Protein AF-0000000080867696 (afdb_homodimer)

pLDDT: mean 86.06, std 15.96, range [24.92, 98.81]

Solvent-accessible surface area (backbone atoms only — not comparable to full-atom values): 46218 Å² total; per-residue (Å²): 127,84,72,74,74,63,84,67,65,23,31,30,33,53,18,28,20,71,53,60,22,43,36,27,33,39,36,32,41,21,78,50,35,57,60,44,29,31,66,26,59,74,45,60,58,58,68,37,30,57,40,76,46,58,36,38,48,96,86,47,72,70,47,57,32,40,36,37,23,28,52,51,62,70,32,78,37,32,32,29,31,31,36,44,36,30,50,9,5,57,54,48,49,48,51,54,52,50,48,45,38,74,65,63,28,40,79,47,50,36,12,39,51,41,49,41,7,37,76,54,68,64,36,45,45,48,27,45,52,16,51,54,41,31,30,65,24,87,31,71,62,25,29,51,16,6,47,35,12,48,74,35,54,52,54,51,55,51,49,53,52,39,51,52,37,51,53,52,30,52,52,41,50,52,29,65,77,42,46,90,82,22,53,58,46,68,68,64,46,55,53,53,50,55,50,51,50,50,52,52,51,49,51,52,52,47,5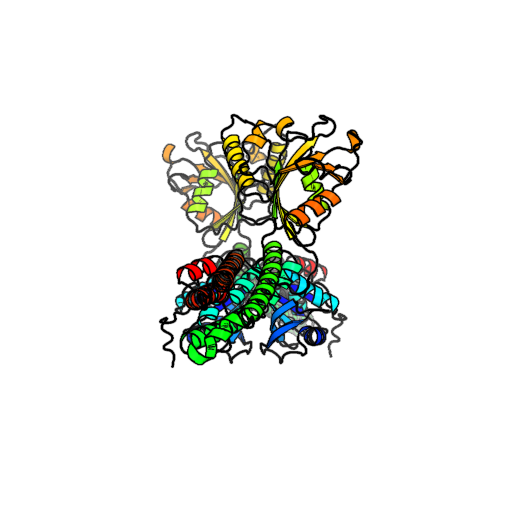3,32,34,50,48,19,27,35,33,65,73,32,42,38,35,29,45,42,50,58,86,87,24,44,66,68,45,37,53,46,50,61,38,74,74,30,88,44,70,71,67,80,67,87,77,72,73,87,73,69,57,68,45,59,33,51,62,95,49,27,36,32,38,37,34,53,52,68,68,81,50,92,46,91,46,65,73,45,42,54,51,39,54,51,42,50,53,48,54,67,68,31,68,32,37,38,40,33,34,40,35,69,78,47,85,77,86,47,61,57,79,74,40,42,75,61,50,70,65,44,89,60,63,87,37,43,32,41,32,33,19,44,21,82,76,49,67,55,76,60,30,72,41,73,83,50,99,48,46,34,34,24,21,16,45,84,81,48,47,28,49,66,42,51,54,51,48,55,35,54,75,71,62,60,68,86,74,70,80,81,46,20,51,36,51,69,68,46,54,48,23,48,50,50,18,50,51,24,46,53,51,19,49,49,32,44,72,71,66,64,34,52,69,59,26,35,52,19,37,49,52,19,38,53,32,50,34,43,48,47,43,78,65,60,53,70,66,56,51,52,58,59,29,58,70,33,56,56,37,37,125,84,69,74,73,64,85,66,65,23,30,31,33,52,18,28,19,70,53,59,21,42,35,29,33,40,36,29,41,20,79,51,35,57,60,44,29,31,65,25,58,73,44,61,57,56,68,36,29,57,40,77,47,57,36,38,48,98,86,48,71,69,47,57,33,39,37,38,24,28,52,51,61,70,33,78,38,33,33,30,32,30,35,44,37,29,51,9,7,57,53,48,49,48,51,54,52,51,46,45,38,75,65,64,29,41,79,48,51,37,11,40,52,43,50,41,7,35,74,54,69,64,37,43,45,47,26,46,52,16,51,54,42,32,27,63,25,86,32,70,63,27,29,52,16,7,47,35,13,48,74,33,55,50,53,52,56,50,49,51,51,40,52,52,36,50,53,50,29,52,52,41,50,50,28,61,76,41,47,90,79,22,54,60,45,69,67,63,45,55,53,56,48,54,50,50,50,51,52,53,52,50,51,51,52,46,52,33,34,50,47,17,25,35,34,65,73,33,43,39,35,31,43,41,48,58,86,86,23,45,67,68,45,38,53,45,49,61,40,72,74,29,90,42,69,70,67,77,67,87,75,73,74,89,72,69,57,68,46,61,33,50,61,94,49,26,36,32,38,37,35,52,51,68,66,80,50,92,44,89,46,65,73,44,42,57,51,38,54,50,41,50,54,49,54,68,68,31,68,31,35,36,40,32,34,40,35,68,80,46,85,77,85,47,60,58,79,74,41,41,75,60,49,70,65,43,89,56,65,86,38,42,32,41,32,34,19,45,20,82,76,50,66,56,75,61,30,72,40,75,85,50,101,48,43,35,34,26,21,16,45,86,81,47,45,28,49,65,43,49,54,52,48,57,36,54,76,70,62,58,68,86,73,69,80,82,46,20,50,38,52,69,68,46,54,50,24,48,49,52,18,49,51,24,45,53,50,19,51,50,31,43,72,71,64,64,32,50,70,58,25,35,51,20,37,48,51,19,37,52,31,50,33,44,48,46,42,80,68,63,53,70,66,56,51,52,58,58,28,57,72,32,56,55,38,38

Foldseek 3Di:
DPPPPPPWFKAKDWQDDADADFKTKIKIFDDCQQVLCCVQPVGDDDAPDWDWDFGAAPPGTLFTDIKHWHDACRDQLRTIMIMDMGGRDPVSRVRSNVRVVVSGHHHAFFLRSLVSSCVNVVAFPQLSLLVQQLVLQPFPLSNVQSVCSVVCLLVVLLVVLLVLLVVLLVLLVVCVVPVVVCLVVLVVCPSVVSLVVSLVSLVVSLLQQLQQAQLRPNFEEEEDEAPPLCLVLLVVLQAVVFPQPQDPPPPDDPAFPWGWGDQLNGTYTYTYQDRCDPDPDPVVVVSNVVSVVSLQVGQAYEYGGACLVDVDPDPCVVPVVVCVPHPDNQRYEYEHEPCVNVVDQAAWDPPDPHIYGYYYSVVSGNSVRVSVVSCVSSVHDSDSPSHHHHHPLQSVLSVQLSVLSVVLSCCSVPPVPSVSNSVSSVRSSQSSCVSRPNDDDPVVSCVSSNVHGRSD/DPPPPPPWFKAKDWQDDADADFKTKIKIFDDCQQVLCCVQPVGDDDAPDWDWDFGAAPPGTLFTDTKHWHDACRDQLRTIMIMDIGGRDPVSRVRSNVRVVVSGHHHAFFLRSLVSSCVNVVAFPQLSLLVQQLVLQPFPLSNVQSVCSVVCLLVVLLVVLLVLLVVLLVLLVVCVVPVVVPLVVLVVCPSVVSLVVSLVSLVVSLLQQLQQAQLRPNFEEEEDEAPPLCLVLLVVLQAVVFPQPQDPPPDDDPAFDWGWGDQLRGTYTYTYQDRCDPDPDPVVVVSNVVSVVSQQVGQAYEYGGACLVDVDPDVCVVPVVVCVPHPDNQRYEYEHEDCVNVVDQAAWDPPDPHIYGYYYSVVSGNSVRVSVVSCVSSVHDSDSPSHHHHHPLQSVLSVQLSVLSVVLSCCSVPPVPSVSNSVSSVRSSQSSCVSRPNDDDPVVSCVSSNVHGRSD

Sequence (912 aa):
MAASLYDQDTVAALATPPGRGGVGIIRVSGPACTTIAQAMLGHCPAPRQAHYGPFRGAREVIDEGIALYFEGPHSFTGEDVLELQGHGGPVIMDLLLERCVQLGARLARPGEFSERAFLNDKLDLAQAEAIADLIEASSRGAAENALRSLQGEFSHRVQALVQRLVELRIYVEAAIDFPEEEIDFLADGHVAGKLATIQADLAEVRAAAGQGALMREGMSVVIAGRPNAGKSSLLNALTEQETAIVTDIEGTTRDVLREHIHLDGMPLHVIDTAGLRDTPDAVEKIGVARAWEEIEKADRVLLMVDAATTEAVDPMAIWPEFVARLADPSRLTLVRNKIDASHETPGLDTGSERPVIRLSAKSGAGIMSLKEHLKAVMGFAATPEGRFSARRRHLDALDRADAALCNGEAQLAGYGAGELLAEDLRDAQQALGEITGEFSADDLLGEIFGSFCIGKMAASLYDQDTVAALATPPGRGGVGIIRVSGPACTTIAQAMLGHCPAPRQAHYGPFRGAREVIDEGIALYFEGPHSFTGEDVLELQGHGGPVIMDLLLERCVQLGARLARPGEFSERAFLNDKLDLAQAEAIADLIEASSRGAAENALRSLQGEFSHRVQALVQRLVELRIYVEAAIDFPEEEIDFLADGHVAGKLATIQADLAEVRAAAGQGALMREGMSVVIAGRPNAGKSSLLNALTEQETAIVTDIEGTTRDVLREHIHLDGMPLHVIDTAGLRDTPDAVEKIGVARAWEEIEKADRVLLMVDAATTEAVDPMAIWPEFVARLADPSRLTLVRNKIDASHETPGLDTGSERPVIRLSAKSGAGIMSLKEHLKAVMGFAATPEGRFSARRRHLDALDRADAALCNGEAQLAGYGAGELLAEDLRDAQQALGEITGEFSADDLLGEIFGSFCIGK

InterPro domains:
  IPR004520 tRNA modification GTPase MnmE [MF_00379] (9-456)
  IPR004520 tRNA modification GTPase MnmE [TIGR00450] (15-456)
  IPR005225 Small GTP-binding domain [TIGR00231] (219-371)
  IPR006073 GTP binding domain [PF01926] (221-311)
  IPR018948 GTP-binding protein TrmE, N-terminal [PF10396] (10-122)
  IPR018948 GTP-binding protein TrmE, N-terminal [cd14858] (9-120)
  IPR025867 MnmE, helical domain [PF12631] (125-453)
  IPR027266 Aminomethyltransferase superfamily [G3DSA:3.30.1360.120] (2-123)
  IPR027368 tRNA modification GTPase MnmE domain 2 [G3DSA:1.20.120.430] (124-456)
  IPR027417 P-loop containing nucleoside triphosphate hydrolase [G3DSA:3.40.50.300] (219-384)
  IPR027417 P-loop containing nucleoside triphosphate hydrolase [SSF52540] (74-374)
  IPR031168 TrmE-type guanine nucleotide-binding domain [PS51709] (218-379)
  IPR031168 TrmE-type guanine nucleotide-binding domain [cd04164] (216-379)

Radius of gyration: 35.38 Å; Cα contacts (8 Å, |Δi|>4): 1790; chains: 2; bounding box: 76×128×72 Å

Secondary structure (DSSP, 8-state):
-----S----EEEE-SPSS-EEEEEEEEESTTHHHHHHHHHSSPPPTTB-EEEEEE-SSSEEEEEEEEEE-TTSSSSSS-EEEEEEEE-HHHHHHHHHHHHHTTPEEPPTTHHHHHHHHTTSS-HHHHHHHHHHHH--SHHHHHHHHHHHTTHHHHHHHHHHHHHHHHHHHHHHHHH-HHHHHHHHHSSHHHHHHHHHHHHHHHHHHHHHHHHHHHH-EEEEEEE-TTS-HHHHHHHHHHTS-------TTS-SSS-EEEEEETTEEEEEEE---------HHHHHHHHHHHHHHHH-SEEEEEEETTT-----HHHH-HHHHHH-S-GGGEEEEEE-HHHH-PPPEEE-SSSS-EEE--TTT-TTHHHHHHHHHHHHT-----TT-----HHHHHHHHHHHHHHHHHHHHHHHH--HHHHHHHHHHHHHHHHHHHTTT--HHHHHHHHHTSPTT-/-----S----EEEE-SPSS-EEEEEEEEESTTHHHHHHHHHSSPPPTTB-EEEEEE-SSSEEEEEEEEEE-TTSSSSSS-EEEEEEEE-HHHHHHHHHHHHHTTPEEPPTTHHHHHHHHTTSS-HHHHHHHHHHHH--SHHHHHHHHHHHTTHHHHHHHHHHHHHHHHHHHHHHHHH-HHHHHHHHHSSHHHHHHHHHHHHHHHHHHHHHHHHHHHH-EEEEEEE-TTS-HHHHHHHHHHTS-------TTS-SSS-EEEEEETTEEEEEEE---------HHHHHHHHHHHHHHHH-SEEEEEEETTT-----HHHH-HHHHHH-S-GGGEEEEEE-HHHH-PPPEEE-SSSS-EEE--TTT-TTHHHHHHHHHHHHT-----TT-----HHHHHHHHHHHHHHHHHHHHHHHH--HHHHHHHHHHHHHHHHHHHTTT--HHHHHHHHHTSPTT-

Structure (mmCIF, N/CA/C/O backbone):
data_AF-0000000080867696-model_v1
#
loop_
_entity.id
_entity.type
_entity.pdbx_description
1 polymer 'tRNA uridine-5-carboxymethylaminomethyl(34) synthesis GTPase MnmE'
#
loop_
_atom_site.group_PDB
_atom_site.id
_atom_site.type_symbol
_atom_site.label_atom_id
_atom_site.label_alt_id
_atom_site.label_comp_id
_atom_site.label_asym_id
_atom_site.label_entity_id
_atom_site.label_seq_id
_atom_site.pdbx_PDB_ins_code
_atom_site.Cartn_x
_atom_site.Cartn_y
_atom_site.Cartn_z
_atom_site.occupancy
_atom_site.B_iso_or_equiv
_atom_site.auth_seq_id
_atom_site.auth_comp_id
_atom_site.auth_asym_id
_atom_site.auth_atom_id
_atom_site.pdbx_PDB_model_num
ATOM 1 N N . MET A 1 1 ? -17.422 -32.688 20.797 1 24.92 1 MET A N 1
ATOM 2 C CA . MET A 1 1 ? -17.016 -31.297 20.891 1 24.92 1 MET A CA 1
ATOM 3 C C . MET A 1 1 ? -15.523 -31.141 20.609 1 24.92 1 MET A C 1
ATOM 5 O O . MET A 1 1 ? -14.695 -31.531 21.438 1 24.92 1 MET A O 1
ATOM 9 N N . ALA A 1 2 ? -15.039 -31.266 19.344 1 32.19 2 ALA A N 1
ATOM 10 C CA . ALA A 1 2 ? -13.609 -31.406 19.078 1 32.19 2 ALA A CA 1
ATOM 11 C C . ALA A 1 2 ? -12.812 -30.344 19.828 1 32.19 2 ALA A C 1
ATOM 13 O O . ALA A 1 2 ? -13.141 -29.156 19.781 1 32.19 2 ALA A O 1
ATOM 14 N N . ALA A 1 3 ? -12.328 -30.625 21 1 36.03 3 ALA A N 1
ATOM 15 C CA . ALA A 1 3 ? -11.438 -29.828 21.844 1 36.03 3 ALA A CA 1
ATOM 16 C C . ALA A 1 3 ? -10.484 -28.984 20.984 1 36.03 3 ALA A C 1
ATOM 18 O O . ALA A 1 3 ? -9.688 -29.531 20.219 1 36.03 3 ALA A O 1
ATOM 19 N N . SER A 1 4 ? -10.922 -27.906 20.469 1 39.47 4 SER A N 1
ATOM 20 C CA . SER A 1 4 ? -9.992 -27.047 19.719 1 39.47 4 SER A CA 1
ATOM 21 C C . SER A 1 4 ? -8.664 -26.922 20.453 1 39.47 4 SER A C 1
ATOM 23 O O . SER A 1 4 ? -8.617 -26.484 21.594 1 39.47 4 SER A O 1
ATOM 25 N N . LEU A 1 5 ? -7.805 -27.938 20.438 1 39.56 5 LEU A N 1
ATOM 26 C CA . LEU A 1 5 ? -6.492 -28.156 21.031 1 39.56 5 LEU A CA 1
ATOM 27 C C . LEU A 1 5 ? -5.754 -26.844 21.219 1 39.56 5 LEU A C 1
ATOM 29 O O . LEU A 1 5 ? -4.707 -26.797 21.859 1 39.56 5 LEU A O 1
ATOM 33 N N . TYR A 1 6 ? -5.699 -26 20.062 1 43.69 6 TYR A N 1
ATOM 34 C CA . TYR A 1 6 ? -4.746 -24.906 20.219 1 43.69 6 TYR A CA 1
ATOM 35 C C . TYR A 1 6 ? -5.242 -23.891 21.25 1 43.69 6 TYR A C 1
ATOM 37 O O . TYR A 1 6 ? -6.426 -23.547 21.281 1 43.69 6 TYR A O 1
ATOM 45 N N . ASP A 1 7 ? -5.035 -24.031 22.453 1 52.47 7 ASP A N 1
ATOM 46 C CA . ASP A 1 7 ? -5.152 -22.906 23.375 1 52.47 7 ASP A CA 1
ATOM 47 C C . ASP A 1 7 ? -5.156 -21.578 22.641 1 52.47 7 ASP A C 1
ATOM 49 O O . ASP A 1 7 ? -4.109 -21.125 22.172 1 52.47 7 ASP A O 1
ATOM 53 N N . GLN A 1 8 ? -6.207 -21.234 21.812 1 69.69 8 GLN A N 1
ATOM 54 C CA . GLN A 1 8 ? -6.375 -20.422 20.625 1 69.69 8 GLN A CA 1
ATOM 55 C C . GLN A 1 8 ? -6.145 -18.938 20.922 1 69.69 8 GLN A C 1
ATOM 57 O O . GLN A 1 8 ? -6.883 -18.344 21.703 1 69.69 8 GLN A O 1
ATOM 62 N N . ASP A 1 9 ? -4.91 -18.453 21 1 93.38 9 ASP A N 1
ATOM 63 C CA . ASP A 1 9 ? -4.551 -17.047 21.172 1 93.38 9 ASP A CA 1
ATOM 64 C C . ASP A 1 9 ? -5.219 -16.172 20.109 1 93.38 9 ASP A C 1
ATOM 66 O O . ASP A 1 9 ? -5.98 -16.656 19.281 1 93.38 9 ASP A O 1
ATOM 70 N N . THR A 1 10 ? -5.328 -14.953 20.422 1 97.94 10 THR A N 1
ATOM 71 C CA . THR A 1 10 ? -5.871 -13.953 19.5 1 97.94 10 THR A CA 1
ATOM 72 C C . THR A 1 10 ? -4.754 -13.258 18.734 1 97.94 10 THR A C 1
ATOM 74 O O . THR A 1 10 ? -3.725 -12.898 19.312 1 97.94 10 THR A O 1
ATOM 77 N N . VAL A 1 11 ? -4.926 -13.195 17.422 1 97.69 11 VAL A N 1
ATOM 78 C CA . VAL A 1 11 ? -3.883 -12.586 16.594 1 97.69 11 VAL A CA 1
ATOM 79 C C . VAL A 1 11 ? -4.426 -11.328 15.914 1 97.69 11 VAL A C 1
ATOM 81 O O . VAL A 1 11 ? -5.633 -11.203 15.711 1 97.69 11 VAL A O 1
ATOM 84 N N . ALA A 1 12 ? -3.559 -10.391 15.633 1 98.31 12 ALA A N 1
ATOM 85 C CA . ALA A 1 12 ? -3.898 -9.156 14.938 1 98.31 12 ALA A CA 1
ATOM 86 C C . ALA A 1 12 ? -2.834 -8.789 13.906 1 98.31 12 ALA A C 1
ATOM 88 O O . ALA A 1 12 ? -1.652 -9.086 14.094 1 98.31 12 ALA A O 1
ATOM 89 N N . ALA A 1 13 ? -3.287 -8.195 12.789 1 97.75 13 ALA A N 1
ATOM 90 C CA . ALA A 1 13 ? -2.354 -7.734 11.758 1 97.75 13 ALA A CA 1
ATOM 91 C C . ALA A 1 13 ? -3.014 -6.719 10.828 1 97.75 13 ALA A C 1
ATOM 93 O O . ALA A 1 13 ? -4.238 -6.566 10.836 1 97.75 13 ALA A O 1
ATOM 94 N N . LEU A 1 14 ? -2.176 -5.957 10.195 1 97.56 14 LEU A N 1
ATOM 95 C CA . LEU A 1 14 ? -2.617 -5.125 9.086 1 97.56 14 LEU A CA 1
ATOM 96 C C . LEU A 1 14 ? -3.068 -5.984 7.906 1 97.56 14 LEU A C 1
ATOM 98 O O . LEU A 1 14 ? -2.289 -6.777 7.375 1 97.56 14 LEU A O 1
ATOM 102 N N . ALA A 1 15 ? -4.363 -5.848 7.508 1 97.31 15 ALA A N 1
ATOM 103 C CA . ALA A 1 15 ? -4.922 -6.688 6.449 1 97.31 15 ALA A CA 1
ATOM 104 C C . ALA A 1 15 ? -4.746 -6.039 5.082 1 97.31 15 ALA A C 1
ATOM 106 O O . ALA A 1 15 ? -4.734 -6.727 4.059 1 97.31 15 ALA A O 1
ATOM 107 N N . THR A 1 16 ? -4.711 -4.699 4.984 1 97.44 16 THR A N 1
ATOM 108 C CA . THR A 1 16 ? -4.535 -3.961 3.738 1 97.44 16 THR A CA 1
ATOM 109 C C . THR A 1 16 ? -3.055 -3.818 3.398 1 97.44 16 THR A C 1
ATOM 111 O O . THR A 1 16 ? -2.189 -4.094 4.234 1 97.44 16 THR A O 1
ATOM 114 N N . PRO A 1 17 ? -2.744 -3.463 2.113 1 94.12 17 PRO A N 1
ATOM 115 C CA . PRO A 1 17 ? -1.339 -3.201 1.799 1 94.12 17 PRO A CA 1
ATOM 116 C C . PRO A 1 17 ? -0.731 -2.111 2.678 1 94.12 17 PRO A C 1
ATOM 118 O O . PRO A 1 17 ? -1.433 -1.185 3.092 1 94.12 17 PRO A O 1
ATOM 121 N N . PRO A 1 18 ? 0.538 -2.309 3.008 1 92 18 PRO A N 1
ATOM 122 C CA . PRO A 1 18 ? 1.191 -1.195 3.701 1 92 18 PRO A CA 1
ATOM 123 C C . PRO A 1 18 ? 1.281 0.064 2.844 1 92 18 PRO A C 1
ATOM 125 O O . PRO A 1 18 ? 1.225 -0.017 1.614 1 92 18 PRO A O 1
ATOM 128 N N . GLY A 1 19 ? 1.353 1.17 3.506 1 91.19 19 GLY A N 1
ATOM 129 C CA . GLY A 1 19 ? 1.443 2.434 2.793 1 91.19 19 GLY A CA 1
ATOM 130 C C . GLY A 1 19 ? 0.35 3.414 3.174 1 91.19 19 GLY A C 1
ATOM 131 O O . GLY A 1 19 ? -0.156 3.381 4.297 1 91.19 19 GLY A O 1
ATOM 132 N N . ARG A 1 20 ? 0.091 4.367 2.197 1 92.25 20 ARG A N 1
ATOM 133 C CA . ARG A 1 20 ? -0.882 5.422 2.465 1 92.25 20 ARG A CA 1
ATOM 134 C C . ARG A 1 20 ? -2.109 5.273 1.569 1 92.25 20 ARG A C 1
ATOM 136 O O . ARG A 1 20 ? -1.981 5.031 0.368 1 92.25 20 ARG A O 1
ATOM 143 N N . GLY A 1 21 ? -3.244 5.289 2.135 1 93.25 21 GLY A N 1
ATOM 144 C CA . GLY A 1 21 ? -4.527 5.223 1.452 1 93.25 21 GLY A CA 1
ATOM 145 C C . GLY A 1 21 ? -5.68 5.723 2.301 1 93.25 21 GLY A C 1
ATOM 146 O O . GLY A 1 21 ? -5.504 6.027 3.482 1 93.25 21 GLY A O 1
ATOM 147 N N . GLY A 1 22 ? -6.793 5.852 1.707 1 95.19 22 GLY A N 1
ATOM 148 C CA . GLY A 1 22 ? -7.961 6.348 2.418 1 95.19 22 GLY A CA 1
ATOM 149 C C . GLY A 1 22 ? -8.391 5.445 3.561 1 95.19 22 GLY A C 1
ATOM 150 O O . GLY A 1 22 ? -8.852 5.926 4.598 1 95.19 22 GLY A O 1
ATOM 151 N N . VAL A 1 23 ? -8.195 4.141 3.328 1 97.56 23 VAL A N 1
ATOM 152 C CA . VAL A 1 23 ? -8.664 3.197 4.34 1 97.56 23 VAL A CA 1
ATOM 153 C C . VAL A 1 23 ? -7.578 2.156 4.613 1 97.56 23 VAL A C 1
ATOM 155 O O . VAL A 1 23 ? -6.934 1.664 3.684 1 97.56 23 VAL A O 1
ATOM 158 N N . GLY A 1 24 ? -7.336 1.88 5.855 1 97.69 24 GLY A N 1
ATOM 159 C CA . GLY A 1 24 ? -6.59 0.726 6.328 1 97.69 24 GLY A CA 1
ATOM 160 C C . GLY A 1 24 ? -7.391 -0.162 7.262 1 97.69 24 GLY A C 1
ATOM 161 O O . GLY A 1 24 ? -8.281 0.315 7.973 1 97.69 24 GLY A O 1
ATOM 162 N N . ILE A 1 25 ? -7.059 -1.475 7.258 1 98.56 25 ILE A N 1
ATOM 163 C CA . ILE A 1 25 ? -7.84 -2.41 8.062 1 98.56 25 ILE A CA 1
ATOM 164 C C . ILE A 1 25 ? -6.914 -3.182 9 1 98.56 25 ILE A C 1
ATOM 166 O O . ILE A 1 25 ? -5.953 -3.812 8.547 1 98.56 25 ILE A O 1
ATOM 170 N N . ILE A 1 26 ? -7.164 -3.066 10.258 1 98.69 26 ILE A N 1
ATOM 171 C CA . ILE A 1 26 ? -6.598 -3.992 11.234 1 98.69 26 ILE A CA 1
ATOM 172 C C . ILE A 1 26 ? -7.566 -5.148 11.477 1 98.69 26 ILE A C 1
ATOM 174 O O . ILE A 1 26 ? -8.727 -4.926 11.82 1 98.69 26 ILE A O 1
ATOM 178 N N . ARG A 1 27 ? -7.102 -6.336 11.258 1 98.56 27 ARG A N 1
ATOM 179 C CA . ARG A 1 27 ? -7.914 -7.527 11.469 1 98.56 27 ARG A CA 1
ATOM 180 C C . ARG A 1 27 ? -7.484 -8.266 12.734 1 98.56 27 ARG A C 1
ATOM 182 O O . ARG A 1 27 ? -6.289 -8.422 12.992 1 98.56 27 ARG A O 1
ATOM 189 N N . VAL A 1 28 ? -8.422 -8.656 13.523 1 98.56 28 VAL A N 1
ATOM 190 C CA . VAL A 1 28 ? -8.211 -9.438 14.734 1 98.56 28 VAL A CA 1
ATOM 191 C C . VAL A 1 28 ? -8.992 -10.742 14.648 1 98.56 28 VAL A C 1
ATOM 193 O O . VAL A 1 28 ? -10.148 -10.758 14.219 1 98.56 28 VAL A O 1
ATOM 196 N N . SER A 1 29 ? -8.398 -11.867 14.992 1 98.25 29 SER A N 1
ATOM 197 C CA . SER A 1 29 ? -9.055 -13.172 15 1 98.25 29 SER A CA 1
ATOM 198 C C . SER A 1 29 ? -8.75 -13.938 16.281 1 98.25 29 SER A C 1
ATOM 200 O O . SER A 1 29 ? -7.582 -14.094 16.656 1 98.25 29 SER A O 1
ATOM 202 N N . GLY A 1 30 ? -9.766 -14.391 16.922 1 97.81 30 GLY A N 1
ATOM 203 C CA . GLY A 1 30 ? -9.57 -15.188 18.125 1 97.81 30 GLY A CA 1
ATOM 204 C C . GLY A 1 30 ? -10.562 -14.859 19.234 1 97.81 30 GLY A C 1
ATOM 205 O O . GLY A 1 30 ? -11.5 -14.086 19.016 1 97.81 30 GLY A O 1
ATOM 206 N N . PRO A 1 31 ? -10.391 -15.414 20.359 1 97.06 31 PRO A N 1
ATOM 207 C CA . PRO A 1 31 ? -11.383 -15.328 21.422 1 97.06 31 PRO A CA 1
ATOM 208 C C . PRO A 1 31 ? -11.438 -13.953 22.078 1 97.06 31 PRO A C 1
ATOM 210 O O . PRO A 1 31 ? -12.43 -13.609 22.719 1 97.06 31 PRO A O 1
ATOM 213 N N . ALA A 1 32 ? -10.453 -13.086 21.938 1 97.5 32 ALA A N 1
ATOM 214 C CA . ALA A 1 32 ? -10.414 -11.781 22.609 1 97.5 32 ALA A CA 1
ATOM 215 C C . ALA A 1 32 ? -11.109 -10.711 21.766 1 97.5 32 ALA A C 1
ATOM 217 O O . ALA A 1 32 ? -11.125 -9.539 22.125 1 97.5 32 ALA A O 1
ATOM 218 N N . CYS A 1 33 ? -11.672 -11.062 20.656 1 98.06 33 CYS A N 1
ATOM 219 C CA . CYS A 1 33 ? -12.273 -10.102 19.734 1 98.06 33 CYS A CA 1
ATOM 220 C C . CYS A 1 33 ? -13.328 -9.258 20.438 1 98.06 33 CYS A C 1
ATOM 222 O O . CYS A 1 33 ? -13.359 -8.039 20.297 1 98.06 33 CYS A O 1
ATOM 224 N N . THR A 1 34 ? -14.164 -9.891 21.203 1 97.5 34 THR A N 1
ATOM 225 C CA . THR A 1 34 ? -15.242 -9.18 21.891 1 97.5 34 THR A CA 1
ATOM 226 C C . THR A 1 34 ? -14.68 -8.227 22.938 1 97.5 34 THR A C 1
ATOM 228 O O . THR A 1 34 ? -15.148 -7.094 23.078 1 97.5 34 THR A O 1
ATOM 231 N N . THR A 1 35 ? -13.688 -8.656 23.656 1 97.56 35 THR A N 1
ATOM 232 C CA . THR A 1 35 ? -13.039 -7.824 24.656 1 97.56 35 THR A CA 1
ATOM 233 C C . THR A 1 35 ? -12.367 -6.613 24.016 1 97.56 35 THR A C 1
ATOM 235 O O . THR A 1 35 ? -12.484 -5.492 24.516 1 97.56 35 THR A O 1
ATOM 238 N N . ILE A 1 36 ? -11.703 -6.848 22.953 1 98.56 36 ILE A N 1
ATOM 239 C CA . ILE A 1 36 ? -11.016 -5.777 22.234 1 98.56 36 ILE A CA 1
ATOM 240 C C . ILE A 1 36 ? -12.047 -4.793 21.672 1 98.56 36 ILE A C 1
ATOM 242 O O . ILE A 1 36 ? -11.867 -3.578 21.781 1 98.56 36 ILE A O 1
ATOM 246 N N . ALA A 1 37 ? -13.148 -5.324 21.141 1 98.62 37 ALA A N 1
ATOM 247 C CA . ALA A 1 37 ? -14.219 -4.469 20.641 1 98.62 37 ALA A CA 1
ATOM 248 C C . ALA A 1 37 ? -14.805 -3.602 21.75 1 98.62 37 ALA A C 1
ATOM 250 O O . ALA A 1 37 ? -15.008 -2.398 21.562 1 98.62 37 ALA A O 1
ATOM 251 N N . GLN A 1 38 ? -15.055 -4.188 22.859 1 98.25 38 GLN A N 1
ATOM 252 C CA . GLN A 1 38 ? -15.602 -3.451 24 1 98.25 38 GLN A CA 1
ATOM 253 C C . GLN A 1 38 ? -14.664 -2.326 24.438 1 98.25 38 GLN A C 1
ATOM 255 O O . GLN A 1 38 ? -15.109 -1.206 24.688 1 98.25 38 GLN A O 1
ATOM 260 N N . ALA A 1 39 ? -13.438 -2.598 24.5 1 98.31 39 ALA A N 1
ATOM 261 C CA . ALA A 1 39 ? -12.461 -1.625 24.969 1 98.31 39 ALA A CA 1
ATOM 262 C C . ALA A 1 39 ? -12.289 -0.489 23.969 1 98.31 39 ALA A C 1
ATOM 264 O O . ALA A 1 39 ? -12.156 0.675 24.359 1 98.31 39 ALA A O 1
ATOM 265 N N . MET A 1 40 ? -12.312 -0.8 22.656 1 98.44 40 MET A N 1
ATOM 266 C CA . MET A 1 40 ? -11.93 0.185 21.656 1 98.44 40 MET A CA 1
ATOM 267 C C . MET A 1 40 ? -13.164 0.893 21.094 1 98.44 40 MET A C 1
ATOM 269 O O . MET A 1 40 ? -13.062 2.016 20.594 1 98.44 40 MET A O 1
ATOM 273 N N . LEU A 1 41 ? -14.32 0.224 21.156 1 98.38 41 LEU A N 1
ATOM 274 C CA . LEU A 1 41 ? -15.523 0.782 20.547 1 98.38 41 LEU A CA 1
ATOM 275 C C . LEU A 1 41 ? -16.562 1.124 21.609 1 98.38 41 LEU A C 1
ATOM 277 O O . LEU A 1 41 ? -17.516 1.851 21.328 1 98.38 41 LEU A O 1
ATOM 281 N N . GLY A 1 42 ? -16.484 0.629 22.812 1 97.44 42 GLY A N 1
ATOM 282 C CA . GLY A 1 42 ? -17.484 0.774 23.859 1 97.44 42 GLY A CA 1
ATOM 283 C C . GLY A 1 42 ? -18.531 -0.328 23.844 1 97.44 42 GLY A C 1
ATOM 284 O O . GLY A 1 42 ? -19.297 -0.466 24.781 1 97.44 42 GLY A O 1
ATOM 285 N N . HIS A 1 43 ? -18.547 -1.166 22.766 1 97.19 43 HIS A N 1
ATOM 286 C CA . HIS A 1 43 ? -19.453 -2.305 22.594 1 97.19 43 HIS A CA 1
ATOM 287 C C . HIS A 1 43 ? -18.938 -3.25 21.516 1 97.19 43 HIS A C 1
ATOM 289 O O . HIS A 1 43 ? -18 -2.922 20.797 1 97.19 43 HIS A O 1
ATOM 295 N N . CYS A 1 44 ? -19.469 -4.363 21.438 1 97.25 44 CYS A N 1
ATOM 296 C CA . CYS A 1 44 ? -19.234 -5.254 20.297 1 97.25 44 CYS A CA 1
ATOM 297 C C . CYS A 1 44 ? -20.297 -5.086 19.234 1 97.25 44 CYS A C 1
ATOM 299 O O . CYS A 1 44 ? -21.484 -5.281 19.5 1 97.25 44 CYS A O 1
ATOM 301 N N . PRO A 1 45 ? -19.891 -4.684 18.062 1 97.38 45 PRO A N 1
ATOM 302 C CA . PRO A 1 45 ? -20.906 -4.52 17.016 1 97.38 45 PRO A CA 1
ATOM 303 C C . PRO A 1 45 ? -21.719 -5.793 16.766 1 97.38 45 PRO A C 1
ATOM 305 O O . PRO A 1 45 ? -21.219 -6.898 17.016 1 97.38 45 PRO A O 1
ATOM 308 N N . ALA A 1 46 ? -23 -5.629 16.328 1 97.5 46 ALA A N 1
ATOM 309 C CA . ALA A 1 46 ? -23.766 -6.785 15.859 1 97.5 46 ALA A CA 1
ATOM 310 C C . ALA A 1 46 ? -23.062 -7.441 14.664 1 97.5 46 ALA A C 1
ATOM 312 O O . ALA A 1 46 ? -22.469 -6.762 13.836 1 97.5 46 ALA A O 1
ATOM 313 N N . PRO A 1 47 ? -23.109 -8.773 14.633 1 97.81 47 PRO A N 1
ATOM 314 C CA . PRO A 1 47 ? -22.438 -9.461 13.531 1 97.81 47 PRO A CA 1
ATOM 315 C C . PRO A 1 47 ? -22.812 -8.906 12.164 1 97.81 47 PRO A C 1
ATOM 317 O O . PRO A 1 47 ? -23.984 -8.711 11.875 1 97.81 47 PRO A O 1
ATOM 320 N N . ARG A 1 48 ? -21.797 -8.562 11.367 1 98 48 ARG A N 1
ATOM 321 C CA . ARG A 1 48 ? -21.891 -8.18 9.961 1 98 48 ARG A CA 1
ATOM 322 C C . ARG A 1 48 ? -22.5 -6.785 9.812 1 98 48 ARG A C 1
ATOM 324 O O . ARG A 1 48 ? -22.781 -6.344 8.703 1 98 48 ARG A O 1
ATOM 331 N N . GLN A 1 49 ? -22.703 -6.082 10.922 1 97.94 49 GLN A N 1
ATOM 332 C CA . GLN A 1 49 ? -23.203 -4.711 10.875 1 97.94 49 GLN A CA 1
ATOM 333 C C . GLN A 1 49 ? -22.062 -3.707 10.984 1 97.94 49 GLN A C 1
ATOM 335 O O . GLN A 1 49 ? -21.297 -3.727 11.961 1 97.94 49 GLN A O 1
ATOM 340 N N . ALA A 1 50 ? -22 -2.848 10 1 98.31 50 ALA A N 1
ATOM 341 C CA . ALA A 1 50 ? -20.953 -1.825 10.023 1 98.31 50 ALA A CA 1
ATOM 342 C C . ALA A 1 50 ? -21.266 -0.753 11.07 1 98.31 50 ALA A C 1
ATOM 344 O O . ALA A 1 50 ? -22.328 -0.13 11.031 1 98.31 50 ALA A O 1
ATOM 345 N N . HIS A 1 51 ? -20.375 -0.526 12 1 97.62 51 HIS A N 1
ATOM 346 C CA . HIS A 1 51 ? -20.5 0.498 13.031 1 97.62 51 HIS A CA 1
ATOM 347 C C . HIS A 1 51 ? -19.469 1.602 12.836 1 97.62 51 HIS A C 1
ATOM 349 O O . HIS A 1 51 ? -18.266 1.326 12.734 1 97.62 51 HIS A O 1
ATOM 355 N N . TYR A 1 52 ? -19.969 2.822 12.734 1 97.56 52 TYR A N 1
ATOM 356 C CA . TYR A 1 52 ? -19.062 3.961 12.633 1 97.56 52 TYR A CA 1
ATOM 357 C C . TYR A 1 52 ? -18.875 4.641 13.984 1 97.56 52 TYR A C 1
ATOM 359 O O . TYR A 1 52 ? -19.844 4.906 14.688 1 97.56 52 TYR A O 1
ATOM 367 N N . GLY A 1 53 ? -17.656 4.934 14.383 1 96.88 53 GLY A N 1
ATOM 368 C CA . GLY A 1 53 ? -17.391 5.633 15.633 1 96.88 53 GLY A CA 1
ATOM 369 C C . GLY A 1 53 ? -15.914 5.758 15.953 1 96.88 53 GLY A C 1
ATOM 370 O O . GLY A 1 53 ? -15.062 5.414 15.125 1 96.88 53 GLY A O 1
ATOM 371 N N . PRO A 1 54 ? -15.609 6.289 17.109 1 97.56 54 PRO A N 1
ATOM 372 C CA . PRO A 1 54 ? -14.219 6.445 17.516 1 97.56 54 PRO A CA 1
ATOM 373 C C . PRO A 1 54 ? -13.562 5.117 17.906 1 97.56 54 PRO A C 1
ATOM 375 O O . PRO A 1 54 ? -14.219 4.242 18.469 1 97.56 54 PRO A O 1
ATOM 378 N N . PHE A 1 55 ? -12.344 4.883 17.5 1 98.62 55 PHE A N 1
ATOM 379 C CA . PHE A 1 55 ? -11.477 3.834 18.016 1 98.62 55 PHE A CA 1
ATOM 380 C C . PHE A 1 55 ? -10.648 4.34 19.188 1 98.62 55 PHE A C 1
ATOM 382 O O . PHE A 1 55 ? -9.734 5.148 19 1 98.62 55 PHE A O 1
ATOM 389 N N . ARG A 1 56 ? -10.914 3.842 20.328 1 97.94 56 ARG A N 1
ATOM 390 C CA . ARG A 1 56 ? -10.352 4.398 21.547 1 97.94 56 ARG A CA 1
ATOM 391 C C . ARG A 1 56 ? -9.047 3.707 21.922 1 97.94 56 ARG A C 1
ATOM 393 O O . ARG A 1 56 ? -8.945 2.48 21.859 1 97.94 56 ARG A O 1
ATOM 400 N N . GLY A 1 57 ? -8.047 4.488 22.25 1 95.56 57 GLY A N 1
ATOM 401 C CA . GLY A 1 57 ? -6.848 3.986 22.906 1 95.56 57 GLY A CA 1
ATOM 402 C C . GLY A 1 57 ? -6.973 3.934 24.406 1 95.56 57 GLY A C 1
ATOM 403 O O . GLY A 1 57 ? -8.078 3.867 24.938 1 95.56 57 GLY A O 1
ATOM 404 N N . ALA A 1 58 ? -5.828 3.824 25.094 1 90.5 58 ALA A N 1
ATOM 405 C CA . ALA A 1 58 ? -5.84 3.785 26.547 1 90.5 58 ALA A CA 1
ATOM 406 C C . ALA A 1 58 ? -6.25 5.137 27.141 1 90.5 58 ALA A C 1
ATOM 408 O O . ALA A 1 58 ? -6.992 5.195 28.109 1 90.5 58 ALA A O 1
ATOM 409 N N . ARG A 1 59 ? -5.816 6.227 26.469 1 86.94 59 ARG A N 1
ATOM 410 C CA . ARG A 1 59 ? -6.059 7.551 27.031 1 86.94 59 ARG A CA 1
ATOM 411 C C . ARG A 1 59 ? -6.84 8.43 26.062 1 86.94 59 ARG A C 1
ATOM 413 O O . ARG A 1 59 ? -7.648 9.258 26.469 1 86.94 59 ARG A O 1
ATOM 420 N N . GLU A 1 60 ? -6.605 8.227 24.828 1 90.88 60 GLU A N 1
ATOM 421 C CA . GLU A 1 60 ? -7.211 9.102 23.828 1 90.88 60 GLU A CA 1
ATOM 422 C C . GLU A 1 60 ? -7.742 8.297 22.641 1 90.88 60 GLU A C 1
ATOM 424 O O . GLU A 1 60 ? -7.449 7.105 22.516 1 90.88 60 GLU A O 1
ATOM 429 N N . VAL A 1 61 ? -8.578 8.977 21.906 1 96.5 61 VAL A N 1
ATOM 430 C CA . VAL A 1 61 ? -9.086 8.375 20.688 1 96.5 61 VAL A CA 1
ATOM 431 C C . VAL A 1 61 ? -7.957 8.266 19.656 1 96.5 61 VAL A C 1
ATOM 433 O O . VAL A 1 61 ? -7.195 9.219 19.469 1 96.5 61 VAL A O 1
ATOM 436 N N . ILE A 1 62 ? -7.777 7.137 19.062 1 97.44 62 ILE A N 1
ATOM 437 C CA . ILE A 1 62 ? -6.707 6.887 18.094 1 97.44 62 ILE A CA 1
ATOM 438 C C . ILE A 1 62 ? -7.16 7.309 16.703 1 97.44 62 ILE A C 1
ATOM 440 O O . ILE A 1 62 ? -6.387 7.895 15.945 1 97.44 62 ILE A O 1
ATOM 444 N N . ASP A 1 63 ? -8.383 6.992 16.344 1 98 63 ASP A N 1
ATOM 445 C CA . ASP A 1 63 ? -8.953 7.195 15.023 1 98 63 ASP A CA 1
ATOM 446 C C . ASP A 1 63 ? -10.477 7.094 15.062 1 98 63 ASP A C 1
ATOM 448 O O . ASP A 1 63 ? -11.062 6.879 16.125 1 98 63 ASP A O 1
ATOM 452 N N . GLU A 1 64 ? -11.062 7.387 13.969 1 97.19 64 GLU A N 1
ATOM 453 C CA . GLU A 1 64 ? -12.477 7.141 13.734 1 97.19 64 GLU A CA 1
ATOM 454 C C . GLU A 1 64 ? -12.695 6.359 12.438 1 97.19 64 GLU A C 1
ATOM 456 O O . GLU A 1 64 ? -12.023 6.613 11.438 1 97.19 64 GLU A O 1
ATOM 461 N N . GLY A 1 65 ? -13.531 5.395 12.516 1 97.69 65 GLY A N 1
ATOM 462 C CA . GLY A 1 65 ? -13.75 4.582 11.328 1 97.69 65 GLY A CA 1
ATOM 463 C C . GLY A 1 65 ? -14.852 3.559 11.5 1 97.69 65 GLY A C 1
ATOM 464 O O . GLY A 1 65 ? -15.766 3.75 12.312 1 97.69 65 GLY A O 1
ATOM 465 N N . ILE A 1 66 ? -14.875 2.547 10.633 1 98.5 66 ILE A N 1
ATOM 466 C CA . ILE A 1 66 ? -15.898 1.505 10.602 1 98.5 66 ILE A CA 1
ATOM 467 C C . ILE A 1 66 ? -15.359 0.241 11.273 1 98.5 66 ILE A C 1
ATOM 469 O O . ILE A 1 66 ? -14.219 -0.163 11.031 1 98.5 66 ILE A O 1
ATOM 473 N N . ALA A 1 67 ? -16.141 -0.291 12.164 1 98.75 67 ALA A N 1
ATOM 474 C CA . ALA A 1 67 ? -15.82 -1.579 12.781 1 98.75 67 ALA A CA 1
ATOM 475 C C . ALA A 1 67 ? -16.797 -2.66 12.32 1 98.75 67 ALA A C 1
ATOM 477 O O . ALA A 1 67 ? -18 -2.414 12.227 1 98.75 67 ALA A O 1
ATOM 478 N N . LEU A 1 68 ? -16.312 -3.816 11.945 1 98.69 68 LEU A N 1
ATOM 479 C CA . LEU A 1 68 ? -17.109 -4.992 11.602 1 98.69 68 LEU A CA 1
ATOM 480 C C . LEU A 1 68 ? -16.766 -6.168 12.508 1 98.69 68 LEU A C 1
ATOM 482 O O . LEU A 1 68 ? -15.594 -6.387 12.836 1 98.69 68 LEU A O 1
ATOM 486 N N . TYR A 1 69 ? -17.734 -6.852 12.922 1 98.69 69 TYR A N 1
ATOM 487 C CA . TYR A 1 69 ? -17.594 -8.055 13.734 1 98.69 69 TYR A CA 1
ATOM 488 C C . TYR A 1 69 ? -18.219 -9.266 13.031 1 98.69 69 TYR A C 1
ATOM 490 O O . TYR A 1 69 ? -19.344 -9.195 12.555 1 98.69 69 TYR A O 1
ATOM 498 N N . PHE A 1 70 ? -17.438 -10.297 12.828 1 98.44 70 PHE A N 1
ATOM 499 C CA . PHE A 1 70 ? -17.906 -11.578 12.289 1 98.44 70 PHE A CA 1
ATOM 500 C C . PHE A 1 70 ? -17.812 -12.664 13.352 1 98.44 70 PHE A C 1
ATOM 502 O O . PHE A 1 70 ? -16.719 -13.016 13.805 1 98.44 70 PHE A O 1
ATOM 509 N N . GLU A 1 71 ? -18.891 -13.242 13.672 1 97.38 71 GLU A N 1
ATOM 510 C CA . GLU A 1 71 ? -18.938 -14.273 14.711 1 97.38 71 GLU A CA 1
ATOM 511 C C . GLU A 1 71 ? -18.594 -15.648 14.141 1 97.38 71 GLU A C 1
ATOM 513 O O . GLU A 1 71 ? -19.109 -16.031 13.094 1 97.38 71 GLU A O 1
ATOM 518 N N . GLY A 1 72 ? -17.672 -16.344 14.805 1 95.19 72 GLY A N 1
ATOM 519 C CA . GLY A 1 72 ? -17.375 -17.703 14.406 1 95.19 72 GLY A CA 1
ATOM 520 C C . GLY A 1 72 ? -18.609 -18.609 14.43 1 95.19 72 GLY A C 1
ATOM 521 O O . GLY A 1 72 ? -19.484 -18.453 15.281 1 95.19 72 GLY A O 1
ATOM 522 N N . PRO A 1 73 ? -18.688 -19.531 13.531 1 95.81 73 PRO A N 1
ATOM 523 C CA . PRO A 1 73 ? -17.75 -19.953 12.484 1 95.81 73 PRO A CA 1
ATOM 524 C C . PRO A 1 73 ? -17.953 -19.188 11.172 1 95.81 73 PRO A C 1
ATOM 526 O O . PRO A 1 73 ? -17.328 -19.531 10.164 1 95.81 73 PRO A O 1
ATOM 529 N N . HIS A 1 74 ? -18.906 -18.188 11.164 1 94.94 74 HIS A N 1
ATOM 530 C CA . HIS A 1 74 ? -19.234 -17.453 9.945 1 94.94 74 HIS A CA 1
ATOM 531 C C . HIS A 1 74 ? -18.25 -16.297 9.727 1 94.94 74 HIS A C 1
ATOM 533 O O . HIS A 1 74 ? -18.656 -15.141 9.641 1 94.94 74 HIS A O 1
ATOM 539 N N . SER A 1 75 ? -17.062 -16.641 9.734 1 97.19 75 SER A N 1
ATOM 540 C CA . SER A 1 75 ? -15.945 -15.727 9.5 1 97.19 75 SER A CA 1
ATOM 541 C C . SER A 1 75 ? -14.883 -16.375 8.617 1 97.19 75 SER A C 1
ATOM 543 O O . SER A 1 75 ? -14.977 -17.547 8.281 1 97.19 75 SER A O 1
ATOM 545 N N . PHE A 1 76 ? -13.938 -15.602 8.195 1 95.69 76 PHE A N 1
ATOM 546 C CA . PHE A 1 76 ? -12.867 -16.078 7.328 1 95.69 76 PHE A CA 1
ATOM 547 C C . PHE A 1 76 ? -12.078 -17.188 8 1 95.69 76 PHE A C 1
ATOM 549 O O . PHE A 1 76 ? -11.844 -18.234 7.406 1 95.69 76 PHE A O 1
ATOM 556 N N . THR A 1 77 ? -11.68 -16.953 9.273 1 96.06 77 THR A N 1
ATOM 557 C CA . THR A 1 77 ? -10.82 -17.891 9.977 1 96.06 77 THR A CA 1
ATOM 558 C C . THR A 1 77 ? -11.656 -18.984 10.648 1 96.06 77 THR A C 1
ATOM 560 O O . THR A 1 77 ? -11.109 -19.984 11.117 1 96.06 77 THR A O 1
ATOM 563 N N . GLY A 1 78 ? -12.961 -18.859 10.703 1 97 78 GLY A N 1
ATOM 564 C CA . GLY A 1 78 ? -13.805 -19.766 11.469 1 97 78 GLY A CA 1
ATOM 565 C C . GLY A 1 78 ? -13.891 -19.406 12.938 1 97 78 GLY A C 1
ATOM 566 O O . GLY A 1 78 ? -14.609 -20.062 13.703 1 97 78 GLY A O 1
ATOM 567 N N . GLU A 1 79 ? -13.203 -18.359 13.32 1 97.25 79 GLU A N 1
ATOM 568 C CA . GLU A 1 79 ? -13.211 -17.797 14.664 1 97.25 79 GLU A CA 1
ATOM 569 C C . GLU A 1 79 ? -13.953 -16.453 14.695 1 97.25 79 GLU A C 1
ATOM 571 O O . GLU A 1 79 ? -14.508 -16.031 13.68 1 97.25 79 GLU A O 1
ATOM 576 N N . ASP A 1 80 ? -13.984 -15.883 15.906 1 98.06 80 ASP A N 1
ATOM 577 C CA . ASP A 1 80 ? -14.414 -14.492 15.945 1 98.06 80 ASP A CA 1
ATOM 578 C C . ASP A 1 80 ? -13.398 -13.578 15.258 1 98.06 80 ASP A C 1
ATOM 580 O O . ASP A 1 80 ? -12.188 -13.734 15.453 1 98.06 80 ASP A O 1
ATOM 584 N N . VAL A 1 81 ? -13.914 -12.727 14.414 1 98.5 81 VAL A N 1
ATOM 585 C CA . VAL A 1 81 ? -13.039 -11.812 13.695 1 98.5 81 VAL A CA 1
ATOM 586 C C . VAL A 1 81 ? -13.539 -10.375 13.859 1 98.5 81 VAL A C 1
ATOM 588 O O . VAL A 1 81 ? -14.742 -10.117 13.758 1 98.5 81 VAL A O 1
ATOM 591 N N . LEU A 1 82 ? -12.695 -9.5 14.258 1 98.81 82 LEU A N 1
ATOM 592 C CA . LEU A 1 82 ? -12.945 -8.062 14.352 1 98.81 82 LEU A CA 1
ATOM 593 C C . LEU A 1 82 ? -12.094 -7.301 13.344 1 98.81 82 LEU A C 1
ATOM 595 O O . LEU A 1 82 ? -10.891 -7.547 13.227 1 98.81 82 LEU A O 1
ATOM 599 N N . GLU A 1 83 ? -12.695 -6.484 12.531 1 98.81 83 GLU A N 1
ATOM 600 C CA . GLU A 1 83 ? -11.969 -5.602 11.625 1 98.81 83 GLU A CA 1
ATOM 601 C C . GLU A 1 83 ? -12.172 -4.137 12 1 98.81 83 GLU A C 1
ATOM 603 O O . GLU A 1 83 ? -13.305 -3.684 12.172 1 98.81 83 GLU A O 1
ATOM 608 N N . LEU A 1 84 ? -11.109 -3.436 12.219 1 98.81 84 LEU A N 1
ATOM 609 C CA . LEU A 1 84 ? -11.086 -1.99 12.422 1 98.81 84 LEU A CA 1
ATOM 610 C C . LEU A 1 84 ? -10.625 -1.275 11.156 1 98.81 84 LEU A C 1
ATOM 612 O O . LEU A 1 84 ? -9.445 -1.332 10.805 1 98.81 84 LEU A O 1
ATOM 616 N N . GLN A 1 85 ? -11.57 -0.661 10.461 1 98.62 85 GLN A N 1
ATOM 617 C CA . GLN A 1 85 ? -11.297 0.059 9.227 1 98.62 85 GLN A CA 1
ATOM 618 C C . GLN A 1 85 ? -11.141 1.556 9.484 1 98.62 85 GLN A C 1
ATOM 620 O O . GLN A 1 85 ? -12.133 2.279 9.57 1 98.62 85 GLN A O 1
ATOM 625 N N . GLY A 1 86 ? -9.914 1.978 9.664 1 98.06 86 GLY A N 1
ATOM 626 C CA . GLY A 1 86 ? -9.609 3.375 9.922 1 98.06 86 GLY A CA 1
ATOM 627 C C . GLY A 1 86 ? -8.914 4.055 8.758 1 98.06 86 GLY A C 1
ATOM 628 O O . GLY A 1 86 ? -9.039 3.617 7.609 1 98.06 86 GLY A O 1
ATOM 629 N N . HIS A 1 87 ? -8.336 5.199 8.977 1 97.5 87 HIS A N 1
ATOM 630 C CA . HIS A 1 87 ? -7.574 5.902 7.949 1 97.5 87 HIS A CA 1
ATOM 631 C C . HIS A 1 87 ? -6.266 5.184 7.641 1 97.5 87 HIS A C 1
ATOM 633 O O . HIS A 1 87 ? -5.555 4.762 8.555 1 97.5 87 HIS A O 1
ATOM 639 N N . GLY A 1 88 ? -6.043 5.059 6.379 1 95.88 88 GLY A N 1
ATOM 640 C CA . GLY A 1 88 ? -4.941 4.23 5.922 1 95.88 88 GLY A CA 1
ATOM 641 C C . GLY A 1 88 ? -3.598 4.93 5.988 1 95.88 88 GLY A C 1
ATOM 642 O O . GLY A 1 88 ? -2.855 4.961 5.004 1 95.88 88 GLY A O 1
ATOM 643 N N . GLY A 1 89 ? -3.195 5.473 7.039 1 94.5 89 GLY A N 1
ATOM 644 C CA . GLY A 1 89 ? -1.868 6 7.316 1 94.5 89 GLY A CA 1
ATOM 645 C C . GLY A 1 89 ? -1.038 5.09 8.203 1 94.5 89 GLY A C 1
ATOM 646 O O . GLY A 1 89 ? -1.558 4.492 9.141 1 94.5 89 GLY A O 1
ATOM 647 N N . PRO A 1 90 ? 0.205 4.973 7.891 1 94.31 90 PRO A N 1
ATOM 648 C CA . PRO A 1 90 ? 1.042 4.016 8.617 1 94.31 90 PRO A CA 1
ATOM 649 C C . PRO A 1 90 ? 1.026 4.25 10.125 1 94.31 90 PRO A C 1
ATOM 651 O O . PRO A 1 90 ? 0.947 3.291 10.898 1 94.31 90 PRO A O 1
ATOM 654 N N . VAL A 1 91 ? 1.104 5.469 10.57 1 93.44 91 VAL A N 1
ATOM 655 C CA . VAL A 1 91 ? 1.149 5.781 12 1 93.44 91 VAL A CA 1
ATOM 656 C C . VAL A 1 91 ? -0.142 5.32 12.672 1 93.44 91 VAL A C 1
ATOM 658 O O . VAL A 1 91 ? -0.108 4.699 13.734 1 93.44 91 VAL A O 1
ATOM 661 N N . ILE A 1 92 ? -1.263 5.594 12.055 1 96.56 92 ILE A N 1
ATOM 662 C CA . ILE A 1 92 ? -2.566 5.23 12.602 1 96.56 92 ILE A CA 1
ATOM 663 C C . ILE A 1 92 ? -2.691 3.713 12.68 1 96.56 92 ILE A C 1
ATOM 665 O O . ILE A 1 92 ? -3.135 3.17 13.695 1 96.56 92 ILE A O 1
ATOM 669 N N . MET A 1 93 ? -2.344 3.033 11.625 1 97.19 93 MET A N 1
ATOM 670 C CA . MET A 1 93 ? -2.412 1.575 11.602 1 97.19 93 MET A CA 1
ATOM 671 C C . MET A 1 93 ? -1.547 0.97 12.703 1 97.19 93 MET A C 1
ATOM 673 O O . MET A 1 93 ? -1.962 0.023 13.367 1 97.19 93 MET A O 1
ATOM 677 N N . ASP A 1 94 ? -0.379 1.535 12.891 1 96.44 94 ASP A N 1
ATOM 678 C CA . ASP A 1 94 ? 0.517 1.063 13.945 1 96.44 94 ASP A CA 1
ATOM 679 C C . ASP A 1 94 ? -0.106 1.26 15.328 1 96.44 94 ASP A C 1
ATOM 681 O O . ASP A 1 94 ? -0.023 0.375 16.188 1 96.44 94 ASP A O 1
ATOM 685 N N . LEU A 1 95 ? -0.697 2.426 15.492 1 96.56 95 LEU A N 1
ATOM 686 C CA . LEU A 1 95 ? -1.311 2.74 16.781 1 96.56 95 LEU A CA 1
ATOM 687 C C . LEU A 1 95 ? -2.469 1.793 17.078 1 96.56 95 LEU A C 1
ATOM 689 O O . LEU A 1 95 ? -2.613 1.315 18.203 1 96.56 95 LEU A O 1
ATOM 693 N N . LEU A 1 96 ? -3.281 1.559 16.109 1 98.25 96 LEU A N 1
ATOM 694 C CA . LEU A 1 96 ? -4.402 0.641 16.281 1 98.25 96 LEU A CA 1
ATOM 695 C C . LEU A 1 96 ? -3.908 -0.769 16.578 1 98.25 96 LEU A C 1
ATOM 697 O O . LEU A 1 96 ? -4.445 -1.44 17.469 1 98.25 96 LEU A O 1
ATOM 701 N N . LEU A 1 97 ? -2.916 -1.235 15.828 1 97.56 97 LEU A N 1
ATOM 702 C CA . LEU A 1 97 ? -2.348 -2.562 16.031 1 97.56 97 LEU A CA 1
ATOM 703 C C . LEU A 1 97 ? -1.751 -2.682 17.438 1 97.56 97 LEU A C 1
ATOM 705 O O . LEU A 1 97 ? -1.967 -3.682 18.125 1 97.56 97 LEU A O 1
ATOM 709 N N . GLU A 1 98 ? -0.983 -1.662 17.844 1 97.31 98 GLU A N 1
ATOM 710 C CA . GLU A 1 98 ? -0.394 -1.629 19.172 1 97.31 98 GLU A CA 1
ATOM 711 C C . GLU A 1 98 ? -1.466 -1.751 20.25 1 97.31 98 GLU A C 1
ATOM 713 O O . GLU A 1 98 ? -1.277 -2.461 21.25 1 97.31 98 GLU A O 1
ATOM 718 N N . ARG A 1 99 ? -2.525 -1.037 20.047 1 98.25 99 ARG A N 1
ATOM 719 C CA . ARG A 1 99 ? -3.613 -1.081 21.016 1 98.25 99 ARG A CA 1
ATOM 720 C C . ARG A 1 99 ? -4.207 -2.482 21.109 1 98.25 99 ARG A C 1
ATOM 722 O O . ARG A 1 99 ? -4.496 -2.967 22.203 1 98.25 99 ARG A O 1
ATOM 729 N N . CYS A 1 100 ? -4.414 -3.145 19.984 1 98.31 100 CYS A N 1
ATOM 730 C CA . CYS A 1 100 ? -4.906 -4.52 19.969 1 98.31 100 CYS A CA 1
ATOM 731 C C . CYS A 1 100 ? -3.977 -5.434 20.766 1 98.31 100 CYS A C 1
ATOM 733 O O . CYS A 1 100 ? -4.438 -6.289 21.516 1 98.31 100 CYS A O 1
ATOM 735 N N . VAL A 1 101 ? -2.697 -5.258 20.594 1 97.56 101 VAL A N 1
ATOM 736 C CA . VAL A 1 101 ? -1.707 -6.07 21.281 1 97.56 101 VAL A CA 1
ATOM 737 C C . VAL A 1 101 ? -1.789 -5.812 22.781 1 97.56 101 VAL A C 1
ATOM 739 O O . VAL A 1 101 ? -1.746 -6.746 23.594 1 97.56 101 VAL A O 1
ATOM 742 N N . GLN A 1 102 ? -1.926 -4.531 23.156 1 97.44 102 GLN A N 1
ATOM 743 C CA . GLN A 1 102 ? -2.059 -4.156 24.562 1 97.44 102 GLN A CA 1
ATOM 744 C C . GLN A 1 102 ? -3.27 -4.836 25.188 1 97.44 102 GLN A C 1
ATOM 746 O O . GLN A 1 102 ? -3.275 -5.102 26.406 1 97.44 102 GLN A O 1
ATOM 751 N N . LEU A 1 103 ? -4.215 -5.109 24.359 1 97.94 103 LEU A N 1
ATOM 752 C CA . LEU A 1 103 ? -5.465 -5.66 24.875 1 97.94 103 LEU A CA 1
ATOM 753 C C . LEU A 1 103 ? -5.461 -7.184 24.781 1 97.94 103 LEU A C 1
ATOM 755 O O . LEU A 1 103 ? -6.492 -7.824 25.016 1 97.94 103 LEU A O 1
ATOM 759 N N . GLY A 1 104 ? -4.344 -7.797 24.344 1 96.38 104 GLY A N 1
ATOM 760 C CA . GLY A 1 104 ? -4.215 -9.234 24.516 1 96.38 104 GLY A CA 1
ATOM 761 C C . GLY A 1 104 ? -3.939 -9.961 23.219 1 96.38 104 GLY A C 1
ATOM 762 O O . GLY A 1 104 ? -3.703 -11.172 23.203 1 96.38 104 GLY A O 1
ATOM 763 N N . ALA A 1 105 ? -3.961 -9.312 22.078 1 97.75 105 ALA A N 1
ATOM 764 C CA . ALA A 1 105 ? -3.66 -9.961 20.797 1 97.75 105 ALA A CA 1
ATOM 765 C C . ALA A 1 105 ? -2.152 -10.086 20.594 1 97.75 105 ALA A C 1
ATOM 767 O O . ALA A 1 105 ? -1.379 -9.289 21.125 1 97.75 105 ALA A O 1
ATOM 768 N N . ARG A 1 106 ? -1.739 -11.086 19.969 1 96.94 106 ARG A N 1
ATOM 769 C CA . ARG A 1 106 ? -0.375 -11.203 19.453 1 96.94 106 ARG A CA 1
ATOM 770 C C . ARG A 1 106 ? -0.297 -10.836 17.984 1 96.94 106 ARG A C 1
ATOM 772 O O . ARG A 1 106 ? -1.259 -11.031 17.234 1 96.94 106 ARG A O 1
ATOM 779 N N . LEU A 1 107 ? 0.84 -10.289 17.578 1 95.56 107 LEU A N 1
ATOM 780 C CA . LEU A 1 107 ? 1.023 -10.047 16.141 1 95.56 107 LEU A CA 1
ATOM 781 C C . LEU A 1 107 ? 0.937 -11.352 15.359 1 95.56 107 LEU A C 1
ATOM 783 O O . LEU A 1 107 ? 1.557 -12.344 15.734 1 95.56 107 LEU A O 1
ATOM 787 N N . ALA A 1 108 ? 0.135 -11.336 14.305 1 95 108 ALA A N 1
ATOM 788 C CA . ALA A 1 108 ? -0.013 -12.531 13.477 1 95 108 ALA A CA 1
ATOM 789 C C . ALA A 1 108 ? 1.273 -12.828 12.711 1 95 108 ALA A C 1
ATOM 791 O O . ALA A 1 108 ? 1.951 -11.914 12.242 1 95 108 ALA A O 1
ATOM 792 N N . ARG A 1 109 ? 1.59 -14.055 12.578 1 90.75 109 ARG A N 1
ATOM 793 C CA . ARG A 1 109 ? 2.648 -14.5 11.68 1 90.75 109 ARG A CA 1
ATOM 794 C C . ARG A 1 109 ? 2.197 -14.422 10.227 1 90.75 109 ARG A C 1
ATOM 796 O O . ARG A 1 109 ? 1 -14.32 9.945 1 90.75 109 ARG A O 1
ATOM 803 N N . PRO A 1 110 ? 3.15 -14.383 9.312 1 88.75 110 PRO A N 1
ATOM 804 C CA . PRO A 1 110 ? 2.754 -14.414 7.902 1 88.75 110 PRO A CA 1
ATOM 805 C C . PRO A 1 110 ? 1.812 -15.578 7.582 1 88.75 110 PRO A C 1
ATOM 807 O O . PRO A 1 110 ? 2.072 -16.719 7.977 1 88.75 110 PRO A O 1
ATOM 810 N N . GLY A 1 111 ? 0.704 -15.289 6.961 1 91.56 111 GLY A N 1
ATOM 811 C CA . GLY A 1 111 ? -0.229 -16.297 6.504 1 91.56 111 GLY A CA 1
ATOM 812 C C . GLY A 1 111 ? -1.066 -16.891 7.621 1 91.56 111 GLY A C 1
ATOM 813 O O . GLY A 1 111 ? -1.833 -17.828 7.398 1 91.56 111 GLY A O 1
ATOM 814 N N . GLU A 1 112 ? -0.973 -16.406 8.805 1 93.25 112 GLU A N 1
ATOM 815 C CA . GLU A 1 112 ? -1.564 -17.062 9.961 1 93.25 112 GLU A CA 1
ATOM 816 C C . GLU A 1 112 ? -3.09 -17.031 9.898 1 93.25 112 GLU A C 1
ATOM 818 O O . GLU A 1 112 ? -3.756 -17.953 10.383 1 93.25 112 GLU A O 1
ATOM 823 N N . PHE A 1 113 ? -3.703 -16 9.352 1 95.25 113 PHE A N 1
ATOM 824 C CA . PHE A 1 113 ? -5.152 -15.977 9.211 1 95.25 113 PHE A CA 1
ATOM 825 C C . PHE A 1 113 ? -5.629 -17.094 8.297 1 95.25 113 PHE A C 1
ATOM 827 O O . PHE A 1 113 ? -6.605 -17.781 8.602 1 95.25 113 PHE A O 1
ATOM 834 N N . SER A 1 114 ? -4.941 -17.281 7.172 1 94.12 114 SER A N 1
ATOM 835 C CA . SER A 1 114 ? -5.262 -18.359 6.246 1 94.12 114 SER A CA 1
ATOM 836 C C . SER A 1 114 ? -5.004 -19.734 6.879 1 94.12 114 SER A C 1
ATOM 838 O O . SER A 1 114 ? -5.754 -20.688 6.645 1 94.12 114 SER A O 1
ATOM 840 N N . GLU A 1 115 ? -3.869 -19.797 7.602 1 92.69 115 GLU A N 1
ATOM 841 C CA . GLU A 1 115 ? -3.572 -21.031 8.312 1 92.69 115 GLU A CA 1
ATOM 842 C C . GLU A 1 115 ? -4.711 -21.422 9.258 1 92.69 115 GLU A C 1
ATOM 844 O O . GLU A 1 115 ? -5.133 -22.578 9.289 1 92.69 115 GLU A O 1
ATOM 849 N N . ARG A 1 116 ? -5.207 -20.469 10 1 93.88 116 ARG A N 1
ATOM 850 C CA . ARG A 1 116 ? -6.305 -20.703 10.93 1 93.88 116 ARG A CA 1
ATOM 851 C C . ARG A 1 116 ? -7.582 -21.078 10.188 1 93.88 116 ARG A C 1
ATOM 853 O O . ARG A 1 116 ? -8.359 -21.906 10.656 1 93.88 116 ARG A O 1
ATOM 860 N N . ALA A 1 117 ? -7.832 -20.438 9.086 1 94.81 117 ALA A N 1
ATOM 861 C CA . ALA A 1 117 ? -8.969 -20.828 8.242 1 94.81 117 ALA A CA 1
ATOM 862 C C . ALA A 1 117 ? -8.859 -22.281 7.812 1 94.81 117 ALA A C 1
ATOM 864 O O . ALA A 1 117 ? -9.859 -23.016 7.816 1 94.81 117 ALA A O 1
ATOM 865 N N . PHE A 1 118 ? -7.645 -22.75 7.457 1 93.12 118 PHE A N 1
ATOM 866 C CA . PHE A 1 118 ? -7.391 -24.125 7.07 1 93.12 118 PHE A CA 1
ATOM 867 C C . PHE A 1 118 ? -7.641 -25.078 8.234 1 93.12 118 PHE A C 1
ATOM 869 O O . PHE A 1 118 ? -8.352 -26.062 8.094 1 93.12 118 PHE A O 1
ATOM 876 N N . LEU A 1 119 ? -7.109 -24.656 9.336 1 91.81 119 LEU A N 1
ATOM 877 C CA . LEU A 1 119 ? -7.211 -25.5 10.516 1 91.81 119 LEU A CA 1
ATOM 878 C C . LEU A 1 119 ? -8.656 -25.609 10.992 1 91.81 119 LEU A C 1
ATOM 880 O O . LEU A 1 119 ? -9.047 -26.609 11.594 1 91.81 119 LEU A O 1
ATOM 884 N N . ASN A 1 120 ? -9.461 -24.609 10.664 1 93.81 120 ASN A N 1
ATOM 885 C CA . ASN A 1 120 ? -10.859 -24.594 11.055 1 93.81 120 ASN A CA 1
ATOM 886 C C . ASN A 1 120 ? -11.766 -25.094 9.93 1 93.81 120 ASN A C 1
ATOM 888 O O . ASN A 1 120 ? -12.969 -24.828 9.938 1 93.81 120 ASN A O 1
ATOM 892 N N . ASP A 1 121 ? -11.188 -25.688 8.859 1 93 121 ASP A N 1
ATOM 893 C CA . ASP A 1 121 ? -11.875 -26.375 7.773 1 93 121 ASP A CA 1
ATOM 894 C C . ASP A 1 121 ? -12.695 -25.406 6.93 1 93 121 ASP A C 1
ATOM 896 O O . ASP A 1 121 ? -13.75 -25.766 6.406 1 93 121 ASP A O 1
ATOM 900 N N . LYS A 1 122 ? -12.242 -24.094 6.992 1 94.19 122 LYS A N 1
ATOM 901 C CA . LYS A 1 122 ? -12.898 -23.109 6.137 1 94.19 122 LYS A CA 1
ATOM 902 C C . LYS A 1 122 ? -12.453 -23.266 4.684 1 94.19 122 LYS A C 1
ATOM 904 O O . LYS A 1 122 ? -13.203 -22.953 3.76 1 94.19 122 LYS A O 1
ATOM 909 N N . LEU A 1 123 ? -11.211 -23.688 4.477 1 93.88 123 LEU A N 1
ATOM 910 C CA . LEU A 1 123 ? -10.57 -23.922 3.186 1 93.88 123 LEU A CA 1
ATOM 911 C C . LEU A 1 123 ? -9.562 -25.062 3.271 1 93.88 123 LEU A C 1
ATOM 913 O O . LEU A 1 123 ? -9.016 -25.328 4.344 1 93.88 123 LEU A O 1
ATOM 917 N N . ASP A 1 124 ? -9.398 -25.75 2.154 1 94 124 ASP A N 1
ATOM 918 C CA . ASP A 1 124 ? -8.305 -26.719 2.146 1 94 124 ASP A CA 1
ATOM 919 C C . ASP A 1 124 ? -6.98 -26.047 1.791 1 94 124 ASP A C 1
ATOM 921 O O . ASP A 1 124 ? -6.918 -24.828 1.627 1 94 124 ASP A O 1
ATOM 925 N N . LEU A 1 125 ? -5.941 -26.766 1.773 1 93.62 125 LEU A N 1
ATOM 926 C CA . LEU A 1 125 ? -4.602 -26.219 1.623 1 93.62 125 LEU A CA 1
ATOM 927 C C . LEU A 1 125 ? -4.426 -25.578 0.245 1 93.62 125 LEU A C 1
ATOM 929 O O . LEU A 1 125 ? -3.816 -24.516 0.117 1 93.62 125 LEU A O 1
ATOM 933 N N . ALA A 1 126 ? -4.918 -26.266 -0.789 1 94.44 126 ALA A N 1
ATOM 934 C CA . ALA A 1 126 ? -4.844 -25.719 -2.145 1 94.44 126 ALA A CA 1
ATOM 935 C C . ALA A 1 126 ? -5.605 -24.406 -2.254 1 94.44 126 ALA A C 1
ATOM 937 O O . ALA A 1 126 ? -5.137 -23.453 -2.896 1 94.44 126 ALA A O 1
ATOM 938 N N . GLN A 1 127 ? -6.734 -24.359 -1.595 1 94.75 127 GLN A N 1
ATOM 939 C CA . GLN A 1 127 ? -7.523 -23.125 -1.577 1 94.75 127 GLN A CA 1
ATOM 940 C C . GLN A 1 127 ? -6.789 -22.016 -0.834 1 94.75 127 GLN A C 1
ATOM 942 O O . GLN A 1 127 ? -6.801 -20.859 -1.267 1 94.75 127 GLN A O 1
ATOM 947 N N . ALA A 1 128 ? -6.176 -22.328 0.267 1 93.94 128 ALA A N 1
ATOM 948 C CA . ALA A 1 128 ? -5.41 -21.344 1.022 1 93.94 128 ALA A CA 1
ATOM 949 C C . ALA A 1 128 ? -4.281 -20.766 0.176 1 93.94 128 ALA A C 1
ATOM 951 O O . ALA A 1 128 ? -4.074 -19.547 0.155 1 93.94 128 ALA A O 1
ATOM 952 N N . GLU A 1 129 ? -3.572 -21.594 -0.508 1 93.38 129 GLU A N 1
ATOM 953 C CA . GLU A 1 129 ? -2.482 -21.156 -1.373 1 93.38 129 GLU A CA 1
ATOM 954 C C . GLU A 1 129 ? -3 -20.281 -2.516 1 93.38 129 GLU A C 1
ATOM 956 O O . GLU A 1 129 ? -2.314 -19.359 -2.963 1 93.38 129 GLU A O 1
ATOM 961 N N . ALA A 1 130 ? -4.215 -20.641 -2.973 1 95.06 130 ALA A N 1
ATOM 962 C CA . ALA A 1 130 ? -4.832 -19.875 -4.055 1 95.06 130 ALA A CA 1
ATOM 963 C C . ALA A 1 130 ? -5.047 -18.422 -3.648 1 95.06 130 ALA A C 1
ATOM 965 O O . ALA A 1 130 ? -5.004 -17.531 -4.488 1 95.06 130 ALA A O 1
ATOM 966 N N . ILE A 1 131 ? -5.242 -18.156 -2.346 1 94.88 131 ILE A N 1
ATOM 967 C CA . ILE A 1 131 ? -5.395 -16.797 -1.85 1 94.88 131 ILE A CA 1
ATOM 968 C C . ILE A 1 131 ? -4.109 -16 -2.104 1 94.88 131 ILE A C 1
ATOM 970 O O . ILE A 1 131 ? -4.152 -14.891 -2.627 1 94.88 131 ILE A O 1
ATOM 974 N N . ALA A 1 132 ? -3 -16.578 -1.677 1 93.31 132 ALA A N 1
ATOM 975 C CA . ALA A 1 132 ? -1.708 -15.945 -1.917 1 93.31 132 ALA A CA 1
ATOM 976 C C . ALA A 1 132 ? -1.479 -15.711 -3.408 1 93.31 132 ALA A C 1
ATOM 978 O O . ALA A 1 132 ? -1.011 -14.641 -3.811 1 93.31 132 ALA A O 1
ATOM 979 N N . ASP A 1 133 ? -1.843 -16.703 -4.207 1 93.69 133 ASP A N 1
ATOM 980 C CA . ASP A 1 133 ? -1.675 -16.594 -5.652 1 93.69 133 ASP A CA 1
ATOM 981 C C . ASP A 1 133 ? -2.523 -15.461 -6.223 1 93.69 133 ASP A C 1
ATOM 983 O O . ASP A 1 133 ? -2.094 -14.766 -7.141 1 93.69 133 ASP A O 1
ATOM 987 N N . LEU A 1 134 ? -3.686 -15.383 -5.695 1 94.94 134 LEU A N 1
ATOM 988 C CA . LEU A 1 134 ? -4.605 -14.344 -6.148 1 94.94 134 LEU A CA 1
ATOM 989 C C . LEU A 1 134 ? -4.039 -12.953 -5.867 1 94.94 134 LEU A C 1
ATOM 991 O O . LEU A 1 134 ? -4.07 -12.086 -6.738 1 94.94 134 LEU A O 1
ATOM 995 N N . ILE A 1 135 ? -3.531 -12.727 -4.707 1 94.38 135 ILE A N 1
ATOM 996 C CA . ILE A 1 135 ? -2.982 -11.445 -4.277 1 94.38 135 ILE A CA 1
ATOM 997 C C . ILE A 1 135 ? -1.713 -11.133 -5.066 1 94.38 135 ILE A C 1
ATOM 999 O O . ILE A 1 135 ? -1.468 -9.977 -5.43 1 94.38 135 ILE A O 1
ATOM 1003 N N . GLU A 1 136 ? -0.939 -12.125 -5.441 1 90.38 136 GLU A N 1
ATOM 1004 C CA . GLU A 1 136 ? 0.367 -11.961 -6.07 1 90.38 136 GLU A CA 1
ATOM 1005 C C . GLU A 1 136 ? 0.255 -11.992 -7.59 1 90.38 136 GLU A C 1
ATOM 1007 O O . GLU A 1 136 ? 1.237 -11.75 -8.297 1 90.38 136 GLU A O 1
ATOM 1012 N N . ALA A 1 137 ? -0.922 -12.281 -8.086 1 90.62 137 ALA A N 1
ATOM 1013 C CA . ALA A 1 137 ? -1.092 -12.438 -9.523 1 90.62 137 ALA A CA 1
ATOM 1014 C C . ALA A 1 137 ? -0.564 -11.219 -10.281 1 90.62 137 ALA A C 1
ATOM 1016 O O . ALA A 1 137 ? -0.813 -10.086 -9.883 1 90.62 137 ALA A O 1
ATOM 1017 N N . SER A 1 138 ? 0.136 -11.469 -11.344 1 85.75 138 SER A N 1
ATOM 1018 C CA . SER A 1 138 ? 0.726 -10.391 -12.133 1 85.75 138 SER A CA 1
ATOM 1019 C C . SER A 1 138 ? 0.019 -10.227 -13.469 1 85.75 138 SER A C 1
ATOM 1021 O O . SER A 1 138 ? 0.374 -9.359 -14.266 1 85.75 138 SER A O 1
ATOM 1023 N N . SER A 1 139 ? -0.905 -11.078 -13.812 1 87.12 139 SER A N 1
ATOM 1024 C CA . SER A 1 139 ? -1.683 -11.008 -15.047 1 87.12 139 SER A CA 1
ATOM 1025 C C . SER A 1 139 ? -3.143 -11.375 -14.805 1 87.12 139 SER A C 1
ATOM 1027 O O . SER A 1 139 ? -3.469 -11.992 -13.789 1 87.12 139 SER A O 1
ATOM 1029 N N . ARG A 1 140 ? -3.99 -10.969 -15.719 1 88.88 140 ARG A N 1
ATOM 1030 C CA . ARG A 1 140 ? -5.41 -11.297 -15.633 1 88.88 140 ARG A CA 1
ATOM 1031 C C . ARG A 1 140 ? -5.629 -12.805 -15.633 1 88.88 140 ARG A C 1
ATOM 1033 O O . ARG A 1 140 ? -6.422 -13.328 -14.844 1 88.88 140 ARG A O 1
ATOM 1040 N N . GLY A 1 141 ? -4.891 -13.5 -16.469 1 88.62 141 GLY A N 1
ATOM 1041 C CA . GLY A 1 141 ? -5.016 -14.945 -16.547 1 88.62 141 GLY A CA 1
ATOM 1042 C C . GLY A 1 141 ? -4.629 -15.641 -15.25 1 88.62 141 GLY A C 1
ATOM 1043 O O . GLY A 1 141 ? -5.309 -16.562 -14.812 1 88.62 141 GLY A O 1
ATOM 1044 N N . ALA A 1 142 ? -3.543 -15.188 -14.688 1 91.06 142 ALA A N 1
ATOM 1045 C CA . ALA A 1 142 ? -3.1 -15.766 -13.422 1 91.06 142 ALA A CA 1
ATOM 1046 C C . ALA A 1 142 ? -4.129 -15.523 -12.32 1 91.06 142 ALA A C 1
ATOM 1048 O O . ALA A 1 142 ? -4.383 -16.406 -11.5 1 91.06 142 ALA A O 1
ATOM 1049 N N . ALA A 1 143 ? -4.719 -14.352 -12.289 1 93.81 143 ALA A N 1
ATOM 1050 C CA . ALA A 1 143 ? -5.738 -14.016 -11.305 1 93.81 143 ALA A CA 1
ATOM 1051 C C . ALA A 1 143 ? -6.973 -14.898 -11.469 1 93.81 143 ALA A C 1
ATOM 1053 O O . ALA A 1 143 ? -7.523 -15.398 -10.484 1 93.81 143 ALA A O 1
ATOM 1054 N N . GLU A 1 144 ? -7.363 -15.102 -12.672 1 93.25 144 GLU A N 1
ATOM 1055 C CA . GLU A 1 144 ? -8.516 -15.945 -12.961 1 93.25 144 GLU A CA 1
ATOM 1056 C C . GLU A 1 144 ? -8.273 -17.391 -12.516 1 93.25 144 GLU A C 1
ATOM 1058 O O . GLU A 1 144 ? -9.148 -18.016 -11.914 1 93.25 144 GLU A O 1
ATOM 1063 N N . ASN A 1 145 ? -7.102 -17.891 -12.828 1 94.12 145 ASN A N 1
ATOM 1064 C CA . ASN A 1 145 ? -6.742 -19.234 -12.391 1 94.12 145 ASN A CA 1
ATOM 1065 C C . ASN A 1 145 ? -6.766 -19.359 -10.875 1 94.12 145 ASN A C 1
ATOM 1067 O O . ASN A 1 145 ? -7.289 -20.328 -10.336 1 94.12 145 ASN A O 1
ATOM 1071 N N . ALA A 1 146 ? -6.191 -18.359 -10.25 1 95.88 146 ALA A N 1
ATOM 1072 C CA . ALA A 1 146 ? -6.129 -18.375 -8.797 1 95.88 146 ALA A CA 1
ATOM 1073 C C . ALA A 1 146 ? -7.531 -18.344 -8.188 1 95.88 146 ALA A C 1
ATOM 1075 O O . ALA A 1 146 ? -7.805 -19.047 -7.211 1 95.88 146 ALA A O 1
ATOM 1076 N N . LEU A 1 147 ? -8.406 -17.562 -8.75 1 96.56 147 LEU A N 1
ATOM 1077 C CA . LEU A 1 147 ? -9.773 -17.484 -8.25 1 96.56 147 LEU A CA 1
ATOM 1078 C C . LEU A 1 147 ? -10.492 -18.812 -8.406 1 96.56 147 LEU A C 1
ATOM 1080 O O . LEU A 1 147 ? -11.195 -19.266 -7.496 1 96.56 147 LEU A O 1
ATOM 1084 N N . ARG A 1 148 ? -10.32 -19.484 -9.508 1 95.44 148 ARG A N 1
ATOM 1085 C CA . ARG A 1 148 ? -10.93 -20.797 -9.727 1 95.44 148 ARG A CA 1
ATOM 1086 C C . ARG A 1 148 ? -10.43 -21.812 -8.695 1 95.44 148 ARG A C 1
ATOM 1088 O O . ARG A 1 148 ? -11.203 -22.625 -8.188 1 95.44 148 ARG A O 1
ATOM 1095 N N . SER A 1 149 ? -9.148 -21.719 -8.469 1 96.56 149 SER A N 1
ATOM 1096 C CA . SER A 1 149 ? -8.602 -22.578 -7.434 1 96.56 14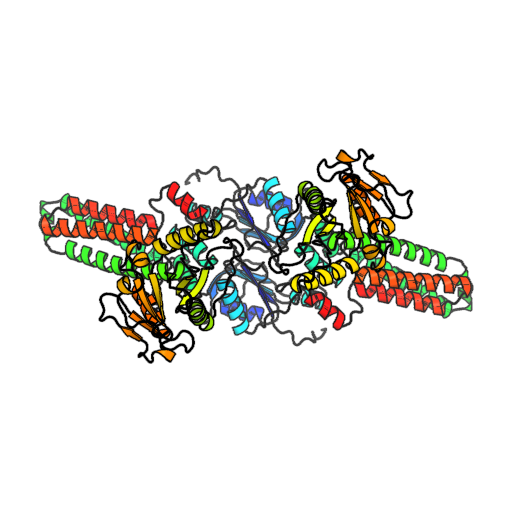9 SER A CA 1
ATOM 1097 C C . SER A 1 149 ? -9.195 -22.266 -6.07 1 96.56 149 SER A C 1
ATOM 1099 O O . SER A 1 149 ? -9.508 -23.172 -5.297 1 96.56 149 SER A O 1
ATOM 1101 N N . LEU A 1 150 ? -9.328 -21.016 -5.762 1 96.25 150 LEU A N 1
ATOM 1102 C CA . LEU A 1 150 ? -9.93 -20.594 -4.5 1 96.25 150 LEU A CA 1
ATOM 1103 C C . LEU A 1 150 ? -11.367 -21.094 -4.387 1 96.25 150 LEU A C 1
ATOM 1105 O O . LEU A 1 150 ? -11.805 -21.484 -3.305 1 96.25 150 LEU A O 1
ATOM 1109 N N . GLN A 1 151 ? -12.039 -21.156 -5.492 1 95.31 151 GLN A N 1
ATOM 1110 C CA . GLN A 1 151 ? -13.43 -21.594 -5.523 1 95.31 151 GLN A CA 1
ATOM 1111 C C . GLN A 1 151 ? -13.523 -23.125 -5.473 1 95.31 151 GLN A C 1
ATOM 1113 O O . GLN A 1 151 ? -14.617 -23.688 -5.418 1 95.31 151 GLN A O 1
ATOM 1118 N N . GLY A 1 152 ? -12.406 -23.766 -5.586 1 95.88 152 GLY A N 1
ATOM 1119 C CA . GLY A 1 152 ? -12.391 -25.203 -5.312 1 95.88 152 GLY A CA 1
ATOM 1120 C C . GLY A 1 152 ? -12.25 -26.047 -6.562 1 95.88 152 GLY A C 1
ATOM 1121 O O . GLY A 1 152 ? -12.336 -27.281 -6.504 1 95.88 152 GLY A O 1
ATOM 1122 N N . GLU A 1 153 ? -11.961 -25.438 -7.676 1 95.62 153 GLU A N 1
ATOM 1123 C CA . GLU A 1 153 ? -11.875 -26.203 -8.922 1 95.62 153 GLU A CA 1
ATOM 1124 C C . GLU A 1 153 ? -10.781 -27.266 -8.844 1 95.62 153 GLU A C 1
ATOM 1126 O O . GLU A 1 153 ? -11.023 -28.438 -9.141 1 95.62 153 GLU A O 1
ATOM 1131 N N . PHE A 1 154 ? -9.617 -26.891 -8.453 1 96.69 154 PHE A N 1
ATOM 1132 C CA . PHE A 1 154 ? -8.492 -27.812 -8.336 1 96.69 154 PHE A CA 1
ATOM 1133 C C . PHE A 1 154 ? -8.781 -28.891 -7.293 1 96.69 154 PHE A C 1
ATOM 1135 O O . PHE A 1 154 ? -8.609 -30.078 -7.555 1 96.69 154 PHE A O 1
ATOM 1142 N N . SER A 1 155 ? -9.281 -28.438 -6.168 1 96.69 155 SER A N 1
ATOM 1143 C CA . SER A 1 155 ? -9.57 -29.344 -5.059 1 96.69 155 SER A CA 1
ATOM 1144 C C . SER A 1 155 ? -10.609 -30.391 -5.453 1 96.69 155 SER A C 1
ATOM 1146 O O . SER A 1 155 ? -10.453 -31.578 -5.129 1 96.69 155 SER A O 1
ATOM 1148 N N . HIS A 1 156 ? -11.602 -29.984 -6.141 1 96.69 156 HIS A N 1
ATOM 1149 C CA . HIS A 1 156 ? -12.656 -30.891 -6.555 1 96.69 156 HIS A CA 1
ATOM 1150 C C . HIS A 1 156 ? -12.117 -31.969 -7.496 1 96.69 156 HIS A C 1
ATOM 1152 O O . HIS A 1 156 ? -12.484 -33.125 -7.383 1 96.69 156 HIS A O 1
ATOM 1158 N N . ARG A 1 157 ? -11.297 -31.578 -8.414 1 96.56 157 ARG A N 1
ATOM 1159 C CA . ARG A 1 157 ? -10.711 -32.531 -9.352 1 96.56 157 ARG A CA 1
ATOM 1160 C C . ARG A 1 157 ? -9.812 -33.531 -8.625 1 96.56 157 ARG A C 1
ATOM 1162 O O . ARG A 1 157 ? -9.859 -34.719 -8.898 1 96.56 157 ARG A O 1
ATOM 1169 N N . VAL A 1 158 ? -9.078 -33.031 -7.711 1 97.06 158 VAL A N 1
ATOM 1170 C CA . VAL A 1 158 ? -8.18 -33.875 -6.941 1 97.06 158 VAL A CA 1
ATOM 1171 C C . VAL A 1 158 ? -9 -34.844 -6.074 1 97.06 158 VAL A C 1
ATOM 1173 O O . VAL A 1 158 ? -8.711 -36.031 -6.012 1 97.06 158 VAL A O 1
ATOM 1176 N N . GLN A 1 159 ? -10.023 -34.344 -5.441 1 95.81 159 GLN A N 1
ATOM 1177 C CA . GLN A 1 159 ? -10.875 -35.156 -4.578 1 95.81 159 GLN A CA 1
ATOM 1178 C C . GLN A 1 159 ? -11.586 -36.25 -5.375 1 95.81 159 GLN A C 1
ATOM 1180 O O . GLN A 1 159 ? -11.766 -37.375 -4.883 1 95.81 159 GLN A O 1
ATOM 1185 N N . ALA A 1 160 ? -11.992 -35.906 -6.559 1 96.88 160 ALA A N 1
ATOM 1186 C CA . ALA A 1 160 ? -12.625 -36.906 -7.422 1 96.88 160 ALA A CA 1
ATOM 1187 C C . ALA A 1 160 ? -11.664 -38.062 -7.723 1 96.88 160 ALA A C 1
ATOM 1189 O O . ALA A 1 160 ? -12.062 -39.25 -7.695 1 96.88 160 ALA A O 1
ATOM 1190 N N . LEU A 1 161 ? -10.43 -37.719 -7.992 1 97.44 161 LEU A N 1
ATOM 1191 C CA . LEU A 1 161 ? -9.406 -38.75 -8.234 1 97.44 161 LEU A CA 1
ATOM 1192 C C . LEU A 1 161 ? -9.195 -39.594 -6.996 1 97.44 161 LEU A C 1
ATOM 1194 O O . LEU A 1 161 ? -9.133 -40.844 -7.094 1 97.44 161 LEU A O 1
ATOM 1198 N N . VAL A 1 162 ? -9.141 -38.969 -5.832 1 95.88 162 VAL A N 1
ATOM 1199 C CA . VAL A 1 162 ? -8.922 -39.688 -4.578 1 95.88 162 VAL A CA 1
ATOM 1200 C C . VAL A 1 162 ? -10.086 -40.656 -4.324 1 95.88 162 VAL A C 1
ATOM 1202 O O . VAL A 1 162 ? -9.875 -41.812 -3.932 1 95.88 162 VAL A O 1
ATOM 1205 N N . GLN A 1 163 ? -11.266 -40.219 -4.582 1 95.25 163 GLN A N 1
ATOM 1206 C CA . GLN A 1 163 ? -12.438 -41.062 -4.375 1 95.25 163 GLN A CA 1
ATOM 1207 C C . GLN A 1 163 ? -12.406 -42.281 -5.281 1 95.25 163 GLN A C 1
ATOM 1209 O O . GLN A 1 163 ? -12.711 -43.375 -4.844 1 95.25 163 GLN A O 1
ATOM 1214 N N . ARG A 1 164 ? -12.039 -42.094 -6.48 1 95.88 164 ARG A N 1
ATOM 1215 C CA . ARG A 1 164 ? -11.93 -43.219 -7.418 1 95.88 164 ARG A CA 1
ATOM 1216 C C . ARG A 1 164 ? -10.844 -44.188 -6.992 1 95.88 164 ARG A C 1
ATOM 1218 O O . ARG A 1 164 ? -10.992 -45.406 -7.133 1 95.88 164 ARG A O 1
ATOM 1225 N N . LEU A 1 165 ? -9.773 -43.625 -6.496 1 95.81 165 LEU A N 1
ATOM 1226 C CA . LEU A 1 165 ? -8.68 -44.469 -6.02 1 95.81 165 LEU A CA 1
ATOM 1227 C C . LEU A 1 165 ? -9.117 -45.312 -4.82 1 95.81 165 LEU A C 1
ATOM 1229 O O . LEU A 1 165 ? -8.789 -46.5 -4.738 1 95.81 165 LEU A O 1
ATOM 1233 N N . VAL A 1 166 ? -9.836 -44.688 -3.928 1 93.5 166 VAL A N 1
ATOM 1234 C CA . VAL A 1 166 ? -10.32 -45.375 -2.738 1 93.5 166 VAL A CA 1
ATOM 1235 C C . VAL A 1 166 ? -11.266 -46.5 -3.148 1 93.5 166 VAL A C 1
ATOM 1237 O O . VAL A 1 166 ? -11.141 -47.625 -2.66 1 93.5 166 VAL A O 1
ATOM 1240 N N . GLU A 1 167 ? -12.141 -46.25 -4.051 1 91.62 167 GLU A N 1
ATOM 1241 C CA . GLU A 1 167 ? -13.094 -47.25 -4.531 1 91.62 167 GLU A CA 1
ATOM 1242 C C . GLU A 1 167 ? -12.367 -48.406 -5.184 1 91.62 167 GLU A C 1
ATOM 1244 O O . GLU A 1 167 ? -12.688 -49.562 -4.914 1 91.62 167 GLU A O 1
ATOM 1249 N N . LEU A 1 168 ? -11.398 -48.062 -6.047 1 91.69 168 LEU A N 1
ATOM 1250 C CA . LEU A 1 168 ? -10.648 -49.125 -6.723 1 91.69 168 LEU A CA 1
ATOM 1251 C C . LEU A 1 168 ? -9.844 -49.938 -5.719 1 91.69 168 LEU A C 1
ATOM 1253 O O . LEU A 1 168 ? -9.781 -51.156 -5.828 1 91.69 168 LEU A O 1
ATOM 1257 N N . ARG A 1 169 ? -9.266 -49.281 -4.727 1 91.06 169 ARG A N 1
ATOM 1258 C CA . ARG A 1 169 ? -8.477 -49.969 -3.703 1 91.06 169 ARG A CA 1
ATOM 1259 C C . ARG A 1 169 ? -9.352 -50.906 -2.895 1 91.06 169 ARG A C 1
ATOM 1261 O O . ARG A 1 169 ? -8.953 -52.062 -2.633 1 91.06 169 ARG A O 1
ATOM 1268 N N . ILE A 1 170 ? -10.508 -50.438 -2.518 1 87.44 170 ILE A N 1
ATOM 1269 C CA . ILE A 1 170 ? -11.438 -51.281 -1.77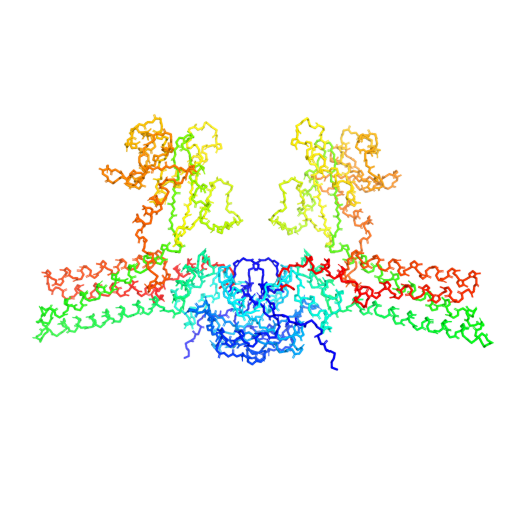6 1 87.44 170 ILE A CA 1
ATOM 1270 C C . ILE A 1 170 ? -11.805 -52.5 -2.611 1 87.44 170 ILE A C 1
ATOM 1272 O O . ILE A 1 170 ? -11.852 -53.625 -2.096 1 87.44 170 ILE A O 1
ATOM 1276 N N . TYR A 1 171 ? -12.039 -52.281 -3.861 1 84.62 171 TYR A N 1
ATOM 1277 C CA . TYR A 1 171 ? -12.375 -53.344 -4.781 1 84.62 171 TYR A CA 1
ATOM 1278 C C . TYR A 1 171 ? -11.242 -54.375 -4.863 1 84.62 171 TYR A C 1
ATOM 1280 O O . TYR A 1 171 ? -11.477 -55.562 -4.777 1 84.62 171 TYR A O 1
ATOM 1288 N N . VAL A 1 172 ? -9.992 -53.906 -5.02 1 85.56 172 VAL A N 1
ATOM 1289 C CA . VAL A 1 172 ? -8.82 -54.75 -5.141 1 85.56 172 VAL A CA 1
ATOM 1290 C C . VAL A 1 172 ? -8.602 -55.5 -3.836 1 85.56 172 VAL A C 1
ATOM 1292 O O . VAL A 1 172 ? -8.328 -56.719 -3.854 1 85.56 172 VAL A O 1
ATOM 1295 N N . GLU A 1 173 ? -8.75 -54.875 -2.727 1 83.62 173 GLU A N 1
ATOM 1296 C CA . GLU A 1 173 ? -8.57 -55.5 -1.424 1 83.62 173 GLU A CA 1
ATOM 1297 C C . GLU A 1 173 ? -9.633 -56.562 -1.175 1 83.62 173 GLU A C 1
ATOM 1299 O O . GLU A 1 173 ? -9.336 -57.625 -0.621 1 83.62 173 GLU A O 1
ATOM 1304 N N . ALA A 1 174 ? -10.844 -56.375 -1.6 1 78.75 174 ALA A N 1
ATOM 1305 C CA . ALA A 1 174 ? -11.914 -57.344 -1.47 1 78.75 174 ALA A CA 1
ATOM 1306 C C . ALA A 1 174 ? -11.625 -58.594 -2.305 1 78.75 174 ALA A C 1
ATOM 1308 O O . ALA A 1 174 ? -11.93 -59.719 -1.888 1 78.75 174 ALA A O 1
ATOM 1309 N N . ALA A 1 175 ? -11.055 -58.344 -3.482 1 76.06 175 ALA A N 1
ATOM 1310 C CA . ALA A 1 175 ? -10.719 -59.469 -4.375 1 76.06 175 ALA A CA 1
ATOM 1311 C C . ALA A 1 175 ? -9.609 -60.312 -3.785 1 76.06 175 ALA A C 1
ATOM 1313 O O . ALA A 1 175 ? -9.562 -61.531 -4.027 1 76.06 175 ALA A O 1
ATOM 1314 N N . ILE A 1 176 ? -8.766 -59.719 -3.074 1 75.88 176 ILE A N 1
ATOM 1315 C CA . ILE A 1 176 ? -7.664 -60.438 -2.436 1 75.88 176 ILE A CA 1
ATOM 1316 C C . ILE A 1 176 ? -8.195 -61.25 -1.255 1 75.88 176 ILE A C 1
ATOM 1318 O O . ILE A 1 176 ? -7.797 -62.375 -1.053 1 75.88 176 ILE A O 1
ATOM 1322 N N . ASP A 1 177 ? -9.086 -60.75 -0.478 1 74.75 177 ASP A N 1
ATOM 1323 C CA . ASP A 1 177 ? -9.594 -61.375 0.738 1 74.75 177 ASP A CA 1
ATOM 1324 C C . ASP A 1 177 ? -10.531 -62.531 0.406 1 74.75 177 ASP A C 1
ATOM 1326 O O . ASP A 1 177 ? -10.688 -63.469 1.203 1 74.75 177 ASP A O 1
ATOM 1330 N N . PHE A 1 178 ? -11.148 -62.406 -0.779 1 71.56 178 PHE A N 1
ATOM 1331 C CA . PHE A 1 178 ? -12.094 -63.469 -1.146 1 71.56 178 PHE A CA 1
ATOM 1332 C C . PHE A 1 178 ? -11.703 -64.125 -2.477 1 71.56 178 PHE A C 1
ATOM 1334 O O . PHE A 1 178 ? -12.375 -63.875 -3.49 1 71.56 178 PHE A O 1
ATOM 1341 N N . PRO A 1 179 ? -10.578 -64.875 -2.572 1 61.94 179 PRO A N 1
ATOM 1342 C CA . PRO A 1 179 ? -9.984 -65.438 -3.799 1 61.94 179 PRO A CA 1
ATOM 1343 C C . PRO A 1 179 ? -10.945 -66.375 -4.566 1 61.94 179 PRO A C 1
ATOM 1345 O O . PRO A 1 179 ? -10.828 -66.5 -5.789 1 61.94 179 PRO A O 1
ATOM 1348 N N . GLU A 1 180 ? -11.703 -67.188 -3.91 1 58.88 180 GLU A N 1
ATOM 1349 C CA . GLU A 1 180 ? -12.5 -68.188 -4.617 1 58.88 180 GLU A CA 1
ATOM 1350 C C . GLU A 1 180 ? -13.359 -67.562 -5.699 1 58.88 180 GLU A C 1
ATOM 1352 O O . GLU A 1 180 ? -13.562 -68.125 -6.766 1 58.88 180 GLU A O 1
ATOM 1357 N N . GLU A 1 181 ? -14 -66.562 -5.395 1 51.44 181 GLU A N 1
ATOM 1358 C CA . GLU A 1 181 ? -14.961 -65.938 -6.281 1 51.44 181 GLU A CA 1
ATOM 1359 C C . GLU A 1 181 ? -14.273 -64.875 -7.164 1 51.44 181 GLU A C 1
ATOM 1361 O O . GLU A 1 181 ? -14.703 -64.625 -8.297 1 51.44 181 GLU A O 1
ATOM 1366 N N . GLU A 1 182 ? -13.086 -64.25 -6.902 1 51.34 182 GLU A N 1
ATOM 1367 C CA . GLU A 1 182 ? -12.703 -62.938 -7.32 1 51.34 182 GLU A CA 1
ATOM 1368 C C . GLU A 1 182 ? -11.383 -62.938 -8.086 1 51.34 182 GLU A C 1
ATOM 1370 O O . GLU A 1 182 ? -10.93 -61.906 -8.578 1 51.34 182 GLU A O 1
ATOM 1375 N N . ILE A 1 183 ? -10.703 -64.062 -8.023 1 51.62 183 ILE A N 1
ATOM 1376 C CA . ILE A 1 183 ? -9.43 -64.125 -8.734 1 51.62 183 ILE A CA 1
ATOM 1377 C C . ILE A 1 183 ? -9.609 -63.656 -10.172 1 51.62 183 ILE A C 1
ATOM 1379 O O . ILE A 1 183 ? -8.797 -62.875 -10.688 1 51.62 183 ILE A O 1
ATOM 1383 N N . ASP A 1 184 ? -10.75 -64.125 -10.75 1 54.84 184 ASP A N 1
ATOM 1384 C CA . ASP A 1 184 ? -11.047 -63.75 -12.125 1 54.84 184 ASP A CA 1
ATOM 1385 C C . ASP A 1 184 ? -11.242 -62.25 -12.258 1 54.84 184 ASP A C 1
ATOM 1387 O O . ASP A 1 184 ? -11.086 -61.688 -13.344 1 54.84 184 ASP A O 1
ATOM 1391 N N . PHE A 1 185 ? -11.391 -61.719 -11.148 1 54.59 185 PHE A N 1
ATOM 1392 C CA . PHE A 1 185 ? -11.812 -60.312 -11.109 1 54.59 185 PHE A CA 1
ATOM 1393 C C . PHE A 1 185 ? -10.648 -59.406 -11.445 1 54.59 185 PHE A C 1
ATOM 1395 O O . PHE A 1 185 ? -10.82 -58.406 -12.148 1 54.59 185 PHE A O 1
ATOM 1402 N N . LEU A 1 186 ? -9.453 -59.781 -10.953 1 59.09 186 LEU A N 1
ATOM 1403 C CA . LEU A 1 186 ? -8.281 -58.969 -11.258 1 59.09 186 LEU A CA 1
ATOM 1404 C C . LEU A 1 186 ? -7.844 -59.156 -12.703 1 59.09 186 LEU A C 1
ATOM 1406 O O . LEU A 1 186 ? -7.262 -58.25 -13.312 1 59.09 186 LEU A O 1
ATOM 1410 N N . ALA A 1 187 ? -8.352 -60.375 -13.164 1 57.47 187 ALA A N 1
ATOM 1411 C CA . ALA A 1 187 ? -7.918 -60.781 -14.5 1 57.47 187 ALA A CA 1
ATOM 1412 C C . ALA A 1 187 ? -8.898 -60.281 -15.562 1 57.47 187 ALA A C 1
ATOM 1414 O O . ALA A 1 187 ? -8.555 -60.219 -16.75 1 57.47 187 ALA A O 1
ATOM 1415 N N . ASP A 1 188 ? -10.18 -59.969 -15.086 1 61.94 188 ASP A N 1
ATOM 1416 C CA . ASP A 1 188 ? -11.195 -59.781 -16.109 1 61.94 188 ASP A CA 1
ATOM 1417 C C . ASP A 1 188 ? -11.086 -58.375 -16.734 1 61.94 188 ASP A C 1
ATOM 1419 O O . ASP A 1 188 ? -11.984 -57.938 -17.453 1 61.94 188 ASP A O 1
ATOM 1423 N N . GLY A 1 189 ? -10.008 -57.719 -16.547 1 79.81 189 GLY A N 1
ATOM 1424 C CA . GLY A 1 189 ? -9.773 -56.469 -17.266 1 79.81 189 GLY A CA 1
ATOM 1425 C C . GLY A 1 189 ? -10.5 -55.281 -16.672 1 79.81 189 GLY A C 1
ATOM 1426 O O . GLY A 1 189 ? -10.273 -54.156 -17.062 1 79.81 189 GLY A O 1
ATOM 1427 N N . HIS A 1 190 ? -11.453 -55.625 -15.734 1 82.56 190 HIS A N 1
ATOM 1428 C CA . HIS A 1 190 ? -12.242 -54.562 -15.133 1 82.56 190 HIS A CA 1
ATOM 1429 C C . HIS A 1 190 ? -11.352 -53.594 -14.32 1 82.56 190 HIS A C 1
ATOM 1431 O O . HIS A 1 190 ? -11.445 -52.375 -14.469 1 82.56 190 HIS A O 1
ATOM 1437 N N . VAL A 1 191 ? -10.461 -54.219 -13.516 1 86.81 191 VAL A N 1
ATOM 1438 C CA . VAL A 1 191 ? -9.555 -53.406 -12.688 1 86.81 191 VAL A CA 1
ATOM 1439 C C . VAL A 1 191 ? -8.609 -52.625 -13.578 1 86.81 191 VAL A C 1
ATOM 1441 O O . VAL A 1 191 ? -8.375 -51.438 -13.336 1 86.81 191 VAL A O 1
ATOM 1444 N N . ALA A 1 192 ? -8.172 -53.25 -14.633 1 88.56 192 ALA A N 1
ATOM 1445 C CA . ALA A 1 192 ? -7.281 -52.562 -15.586 1 88.56 192 ALA A CA 1
ATOM 1446 C C . ALA A 1 192 ? -7.977 -51.406 -16.266 1 88.56 192 ALA A C 1
ATOM 1448 O O . ALA A 1 192 ? -7.363 -50.344 -16.484 1 88.56 192 ALA A O 1
ATOM 1449 N N . GLY A 1 193 ? -9.195 -51.594 -16.578 1 90.94 193 GLY A N 1
ATOM 1450 C CA . GLY A 1 193 ? -9.961 -50.5 -17.188 1 90.94 193 GLY A CA 1
ATOM 1451 C C . GLY A 1 193 ? -10.164 -49.312 -16.266 1 90.94 193 GLY A C 1
ATOM 1452 O O . GLY A 1 193 ? -10.016 -48.188 -16.688 1 90.94 193 GLY A O 1
ATOM 1453 N N . LYS A 1 194 ? -10.555 -49.625 -15.016 1 92.06 194 LYS A N 1
ATOM 1454 C CA . LYS A 1 194 ? -10.727 -48.562 -14.031 1 92.06 194 LYS A CA 1
ATOM 1455 C C . LYS A 1 194 ? -9.414 -47.812 -13.797 1 92.06 194 LYS A C 1
ATOM 1457 O O . LYS A 1 194 ? -9.398 -46.594 -13.688 1 92.06 194 LYS A O 1
ATOM 1462 N N . LEU A 1 195 ? -8.359 -48.594 -13.703 1 93.88 195 LEU A N 1
ATOM 1463 C CA . LEU A 1 195 ? -7.039 -48 -13.5 1 93.88 195 LEU A CA 1
ATOM 1464 C C . LEU A 1 195 ? -6.672 -47.062 -14.656 1 93.88 195 LEU A C 1
ATOM 1466 O O . LEU A 1 195 ? -6.168 -45.969 -14.438 1 93.88 195 LEU A O 1
ATOM 1470 N N . ALA A 1 196 ? -6.949 -47.5 -15.859 1 95 196 ALA A N 1
ATOM 1471 C CA . ALA A 1 196 ? -6.648 -46.719 -17.047 1 95 196 ALA A CA 1
ATOM 1472 C C . ALA A 1 196 ? -7.434 -45.406 -17.047 1 95 196 ALA A C 1
ATOM 1474 O O . ALA A 1 196 ? -6.906 -44.344 -17.438 1 95 196 ALA A O 1
ATOM 1475 N N . THR A 1 197 ? -8.648 -45.5 -16.609 1 96.38 197 THR A N 1
ATOM 1476 C CA . THR A 1 197 ? -9.484 -44.281 -16.531 1 96.38 197 THR A CA 1
ATOM 1477 C C . THR A 1 197 ? -8.922 -43.312 -15.523 1 96.38 197 THR A C 1
ATOM 1479 O O . THR A 1 197 ? -8.859 -42.094 -15.789 1 96.38 197 THR A O 1
ATOM 1482 N N . ILE A 1 198 ? -8.516 -43.781 -14.367 1 97.62 198 ILE A N 1
ATOM 1483 C CA . ILE A 1 198 ? -7.941 -42.906 -13.328 1 97.62 198 ILE A CA 1
ATOM 1484 C C . ILE A 1 198 ? -6.66 -42.281 -13.836 1 97.62 198 ILE A C 1
ATOM 1486 O O . ILE A 1 198 ? -6.422 -41.094 -13.609 1 97.62 198 ILE A O 1
ATOM 1490 N N . GLN A 1 199 ? -5.855 -43.031 -14.523 1 97.94 199 GLN A N 1
ATOM 1491 C CA . GLN A 1 199 ? -4.602 -42.531 -15.062 1 97.94 199 GLN A CA 1
ATOM 1492 C C . GLN A 1 199 ? -4.855 -41.438 -16.094 1 97.94 199 GLN A C 1
ATOM 1494 O O . GLN A 1 199 ? -4.133 -40.438 -16.125 1 97.94 199 GLN A O 1
ATOM 1499 N N . ALA A 1 200 ? -5.875 -41.656 -16.891 1 97.75 200 ALA A N 1
ATOM 1500 C CA . ALA A 1 200 ? -6.227 -40.625 -17.891 1 97.75 200 ALA A CA 1
ATOM 1501 C C . ALA A 1 200 ? -6.691 -39.344 -17.219 1 97.75 200 ALA A C 1
ATOM 1503 O O . ALA A 1 200 ? -6.293 -38.25 -17.625 1 97.75 200 ALA A O 1
ATOM 1504 N N . ASP A 1 201 ? -7.52 -39.5 -16.234 1 97.38 201 ASP A N 1
ATOM 1505 C CA . ASP A 1 201 ? -7.996 -38.344 -15.492 1 97.38 201 ASP A CA 1
ATOM 1506 C C . ASP A 1 201 ? -6.84 -37.625 -14.797 1 97.38 201 ASP A C 1
ATOM 1508 O O . ASP A 1 201 ? -6.793 -36.375 -14.781 1 97.38 201 ASP A O 1
ATOM 1512 N N . LEU A 1 202 ? -5.961 -38.375 -14.203 1 98.25 202 LEU A N 1
ATOM 1513 C CA . LEU A 1 202 ? -4.793 -37.781 -13.531 1 98.25 202 LEU A CA 1
ATOM 1514 C C . LEU A 1 202 ? -3.934 -37 -14.516 1 98.25 202 LEU A C 1
ATOM 1516 O O . LEU A 1 202 ? -3.449 -35.938 -14.195 1 98.25 202 LEU A O 1
ATOM 1520 N N . ALA A 1 203 ? -3.756 -37.594 -15.695 1 97 203 ALA A N 1
ATOM 1521 C CA . ALA A 1 203 ? -2.967 -36.906 -16.734 1 97 203 ALA A CA 1
ATOM 1522 C C . ALA A 1 203 ? -3.59 -35.562 -17.125 1 97 203 ALA A C 1
ATOM 1524 O O . ALA A 1 203 ? -2.879 -34.594 -17.344 1 97 203 ALA A O 1
ATOM 1525 N N . GLU A 1 204 ? -4.879 -35.562 -17.188 1 95.38 204 GLU A N 1
ATOM 1526 C CA . GLU A 1 204 ? -5.59 -34.312 -17.5 1 95.38 204 GLU A CA 1
ATOM 1527 C C . GLU A 1 204 ? -5.387 -33.281 -16.422 1 95.38 204 GLU A C 1
ATOM 1529 O O . GLU A 1 204 ? -5.129 -32.094 -16.719 1 95.38 204 GLU A O 1
ATOM 1534 N N . VAL A 1 205 ? -5.535 -33.656 -15.156 1 96.44 205 VAL A N 1
ATOM 1535 C CA . VAL A 1 205 ? -5.344 -32.75 -14.039 1 96.44 205 VAL A CA 1
ATOM 1536 C C . VAL A 1 205 ? -3.898 -32.25 -14.023 1 96.44 205 VAL A C 1
ATOM 1538 O O . VAL A 1 205 ? -3.648 -31.062 -13.781 1 96.44 205 VAL A O 1
ATOM 1541 N N . ARG A 1 206 ? -2.971 -33.156 -14.266 1 96.06 206 ARG A N 1
ATOM 1542 C CA . ARG A 1 206 ? -1.554 -32.812 -14.281 1 96.06 206 ARG A CA 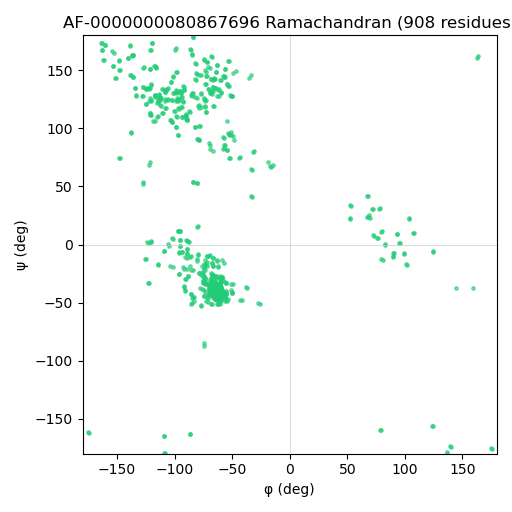1
ATOM 1543 C C . ARG A 1 206 ? -1.251 -31.781 -15.375 1 96.06 206 ARG A C 1
ATOM 1545 O O . ARG A 1 206 ? -0.475 -30.844 -15.172 1 96.06 206 ARG A O 1
ATOM 1552 N N . ALA A 1 207 ? -1.85 -32 -16.531 1 93.38 207 ALA A N 1
ATOM 1553 C CA . ALA A 1 207 ? -1.661 -31.062 -17.641 1 93.38 207 ALA A CA 1
ATOM 1554 C C . ALA A 1 207 ? -2.213 -29.688 -17.297 1 93.38 207 ALA A C 1
ATOM 1556 O O . ALA A 1 207 ? -1.551 -28.672 -17.516 1 93.38 207 ALA A O 1
ATOM 1557 N N . ALA A 1 208 ? -3.363 -29.656 -16.75 1 93.56 208 ALA A N 1
ATOM 1558 C CA . ALA A 1 208 ? -3.98 -28.391 -16.344 1 93.56 208 ALA A CA 1
ATOM 1559 C C . ALA A 1 208 ? -3.156 -27.703 -15.25 1 93.56 208 ALA A C 1
ATOM 1561 O O . ALA A 1 208 ? -2.936 -26.5 -15.305 1 93.56 208 ALA A O 1
ATOM 1562 N N . ALA A 1 209 ? -2.73 -28.484 -14.289 1 95 209 ALA A N 1
ATOM 1563 C CA . ALA A 1 209 ? -1.896 -27.938 -13.211 1 95 209 ALA A CA 1
ATOM 1564 C C . ALA A 1 209 ? -0.587 -27.391 -13.766 1 95 209 ALA A C 1
ATOM 1566 O O . ALA A 1 209 ? -0.091 -26.359 -13.281 1 95 209 ALA A O 1
ATOM 1567 N N . GLY A 1 210 ? -0.055 -28.094 -14.703 1 93.19 210 GLY A N 1
ATOM 1568 C CA . GLY A 1 210 ? 1.16 -27.625 -15.344 1 93.19 210 GLY A CA 1
ATOM 1569 C C . GLY A 1 210 ? 1.001 -26.266 -15.984 1 93.19 210 GLY A C 1
ATOM 1570 O O . GLY A 1 210 ? 1.861 -25.391 -15.828 1 93.19 210 GLY A O 1
ATOM 1571 N N . GLN A 1 211 ? -0.09 -26.094 -16.641 1 91.62 211 GLN A N 1
ATOM 1572 C CA . GLN A 1 211 ? -0.392 -24.812 -17.25 1 91.62 211 GLN A CA 1
ATOM 1573 C C . GLN A 1 211 ? -0.584 -23.734 -16.172 1 91.62 211 GLN A C 1
ATOM 1575 O O . GLN A 1 211 ? -0.115 -22.609 -16.328 1 91.62 211 GLN A O 1
ATOM 1580 N N . GLY A 1 212 ? -1.298 -24.109 -15.148 1 92.12 212 GLY A N 1
ATOM 1581 C CA . GLY A 1 212 ? -1.498 -23.188 -14.047 1 92.12 212 GLY A CA 1
ATOM 1582 C C . GLY A 1 212 ? -0.201 -22.734 -13.406 1 92.12 212 GLY A C 1
ATOM 1583 O O . GLY A 1 212 ? -0.039 -21.547 -13.086 1 92.12 212 GLY A O 1
ATOM 1584 N N . ALA A 1 213 ? 0.677 -23.641 -13.195 1 92.25 213 ALA A N 1
ATOM 1585 C CA . ALA A 1 213 ? 1.975 -23.328 -12.602 1 92.25 213 ALA A CA 1
ATOM 1586 C C . ALA A 1 213 ? 2.781 -22.391 -13.492 1 92.25 213 ALA A C 1
ATOM 1588 O O . ALA A 1 213 ? 3.463 -21.484 -13.008 1 92.25 213 ALA A O 1
ATOM 1589 N N . LEU A 1 214 ? 2.664 -22.609 -14.742 1 90.06 214 LEU A N 1
ATOM 1590 C CA . LEU A 1 214 ? 3.377 -21.781 -15.711 1 90.06 214 LEU A CA 1
ATOM 1591 C C . LEU A 1 214 ? 2.836 -20.359 -15.695 1 90.06 214 LEU A C 1
ATOM 1593 O O . LEU A 1 214 ? 3.605 -19.391 -15.781 1 90.06 214 LEU A O 1
ATOM 1597 N N . MET A 1 215 ? 1.592 -20.266 -15.609 1 88.69 215 MET A N 1
ATOM 1598 C CA . MET A 1 215 ? 0.962 -18.938 -15.594 1 88.69 215 MET A CA 1
ATOM 1599 C C . MET A 1 215 ? 1.312 -18.188 -14.312 1 88.69 215 MET A C 1
ATOM 1601 O O . MET A 1 215 ? 1.307 -16.953 -14.289 1 88.69 215 MET A O 1
ATOM 1605 N N . ARG A 1 216 ? 1.598 -18.891 -13.305 1 88.88 216 ARG A N 1
ATOM 1606 C CA . ARG A 1 216 ? 1.919 -18.281 -12.016 1 88.88 216 ARG A CA 1
ATOM 1607 C C . ARG A 1 216 ? 3.396 -17.906 -11.938 1 88.88 216 ARG A C 1
ATOM 1609 O O . ARG A 1 216 ? 3.738 -16.766 -11.625 1 88.88 216 ARG A O 1
ATOM 1616 N N . GLU A 1 217 ? 4.262 -18.812 -12.242 1 88 217 GLU A N 1
ATOM 1617 C CA . GLU A 1 217 ? 5.699 -18.656 -12.039 1 88 217 GLU A CA 1
ATOM 1618 C C . GLU A 1 217 ? 6.367 -18.078 -13.281 1 88 217 GLU A C 1
ATOM 1620 O O . GLU A 1 217 ? 7.363 -17.359 -13.18 1 88 217 GLU A O 1
ATOM 1625 N N . GLY A 1 218 ? 5.879 -18.484 -14.336 1 88.81 218 GLY A N 1
ATOM 1626 C CA . GLY A 1 218 ? 6.457 -18.031 -15.594 1 88.81 218 GLY A CA 1
ATOM 1627 C C . GLY A 1 218 ? 7.727 -18.781 -15.969 1 88.81 218 GLY A C 1
ATOM 1628 O O . GLY A 1 218 ? 7.859 -19.969 -15.68 1 88.81 218 GLY A O 1
ATOM 1629 N N . MET A 1 219 ? 8.453 -18.125 -16.828 1 89.88 219 MET A N 1
ATOM 1630 C CA . MET A 1 219 ? 9.688 -18.672 -17.375 1 89.88 219 MET A CA 1
ATOM 1631 C C . MET A 1 219 ? 10.867 -17.75 -17.125 1 89.88 219 MET A C 1
ATOM 1633 O O . MET A 1 219 ? 10.727 -16.531 -17.219 1 89.88 219 MET A O 1
ATOM 1637 N N . SER A 1 220 ? 11.922 -18.328 -16.703 1 91.06 220 SER A N 1
ATOM 1638 C CA . SER A 1 220 ? 13.156 -17.562 -16.547 1 91.06 220 SER A CA 1
ATOM 1639 C C . SER A 1 220 ? 14.062 -17.734 -17.766 1 91.06 220 SER A C 1
ATOM 1641 O O . SER A 1 220 ? 14.422 -18.859 -18.125 1 91.06 220 SER A O 1
ATOM 1643 N N . VAL A 1 221 ? 14.414 -16.547 -18.391 1 91.94 221 VAL A N 1
ATOM 1644 C CA . VAL A 1 221 ? 15.234 -16.578 -19.609 1 91.94 221 VAL A CA 1
ATOM 1645 C C . VAL A 1 221 ? 16.469 -15.703 -19.406 1 91.94 221 VAL A C 1
ATOM 1647 O O . VAL A 1 221 ? 16.375 -14.578 -18.891 1 91.94 221 VAL A O 1
ATOM 1650 N N . VAL A 1 222 ? 17.594 -16.25 -19.781 1 91 222 VAL A N 1
ATOM 1651 C CA . VAL A 1 222 ? 18.828 -15.484 -19.75 1 91 222 VAL A CA 1
ATOM 1652 C C . VAL A 1 222 ? 19.281 -15.141 -21.156 1 91 222 VAL A C 1
ATOM 1654 O O . VAL A 1 222 ? 19.25 -15.992 -22.047 1 91 222 VAL A O 1
ATOM 1657 N N . ILE A 1 223 ? 19.594 -13.844 -21.297 1 90.56 223 ILE A N 1
ATOM 1658 C CA . ILE A 1 223 ? 20.156 -13.398 -22.578 1 90.56 223 ILE A CA 1
ATOM 1659 C C . ILE A 1 223 ? 21.672 -13.266 -22.438 1 90.56 223 ILE A C 1
ATOM 1661 O O . ILE A 1 223 ? 22.172 -12.43 -21.672 1 90.56 223 ILE A O 1
ATOM 1665 N N . ALA A 1 224 ? 22.344 -14.094 -23.172 1 88.94 224 ALA A N 1
ATOM 1666 C CA . ALA A 1 224 ? 23.797 -14.07 -23.188 1 88.94 224 ALA A CA 1
ATOM 1667 C C . ALA A 1 224 ? 24.328 -13.734 -24.578 1 88.94 224 ALA A C 1
ATOM 1669 O O . ALA A 1 224 ? 23.625 -13.945 -25.578 1 88.94 224 ALA A O 1
ATOM 1670 N N . GLY A 1 225 ? 25.516 -13.172 -24.562 1 88.44 225 GLY A N 1
ATOM 1671 C CA . GLY A 1 225 ? 26.156 -12.82 -25.828 1 88.44 225 GLY A CA 1
ATOM 1672 C C . GLY A 1 225 ? 27.297 -11.836 -25.656 1 88.44 225 GLY A C 1
ATOM 1673 O O . GLY A 1 225 ? 27.422 -11.188 -24.625 1 88.44 225 GLY A O 1
ATOM 1674 N N . ARG A 1 226 ? 28.078 -11.812 -26.688 1 83.5 226 ARG A N 1
ATOM 1675 C CA . ARG A 1 226 ? 29.188 -10.875 -26.703 1 83.5 226 ARG A CA 1
ATOM 1676 C C . ARG A 1 226 ? 28.703 -9.438 -26.781 1 83.5 226 ARG A C 1
ATOM 1678 O O . ARG A 1 226 ? 27.531 -9.195 -27.094 1 83.5 226 ARG A O 1
ATOM 1685 N N . PRO A 1 227 ? 29.609 -8.531 -26.406 1 83.69 227 PRO A N 1
ATOM 1686 C CA . PRO A 1 227 ? 29.219 -7.129 -26.531 1 83.69 227 PRO A CA 1
ATOM 1687 C C . PRO A 1 227 ? 28.75 -6.785 -27.953 1 83.69 227 PRO A C 1
ATOM 1689 O O . PRO A 1 227 ? 29.281 -7.305 -28.922 1 83.69 227 PRO A O 1
ATOM 1692 N N . ASN A 1 228 ? 27.719 -6.031 -28.062 1 84.94 228 ASN A N 1
ATOM 1693 C CA . ASN A 1 228 ? 27.188 -5.473 -29.297 1 84.94 228 ASN A CA 1
ATOM 1694 C C . ASN A 1 228 ? 26.359 -6.5 -30.062 1 84.94 228 ASN A C 1
ATOM 1696 O O . ASN A 1 228 ? 26.016 -6.281 -31.219 1 84.94 228 ASN A O 1
ATOM 1700 N N . ALA A 1 229 ? 26.078 -7.586 -29.391 1 90.69 229 ALA A N 1
ATOM 1701 C CA . ALA A 1 229 ? 25.25 -8.602 -30.031 1 90.69 229 ALA A CA 1
ATOM 1702 C C . ALA A 1 229 ? 23.797 -8.156 -30.078 1 90.69 229 ALA A C 1
ATOM 1704 O O . ALA A 1 229 ? 22.984 -8.75 -30.797 1 90.69 229 ALA A O 1
ATOM 1705 N N . GLY A 1 230 ? 23.359 -7.145 -29.297 1 89 230 GLY A N 1
ATOM 1706 C CA . GLY A 1 230 ? 22.016 -6.602 -29.328 1 89 230 GLY A CA 1
ATOM 1707 C C . GLY A 1 230 ? 21.156 -7.059 -28.172 1 89 230 GLY A C 1
ATOM 1708 O O . GLY A 1 230 ? 19.922 -7.094 -28.281 1 89 230 GLY A O 1
ATOM 1709 N N . LYS A 1 231 ? 21.719 -7.473 -27.078 1 87.5 231 LYS A N 1
ATOM 1710 C CA . LYS A 1 231 ? 21.016 -7.977 -25.906 1 87.5 231 LYS A CA 1
ATOM 1711 C C . LYS A 1 231 ? 20.016 -6.953 -25.391 1 87.5 231 LYS A C 1
ATOM 1713 O O . LYS A 1 231 ? 18.844 -7.277 -25.172 1 87.5 231 LYS A O 1
ATOM 1718 N N . SER A 1 232 ? 20.453 -5.707 -25.234 1 83.25 232 SER A N 1
ATOM 1719 C CA . SER A 1 232 ? 19.562 -4.652 -24.734 1 83.25 232 SER A CA 1
ATOM 1720 C C . SER A 1 232 ? 18.453 -4.344 -25.75 1 83.25 232 SER A C 1
ATOM 1722 O O . SER A 1 232 ? 17.312 -4.105 -25.359 1 83.25 232 SER A O 1
ATOM 1724 N N . SER A 1 233 ? 18.828 -4.391 -26.969 1 86.75 233 SER A N 1
ATOM 1725 C CA . SER A 1 233 ? 17.828 -4.148 -28.016 1 86.75 233 SER A CA 1
ATOM 1726 C C . SER A 1 233 ? 16.734 -5.219 -28 1 86.75 233 SER A C 1
ATOM 1728 O O . SER A 1 233 ? 15.562 -4.914 -28.203 1 86.75 233 SER A O 1
ATOM 1730 N N . LEU A 1 234 ? 17.172 -6.402 -27.797 1 90.06 234 LEU A N 1
ATOM 1731 C CA . LEU A 1 234 ? 16.188 -7.484 -27.734 1 90.06 234 LEU A CA 1
ATOM 1732 C C . LEU A 1 234 ? 15.281 -7.332 -26.531 1 90.06 234 LEU A C 1
ATOM 1734 O O . LEU A 1 234 ? 14.062 -7.512 -26.625 1 90.06 234 LEU A O 1
ATOM 1738 N N . LEU A 1 235 ? 15.883 -7.043 -25.391 1 84.81 235 LEU A N 1
ATOM 1739 C CA . LEU A 1 235 ? 15.102 -6.816 -24.188 1 84.81 235 LEU A CA 1
ATOM 1740 C C . LEU A 1 235 ? 14.062 -5.727 -24.406 1 84.81 235 LEU A C 1
ATOM 1742 O O . LEU A 1 235 ? 12.898 -5.879 -24.016 1 84.81 235 LEU A O 1
ATOM 1746 N N . ASN A 1 236 ? 14.414 -4.719 -25.078 1 82.94 236 ASN A N 1
ATOM 1747 C CA . ASN A 1 236 ? 13.492 -3.625 -25.375 1 82.94 236 ASN A CA 1
ATOM 1748 C C . ASN A 1 236 ? 12.383 -4.066 -26.312 1 82.94 236 ASN A C 1
ATOM 1750 O O . ASN A 1 236 ? 11.219 -3.701 -26.141 1 82.94 236 ASN A O 1
ATOM 1754 N N . ALA A 1 237 ? 12.797 -4.77 -27.266 1 86.44 237 ALA A N 1
ATOM 1755 C CA . ALA A 1 237 ? 11.828 -5.254 -28.25 1 86.44 237 ALA A CA 1
ATOM 1756 C C . ALA A 1 237 ? 10.781 -6.152 -27.594 1 86.44 237 ALA A C 1
ATOM 1758 O O . ALA A 1 237 ? 9.602 -6.102 -27.938 1 86.44 237 ALA A O 1
ATOM 1759 N N . LEU A 1 238 ? 11.219 -6.891 -26.656 1 84.69 238 LEU A N 1
ATOM 1760 C CA . LEU A 1 238 ? 10.328 -7.801 -25.938 1 84.69 238 LEU A CA 1
ATOM 1761 C C . LEU A 1 238 ? 9.414 -7.031 -24.984 1 84.69 238 LEU A C 1
ATOM 1763 O O . LEU A 1 238 ? 8.266 -7.422 -24.766 1 84.69 238 LEU A O 1
ATOM 1767 N N . THR A 1 239 ? 9.953 -5.918 -24.406 1 75.5 239 THR A N 1
ATOM 1768 C CA . THR A 1 239 ? 9.211 -5.113 -23.438 1 75.5 239 THR A CA 1
ATOM 1769 C C . THR A 1 239 ? 8.195 -4.227 -24.141 1 75.5 239 THR A C 1
ATOM 1771 O O . THR A 1 239 ? 7.113 -3.965 -23.609 1 75.5 239 THR A O 1
ATOM 1774 N N . GLU A 1 240 ? 8.484 -3.406 -25.141 1 64.31 240 GLU A N 1
ATOM 1775 C CA . GLU A 1 240 ? 7.652 -2.449 -25.859 1 64.31 240 GLU A CA 1
ATOM 1776 C C . GLU A 1 240 ? 6.352 -3.096 -26.328 1 64.31 240 GLU A C 1
ATOM 1778 O O . GLU A 1 240 ? 5.312 -2.438 -26.391 1 64.31 240 GLU A O 1
ATOM 1783 N N . GLN A 1 241 ? 6.441 -4.152 -26.734 1 53.56 241 GLN A N 1
ATOM 1784 C CA . GLN A 1 241 ? 5.238 -4.742 -27.312 1 53.56 241 GLN A CA 1
ATOM 1785 C C . GLN A 1 241 ? 4.254 -5.168 -26.234 1 53.56 241 GLN A C 1
ATOM 1787 O O . GLN A 1 241 ? 3.066 -5.352 -26.5 1 53.56 241 GLN A O 1
ATOM 1792 N N . GLU A 1 242 ? 4.73 -5.426 -25.062 1 52.31 242 GLU A N 1
ATOM 1793 C CA . GLU A 1 242 ? 3.777 -5.965 -24.094 1 52.31 242 GLU A CA 1
ATOM 1794 C C . GLU A 1 242 ? 3.666 -5.059 -22.875 1 52.31 242 GLU A C 1
ATOM 1796 O O . GLU A 1 242 ? 4.617 -4.355 -22.531 1 52.31 242 GLU A O 1
ATOM 1801 N N . THR A 1 243 ? 2.473 -4.395 -22.703 1 44.97 243 THR A N 1
ATOM 1802 C CA . THR A 1 243 ? 2.137 -3.562 -21.547 1 44.97 243 THR A CA 1
ATOM 1803 C C . THR A 1 243 ? 2.779 -4.109 -20.281 1 44.97 243 THR A C 1
ATOM 1805 O O . THR A 1 243 ? 2.369 -5.156 -19.766 1 44.97 243 THR A O 1
ATOM 1808 N N . ALA A 1 244 ? 4.055 -4.094 -20.25 1 43.25 244 ALA A N 1
ATOM 1809 C CA . ALA A 1 244 ? 4.781 -4.574 -19.078 1 43.25 244 ALA A CA 1
ATOM 1810 C C . ALA A 1 244 ? 4.367 -3.811 -17.828 1 43.25 244 ALA A C 1
ATOM 1812 O O . ALA A 1 244 ? 4.32 -2.578 -17.828 1 43.25 244 ALA A O 1
ATOM 1813 N N . ILE A 1 245 ? 3.441 -4.27 -17.156 1 40.38 245 ILE A N 1
ATOM 1814 C CA . ILE A 1 245 ? 3.338 -3.652 -15.844 1 40.38 245 ILE A CA 1
ATOM 1815 C C . ILE A 1 245 ? 4.68 -3.754 -15.125 1 40.38 245 ILE A C 1
ATOM 1817 O O . ILE A 1 245 ? 5.152 -4.855 -14.828 1 40.38 245 ILE A O 1
ATOM 1821 N N . VAL A 1 246 ? 5.512 -2.873 -15.477 1 39 246 VAL A N 1
ATOM 1822 C CA 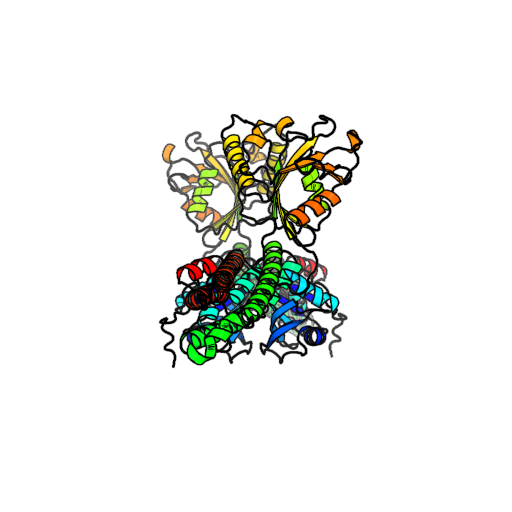. VAL A 1 246 ? 6.793 -2.82 -14.781 1 39 246 VAL A CA 1
ATOM 1823 C C . VAL A 1 246 ? 6.566 -2.65 -13.281 1 39 246 VAL A C 1
ATOM 1825 O O . VAL A 1 246 ? 5.848 -1.746 -12.852 1 39 246 VAL A O 1
ATOM 1828 N N . THR A 1 247 ? 6.391 -3.723 -12.664 1 37.66 247 THR A N 1
ATOM 1829 C CA . THR A 1 247 ? 6.328 -3.525 -11.219 1 37.66 247 THR A CA 1
ATOM 1830 C C . THR A 1 247 ? 7.727 -3.352 -10.633 1 37.66 247 THR A C 1
ATOM 1832 O O . THR A 1 247 ? 8.617 -4.172 -10.875 1 37.66 247 THR A O 1
ATOM 1835 N N . ASP A 1 248 ? 8.195 -2.227 -10.562 1 38.34 248 ASP A N 1
ATOM 1836 C CA . ASP A 1 248 ? 9.43 -2.055 -9.797 1 38.34 248 ASP A CA 1
ATOM 1837 C C . ASP A 1 248 ? 9.289 -2.646 -8.398 1 38.34 248 ASP A C 1
ATOM 1839 O O . ASP A 1 248 ? 8.445 -2.207 -7.613 1 38.34 248 ASP A O 1
ATOM 1843 N N . ILE A 1 249 ? 9.32 -3.947 -8.359 1 35.84 249 ILE A N 1
ATOM 1844 C CA . ILE A 1 249 ? 9.398 -4.41 -6.98 1 35.84 249 ILE A CA 1
ATOM 1845 C C . ILE A 1 249 ? 10.539 -3.697 -6.258 1 35.84 249 ILE A C 1
ATOM 1847 O O . ILE A 1 249 ? 11.703 -3.822 -6.648 1 35.84 249 ILE A O 1
ATOM 1851 N N . GLU A 1 250 ? 10.328 -2.75 -5.586 1 32.53 250 GLU A N 1
ATOM 1852 C CA . GLU A 1 250 ? 11.164 -2.119 -4.566 1 32.53 250 GLU A CA 1
ATOM 1853 C C . GLU A 1 250 ? 11.602 -3.127 -3.508 1 32.53 250 GLU A C 1
ATOM 1855 O O . GLU A 1 250 ? 10.797 -3.934 -3.041 1 32.53 250 GLU A O 1
ATOM 1860 N N . GLY A 1 251 ? 13 -3.6 -3.521 1 32.78 251 GLY A N 1
ATOM 1861 C CA . GLY A 1 251 ? 13.836 -4.398 -2.637 1 32.78 251 GLY A CA 1
ATOM 1862 C C . GLY A 1 251 ? 14.812 -5.293 -3.383 1 32.78 251 GLY A C 1
ATOM 1863 O O . GLY A 1 251 ? 15.453 -6.152 -2.781 1 32.78 251 GLY A O 1
ATOM 1864 N N . THR A 1 252 ? 14.398 -5.883 -4.555 1 33.56 252 THR A N 1
ATOM 1865 C CA . THR A 1 252 ? 15.461 -6.75 -5.051 1 33.56 252 THR A CA 1
ATOM 1866 C C . THR A 1 252 ? 16.719 -5.941 -5.355 1 33.56 252 THR A C 1
ATOM 1868 O O . THR A 1 252 ? 16.641 -4.742 -5.625 1 33.56 252 THR A O 1
ATOM 1871 N N . THR A 1 253 ? 17.906 -6.48 -4.875 1 34.06 253 THR A N 1
ATOM 1872 C CA . THR A 1 253 ? 19.281 -6.02 -5.043 1 34.06 253 THR A CA 1
ATOM 1873 C C . THR A 1 253 ? 19.484 -5.406 -6.43 1 34.06 253 THR A C 1
ATOM 1875 O O . THR A 1 253 ? 18.812 -5.797 -7.387 1 34.06 253 THR A O 1
ATOM 1878 N N . ARG A 1 254 ? 20.281 -4.344 -6.609 1 34 254 ARG A N 1
ATOM 1879 C CA . ARG A 1 254 ? 20.859 -3.547 -7.684 1 34 254 ARG A CA 1
ATOM 1880 C C . ARG A 1 254 ? 21.266 -4.426 -8.859 1 34 254 ARG A C 1
ATOM 1882 O O . ARG A 1 254 ? 21.547 -3.922 -9.953 1 34 254 ARG A O 1
ATOM 1889 N N . ASP A 1 255 ? 21.781 -5.66 -8.68 1 40 255 ASP A N 1
ATOM 1890 C CA . ASP A 1 255 ? 22.703 -6.195 -9.664 1 40 255 ASP A CA 1
ATOM 1891 C C . ASP A 1 255 ? 21.969 -6.621 -10.938 1 40 255 ASP A C 1
ATOM 1893 O O . ASP A 1 255 ? 22.375 -6.27 -12.047 1 40 255 ASP A O 1
ATOM 1897 N N . VAL A 1 256 ? 21.422 -7.828 -11.008 1 46.44 256 VAL A N 1
ATOM 1898 C CA . VAL A 1 256 ? 20.953 -8.367 -12.273 1 46.44 256 VAL A CA 1
ATOM 1899 C C . VAL A 1 256 ? 19.594 -7.77 -12.617 1 46.44 256 VAL A C 1
ATOM 1901 O O . VAL A 1 256 ? 18.656 -7.816 -11.812 1 46.44 256 VAL A O 1
ATOM 1904 N N . LEU A 1 257 ? 19.656 -6.809 -13.539 1 51.12 257 LEU A N 1
ATOM 1905 C CA . LEU A 1 257 ? 18.422 -6.172 -14 1 51.12 257 LEU A CA 1
ATOM 1906 C C . LEU A 1 257 ? 17.406 -7.215 -14.453 1 51.12 257 LEU A C 1
ATOM 1908 O O . LEU A 1 257 ? 17.719 -8.062 -15.297 1 51.12 257 LEU A O 1
ATOM 1912 N N . ARG A 1 258 ? 16.484 -7.664 -13.688 1 62.19 258 ARG A N 1
ATOM 1913 C CA . ARG A 1 258 ? 15.375 -8.539 -14.07 1 62.19 258 ARG A CA 1
ATOM 1914 C C . ARG A 1 258 ? 14.188 -7.734 -14.578 1 62.19 258 ARG A C 1
ATOM 1916 O O . ARG A 1 258 ? 13.797 -6.738 -13.961 1 62.19 258 ARG A O 1
ATOM 1923 N N . GLU A 1 259 ? 13.984 -7.996 -15.922 1 71.75 259 GLU A N 1
ATOM 1924 C CA . GLU A 1 259 ? 12.75 -7.434 -16.453 1 71.75 259 GLU A CA 1
ATOM 1925 C C . GLU A 1 259 ? 11.625 -8.461 -16.438 1 71.75 259 GLU A C 1
ATOM 1927 O O . GLU A 1 259 ? 11.844 -9.641 -16.703 1 71.75 259 GLU A O 1
ATOM 1932 N N . HIS A 1 260 ? 10.516 -8.062 -15.953 1 75.88 260 HIS A N 1
ATOM 1933 C CA . HIS A 1 260 ? 9.336 -8.914 -15.93 1 75.88 260 HIS A CA 1
ATOM 1934 C C . HIS A 1 260 ? 8.352 -8.523 -17.031 1 75.88 260 HIS A C 1
ATOM 1936 O O . HIS A 1 260 ? 7.816 -7.41 -17.016 1 75.88 260 HIS A O 1
ATOM 1942 N N . ILE A 1 261 ? 8.312 -9.391 -18.016 1 81.81 261 ILE A N 1
ATOM 1943 C CA . ILE A 1 261 ? 7.371 -9.133 -19.094 1 81.81 261 ILE A CA 1
ATOM 1944 C C . ILE A 1 261 ? 6.391 -10.305 -19.219 1 81.81 261 ILE A C 1
ATOM 1946 O O . ILE A 1 261 ? 6.504 -11.289 -18.5 1 81.81 261 ILE A O 1
ATOM 1950 N N . HIS A 1 262 ? 5.281 -10.141 -19.984 1 83.25 262 HIS A N 1
ATOM 1951 C CA . HIS A 1 262 ? 4.309 -11.211 -20.188 1 83.25 262 HIS A CA 1
ATOM 1952 C C . HIS A 1 262 ? 4.238 -11.617 -21.656 1 83.25 262 HIS A C 1
ATOM 1954 O O . HIS A 1 262 ? 4.262 -10.766 -22.547 1 83.25 262 HIS A O 1
ATOM 1960 N N . LEU A 1 263 ? 4.379 -12.844 -21.875 1 84.81 263 LEU A N 1
ATOM 1961 C CA . LEU A 1 263 ? 4.105 -13.438 -23.172 1 84.81 263 LEU A CA 1
ATOM 1962 C C . LEU A 1 263 ? 2.729 -14.086 -23.203 1 84.81 263 LEU A C 1
ATOM 1964 O O . LEU A 1 263 ? 2.562 -15.211 -22.719 1 84.81 263 LEU A O 1
ATOM 1968 N N . ASP A 1 264 ? 1.751 -13.477 -23.75 1 79.19 264 ASP A N 1
ATOM 1969 C CA . ASP A 1 264 ? 0.38 -13.977 -23.781 1 79.19 264 ASP A CA 1
ATOM 1970 C C . ASP A 1 264 ? -0.113 -14.336 -22.391 1 79.19 264 ASP A C 1
ATOM 1972 O O . ASP A 1 264 ? -0.703 -15.406 -22.188 1 79.19 264 ASP A O 1
ATOM 1976 N N . GLY A 1 265 ? 0.374 -13.578 -21.438 1 79.25 265 GLY A N 1
ATOM 1977 C CA . GLY A 1 265 ? -0.078 -13.773 -20.078 1 79.25 265 GLY A CA 1
ATOM 1978 C C . GLY A 1 265 ? 0.912 -14.555 -19.234 1 79.25 265 GLY A C 1
ATOM 1979 O O . GLY A 1 265 ? 0.818 -14.555 -18 1 79.25 265 GLY A O 1
ATOM 1980 N N . MET A 1 266 ? 1.791 -15.203 -19.844 1 85.31 266 MET A N 1
ATOM 1981 C CA . MET A 1 266 ? 2.832 -15.93 -19.109 1 85.31 266 MET A CA 1
ATOM 1982 C C . MET A 1 266 ? 3.955 -14.984 -18.703 1 85.31 266 MET A C 1
ATOM 1984 O O . MET A 1 266 ? 4.574 -14.336 -19.547 1 85.31 266 MET A O 1
ATOM 1988 N N . PRO A 1 267 ? 4.211 -15.039 -17.422 1 87.94 267 PRO A N 1
ATOM 1989 C CA . PRO A 1 267 ? 5.328 -14.203 -17 1 87.94 267 PRO A CA 1
ATOM 1990 C C . PRO A 1 267 ? 6.668 -14.664 -17.562 1 87.94 267 PRO A C 1
ATOM 1992 O O . PRO A 1 267 ? 6.922 -15.875 -17.641 1 87.94 267 PRO A O 1
ATOM 1995 N N . LEU A 1 268 ? 7.422 -13.68 -18.031 1 88.5 268 LEU A N 1
ATOM 1996 C CA . LEU A 1 268 ? 8.773 -13.922 -18.516 1 88.5 268 LEU A CA 1
ATOM 1997 C C . LEU A 1 268 ? 9.789 -13.094 -17.75 1 88.5 268 LEU A C 1
ATOM 1999 O O . LEU A 1 268 ? 9.758 -11.859 -17.797 1 88.5 268 LEU A O 1
ATOM 2003 N N . HIS A 1 269 ? 10.562 -13.836 -17.047 1 87.38 269 HIS A N 1
ATOM 2004 C CA . HIS A 1 269 ? 11.641 -13.195 -16.312 1 87.38 269 HIS A CA 1
ATOM 2005 C C . HIS A 1 269 ? 12.938 -13.203 -17.125 1 87.38 269 HIS A C 1
ATOM 2007 O O . HIS A 1 269 ? 13.594 -14.242 -17.234 1 87.38 269 HIS A O 1
ATOM 2013 N N . VAL A 1 270 ? 13.289 -11.961 -17.562 1 87.38 270 VAL A N 1
ATOM 2014 C CA . VAL A 1 270 ? 14.453 -11.883 -18.438 1 87.38 270 VAL A CA 1
ATOM 2015 C C . VAL A 1 270 ? 15.641 -11.305 -17.672 1 87.38 270 VAL A C 1
ATOM 2017 O O . VAL A 1 270 ? 15.531 -10.25 -17.047 1 87.38 270 VAL A O 1
ATOM 2020 N N . ILE A 1 271 ? 16.641 -12.055 -17.703 1 81.69 271 ILE A N 1
ATOM 2021 C CA . ILE A 1 271 ? 17.875 -11.633 -17.047 1 81.69 271 ILE A CA 1
ATOM 2022 C C . ILE A 1 271 ? 18.906 -11.258 -18.109 1 81.69 271 ILE A C 1
ATOM 2024 O O . ILE A 1 271 ? 19.266 -12.078 -18.953 1 81.69 271 ILE A O 1
ATOM 2028 N N . ASP A 1 272 ? 19.234 -9.984 -18.016 1 76.81 272 ASP A N 1
ATOM 2029 C CA . ASP A 1 272 ? 20.281 -9.508 -18.922 1 76.81 272 ASP A CA 1
ATOM 2030 C C . ASP A 1 272 ? 21.656 -9.656 -18.281 1 76.81 272 ASP A C 1
ATOM 2032 O O . ASP A 1 272 ? 21.906 -9.133 -17.188 1 76.81 272 ASP A O 1
ATOM 2036 N N . THR A 1 273 ? 22.375 -10.539 -18.734 1 71.81 273 THR A N 1
ATOM 2037 C CA . THR A 1 273 ? 23.719 -10.695 -18.172 1 71.81 273 THR A CA 1
ATOM 2038 C C . THR A 1 273 ? 24.688 -9.703 -18.797 1 71.81 273 THR A C 1
ATOM 2040 O O . THR A 1 273 ? 24.641 -9.461 -20 1 71.81 273 THR A O 1
ATOM 2043 N N . ALA A 1 274 ? 24.922 -8.617 -17.953 1 56.91 274 ALA A N 1
ATOM 2044 C CA . ALA A 1 274 ? 25.984 -7.738 -18.438 1 56.91 274 ALA A CA 1
ATOM 2045 C C . ALA A 1 274 ? 27.219 -8.539 -18.812 1 56.91 274 ALA A C 1
ATOM 2047 O O . ALA A 1 274 ? 27.453 -9.625 -18.266 1 56.91 274 ALA A O 1
ATOM 2048 N N . GLY A 1 275 ? 28.047 -8.109 -19.859 1 55.72 275 GLY A N 1
ATOM 2049 C CA . GLY A 1 275 ? 29.266 -8.656 -20.453 1 55.72 275 GLY A CA 1
ATOM 2050 C C . GLY A 1 275 ? 29.906 -9.734 -19.594 1 55.72 275 GLY A C 1
ATOM 2051 O O . GLY A 1 275 ? 30.5 -9.445 -18.562 1 55.72 275 GLY A O 1
ATOM 2052 N N . LEU A 1 276 ? 29.234 -10.953 -19.453 1 55.53 276 LEU A N 1
ATOM 2053 C CA . LEU A 1 276 ? 29.938 -12.094 -18.875 1 55.53 276 LEU A CA 1
ATOM 2054 C C . LEU A 1 276 ? 31.422 -12.078 -19.234 1 55.53 276 LEU A C 1
ATOM 2056 O O . LEU A 1 276 ? 31.844 -12.828 -20.109 1 55.53 276 LEU A O 1
ATOM 2060 N N . ARG A 1 277 ? 32.031 -10.82 -19.188 1 45.56 277 ARG A N 1
ATOM 2061 C CA . ARG A 1 277 ? 33.438 -10.703 -19.5 1 45.56 277 ARG A CA 1
ATOM 2062 C C . ARG A 1 277 ? 34.312 -11.078 -18.281 1 45.56 277 ARG A C 1
ATOM 2064 O O . ARG A 1 277 ? 33.844 -10.969 -17.141 1 45.56 277 ARG A O 1
ATOM 2071 N N . ASP A 1 278 ? 35.281 -11.688 -18.672 1 45.5 278 ASP A N 1
ATOM 2072 C CA . ASP A 1 278 ? 36.375 -11.836 -17.703 1 45.5 278 ASP A CA 1
ATOM 2073 C C . ASP A 1 278 ? 36.875 -10.469 -17.219 1 45.5 278 ASP A C 1
ATOM 2075 O O . ASP A 1 278 ? 37.188 -9.602 -18.031 1 45.5 278 ASP A O 1
ATOM 2079 N N . THR A 1 279 ? 36.219 -9.914 -16.297 1 48.66 279 THR A N 1
ATOM 2080 C CA . THR A 1 279 ? 36.781 -8.664 -15.805 1 48.66 279 THR A CA 1
ATOM 2081 C C . THR A 1 279 ? 37.594 -8.898 -14.531 1 48.66 279 THR A C 1
ATOM 2083 O O . THR A 1 279 ? 37.25 -9.781 -13.734 1 48.66 279 THR A O 1
ATOM 2086 N N . PRO A 1 280 ? 38.812 -8.469 -14.539 1 48.22 280 PRO A N 1
ATOM 2087 C CA . PRO A 1 280 ? 39.625 -8.578 -13.32 1 48.22 280 PRO A CA 1
ATOM 2088 C C . PRO A 1 280 ? 38.969 -7.863 -12.125 1 48.22 280 PRO A C 1
ATOM 2090 O O . PRO A 1 280 ? 39.438 -8.031 -10.992 1 48.22 280 PRO A O 1
ATOM 2093 N N . ASP A 1 281 ? 38.094 -7.098 -12.414 1 47.31 281 ASP A N 1
ATOM 2094 C CA . ASP A 1 281 ? 37.562 -6.273 -11.32 1 47.31 281 ASP A CA 1
ATOM 2095 C C . ASP A 1 281 ? 36.625 -7.074 -10.43 1 47.31 281 ASP A C 1
ATOM 2097 O O . ASP A 1 281 ? 35.75 -7.797 -10.93 1 47.31 281 ASP A O 1
ATOM 2101 N N . ALA A 1 282 ? 37.031 -7.18 -9.164 1 50.69 282 ALA A N 1
ATOM 2102 C CA . ALA A 1 282 ? 36.375 -7.949 -8.109 1 50.69 282 ALA A CA 1
ATOM 2103 C C . ALA A 1 282 ? 34.875 -7.762 -8.156 1 50.69 282 ALA A C 1
ATOM 2105 O O . ALA A 1 282 ? 34.094 -8.711 -7.957 1 50.69 282 ALA A O 1
ATOM 2106 N N . VAL A 1 283 ? 34.5 -6.512 -8.258 1 47.41 283 VAL A N 1
ATOM 2107 C CA . VAL A 1 283 ? 33.062 -6.211 -8.344 1 47.41 283 VAL A CA 1
ATOM 2108 C C . VAL A 1 283 ? 32.469 -6.891 -9.57 1 47.41 283 VAL A C 1
ATOM 2110 O O . VAL A 1 283 ? 31.344 -7.41 -9.516 1 47.41 283 VAL A O 1
ATOM 2113 N N . GLU A 1 284 ? 33.25 -6.973 -10.5 1 56.38 284 GLU A N 1
ATOM 2114 C CA . GLU A 1 284 ? 32.812 -7.57 -11.758 1 56.38 284 GLU A CA 1
ATOM 2115 C C . GLU A 1 284 ? 32.719 -9.094 -11.648 1 56.38 284 GLU A C 1
ATOM 2117 O O . GLU A 1 284 ? 31.828 -9.719 -12.227 1 56.38 284 GLU A O 1
ATOM 2122 N N . LYS A 1 285 ? 33.656 -9.648 -10.805 1 60.03 285 LYS A N 1
ATOM 2123 C CA . LYS A 1 285 ? 33.625 -11.094 -10.586 1 60.03 285 LYS A CA 1
ATOM 2124 C C . LYS A 1 285 ? 32.344 -11.539 -9.898 1 60.03 285 LYS A C 1
ATOM 2126 O O . LYS A 1 285 ? 31.797 -12.586 -10.234 1 60.03 285 LYS A O 1
ATOM 2131 N N . ILE A 1 286 ? 32 -10.773 -8.898 1 61.88 286 ILE A N 1
ATOM 2132 C CA . ILE A 1 286 ? 30.75 -11.078 -8.195 1 61.88 286 ILE A CA 1
ATOM 2133 C C . ILE A 1 286 ? 29.578 -11.008 -9.172 1 61.88 286 ILE A C 1
ATOM 2135 O O . ILE A 1 286 ? 28.688 -11.859 -9.133 1 61.88 286 ILE A O 1
ATOM 2139 N N . GLY A 1 287 ? 29.672 -10.078 -9.953 1 65.44 287 GLY A N 1
ATOM 2140 C CA . GLY A 1 287 ? 28.641 -9.961 -10.977 1 65.44 287 GLY A CA 1
ATOM 2141 C C . GLY A 1 287 ? 28.594 -11.156 -11.914 1 65.44 287 GLY A C 1
ATOM 2142 O O . GLY A 1 287 ? 27.516 -11.648 -12.258 1 65.44 287 GLY A O 1
ATOM 2143 N N . VAL A 1 288 ? 29.844 -11.664 -12.195 1 71.62 288 VAL A N 1
ATOM 2144 C CA . VAL A 1 288 ? 29.953 -12.805 -13.094 1 71.62 288 VAL A CA 1
ATOM 2145 C C . VAL A 1 288 ? 29.422 -14.055 -12.406 1 71.62 288 VAL A C 1
ATOM 2147 O O . VAL A 1 288 ? 28.703 -14.852 -13.016 1 71.62 288 VAL A O 1
ATOM 2150 N N . ALA A 1 289 ? 29.766 -14.297 -11.227 1 75.94 289 ALA A N 1
ATOM 2151 C CA . ALA A 1 289 ? 29.281 -15.461 -10.477 1 75.94 289 ALA A CA 1
ATOM 2152 C C . ALA A 1 289 ? 27.766 -15.453 -10.375 1 75.94 289 ALA A C 1
ATOM 2154 O O . ALA A 1 289 ? 27.125 -16.5 -10.555 1 75.94 289 ALA A O 1
ATOM 2155 N N . ARG A 1 290 ? 27.219 -14.391 -10.18 1 76.19 290 ARG A N 1
ATOM 2156 C CA . ARG A 1 290 ? 25.766 -14.266 -10.078 1 76.19 290 ARG A CA 1
ATOM 2157 C C . ARG A 1 290 ? 25.094 -14.547 -11.422 1 76.19 290 ARG A C 1
ATOM 2159 O O . ARG A 1 290 ? 24.031 -15.18 -11.477 1 76.19 290 ARG A O 1
ATOM 2166 N N . ALA A 1 291 ? 25.766 -14.055 -12.383 1 76.94 291 ALA A N 1
ATOM 2167 C CA . ALA A 1 291 ? 25.219 -14.305 -13.719 1 76.94 291 ALA A CA 1
ATOM 2168 C C . ALA A 1 291 ? 25.188 -15.797 -14.023 1 76.94 291 ALA A C 1
ATOM 2170 O O . ALA A 1 291 ? 24.219 -16.297 -14.586 1 76.94 291 ALA A O 1
ATOM 2171 N N . TRP A 1 292 ? 26.188 -16.469 -13.609 1 83.81 292 TRP A N 1
ATOM 2172 C CA . TRP A 1 292 ? 26.25 -17.906 -13.867 1 83.81 292 TRP A CA 1
ATOM 2173 C C . TRP A 1 292 ? 25.203 -18.656 -13.031 1 83.81 292 TRP A C 1
ATOM 2175 O O . TRP A 1 292 ? 24.625 -19.641 -13.492 1 83.81 292 TRP A O 1
ATOM 2185 N N . GLU A 1 293 ? 24.984 -18.219 -11.883 1 82.88 293 GLU A N 1
ATOM 2186 C CA . GLU A 1 293 ? 23.938 -18.797 -11.07 1 82.88 293 GLU A CA 1
ATOM 2187 C C . GLU A 1 293 ? 22.578 -18.672 -11.742 1 82.88 293 GLU A C 1
ATOM 2189 O O . GLU A 1 293 ? 21.781 -19.609 -11.742 1 82.88 293 GLU A O 1
ATOM 2194 N N . GLU A 1 294 ? 22.391 -17.578 -12.336 1 82.69 294 GLU A N 1
ATOM 2195 C CA . GLU A 1 294 ? 21.141 -17.344 -13.055 1 82.69 294 GLU A CA 1
ATOM 2196 C C . GLU A 1 294 ? 21.047 -18.219 -14.297 1 82.69 294 GLU A C 1
ATOM 2198 O O . GLU A 1 294 ? 19.969 -18.734 -14.609 1 82.69 294 GLU A O 1
ATOM 2203 N N . ILE A 1 295 ? 22.141 -18.328 -14.914 1 85.75 295 ILE A N 1
ATOM 2204 C CA . ILE A 1 295 ? 22.188 -19.156 -16.109 1 85.75 295 ILE A CA 1
ATOM 2205 C C . ILE A 1 295 ? 21.859 -20.609 -15.75 1 85.75 295 ILE A C 1
ATOM 2207 O O . ILE A 1 295 ? 21.094 -21.281 -16.469 1 85.75 295 ILE A O 1
ATOM 2211 N N . GLU A 1 296 ? 22.344 -21 -14.648 1 86.88 296 GLU A N 1
ATOM 2212 C CA . GLU A 1 296 ? 22.109 -22.375 -14.203 1 86.88 296 GLU A CA 1
ATOM 2213 C C . GLU A 1 296 ? 20.656 -22.609 -13.852 1 86.88 296 GLU A C 1
ATOM 2215 O O . GLU A 1 296 ? 20.125 -23.703 -14.078 1 86.88 296 GLU A O 1
ATOM 2220 N N . LYS A 1 297 ? 20.016 -21.641 -13.445 1 86.69 297 LYS A N 1
ATOM 2221 C CA . LYS A 1 297 ? 18.641 -21.781 -12.969 1 86.69 297 LYS A CA 1
ATOM 2222 C C . LYS A 1 297 ? 17.641 -21.438 -14.07 1 86.69 297 LYS A C 1
ATOM 2224 O O . LYS A 1 297 ? 16.438 -21.688 -13.93 1 86.69 297 LYS A O 1
ATOM 2229 N N . ALA A 1 298 ? 18.156 -20.938 -15.195 1 90.88 298 ALA A N 1
ATOM 2230 C CA . ALA A 1 298 ? 17.266 -20.453 -16.25 1 90.88 298 ALA A CA 1
ATOM 2231 C C . ALA A 1 298 ? 16.562 -21.609 -16.969 1 90.88 298 ALA A C 1
ATOM 2233 O O . ALA A 1 298 ? 17.141 -22.688 -17.125 1 90.88 298 ALA A O 1
ATOM 2234 N N . ASP A 1 299 ? 15.344 -21.344 -17.344 1 91.94 299 ASP A N 1
ATOM 2235 C CA . ASP A 1 299 ? 14.594 -22.312 -18.141 1 91.94 299 ASP A CA 1
ATOM 2236 C C . ASP A 1 299 ? 15.109 -22.359 -19.562 1 91.94 299 ASP A C 1
ATOM 2238 O O . ASP A 1 299 ? 15.023 -23.391 -20.234 1 91.94 299 ASP A O 1
ATOM 2242 N N . ARG A 1 300 ? 15.617 -21.219 -19.969 1 93.75 300 ARG A N 1
ATOM 2243 C CA . ARG A 1 300 ? 16.172 -21.141 -21.312 1 93.75 300 ARG A CA 1
ATOM 2244 C C . ARG A 1 300 ? 17.281 -20.094 -21.375 1 93.75 300 ARG A C 1
ATOM 2246 O O . ARG A 1 300 ? 17.203 -19.047 -20.719 1 93.75 300 ARG A O 1
ATOM 2253 N N . VAL A 1 301 ? 18.281 -20.406 -22.156 1 94.44 301 VAL A N 1
ATOM 2254 C CA . VAL A 1 301 ? 19.391 -19.484 -22.406 1 94.44 301 VAL A CA 1
ATOM 2255 C C . VAL A 1 301 ? 19.406 -19.078 -23.875 1 94.44 301 VAL A C 1
ATOM 2257 O O . VAL A 1 301 ? 19.469 -19.938 -24.766 1 94.44 301 VAL A O 1
ATOM 2260 N N . LEU A 1 302 ? 19.312 -17.781 -24.078 1 95.25 302 LEU A N 1
ATOM 2261 C CA . LEU A 1 302 ? 19.422 -17.25 -25.438 1 95.25 302 LEU A CA 1
ATOM 2262 C C . LEU A 1 302 ? 20.828 -16.734 -25.703 1 95.25 302 LEU A C 1
ATOM 2264 O O . LEU A 1 302 ? 21.25 -15.727 -25.125 1 95.25 302 LEU A O 1
ATOM 2268 N N . LEU A 1 303 ? 21.516 -17.406 -26.531 1 94.62 303 LEU A N 1
ATOM 2269 C CA . LEU A 1 303 ? 22.828 -16.938 -26.953 1 94.62 303 LEU A CA 1
ATOM 2270 C C . LEU A 1 303 ? 22.719 -16.062 -28.203 1 94.62 303 LEU A C 1
ATOM 2272 O O . LEU A 1 303 ? 22.422 -16.547 -29.281 1 94.62 303 LEU A O 1
ATOM 2276 N N . MET A 1 304 ? 22.969 -14.844 -27.984 1 95.44 304 MET A N 1
ATOM 2277 C CA . MET A 1 304 ? 22.812 -13.875 -29.062 1 95.44 304 MET A CA 1
ATOM 2278 C C . MET A 1 304 ? 24.125 -13.68 -29.812 1 95.44 304 MET A C 1
ATOM 2280 O O . MET A 1 304 ? 25.188 -13.547 -29.188 1 95.44 304 MET A O 1
ATOM 2284 N N . VAL A 1 305 ? 24.016 -13.648 -31.141 1 94.94 305 VAL A N 1
ATOM 2285 C CA . VAL A 1 305 ? 25.172 -13.375 -32 1 94.94 305 VAL A CA 1
ATOM 2286 C C . VAL A 1 305 ? 24.781 -12.391 -33.094 1 94.94 305 VAL A C 1
ATOM 2288 O O . VAL A 1 305 ? 23.625 -12.367 -33.531 1 94.94 305 VAL A O 1
ATOM 2291 N N . ASP A 1 306 ? 25.703 -11.57 -33.406 1 95.44 306 ASP A N 1
ATOM 2292 C CA . ASP A 1 306 ? 25.547 -10.688 -34.562 1 95.44 306 ASP A CA 1
ATOM 2293 C C . ASP A 1 306 ? 25.672 -11.469 -35.875 1 95.44 306 ASP A C 1
ATOM 2295 O O . ASP A 1 306 ? 26.766 -11.891 -36.25 1 95.44 306 ASP A O 1
ATOM 2299 N N . ALA A 1 307 ? 24.609 -11.484 -36.5 1 95.94 307 ALA A N 1
ATOM 2300 C CA . ALA A 1 307 ? 24.562 -12.312 -37.688 1 95.94 307 ALA A CA 1
ATOM 2301 C C . ALA A 1 307 ? 25.484 -11.773 -38.781 1 95.94 307 ALA A C 1
ATOM 2303 O O . ALA A 1 307 ? 25.859 -12.5 -39.688 1 95.94 307 ALA A O 1
ATOM 2304 N N . ALA A 1 308 ? 25.844 -10.516 -38.625 1 93.75 308 ALA A N 1
ATOM 2305 C CA . ALA A 1 308 ? 26.703 -9.891 -39.656 1 93.75 308 ALA A CA 1
ATOM 2306 C C . ALA A 1 308 ? 28.156 -10.273 -39.438 1 93.75 308 ALA A C 1
ATOM 2308 O O . ALA A 1 308 ? 28.984 -10.133 -40.344 1 93.75 308 ALA A O 1
ATOM 2309 N N . THR A 1 309 ? 28.469 -10.844 -38.312 1 93.56 309 THR A N 1
ATOM 2310 C CA . THR A 1 309 ? 29.859 -11.062 -37.969 1 93.56 309 THR A CA 1
ATOM 2311 C C . THR A 1 309 ? 30.25 -12.523 -38.156 1 93.56 309 THR A C 1
ATOM 2313 O O . THR A 1 309 ? 31.438 -12.859 -38.219 1 93.56 309 THR A O 1
ATOM 2316 N N . THR A 1 310 ? 29.266 -13.383 -38.219 1 93 310 THR A N 1
ATOM 2317 C CA . THR A 1 310 ? 29.578 -14.797 -38.375 1 93 310 THR A CA 1
ATOM 2318 C C . THR A 1 310 ? 28.406 -15.516 -39.062 1 93 310 THR A C 1
ATOM 2320 O O . THR A 1 310 ? 27.25 -15.125 -38.906 1 93 310 THR A O 1
ATOM 2323 N N . GLU A 1 311 ? 28.75 -16.594 -39.719 1 92.12 311 GLU A N 1
ATOM 2324 C CA . GLU A 1 311 ? 27.734 -17.438 -40.312 1 92.12 311 GLU A CA 1
ATOM 2325 C C . GLU A 1 311 ? 27.531 -18.719 -39.531 1 92.12 311 GLU A C 1
ATOM 2327 O O . GLU A 1 311 ? 26.672 -19.531 -39.875 1 92.12 311 GLU A O 1
ATOM 2332 N N . ALA A 1 312 ? 28.281 -18.812 -38.5 1 91.94 312 ALA A N 1
ATOM 2333 C CA . ALA A 1 312 ? 28.234 -20.031 -37.688 1 91.94 312 ALA A CA 1
ATOM 2334 C C . ALA A 1 312 ? 26.859 -20.188 -37.031 1 91.94 312 ALA A C 1
ATOM 2336 O O . ALA A 1 312 ? 26.266 -19.203 -36.562 1 91.94 312 ALA A O 1
ATOM 2337 N N . VAL A 1 313 ? 26.359 -21.469 -36.938 1 92.75 313 VAL A N 1
ATOM 2338 C CA . VAL A 1 313 ? 25.094 -21.75 -36.281 1 92.75 313 VAL A CA 1
ATOM 2339 C C . VAL A 1 313 ? 25.312 -22.703 -35.125 1 92.75 313 VAL A C 1
ATOM 2341 O O . VAL A 1 313 ? 24.359 -23.109 -34.469 1 92.75 313 VAL A O 1
ATOM 2344 N N . ASP A 1 314 ? 26.578 -23.062 -34.906 1 91.94 314 ASP A N 1
ATOM 2345 C CA . ASP A 1 314 ? 26.938 -23.891 -33.75 1 91.94 314 ASP A CA 1
ATOM 2346 C C . ASP A 1 314 ? 27.438 -23.031 -32.594 1 91.94 314 ASP A C 1
ATOM 2348 O O . ASP A 1 314 ? 28.5 -22.406 -32.688 1 91.94 314 ASP A O 1
ATOM 2352 N N . PRO A 1 315 ? 26.688 -23.078 -31.469 1 92.38 315 PRO A N 1
ATOM 2353 C CA . PRO A 1 315 ? 27.094 -22.281 -30.312 1 92.38 315 PRO A CA 1
ATOM 2354 C C . PRO A 1 315 ? 28.516 -22.578 -29.844 1 92.38 315 PRO A C 1
ATOM 2356 O O . PRO A 1 315 ? 29.219 -21.688 -29.375 1 92.38 315 PRO A O 1
ATOM 2359 N N . MET A 1 316 ? 28.891 -23.812 -30.031 1 90.38 316 MET A N 1
ATOM 2360 C CA . MET A 1 316 ? 30.234 -24.203 -29.625 1 90.38 316 MET A CA 1
ATOM 2361 C C . MET A 1 316 ? 31.297 -23.5 -30.469 1 90.38 316 MET A C 1
ATOM 2363 O O . MET A 1 316 ? 32.375 -23.188 -29.984 1 90.38 316 MET A O 1
ATOM 2367 N N . ALA A 1 317 ? 30.953 -23.281 -31.703 1 91.69 317 ALA A N 1
ATOM 2368 C CA . ALA A 1 317 ? 31.875 -22.578 -32.594 1 91.69 317 ALA A CA 1
ATOM 2369 C C . ALA A 1 317 ? 31.859 -21.078 -32.312 1 91.69 317 ALA A C 1
ATOM 2371 O O . ALA A 1 317 ? 32.875 -20.391 -32.531 1 91.69 317 ALA A O 1
ATOM 2372 N N . ILE A 1 318 ? 30.812 -20.641 -31.812 1 89.94 318 ILE A N 1
ATOM 2373 C CA . ILE A 1 318 ? 30.625 -19.203 -31.609 1 89.94 318 ILE A CA 1
ATOM 2374 C C . ILE A 1 318 ? 31.25 -18.781 -30.281 1 89.94 318 ILE A C 1
ATOM 2376 O O . ILE A 1 318 ? 31.984 -17.797 -30.203 1 89.94 318 ILE A O 1
ATOM 2380 N N . TRP A 1 319 ? 30.984 -19.547 -29.203 1 89.31 319 TRP A N 1
ATOM 2381 C CA . TRP A 1 319 ? 31.469 -19.203 -27.859 1 89.31 319 TRP A CA 1
ATOM 2382 C C . TRP A 1 319 ? 31.734 -20.469 -27.047 1 89.31 319 TRP A C 1
ATOM 2384 O O . TRP A 1 319 ? 31 -20.75 -26.094 1 89.31 319 TRP A O 1
ATOM 2394 N N . PRO A 1 320 ? 32.781 -21.125 -27.359 1 90 320 PRO A N 1
ATOM 2395 C CA . PRO A 1 320 ? 33.062 -22.438 -26.766 1 90 320 PRO A CA 1
ATOM 2396 C C . PRO A 1 320 ? 33.156 -22.391 -25.25 1 90 320 PRO A C 1
ATOM 2398 O O . PRO A 1 320 ? 32.594 -23.25 -24.562 1 90 320 PRO A O 1
ATOM 2401 N N . GLU A 1 321 ? 33.75 -21.344 -24.75 1 85.88 321 GLU A N 1
ATOM 2402 C CA . GLU A 1 321 ? 33.969 -21.266 -23.312 1 85.88 321 GLU A CA 1
ATOM 2403 C C . GLU A 1 321 ? 32.625 -21.125 -22.578 1 85.88 321 GLU A C 1
ATOM 2405 O O . GLU A 1 321 ? 32.469 -21.688 -21.484 1 85.88 321 GLU A O 1
ATOM 2410 N N . PHE A 1 322 ? 31.766 -20.469 -23.219 1 87.06 322 PHE A N 1
ATOM 2411 C CA . PHE A 1 322 ? 30.453 -20.266 -22.609 1 87.06 322 PHE A CA 1
ATOM 2412 C C . PHE A 1 322 ? 29.625 -21.547 -22.656 1 87.06 322 PHE A C 1
ATOM 2414 O O . PHE A 1 322 ? 29.062 -21.953 -21.625 1 87.06 322 PHE A O 1
ATOM 2421 N N . VAL A 1 323 ? 29.641 -22.188 -23.75 1 89.75 323 VAL A N 1
ATOM 2422 C CA . VAL A 1 323 ? 28.797 -23.359 -23.969 1 89.75 323 VAL A CA 1
ATOM 2423 C C . VAL A 1 323 ? 29.312 -24.531 -23.141 1 89.75 323 VAL A C 1
ATOM 2425 O O . VAL A 1 323 ? 28.516 -25.297 -22.578 1 89.75 323 VAL A O 1
ATOM 2428 N N . ALA A 1 324 ? 30.562 -24.578 -23.016 1 88.44 324 ALA A N 1
ATOM 2429 C CA . ALA A 1 324 ? 31.172 -25.672 -22.25 1 88.44 324 ALA A CA 1
ATOM 2430 C C . ALA A 1 324 ? 30.812 -25.578 -20.781 1 88.44 324 ALA A C 1
ATOM 2432 O O . ALA A 1 324 ? 30.797 -26.578 -20.078 1 88.44 324 ALA A O 1
ATOM 2433 N N . ARG A 1 325 ? 30.547 -24.469 -20.391 1 87.44 325 ARG A N 1
ATOM 2434 C CA . ARG A 1 325 ? 30.281 -24.25 -18.969 1 87.44 325 ARG A CA 1
ATOM 2435 C C . ARG A 1 325 ? 28.812 -24.438 -18.641 1 87.44 325 ARG A C 1
ATOM 2437 O O . ARG A 1 325 ? 28.438 -24.531 -17.469 1 87.44 325 ARG A O 1
ATOM 2444 N N . LEU A 1 326 ? 28.016 -24.516 -19.625 1 89.44 326 LEU A N 1
ATOM 2445 C CA . LEU A 1 326 ? 26.594 -24.688 -19.391 1 89.44 326 LEU A CA 1
ATOM 2446 C C . LEU A 1 326 ? 26.297 -26.047 -18.781 1 89.44 326 LEU A C 1
ATOM 2448 O O . LEU A 1 326 ? 26.797 -27.078 -19.266 1 89.44 326 LEU A O 1
ATOM 2452 N N . ALA A 1 327 ? 25.531 -26.031 -17.688 1 84.94 327 ALA A N 1
ATOM 2453 C CA . ALA A 1 327 ? 25.156 -27.281 -17.031 1 84.94 327 ALA A CA 1
ATOM 2454 C C . ALA A 1 327 ? 24.297 -28.141 -17.953 1 84.94 327 ALA A C 1
ATOM 2456 O O . ALA A 1 327 ? 24.453 -29.359 -17.984 1 84.94 327 ALA A O 1
ATOM 2457 N N . ASP A 1 328 ? 23.391 -27.531 -18.75 1 87.94 328 ASP A N 1
ATOM 2458 C CA . ASP A 1 328 ? 22.5 -28.234 -19.656 1 87.94 328 ASP A CA 1
ATOM 2459 C C . ASP A 1 328 ? 22.406 -27.5 -21 1 87.94 328 ASP A C 1
ATOM 2461 O O . ASP A 1 328 ? 21.547 -26.641 -21.188 1 87.94 328 ASP A O 1
ATOM 2465 N N . PRO A 1 329 ? 23.156 -27.938 -21.891 1 86.62 329 PRO A N 1
ATOM 2466 C CA . PRO A 1 329 ? 23.188 -27.266 -23.188 1 86.62 329 PRO A CA 1
ATOM 2467 C C . PRO A 1 329 ? 21.891 -27.406 -23.969 1 86.62 329 PRO A C 1
ATOM 2469 O O . PRO A 1 329 ? 21.672 -26.688 -24.953 1 86.62 329 PRO A O 1
ATOM 2472 N N . SER A 1 330 ? 21.094 -28.375 -23.516 1 87.25 330 SER A N 1
ATOM 2473 C CA . SER A 1 330 ? 19.828 -28.578 -24.219 1 87.25 330 SER A CA 1
ATOM 2474 C C . SER A 1 330 ? 18.906 -27.375 -24.031 1 87.25 330 SER A C 1
ATOM 2476 O O . SER A 1 330 ? 17.953 -27.203 -24.781 1 87.25 330 SER A O 1
ATOM 2478 N N . ARG A 1 331 ? 19.219 -26.484 -23.141 1 92.62 331 ARG A N 1
ATOM 2479 C CA . ARG A 1 331 ? 18.391 -25.328 -22.844 1 92.62 331 ARG A CA 1
ATOM 2480 C C . ARG A 1 331 ? 18.844 -24.109 -23.625 1 92.62 331 ARG A C 1
ATOM 2482 O O . ARG A 1 331 ? 18.328 -23 -23.422 1 92.62 331 ARG A O 1
ATOM 2489 N N . LEU A 1 332 ? 19.703 -24.328 -24.578 1 94.38 332 LEU A N 1
ATOM 2490 C CA . LEU A 1 332 ? 20.297 -23.219 -25.312 1 94.38 332 LEU A CA 1
ATOM 2491 C C . LEU A 1 332 ? 19.578 -23 -26.625 1 94.38 332 LEU A C 1
ATOM 2493 O O . LEU A 1 332 ? 19.266 -23.953 -27.344 1 94.38 332 LEU A O 1
ATOM 2497 N N . THR A 1 333 ? 19.219 -21.797 -26.891 1 95.56 333 THR A N 1
ATOM 2498 C CA . THR A 1 333 ? 18.766 -21.344 -28.203 1 95.56 333 THR A CA 1
ATOM 2499 C C . THR A 1 333 ? 19.703 -20.297 -28.781 1 95.56 333 THR A C 1
ATOM 2501 O O . THR A 1 333 ? 20.047 -19.328 -28.094 1 95.56 333 THR A O 1
ATOM 2504 N N . LEU A 1 334 ? 20.109 -20.531 -29.984 1 96.31 334 LEU A N 1
ATOM 2505 C CA . LEU A 1 334 ? 20.938 -19.531 -30.656 1 96.31 334 LEU A CA 1
ATOM 2506 C C . LEU A 1 334 ? 20.078 -18.484 -31.328 1 96.31 334 LEU A C 1
ATOM 2508 O O . LEU A 1 334 ? 19.141 -18.812 -32.062 1 96.31 334 LEU A O 1
ATOM 2512 N N . VAL A 1 335 ? 20.375 -17.234 -31.047 1 97.19 335 VAL A N 1
ATOM 2513 C CA . VAL A 1 335 ? 19.656 -16.125 -31.656 1 97.19 335 VAL A CA 1
ATOM 2514 C C . VAL A 1 335 ? 20.609 -15.312 -32.531 1 97.19 335 VAL A C 1
ATOM 2516 O O . VAL A 1 335 ? 21.516 -14.656 -32.031 1 97.19 335 VAL A O 1
ATOM 2519 N N . ARG A 1 336 ? 20.391 -15.414 -33.781 1 97.06 336 ARG A N 1
ATOM 2520 C CA . ARG A 1 336 ? 21.141 -14.609 -34.75 1 97.06 336 ARG A CA 1
ATOM 2521 C C . ARG A 1 336 ? 20.438 -13.273 -35 1 97.06 336 ARG A C 1
ATOM 2523 O O . ARG A 1 336 ? 19.422 -13.227 -35.688 1 97.06 336 ARG A O 1
ATOM 2530 N N . ASN A 1 337 ? 21.031 -12.211 -34.469 1 97.19 337 ASN A N 1
ATOM 2531 C CA . ASN A 1 337 ? 20.422 -10.883 -34.531 1 97.19 337 ASN A CA 1
ATOM 2532 C C . ASN A 1 337 ? 21.016 -10.039 -35.656 1 97.19 337 ASN A C 1
ATOM 2534 O O . ASN A 1 337 ? 22 -10.43 -36.281 1 97.19 337 ASN A O 1
ATOM 2538 N N . LYS A 1 338 ? 20.375 -8.914 -35.938 1 96.94 338 LYS A N 1
ATOM 2539 C CA . LYS A 1 338 ? 20.781 -7.918 -36.906 1 96.94 338 LYS A CA 1
ATOM 2540 C C . LYS A 1 338 ? 20.688 -8.477 -38.344 1 96.94 338 LYS A C 1
ATOM 2542 O O . LYS A 1 338 ? 21.562 -8.234 -39.156 1 96.94 338 LYS A O 1
ATOM 2547 N N . ILE A 1 339 ? 19.672 -9.141 -38.5 1 96.44 339 ILE A N 1
ATOM 2548 C CA . ILE A 1 339 ? 19.5 -9.75 -39.844 1 96.44 339 ILE A CA 1
ATOM 2549 C C . ILE A 1 339 ? 19.172 -8.672 -40.844 1 96.44 339 ILE A C 1
ATOM 2551 O O . ILE A 1 339 ? 19.203 -8.93 -42.062 1 96.44 339 ILE A O 1
ATOM 2555 N N . ASP A 1 340 ? 18.812 -7.539 -40.406 1 94.88 340 ASP A N 1
ATOM 2556 C CA . ASP A 1 340 ? 18.656 -6.406 -41.312 1 94.88 340 ASP A CA 1
ATOM 2557 C C . ASP A 1 340 ? 19.969 -6.102 -42.031 1 94.88 340 ASP A C 1
ATOM 2559 O O . ASP A 1 340 ? 19.969 -5.586 -43.156 1 94.88 340 ASP A O 1
ATOM 2563 N N . ALA A 1 341 ? 20.984 -6.402 -41.375 1 93.31 341 ALA A N 1
ATOM 2564 C CA . ALA A 1 341 ? 22.297 -6.195 -41.969 1 93.31 341 ALA A CA 1
ATOM 2565 C C . ALA A 1 341 ? 22.766 -7.434 -42.719 1 93.31 341 ALA A C 1
ATOM 2567 O O . ALA A 1 341 ? 23.312 -7.324 -43.844 1 93.31 341 ALA A O 1
ATOM 2568 N N . SER A 1 342 ? 22.5 -8.625 -42.188 1 93.44 342 SER A N 1
ATOM 2569 C CA . SER A 1 342 ? 23 -9.859 -42.812 1 93.44 342 SER A CA 1
ATOM 2570 C C . SER A 1 342 ? 22.047 -10.359 -43.875 1 93.44 342 SER A C 1
ATOM 2572 O O . SER A 1 342 ? 22.406 -11.219 -44.688 1 93.44 342 SER A O 1
ATOM 2574 N N . HIS A 1 343 ? 20.812 -9.953 -43.906 1 94 343 HIS A N 1
ATOM 2575 C CA . HIS A 1 343 ? 19.781 -10.25 -44.875 1 94 343 HIS A CA 1
ATOM 2576 C C . HIS A 1 343 ? 19.344 -11.711 -44.781 1 94 343 HIS A C 1
ATOM 2578 O O . HIS A 1 343 ? 18.906 -12.289 -45.781 1 94 343 HIS A O 1
ATOM 2584 N N . GLU A 1 344 ? 19.578 -12.266 -43.625 1 95.25 344 GLU A N 1
ATOM 2585 C CA . GLU A 1 344 ? 19.031 -13.602 -43.375 1 95.25 344 GLU A CA 1
ATOM 2586 C C . GLU A 1 344 ? 17.516 -13.57 -43.25 1 95.25 344 GLU A C 1
ATOM 2588 O O . GLU A 1 344 ? 16.938 -12.539 -42.906 1 95.25 344 GLU A O 1
ATOM 2593 N N . THR A 1 345 ? 16.859 -14.672 -43.594 1 95.5 345 THR A N 1
ATOM 2594 C CA . THR A 1 345 ? 15.398 -14.773 -43.469 1 95.5 345 THR A CA 1
ATOM 2595 C C . THR A 1 345 ? 14.992 -14.938 -42.031 1 95.5 345 THR A C 1
ATOM 2597 O O . THR A 1 345 ? 15.5 -15.812 -41.312 1 95.5 345 THR A O 1
ATOM 2600 N N . PRO A 1 346 ? 14.125 -14.094 -41.594 1 96.44 346 PRO A N 1
ATOM 2601 C CA . PRO A 1 346 ? 13.695 -14.195 -40.188 1 96.44 346 PRO A CA 1
ATOM 2602 C C . PRO A 1 346 ? 12.953 -15.5 -39.875 1 96.44 346 PRO A C 1
ATOM 2604 O O . PRO A 1 346 ? 12.242 -16.016 -40.75 1 96.44 346 PRO A O 1
ATOM 2607 N N . GLY A 1 347 ? 13.055 -16.031 -38.656 1 94.31 347 GLY A N 1
ATOM 2608 C CA . GLY A 1 347 ? 12.273 -17.188 -38.25 1 94.31 347 GLY A CA 1
ATOM 2609 C C . GLY A 1 347 ? 13.07 -18.219 -37.469 1 94.31 347 GLY A C 1
ATOM 2610 O O . GLY A 1 347 ? 14.242 -17.984 -37.156 1 94.31 347 GLY A O 1
ATOM 2611 N N . LEU A 1 348 ? 12.375 -19.266 -37.125 1 94.44 348 LEU A N 1
ATOM 2612 C CA . LEU A 1 348 ? 12.938 -20.375 -36.375 1 94.44 348 LEU A CA 1
ATOM 2613 C C . LEU A 1 348 ? 13.422 -21.484 -37.312 1 94.44 348 LEU A C 1
ATOM 2615 O O . LEU A 1 348 ? 12.727 -21.844 -38.25 1 94.44 348 LEU A O 1
ATOM 2619 N N . ASP A 1 349 ? 14.656 -21.828 -37.094 1 91.12 349 ASP A N 1
ATOM 2620 C CA . ASP A 1 349 ? 15.234 -22.984 -37.781 1 91.12 349 ASP A CA 1
ATOM 2621 C C . ASP A 1 349 ? 15.484 -24.141 -36.812 1 91.12 349 ASP A C 1
ATOM 2623 O O . ASP A 1 349 ? 16.328 -24.031 -35.938 1 91.12 349 ASP A O 1
ATOM 2627 N N . THR A 1 350 ? 14.711 -25.297 -37 1 83.88 350 THR A N 1
ATOM 2628 C CA . THR A 1 350 ? 14.836 -26.453 -36.094 1 83.88 350 THR A CA 1
ATOM 2629 C C . THR A 1 350 ? 15.664 -27.562 -36.75 1 83.88 350 THR A C 1
ATOM 2631 O O . THR A 1 350 ? 15.688 -28.688 -36.25 1 83.88 350 THR A O 1
ATOM 2634 N N . GLY A 1 351 ? 16.172 -27.234 -37.875 1 76.38 351 GLY A N 1
ATOM 2635 C CA . GLY A 1 351 ? 16.953 -28.234 -38.625 1 76.38 351 GLY A CA 1
ATOM 2636 C C . GLY A 1 351 ? 18.328 -28.469 -38.031 1 76.38 351 GLY A C 1
ATOM 2637 O O . GLY A 1 351 ? 18.953 -29.5 -38.281 1 76.38 351 GLY A O 1
ATOM 2638 N N . SER A 1 352 ? 18.781 -27.609 -37.312 1 76.44 352 SER A N 1
ATOM 2639 C CA . SER A 1 352 ? 20.109 -27.734 -36.688 1 76.44 352 SER A CA 1
ATOM 2640 C C . SER A 1 352 ? 20.016 -28.484 -35.375 1 76.44 352 SER A C 1
ATOM 2642 O O . SER A 1 352 ? 18.938 -28.875 -34.938 1 76.44 352 SER A O 1
ATOM 2644 N N . GLU A 1 353 ? 21.156 -28.891 -34.812 1 80.31 353 GLU A N 1
ATOM 2645 C CA . GLU A 1 353 ? 21.25 -29.625 -33.531 1 80.31 353 GLU A CA 1
ATOM 2646 C C . GLU A 1 353 ? 20.547 -28.859 -32.406 1 80.31 353 GLU A C 1
ATOM 2648 O O . GLU A 1 353 ? 19.922 -29.469 -31.547 1 80.31 353 GLU A O 1
ATOM 2653 N N . ARG A 1 354 ? 20.656 -27.594 -32.594 1 89.25 354 ARG A N 1
ATOM 2654 C CA . ARG A 1 354 ? 20 -26.703 -31.641 1 89.25 354 ARG A CA 1
ATOM 2655 C C . ARG A 1 354 ? 19.109 -25.703 -32.344 1 89.25 354 ARG A C 1
ATOM 2657 O O . ARG A 1 354 ? 19.344 -25.344 -33.5 1 89.25 354 ARG A O 1
ATOM 2664 N N . PRO A 1 355 ? 18.062 -25.25 -31.641 1 94.5 355 PRO A N 1
ATOM 2665 C CA . PRO A 1 355 ? 17.188 -24.25 -32.281 1 94.5 355 PRO A CA 1
ATOM 2666 C C . PRO A 1 355 ? 17.922 -22.938 -32.562 1 94.5 355 PRO A C 1
ATOM 2668 O O . PRO A 1 355 ? 18.688 -22.453 -31.734 1 94.5 355 PRO A O 1
ATOM 2671 N N . VAL A 1 356 ? 17.703 -22.422 -33.781 1 96.12 356 VAL A N 1
ATOM 2672 C CA . VAL A 1 356 ? 18.281 -21.141 -34.219 1 96.12 356 VAL A CA 1
ATOM 2673 C C . VAL A 1 356 ? 17.156 -20.172 -34.625 1 96.12 356 VAL A C 1
ATOM 2675 O O . VAL A 1 356 ? 16.297 -20.516 -35.438 1 96.12 356 VAL A O 1
ATOM 2678 N N . ILE A 1 357 ? 17.219 -19.078 -33.969 1 97.31 357 ILE A N 1
ATOM 2679 C CA . ILE A 1 357 ? 16.234 -18.047 -34.312 1 97.31 357 ILE A CA 1
ATOM 2680 C C . ILE A 1 357 ? 16.953 -16.859 -34.969 1 97.31 357 ILE A C 1
ATOM 2682 O O . ILE A 1 357 ? 17.906 -16.328 -34.406 1 97.31 357 ILE A O 1
ATOM 2686 N N . ARG A 1 358 ? 16.5 -16.5 -36.094 1 97.44 358 ARG A N 1
ATOM 2687 C CA . ARG A 1 358 ? 17.016 -15.328 -36.812 1 97.44 358 ARG A CA 1
ATOM 2688 C C . ARG A 1 358 ? 16.062 -14.141 -36.656 1 97.44 358 ARG A C 1
ATOM 2690 O O . ARG A 1 358 ? 14.867 -14.258 -36.969 1 97.44 358 ARG A O 1
ATOM 2697 N N . LEU A 1 359 ? 16.641 -13.023 -36.156 1 97.69 359 LEU A N 1
ATOM 2698 C CA . LEU A 1 359 ? 15.75 -11.898 -35.938 1 97.69 359 LEU A CA 1
ATOM 2699 C C . LEU A 1 359 ? 16.5 -10.578 -36 1 97.69 359 LEU A C 1
ATOM 2701 O O . LEU A 1 359 ? 17.734 -10.562 -36.094 1 97.69 359 LEU A O 1
ATOM 2705 N N . SER A 1 360 ? 15.75 -9.484 -36.094 1 97.44 360 SER A N 1
ATOM 2706 C CA . SER A 1 360 ? 16.234 -8.125 -35.938 1 97.44 360 SER A CA 1
ATOM 2707 C C . SER A 1 360 ? 15.539 -7.438 -34.75 1 97.44 360 SER A C 1
ATOM 2709 O O . SER A 1 360 ? 14.367 -7.074 -34.875 1 97.44 360 SER A O 1
ATOM 2711 N N . ALA A 1 361 ? 16.281 -7.305 -33.719 1 94 361 ALA A N 1
ATOM 2712 C CA . ALA A 1 361 ? 15.719 -6.621 -32.562 1 94 361 ALA A CA 1
ATOM 2713 C C . ALA A 1 361 ? 15.312 -5.191 -32.938 1 94 361 ALA A C 1
ATOM 2715 O O . ALA A 1 361 ? 14.352 -4.656 -32.375 1 94 361 ALA A O 1
ATOM 2716 N N . LYS A 1 362 ? 15.969 -4.625 -33.781 1 91.75 362 LYS A N 1
ATOM 2717 C CA . LYS A 1 362 ? 15.742 -3.242 -34.188 1 91.75 362 LYS A CA 1
ATOM 2718 C C . LYS A 1 362 ? 14.453 -3.111 -35 1 91.75 362 LYS A C 1
ATOM 2720 O O . LYS A 1 362 ? 13.594 -2.285 -34.688 1 91.75 362 LYS A O 1
ATOM 2725 N N . SER A 1 363 ? 14.305 -3.982 -36 1 93.12 363 SER A N 1
ATOM 2726 C CA . SER A 1 363 ? 13.156 -3.879 -36.906 1 93.12 363 SER A CA 1
ATOM 2727 C C . SER A 1 363 ? 11.961 -4.656 -36.375 1 93.12 363 SER A C 1
ATOM 2729 O O . SER A 1 363 ? 10.82 -4.414 -36.781 1 93.12 363 SER A O 1
ATOM 2731 N N . GLY A 1 364 ? 12.203 -5.676 -35.594 1 93.56 364 GLY A N 1
ATOM 2732 C CA . GLY A 1 364 ? 11.141 -6.508 -35.031 1 93.56 364 GLY A CA 1
ATOM 2733 C C . GLY A 1 364 ? 10.945 -7.805 -35.812 1 93.56 364 GLY A C 1
ATOM 2734 O O . GLY A 1 364 ? 10.227 -8.695 -35.344 1 93.56 364 GLY A O 1
ATOM 2735 N N . ALA A 1 365 ? 11.625 -7.836 -36.906 1 94.94 365 ALA A N 1
ATOM 2736 C CA . ALA A 1 365 ? 11.492 -9.055 -37.688 1 94.94 365 ALA A CA 1
ATOM 2737 C C . ALA A 1 365 ? 11.992 -10.273 -36.906 1 94.94 365 ALA A C 1
ATOM 2739 O O . ALA A 1 365 ? 13.086 -10.25 -36.344 1 94.94 365 ALA A O 1
ATOM 2740 N N . GLY A 1 366 ? 11.125 -11.305 -36.844 1 95.69 366 GLY A N 1
ATOM 2741 C CA . GLY A 1 366 ? 11.523 -12.562 -36.219 1 95.69 366 GLY A CA 1
ATOM 2742 C C . GLY A 1 366 ? 11.227 -12.617 -34.75 1 95.69 366 GLY A C 1
ATOM 2743 O O . GLY A 1 366 ? 11.391 -13.664 -34.125 1 95.69 366 GLY A O 1
ATOM 2744 N N . ILE A 1 367 ? 10.812 -11.586 -34.156 1 94.25 367 ILE A N 1
ATOM 2745 C CA . ILE A 1 367 ? 10.547 -11.531 -32.719 1 94.25 367 ILE A CA 1
ATOM 2746 C C . ILE A 1 367 ? 9.375 -12.445 -32.375 1 94.25 367 ILE A C 1
ATOM 2748 O O . ILE A 1 367 ? 9.383 -13.117 -31.344 1 94.25 367 ILE A O 1
ATOM 2752 N N . MET A 1 368 ? 8.445 -12.492 -33.25 1 93 368 MET A N 1
ATOM 2753 C CA . MET A 1 368 ? 7.285 -13.352 -33.031 1 93 368 MET A CA 1
ATOM 2754 C C . MET A 1 368 ? 7.699 -14.82 -32.969 1 93 368 MET A C 1
ATOM 2756 O O . MET A 1 368 ? 7.172 -15.602 -32.188 1 93 368 MET A O 1
ATOM 2760 N N . SER A 1 369 ? 8.617 -15.125 -33.812 1 95 369 SER A N 1
ATOM 2761 C CA . SER A 1 369 ? 9.125 -16.5 -33.812 1 95 369 SER A CA 1
ATOM 2762 C C . SER A 1 369 ? 9.812 -16.844 -32.5 1 95 369 SER A C 1
ATOM 2764 O O . SER A 1 369 ? 9.695 -17.969 -32 1 95 369 SER A O 1
ATOM 2766 N N . LEU A 1 370 ? 10.477 -15.914 -31.984 1 94.81 370 LEU A N 1
ATOM 2767 C CA . LEU A 1 370 ? 11.125 -16.125 -30.688 1 94.81 370 LEU A CA 1
ATOM 2768 C C . LEU A 1 370 ? 10.086 -16.328 -29.594 1 94.81 370 LEU A C 1
ATOM 2770 O O . LEU A 1 370 ? 10.203 -17.266 -28.797 1 94.81 370 LEU A O 1
ATOM 2774 N N . LYS A 1 371 ? 9.07 -15.523 -29.578 1 92.12 371 LYS A N 1
ATOM 2775 C CA . LYS A 1 371 ? 8.016 -15.641 -28.578 1 92.12 371 LYS A CA 1
ATOM 2776 C C . LYS A 1 371 ? 7.336 -17 -28.641 1 92.12 371 LYS A C 1
ATOM 2778 O O . LYS A 1 371 ? 7.141 -17.656 -27.625 1 92.12 371 LYS A O 1
ATOM 2783 N N . GLU A 1 372 ? 7.066 -17.422 -29.797 1 92.62 372 GLU A N 1
ATOM 2784 C CA . GLU A 1 372 ? 6.422 -18.703 -30 1 92.62 372 GLU A CA 1
ATOM 2785 C C . GLU A 1 372 ? 7.332 -19.859 -29.562 1 92.62 372 GLU A C 1
ATOM 2787 O O . GLU A 1 372 ? 6.867 -20.828 -28.969 1 92.62 372 GLU A O 1
ATOM 2792 N N . HIS A 1 373 ? 8.539 -19.703 -29.859 1 93.75 373 HIS A N 1
ATOM 2793 C CA . HIS A 1 373 ? 9.523 -20.719 -29.469 1 93.75 373 HIS A CA 1
ATOM 2794 C C . HIS A 1 373 ? 9.586 -20.859 -27.953 1 93.75 373 HIS A C 1
ATOM 2796 O O . HIS A 1 373 ? 9.555 -21.969 -27.422 1 93.75 373 HIS A O 1
ATOM 2802 N N . LEU A 1 374 ? 9.648 -19.766 -27.312 1 92.75 374 LEU A N 1
ATOM 2803 C CA . LEU A 1 374 ? 9.734 -19.781 -25.859 1 92.75 374 LEU A CA 1
ATOM 2804 C C . LEU A 1 374 ? 8.484 -20.406 -25.234 1 92.75 374 LEU A C 1
ATOM 2806 O O . LEU A 1 374 ? 8.578 -21.203 -24.312 1 92.75 374 LEU A O 1
ATOM 2810 N N . LYS A 1 375 ? 7.301 -20.094 -25.75 1 91.19 375 LYS A N 1
ATOM 2811 C CA . LYS A 1 375 ? 6.055 -20.703 -25.281 1 91.19 375 LYS A CA 1
ATOM 2812 C C . LYS A 1 375 ? 6.051 -22.203 -25.5 1 91.19 375 LYS A C 1
ATOM 2814 O O . LYS A 1 375 ? 5.68 -22.969 -24.609 1 91.19 375 LYS A O 1
ATOM 2819 N N . ALA A 1 376 ? 6.551 -22.562 -26.641 1 91.06 376 ALA A N 1
ATOM 2820 C CA . ALA A 1 376 ? 6.559 -23.969 -27 1 91.06 376 ALA A CA 1
ATOM 2821 C C . ALA A 1 376 ? 7.5 -24.766 -26.109 1 91.06 376 ALA A C 1
ATOM 2823 O O . ALA A 1 376 ? 7.176 -25.875 -25.688 1 91.06 376 ALA A O 1
ATOM 2824 N N . VAL A 1 377 ? 8.602 -24.203 -25.828 1 90.5 377 VAL A N 1
ATOM 2825 C CA . VAL A 1 377 ? 9.602 -24.859 -25 1 90.5 377 VAL A CA 1
ATOM 2826 C C . VAL A 1 377 ? 9 -25.156 -23.625 1 90.5 377 VAL A C 1
ATOM 2828 O O . VAL A 1 377 ? 9.273 -26.203 -23.031 1 90.5 377 VAL A O 1
ATOM 2831 N N . MET A 1 378 ? 8.18 -24.25 -23.172 1 89.38 378 MET A N 1
ATOM 2832 C CA . MET A 1 378 ? 7.617 -24.375 -21.828 1 89.38 378 MET A CA 1
ATOM 2833 C C . MET A 1 378 ? 6.316 -25.172 -21.859 1 89.38 378 MET A C 1
ATOM 2835 O O . MET A 1 378 ? 5.766 -25.516 -20.812 1 89.38 378 MET A O 1
ATOM 2839 N N . GLY A 1 379 ? 5.801 -25.484 -23.047 1 87.75 379 GLY A N 1
ATOM 2840 C CA . GLY A 1 379 ? 4.527 -26.172 -23.188 1 87.75 379 GLY A CA 1
ATOM 2841 C C . GLY A 1 379 ? 3.334 -25.297 -22.844 1 87.75 379 GLY A C 1
ATOM 2842 O O . GLY A 1 379 ? 2.318 -25.781 -22.344 1 87.75 379 GLY A O 1
ATOM 2843 N N . PHE A 1 380 ? 3.455 -24.094 -23.062 1 86.94 380 PHE A N 1
ATOM 2844 C CA . PHE A 1 380 ? 2.383 -23.156 -22.75 1 86.94 380 PHE A CA 1
ATOM 2845 C C . PHE A 1 380 ? 1.304 -23.188 -23.828 1 86.94 380 PHE A C 1
ATOM 2847 O O . PHE A 1 380 ? 1.6 -23.047 -25.016 1 86.94 380 PHE A O 1
ATOM 2854 N N . ALA A 1 381 ? 0.108 -23.531 -23.406 1 79.38 381 ALA A N 1
ATOM 2855 C CA . ALA A 1 381 ? -1.05 -23.531 -24.297 1 79.38 381 ALA A CA 1
ATOM 2856 C C . ALA A 1 381 ? -1.995 -22.375 -23.953 1 79.38 381 ALA A C 1
ATOM 2858 O O . ALA A 1 381 ? -2.297 -22.141 -22.781 1 79.38 381 ALA A O 1
ATOM 2859 N N . ALA A 1 382 ? -2.32 -21.547 -24.906 1 67 382 ALA A N 1
ATOM 2860 C CA . ALA A 1 382 ? -3.105 -20.328 -24.688 1 67 382 ALA A CA 1
ATOM 2861 C C . ALA A 1 382 ? -4.555 -20.672 -24.344 1 67 382 ALA A C 1
ATOM 2863 O O . ALA A 1 382 ? -5.305 -19.812 -23.875 1 67 382 ALA A O 1
ATOM 2864 N N . THR A 1 383 ? -4.984 -21.938 -24.469 1 63.56 383 THR A N 1
ATOM 2865 C CA . THR A 1 383 ? -6.406 -22.188 -24.25 1 63.56 383 THR A CA 1
ATOM 2866 C C . THR A 1 383 ? -6.738 -22.109 -22.75 1 63.56 383 THR A C 1
ATOM 2868 O O . THR A 1 383 ? -6.125 -22.797 -21.938 1 63.56 383 THR A O 1
ATOM 2871 N N . PRO A 1 384 ? -7.637 -21.141 -22.391 1 59.94 384 PRO A N 1
ATOM 2872 C CA . PRO A 1 384 ? -7.984 -20.812 -21 1 59.94 384 PRO A CA 1
ATOM 2873 C C . PRO A 1 384 ? -8.836 -21.906 -20.344 1 59.94 384 PRO A C 1
ATOM 2875 O O . PRO A 1 384 ? -8.922 -21.953 -19.109 1 59.94 384 PRO A O 1
ATOM 2878 N N . GLU A 1 385 ? -9.375 -22.922 -21.031 1 60.81 385 GLU A N 1
ATOM 2879 C CA . GLU A 1 385 ? -10.461 -23.672 -20.422 1 60.81 385 GLU A CA 1
ATOM 2880 C C . GLU A 1 385 ? -9.938 -24.641 -19.359 1 60.81 385 GLU A C 1
ATOM 2882 O O . GLU A 1 385 ? -8.992 -25.391 -19.625 1 60.81 385 GLU A O 1
ATOM 2887 N N . GLY A 1 386 ? -10.547 -24.562 -18.25 1 65.81 386 GLY A N 1
ATOM 2888 C CA . GLY A 1 386 ? -10.383 -25.516 -17.156 1 65.81 386 GLY A CA 1
ATOM 2889 C C . GLY A 1 386 ? -9.109 -25.312 -16.359 1 65.81 386 GLY A C 1
ATOM 2890 O O . GLY A 1 386 ? -8.594 -26.234 -15.75 1 65.81 386 GLY A O 1
ATOM 2891 N N . ARG A 1 387 ? -8.711 -24.031 -16.312 1 84.69 387 ARG A N 1
ATOM 2892 C CA . ARG A 1 387 ? -7.418 -23.828 -15.664 1 84.69 387 ARG A CA 1
ATOM 2893 C C . ARG A 1 387 ? -7.59 -23.328 -14.227 1 84.69 387 ARG A C 1
ATOM 2895 O O . ARG A 1 387 ? -8.656 -22.828 -13.867 1 84.69 387 ARG A O 1
ATOM 2902 N N . PHE A 1 388 ? -6.719 -23.766 -13.422 1 93.19 388 PHE A N 1
ATOM 2903 C CA . PHE A 1 388 ? -6.57 -23.375 -12.023 1 93.19 388 PHE A CA 1
ATOM 2904 C C . PHE A 1 388 ? -5.102 -23.172 -11.672 1 93.19 388 PHE A C 1
ATOM 2906 O O . PHE A 1 388 ? -4.215 -23.484 -12.477 1 93.19 388 PHE A O 1
ATOM 2913 N N . SER A 1 389 ? -4.891 -22.5 -10.617 1 94.5 389 SER A N 1
ATOM 2914 C CA . SER A 1 389 ? -3.514 -22.266 -10.195 1 94.5 389 SER A CA 1
ATOM 2915 C C . SER A 1 389 ? -2.922 -23.5 -9.531 1 94.5 389 SER A C 1
ATOM 2917 O O . SER A 1 389 ? -3.639 -24.281 -8.891 1 94.5 389 SER A O 1
ATOM 2919 N N . ALA A 1 390 ? -1.666 -23.641 -9.758 1 94.62 390 ALA A N 1
ATOM 2920 C CA . ALA A 1 390 ? -0.927 -24.734 -9.125 1 94.62 390 ALA A CA 1
ATOM 2921 C C . ALA A 1 390 ? 0.519 -24.328 -8.852 1 94.62 390 ALA A C 1
ATOM 2923 O O . ALA A 1 390 ? 1.021 -23.359 -9.43 1 94.62 390 ALA A O 1
ATOM 2924 N N . ARG A 1 391 ? 1.078 -25.047 -7.926 1 91.94 391 ARG A N 1
ATOM 2925 C CA . ARG A 1 391 ? 2.463 -24.812 -7.523 1 91.94 391 ARG A CA 1
ATOM 2926 C C . ARG A 1 391 ? 3.312 -26.062 -7.758 1 91.94 391 ARG A C 1
ATOM 2928 O O . ARG A 1 391 ? 2.789 -27.125 -8.094 1 91.94 391 ARG A O 1
ATOM 2935 N N . ARG A 1 392 ? 4.602 -25.938 -7.566 1 89.75 392 ARG A N 1
ATOM 2936 C CA . ARG A 1 392 ? 5.543 -27.031 -7.836 1 89.75 392 ARG A CA 1
ATOM 2937 C C . ARG A 1 392 ? 5.246 -28.234 -6.969 1 89.75 392 ARG A C 1
ATOM 2939 O O . ARG A 1 392 ? 5.34 -29.375 -7.43 1 89.75 392 ARG A O 1
ATOM 2946 N N . ARG A 1 393 ? 4.879 -28.016 -5.738 1 90.81 393 ARG A N 1
ATOM 2947 C CA . ARG A 1 393 ? 4.594 -29.141 -4.852 1 90.81 393 ARG A CA 1
ATOM 2948 C C . ARG A 1 393 ? 3.385 -29.938 -5.336 1 90.81 393 ARG A C 1
ATOM 2950 O O . ARG A 1 393 ? 3.303 -31.141 -5.133 1 90.81 393 ARG A O 1
ATOM 2957 N N . HIS A 1 394 ? 2.424 -29.234 -5.977 1 95.38 394 HIS A N 1
ATOM 2958 C CA . HIS A 1 394 ? 1.265 -29.906 -6.547 1 95.38 394 HIS A CA 1
ATOM 2959 C C . HIS A 1 394 ? 1.671 -30.828 -7.703 1 95.38 394 HIS A C 1
ATOM 2961 O O . HIS A 1 394 ? 1.245 -31.969 -7.77 1 95.38 394 HIS A O 1
ATOM 2967 N N . LEU A 1 395 ? 2.502 -30.25 -8.539 1 95.75 395 LEU A N 1
ATOM 2968 C CA . LEU A 1 395 ? 2.988 -31.031 -9.672 1 95.75 395 LEU A CA 1
ATOM 2969 C C . LEU A 1 395 ? 3.754 -32.281 -9.195 1 95.75 395 LEU A C 1
ATOM 2971 O O . LEU A 1 395 ? 3.568 -33.375 -9.727 1 95.75 395 LEU A O 1
ATOM 2975 N N . ASP A 1 396 ? 4.523 -32.031 -8.195 1 95.69 396 ASP A N 1
ATOM 2976 C CA . ASP A 1 396 ? 5.273 -33.125 -7.613 1 95.69 396 ASP A CA 1
ATOM 2977 C C . ASP A 1 396 ? 4.336 -34.219 -7.09 1 95.69 396 ASP A C 1
ATOM 2979 O O . ASP A 1 396 ? 4.547 -35.406 -7.344 1 95.69 396 ASP A O 1
ATOM 2983 N N . ALA A 1 397 ? 3.342 -33.812 -6.395 1 96.31 397 ALA A N 1
ATOM 2984 C CA . ALA A 1 397 ? 2.367 -34.781 -5.852 1 96.31 397 ALA A CA 1
ATOM 2985 C C . ALA A 1 397 ? 1.669 -35.531 -6.973 1 96.31 397 ALA A C 1
ATOM 2987 O O . ALA A 1 397 ? 1.494 -36.75 -6.883 1 96.31 397 ALA A O 1
ATOM 2988 N N . LEU A 1 398 ? 1.288 -34.875 -8 1 98 398 LEU A N 1
ATOM 2989 C CA . LEU A 1 398 ? 0.628 -35.5 -9.141 1 98 398 LEU A CA 1
ATOM 2990 C C . LEU A 1 398 ? 1.562 -36.5 -9.836 1 98 398 LEU A C 1
ATOM 2992 O O . LEU A 1 398 ? 1.138 -37.562 -10.234 1 98 398 LEU A O 1
ATOM 2996 N N . ASP A 1 399 ? 2.803 -36.125 -9.945 1 98 399 ASP A N 1
ATOM 2997 C CA . ASP A 1 399 ? 3.795 -37 -10.562 1 98 399 ASP A CA 1
ATOM 2998 C C . ASP A 1 399 ? 4.023 -38.25 -9.734 1 98 399 ASP A C 1
ATOM 3000 O O . ASP A 1 399 ? 4.141 -39.344 -10.281 1 98 399 ASP A O 1
ATOM 3004 N N . ARG A 1 400 ? 4.098 -38.094 -8.453 1 97.75 400 ARG A N 1
ATOM 3005 C CA . ARG A 1 400 ? 4.258 -39.25 -7.574 1 97.75 400 ARG A CA 1
ATOM 3006 C C . ARG A 1 400 ? 3.053 -40.188 -7.664 1 97.75 400 ARG A C 1
ATOM 3008 O O . ARG A 1 400 ? 3.205 -41.406 -7.668 1 97.75 400 ARG A O 1
ATOM 3015 N N . ALA A 1 401 ? 1.902 -39.562 -7.719 1 98.19 401 ALA A N 1
ATOM 3016 C CA . ALA A 1 401 ? 0.697 -40.375 -7.883 1 98.19 401 ALA A CA 1
ATOM 3017 C C . ALA A 1 401 ? 0.729 -41.156 -9.195 1 98.19 401 ALA A C 1
ATOM 3019 O O . ALA A 1 401 ? 0.402 -42.344 -9.234 1 98.19 401 ALA A O 1
ATOM 3020 N N . ASP A 1 402 ? 1.11 -40.5 -10.227 1 98.25 402 ASP A N 1
ATOM 3021 C CA . ASP A 1 402 ? 1.211 -41.125 -11.539 1 98.25 402 ASP A CA 1
ATOM 3022 C C . ASP A 1 402 ? 2.203 -42.281 -11.516 1 98.25 402 ASP A C 1
ATOM 3024 O O . ASP A 1 402 ? 1.927 -43.375 -12.055 1 98.25 402 ASP A O 1
ATOM 3028 N N . ALA A 1 403 ? 3.332 -42.094 -10.875 1 98 403 ALA A N 1
ATOM 3029 C CA . ALA A 1 403 ? 4.348 -43.125 -10.766 1 98 403 ALA A CA 1
ATOM 3030 C C . ALA A 1 403 ? 3.809 -44.344 -10.008 1 98 403 ALA A C 1
ATOM 3032 O O . ALA A 1 403 ? 4.047 -45.469 -10.406 1 98 403 ALA A O 1
ATOM 3033 N N . ALA A 1 404 ? 3.115 -44.062 -8.977 1 97.62 404 ALA A N 1
ATOM 3034 C CA . ALA A 1 404 ? 2.523 -45.125 -8.195 1 97.62 404 ALA A CA 1
ATOM 3035 C C . ALA A 1 404 ? 1.52 -45.938 -9.023 1 97.62 404 ALA A C 1
ATOM 3037 O O . ALA A 1 404 ? 1.506 -47.156 -8.984 1 97.62 404 ALA A O 1
ATOM 3038 N N . LEU A 1 405 ? 0.728 -45.281 -9.781 1 97.25 405 LEU A N 1
ATOM 3039 C CA . LEU A 1 405 ? -0.285 -45.938 -10.594 1 97.25 405 LEU A CA 1
ATOM 3040 C C . LEU A 1 405 ? 0.361 -46.75 -11.711 1 97.25 405 LEU A C 1
ATOM 3042 O O . LEU A 1 405 ? -0.11 -47.844 -12.047 1 97.25 405 LEU A O 1
ATOM 3046 N N . CYS A 1 406 ? 1.417 -46.188 -12.273 1 96.62 406 CYS A N 1
ATOM 3047 C CA . CYS A 1 406 ? 2.152 -46.906 -13.305 1 96.62 406 CYS A CA 1
ATOM 3048 C C . CYS A 1 406 ? 2.76 -48.188 -12.742 1 96.62 406 CYS A C 1
ATOM 3050 O O . CYS A 1 406 ? 2.711 -49.25 -13.383 1 96.62 406 CYS A O 1
ATOM 3052 N N . ASN A 1 407 ? 3.297 -48.062 -11.562 1 95.12 407 ASN A N 1
ATOM 3053 C CA . ASN A 1 407 ? 3.812 -49.25 -10.891 1 95.12 407 ASN A CA 1
ATOM 3054 C C . ASN A 1 407 ? 2.715 -50.281 -10.641 1 95.12 407 ASN A C 1
ATOM 3056 O O . ASN A 1 407 ? 2.916 -51.469 -10.867 1 95.12 407 ASN A O 1
ATOM 3060 N N . GLY A 1 408 ? 1.617 -49.75 -10.164 1 92.62 408 GLY A N 1
ATOM 3061 C CA . GLY A 1 408 ? 0.481 -50.625 -9.93 1 92.62 408 GLY A CA 1
ATOM 3062 C C . GLY A 1 408 ? -0.001 -51.344 -11.18 1 92.62 408 GLY A C 1
ATOM 3063 O O . GLY A 1 408 ? -0.325 -52.531 -11.148 1 92.62 408 GLY A O 1
ATOM 3064 N N . GLU A 1 409 ? -0.036 -50.625 -12.281 1 91.75 409 GLU A N 1
ATOM 3065 C CA . GLU A 1 409 ? -0.429 -51.188 -13.562 1 91.75 409 GLU A CA 1
ATOM 3066 C C . GLU A 1 409 ? 0.528 -52.312 -13.984 1 91.75 409 GLU A C 1
ATOM 3068 O O . GLU A 1 409 ? 0.096 -53.375 -14.461 1 91.75 409 GLU A O 1
ATOM 3073 N N . ALA A 1 410 ? 1.807 -52.062 -13.805 1 90.75 410 ALA A N 1
ATOM 3074 C CA . ALA A 1 410 ? 2.824 -53.062 -14.148 1 90.75 410 ALA A CA 1
ATOM 3075 C C . ALA A 1 410 ? 2.682 -54.312 -13.297 1 90.75 410 ALA A C 1
ATOM 3077 O O . ALA A 1 410 ? 2.848 -55.438 -13.789 1 90.75 410 ALA A O 1
ATOM 3078 N N . GLN A 1 411 ? 2.387 -54.094 -12.039 1 85.38 411 GLN A N 1
ATOM 3079 C CA . GLN A 1 411 ? 2.205 -55.219 -11.125 1 85.38 411 GLN A CA 1
ATOM 3080 C C . GLN A 1 411 ? 0.982 -56.031 -11.508 1 85.38 411 GLN A C 1
ATOM 3082 O O . GLN A 1 411 ? 1.016 -57.281 -11.445 1 85.38 411 GLN A O 1
ATOM 3087 N N . LEU A 1 412 ? -0.036 -55.406 -11.852 1 83.5 412 LEU A N 1
ATOM 3088 C CA . LEU A 1 412 ? -1.27 -56.094 -12.242 1 83.5 412 LEU A CA 1
ATOM 3089 C C . LEU A 1 412 ? -1.069 -56.875 -13.523 1 83.5 412 LEU A C 1
ATOM 3091 O O . LEU A 1 412 ? -1.476 -58.031 -13.602 1 83.5 412 LEU A O 1
ATOM 3095 N N . ALA A 1 413 ? -0.427 -56.25 -14.492 1 82.5 413 ALA A N 1
ATOM 3096 C CA . ALA A 1 413 ? -0.241 -56.875 -15.797 1 82.5 413 ALA A CA 1
ATOM 3097 C C . ALA A 1 413 ? 0.765 -58.031 -15.719 1 82.5 413 ALA A C 1
ATOM 3099 O O . ALA A 1 413 ? 0.598 -59.062 -16.375 1 82.5 413 ALA A O 1
ATOM 3100 N N . GLY A 1 414 ? 1.768 -57.812 -15.039 1 76.12 414 GLY A N 1
ATOM 3101 C CA . GLY A 1 414 ? 2.846 -58.781 -15.031 1 76.12 414 GLY A CA 1
ATOM 3102 C C . GLY A 1 414 ? 2.623 -59.906 -14.047 1 76.12 414 GLY A C 1
ATOM 3103 O O . GLY A 1 414 ? 2.865 -61.062 -14.367 1 76.12 414 GLY A O 1
ATOM 3104 N N . TYR A 1 415 ? 2.197 -59.656 -12.805 1 69.06 415 TYR A N 1
ATOM 3105 C CA . TYR A 1 415 ? 2.289 -60.656 -11.75 1 69.06 415 TYR A CA 1
ATOM 3106 C C . TYR A 1 415 ? 0.92 -60.969 -11.148 1 69.06 415 TYR A C 1
ATOM 3108 O O . TYR A 1 415 ? 0.785 -61.812 -10.281 1 69.06 415 TYR A O 1
ATOM 3116 N N . GLY A 1 416 ? -0.084 -60.312 -11.703 1 66.94 416 GLY A N 1
ATOM 3117 C CA . GLY A 1 416 ? -1.387 -60.469 -11.07 1 66.94 416 GLY A CA 1
ATOM 3118 C C . GLY A 1 416 ? -1.369 -60.188 -9.578 1 66.94 416 GLY A C 1
ATOM 3119 O O . GLY A 1 416 ? -2.137 -60.781 -8.82 1 66.94 416 GLY A O 1
ATOM 3120 N N . ALA A 1 417 ? -0.312 -59.375 -9.219 1 73 417 ALA A N 1
ATOM 3121 C CA . ALA A 1 417 ? -0.085 -59.156 -7.793 1 73 417 ALA A CA 1
ATOM 3122 C C . ALA A 1 417 ? -1.024 -58.094 -7.242 1 73 417 ALA A C 1
ATOM 3124 O O . ALA A 1 417 ? -0.68 -56.906 -7.219 1 73 417 ALA A O 1
ATOM 3125 N N . GLY A 1 418 ? -2.195 -58.531 -6.746 1 78.25 418 GLY A N 1
ATOM 3126 C CA . GLY A 1 418 ? -3.23 -57.656 -6.234 1 78.25 418 GLY A CA 1
ATOM 3127 C C . GLY A 1 418 ? -2.795 -56.875 -5.012 1 78.25 418 GLY A C 1
ATOM 3128 O O . GLY A 1 418 ? -3.125 -55.688 -4.875 1 78.25 418 GLY A O 1
ATOM 3129 N N . GLU A 1 419 ? -1.962 -57.5 -4.172 1 80.38 419 GLU A N 1
ATOM 3130 C CA . GLU A 1 419 ? -1.518 -56.875 -2.943 1 80.38 419 GLU A CA 1
ATOM 3131 C C . GLU A 1 419 ? -0.612 -55.656 -3.242 1 80.38 419 GLU A C 1
ATOM 3133 O O . GLU A 1 419 ? -0.741 -54.625 -2.619 1 80.38 419 GLU A O 1
ATOM 3138 N N . LEU A 1 420 ? 0.198 -55.844 -4.223 1 87 420 LEU A N 1
ATOM 3139 C CA . LEU A 1 420 ? 1.109 -54.781 -4.605 1 87 420 LEU A CA 1
ATOM 3140 C C . LEU A 1 420 ? 0.353 -53.625 -5.27 1 87 420 LEU A C 1
ATOM 3142 O O . LEU A 1 420 ? 0.674 -52.469 -5.047 1 87 420 LEU A O 1
ATOM 3146 N N . LEU A 1 421 ? -0.691 -54 -5.988 1 90.38 421 LEU A N 1
ATOM 3147 C CA . LEU A 1 421 ? -1.527 -52.969 -6.602 1 90.38 421 LEU A CA 1
ATOM 3148 C C . LEU A 1 421 ? -2.254 -52.156 -5.539 1 90.38 421 LEU A C 1
ATOM 3150 O O . LEU A 1 421 ? -2.316 -50.938 -5.629 1 90.38 421 LEU A O 1
ATOM 3154 N N . ALA A 1 422 ? -2.762 -52.812 -4.512 1 89.56 422 ALA A N 1
ATOM 3155 C CA . ALA A 1 422 ? -3.453 -52.125 -3.436 1 89.56 422 ALA A CA 1
ATOM 3156 C C . ALA A 1 422 ? -2.525 -51.125 -2.746 1 89.56 422 ALA A C 1
ATOM 3158 O O . ALA A 1 422 ? -2.939 -50.031 -2.41 1 89.56 422 ALA A O 1
ATOM 3159 N N . GLU A 1 423 ? -1.301 -51.5 -2.602 1 93.25 423 GLU A N 1
ATOM 3160 C CA . GLU A 1 423 ? -0.315 -50.625 -1.982 1 93.25 423 GLU A CA 1
ATOM 3161 C C . GLU A 1 423 ? -0.012 -49.438 -2.873 1 93.25 423 GLU A C 1
ATOM 3163 O O . GLU A 1 423 ? 0.089 -48.312 -2.389 1 93.25 423 GLU A O 1
ATOM 3168 N N . ASP A 1 424 ? 0.137 -49.656 -4.117 1 95.31 424 ASP A N 1
ATOM 3169 C CA . ASP A 1 424 ? 0.39 -48.562 -5.062 1 95.31 424 ASP A CA 1
ATOM 3170 C C . ASP A 1 424 ? -0.789 -47.594 -5.117 1 95.31 424 ASP A C 1
ATOM 3172 O O . ASP A 1 424 ? -0.598 -46.406 -5.219 1 95.31 424 ASP A O 1
ATOM 3176 N N . LEU A 1 425 ? -1.996 -48.188 -5.059 1 95.19 425 LEU A N 1
ATOM 3177 C CA . LEU A 1 425 ? -3.186 -47.344 -5.027 1 95.19 425 LEU A CA 1
ATOM 3178 C C . LEU A 1 425 ? -3.215 -46.5 -3.764 1 95.19 425 LEU A C 1
ATOM 3180 O O . LEU A 1 425 ? -3.605 -45.344 -3.807 1 95.19 425 LEU A O 1
ATOM 3184 N N . ARG A 1 426 ? -2.768 -47.031 -2.691 1 94.75 426 ARG A N 1
ATOM 3185 C CA . ARG A 1 426 ? -2.678 -46.281 -1.438 1 94.75 426 ARG A CA 1
ATOM 3186 C C . ARG A 1 426 ? -1.649 -45.156 -1.537 1 94.75 426 ARG A C 1
ATOM 3188 O O . ARG A 1 426 ? -1.883 -44.031 -1.049 1 94.75 426 ARG A O 1
ATOM 3195 N N . ASP A 1 427 ? -0.523 -45.438 -2.123 1 96.38 427 ASP A N 1
ATOM 3196 C CA . ASP A 1 427 ? 0.524 -44.438 -2.305 1 96.38 427 ASP A CA 1
ATOM 3197 C C . ASP A 1 427 ? 0.03 -43.281 -3.166 1 96.38 427 ASP A C 1
ATOM 3199 O O . ASP A 1 427 ? 0.295 -42.125 -2.859 1 96.38 427 ASP A O 1
ATOM 3203 N N . ALA A 1 428 ? -0.677 -43.562 -4.234 1 97.56 428 ALA A N 1
ATOM 3204 C CA . ALA A 1 428 ? -1.238 -42.531 -5.102 1 97.56 428 ALA A CA 1
ATOM 3205 C C . ALA A 1 428 ? -2.254 -41.688 -4.355 1 97.56 428 ALA A C 1
ATOM 3207 O O . ALA A 1 428 ? -2.248 -40.469 -4.477 1 97.56 428 ALA A O 1
ATOM 3208 N N . GLN A 1 429 ? -3.078 -42.375 -3.58 1 94.94 429 GLN A N 1
ATOM 3209 C CA . GLN A 1 429 ? -4.07 -41.688 -2.76 1 94.94 429 GLN A CA 1
ATOM 3210 C C . GLN A 1 429 ? -3.406 -40.719 -1.788 1 94.94 429 GLN A C 1
ATOM 3212 O O . GLN A 1 429 ? -3.85 -39.562 -1.643 1 94.94 429 GLN A O 1
ATOM 3217 N N . GLN A 1 430 ? -2.336 -41.156 -1.146 1 94.44 430 GLN A N 1
ATOM 3218 C CA . GLN A 1 430 ? -1.624 -40.312 -0.172 1 94.44 430 GLN A CA 1
ATOM 3219 C C . GLN A 1 430 ? -0.977 -39.125 -0.84 1 94.44 430 GLN A C 1
ATOM 3221 O O . GLN A 1 430 ? -1.046 -38 -0.319 1 94.44 430 GLN A O 1
ATOM 3226 N N . ALA A 1 431 ? -0.357 -39.281 -1.987 1 95.94 431 ALA A N 1
ATOM 3227 C CA . ALA A 1 431 ? 0.272 -38.188 -2.725 1 95.94 431 ALA A CA 1
ATOM 3228 C C . ALA A 1 431 ? -0.751 -37.125 -3.107 1 95.94 431 ALA A C 1
ATOM 3230 O O . ALA A 1 431 ? -0.524 -35.938 -2.895 1 95.94 431 ALA A O 1
ATOM 3231 N N . LEU A 1 432 ? -1.902 -37.594 -3.609 1 96.94 432 LEU A N 1
ATOM 3232 C CA . LEU A 1 432 ? -2.949 -36.656 -4.012 1 96.94 432 LEU A CA 1
ATOM 3233 C C . LEU A 1 432 ? -3.543 -35.938 -2.795 1 96.94 432 LEU A C 1
ATOM 3235 O O . LEU A 1 432 ? -3.871 -34.75 -2.857 1 96.94 432 LEU A O 1
ATOM 3239 N N . GLY A 1 433 ? -3.705 -36.656 -1.697 1 93.69 433 GLY A N 1
ATOM 3240 C CA . GLY A 1 433 ? -4.238 -36.062 -0.471 1 93.69 433 GLY A CA 1
ATOM 3241 C C . GLY A 1 433 ? -3.4 -34.938 0.07 1 93.69 433 GLY A C 1
ATOM 3242 O O . GLY A 1 433 ? -3.924 -34.031 0.719 1 93.69 433 GLY A O 1
ATOM 3243 N N . GLU A 1 434 ? -2.041 -34.938 -0.212 1 92.75 434 GLU A N 1
ATOM 3244 C CA . GLU A 1 434 ? -1.141 -33.875 0.229 1 92.75 434 GLU A CA 1
ATOM 3245 C C . GLU A 1 434 ? -1.508 -32.531 -0.41 1 92.75 434 GLU A C 1
ATOM 3247 O O . GLU A 1 434 ? -1.213 -31.484 0.143 1 92.75 434 GLU A O 1
ATOM 3252 N N . ILE A 1 435 ? -2.111 -32.594 -1.575 1 94.75 435 ILE A N 1
ATOM 3253 C CA . ILE A 1 435 ? -2.439 -31.375 -2.316 1 94.75 435 ILE A CA 1
ATOM 3254 C C . ILE A 1 435 ? -3.471 -30.562 -1.541 1 94.75 435 ILE A C 1
ATOM 3256 O O . ILE A 1 435 ? -3.316 -29.344 -1.375 1 94.75 435 ILE A O 1
ATOM 3260 N N . THR A 1 436 ? -4.523 -31.234 -0.958 1 93.06 436 THR A N 1
ATOM 3261 C CA . THR A 1 436 ? -5.594 -30.547 -0.246 1 93.06 436 THR A CA 1
ATOM 3262 C C . THR A 1 436 ? -5.312 -30.516 1.254 1 93.06 436 THR A C 1
ATOM 3264 O O . THR A 1 436 ? -6.109 -29.984 2.029 1 93.06 436 THR A O 1
ATOM 3267 N N . GLY A 1 437 ? -4.238 -31.078 1.745 1 88.31 437 GLY A N 1
ATOM 3268 C CA . GLY A 1 437 ? -3.789 -30.953 3.123 1 88.31 437 GLY A CA 1
ATOM 3269 C C . GLY A 1 437 ? -4.289 -32.062 4.016 1 88.31 437 GLY A C 1
ATOM 3270 O O . GLY A 1 437 ? -4.215 -31.984 5.242 1 88.31 437 GLY A O 1
ATOM 3271 N N . GLU A 1 438 ? -4.902 -33.125 3.584 1 79.56 438 GLU A N 1
ATOM 3272 C CA . GLU A 1 438 ? -5.414 -34.219 4.395 1 79.56 438 GLU A CA 1
ATOM 3273 C C . GLU A 1 438 ? -4.277 -34.969 5.086 1 79.56 438 GLU A C 1
ATOM 3275 O O . GLU A 1 438 ? -4.461 -35.5 6.18 1 79.56 438 GLU A O 1
ATOM 3280 N N . PHE A 1 439 ? -3.096 -35 4.543 1 65.38 439 PHE A N 1
ATOM 3281 C CA . PHE A 1 439 ? -1.968 -35.719 5.121 1 65.38 439 PHE A CA 1
ATOM 3282 C C . PHE A 1 439 ? -0.754 -34.812 5.258 1 65.38 439 PHE A C 1
ATOM 3284 O O . PHE A 1 439 ? 0.339 -35.156 4.805 1 65.38 439 PHE A O 1
ATOM 3291 N N . SER A 1 440 ? -1.039 -33.625 5.918 1 62.75 440 SER A N 1
ATOM 3292 C CA . SER A 1 440 ? 0.091 -32.719 5.844 1 62.75 440 SER A CA 1
ATOM 3293 C C . SER A 1 440 ? 0.806 -32.594 7.188 1 62.75 440 SER A C 1
ATOM 3295 O O . SER A 1 440 ? 0.17 -32.656 8.242 1 62.75 440 SER A O 1
ATOM 3297 N N . ALA A 1 441 ? 2.201 -32.719 7.02 1 62.53 441 ALA A N 1
ATOM 3298 C CA . ALA A 1 441 ? 3.096 -32.5 8.156 1 62.53 441 ALA A CA 1
ATOM 3299 C C . ALA A 1 441 ? 3.186 -31.031 8.531 1 62.53 441 ALA A C 1
ATOM 3301 O O . ALA A 1 441 ? 2.998 -30.156 7.676 1 62.53 441 ALA A O 1
ATOM 3302 N N . ASP A 1 442 ? 3.381 -30.766 9.75 1 70.19 442 ASP A N 1
ATOM 3303 C CA . ASP A 1 442 ? 3.562 -29.438 10.328 1 70.19 442 ASP A CA 1
ATOM 3304 C C . ASP A 1 442 ? 4.609 -28.641 9.547 1 70.19 442 ASP A C 1
ATOM 3306 O O . ASP A 1 442 ? 4.438 -27.453 9.312 1 70.19 442 ASP A O 1
ATOM 3310 N N . ASP A 1 443 ? 5.578 -29.312 9.055 1 65.19 443 ASP A N 1
ATOM 3311 C CA . ASP A 1 443 ? 6.664 -28.641 8.352 1 65.19 443 ASP A CA 1
ATOM 3312 C C . ASP A 1 443 ? 6.188 -28.062 7.02 1 65.19 443 ASP A C 1
ATOM 3314 O O . ASP A 1 443 ? 6.578 -26.969 6.633 1 65.19 443 ASP A O 1
ATOM 3318 N N . LEU A 1 444 ? 5.324 -28.766 6.461 1 71.75 444 LEU A N 1
ATOM 3319 C CA . LEU A 1 444 ? 4.785 -28.312 5.184 1 71.75 444 LEU A CA 1
ATOM 3320 C C . LEU A 1 444 ? 3.922 -27.062 5.375 1 71.75 444 LEU A C 1
ATOM 3322 O O . LEU A 1 444 ? 4.039 -26.094 4.621 1 71.75 444 LEU A O 1
ATOM 3326 N N . LEU A 1 445 ? 3.199 -27.141 6.434 1 77.06 445 LEU A N 1
ATOM 3327 C CA . LEU A 1 445 ? 2.328 -26 6.723 1 77.06 445 LEU A CA 1
ATOM 3328 C C . LEU A 1 445 ? 3.145 -24.75 7.023 1 77.06 445 LEU A C 1
ATOM 3330 O O . LEU A 1 445 ? 2.805 -23.656 6.566 1 77.06 445 LEU A O 1
ATOM 3334 N N . GLY A 1 446 ? 4.234 -24.922 7.773 1 75.31 446 GLY A N 1
ATOM 3335 C CA . GLY A 1 446 ? 5.113 -23.812 8.078 1 75.31 446 GLY A CA 1
ATOM 3336 C C . GLY A 1 446 ? 5.715 -23.172 6.844 1 75.31 446 GLY A C 1
ATOM 3337 O O . GLY A 1 446 ? 5.75 -21.938 6.723 1 75.31 446 GLY A O 1
ATOM 3338 N N . GLU A 1 447 ? 6.105 -23.922 5.953 1 72.81 447 GLU A N 1
ATOM 3339 C CA . GLU A 1 447 ? 6.711 -23.438 4.723 1 72.81 447 GLU A CA 1
ATOM 3340 C C . GLU A 1 447 ? 5.684 -22.719 3.85 1 72.81 447 GLU A C 1
ATOM 3342 O O . GLU A 1 447 ? 5.969 -21.656 3.297 1 72.81 447 GLU A O 1
ATOM 3347 N N . ILE A 1 448 ? 4.535 -23.312 3.777 1 76.5 448 ILE A N 1
ATOM 3348 C CA . ILE A 1 448 ? 3.498 -22.781 2.9 1 76.5 448 ILE A CA 1
ATOM 3349 C C . ILE A 1 448 ? 3.006 -21.438 3.439 1 76.5 448 ILE A C 1
ATOM 3351 O O . ILE A 1 448 ? 3.035 -20.422 2.732 1 76.5 448 ILE A O 1
ATOM 3355 N N . PHE A 1 449 ? 2.656 -21.375 4.648 1 76.94 449 PHE A N 1
ATOM 3356 C CA . PHE A 1 449 ? 2.055 -20.172 5.184 1 76.94 449 PHE A CA 1
ATOM 3357 C C . PHE A 1 449 ? 3.121 -19.125 5.488 1 76.94 449 PHE A C 1
ATOM 3359 O O . PHE A 1 449 ? 2.846 -17.922 5.461 1 76.94 449 PHE A O 1
ATOM 3366 N N . GLY A 1 450 ? 4.328 -19.531 5.715 1 71.31 450 GLY A N 1
ATOM 3367 C CA . GLY A 1 450 ? 5.438 -18.609 5.895 1 71.31 450 GLY A CA 1
ATOM 3368 C C . GLY A 1 450 ? 5.707 -17.75 4.664 1 71.31 450 GLY A C 1
ATOM 3369 O O . GLY A 1 450 ? 6.316 -16.688 4.762 1 71.31 450 GLY A O 1
ATOM 3370 N N . SER A 1 451 ? 5.211 -18.203 3.555 1 73.44 451 SER A N 1
ATOM 3371 C CA . SER A 1 451 ? 5.469 -17.5 2.303 1 73.44 451 SER A CA 1
ATOM 3372 C C . SER A 1 451 ? 4.402 -16.438 2.039 1 73.44 451 SER A C 1
ATOM 3374 O O . SER A 1 451 ? 4.508 -15.672 1.079 1 73.44 451 SER A O 1
ATOM 3376 N N . PHE A 1 452 ? 3.436 -16.438 2.967 1 66.31 452 PHE A N 1
ATOM 3377 C CA . PHE A 1 452 ? 2.359 -15.461 2.824 1 66.31 452 PHE A CA 1
ATOM 3378 C C . PHE A 1 452 ? 2.787 -14.102 3.363 1 66.31 452 PHE A C 1
ATOM 3380 O O . PHE A 1 452 ? 3.738 -14 4.141 1 66.31 452 PHE A O 1
ATOM 3387 N N . CYS A 1 453 ? 2.178 -13.062 2.873 1 64.69 453 CYS A N 1
ATOM 3388 C CA . CYS A 1 453 ? 2.314 -11.75 3.506 1 64.69 453 CYS A CA 1
ATOM 3389 C C . CYS A 1 453 ? 1.557 -11.703 4.828 1 64.69 453 CYS A C 1
ATOM 3391 O O . CYS A 1 453 ? 0.674 -12.531 5.074 1 64.69 453 CYS A O 1
ATOM 3393 N N . ILE A 1 454 ? 2.014 -10.766 5.668 1 50.94 454 ILE A N 1
ATOM 3394 C CA . ILE A 1 454 ? 1.332 -10.578 6.941 1 50.94 454 ILE A CA 1
ATOM 3395 C C . ILE A 1 454 ? -0.08 -10.055 6.703 1 50.94 454 ILE A C 1
ATOM 3397 O O . ILE A 1 454 ? -0.299 -9.234 5.805 1 50.94 454 ILE A O 1
ATOM 3401 N N . GLY A 1 455 ? -1.015 -10.5 7.473 1 58.81 455 GLY A N 1
ATOM 3402 C CA . GLY A 1 455 ? -2.391 -10.047 7.34 1 58.81 455 GLY A CA 1
ATOM 3403 C C . GLY A 1 455 ? -3.236 -10.961 6.469 1 58.81 455 GLY A C 1
ATOM 3404 O O . GLY A 1 455 ? -4.418 -10.688 6.238 1 58.81 455 GLY A O 1
ATOM 3405 N N . LYS A 1 456 ? -2.578 -11.969 6.043 1 71.81 456 LYS A N 1
ATOM 3406 C CA . LYS A 1 456 ? -3.277 -12.969 5.234 1 71.81 456 LYS A CA 1
ATOM 3407 C C . LYS A 1 456 ? -3.479 -14.266 6.016 1 71.81 456 LYS A C 1
ATOM 3409 O O . LYS A 1 456 ? -2.719 -14.562 6.941 1 71.81 456 LYS A O 1
ATOM 3414 N N . MET B 1 1 ? -35.719 22.281 -1.39 1 25.56 1 MET B N 1
ATOM 3415 C CA . MET B 1 1 ? -35.125 21.031 -1.855 1 25.56 1 MET B CA 1
ATOM 3416 C C . MET B 1 1 ? -33.844 21.328 -2.615 1 25.56 1 MET B C 1
ATOM 3418 O O . MET B 1 1 ? -33.875 21.828 -3.738 1 25.56 1 MET B O 1
ATOM 3422 N N . ALA B 1 2 ? -32.719 21.766 -1.94 1 32.94 2 ALA B N 1
ATOM 3423 C CA . ALA B 1 2 ? -31.578 22.359 -2.623 1 32.94 2 ALA B CA 1
ATOM 3424 C C . ALA B 1 2 ? -31.141 21.516 -3.805 1 32.94 2 ALA B C 1
ATOM 3426 O O . ALA B 1 2 ? -30.891 20.312 -3.654 1 32.94 2 ALA B O 1
ATOM 3427 N N . ALA B 1 3 ? -31.641 21.719 -4.965 1 36.75 3 ALA B N 1
ATOM 3428 C CA . ALA B 1 3 ? -31.297 21.125 -6.254 1 36.75 3 ALA B CA 1
ATOM 3429 C C . ALA B 1 3 ? -29.828 20.766 -6.316 1 36.75 3 ALA B C 1
ATOM 3431 O O . ALA B 1 3 ? -28.953 21.641 -6.258 1 36.75 3 ALA B O 1
ATOM 3432 N N . SER B 1 4 ? -29.422 19.688 -5.781 1 39.69 4 SER B N 1
ATOM 3433 C CA . SER B 1 4 ? -28.016 19.297 -5.906 1 39.69 4 SER B CA 1
ATOM 3434 C C . SER B 1 4 ? -27.516 19.5 -7.336 1 39.69 4 SER B C 1
ATOM 3436 O O . SER B 1 4 ? -28.078 18.938 -8.281 1 39.69 4 SER B O 1
ATOM 3438 N N . LEU B 1 5 ? -27.266 20.734 -7.762 1 39.25 5 LEU B N 1
ATOM 3439 C CA . LEU B 1 5 ? -26.797 21.297 -9.031 1 39.25 5 LEU B CA 1
ATOM 3440 C C . LEU B 1 5 ? -25.969 20.266 -9.805 1 39.25 5 LEU B C 1
ATOM 3442 O O . LEU B 1 5 ? -25.656 20.484 -10.969 1 39.25 5 LEU B O 1
ATOM 3446 N N . TYR B 1 6 ? -24.906 19.625 -9.094 1 43.44 6 TYR B N 1
ATOM 3447 C CA . TYR B 1 6 ? -23.984 18.906 -9.969 1 43.44 6 TYR B CA 1
ATOM 3448 C C . TYR B 1 6 ? -24.656 17.672 -10.562 1 43.44 6 TYR B C 1
ATOM 3450 O O . TYR B 1 6 ? -25.359 16.953 -9.867 1 43.44 6 TYR B O 1
ATOM 3458 N N . ASP B 1 7 ? -25.297 17.734 -11.578 1 52.19 7 ASP B N 1
ATOM 3459 C CA . ASP B 1 7 ? -25.594 16.531 -12.359 1 52.19 7 ASP B CA 1
ATOM 3460 C C . ASP B 1 7 ? -24.672 15.383 -11.969 1 52.19 7 ASP B C 1
ATOM 3462 O O . ASP B 1 7 ? -23.516 15.344 -12.359 1 52.19 7 ASP B O 1
ATOM 3466 N N . GLN B 1 8 ? -24.75 14.797 -10.711 1 69.69 8 GLN B N 1
ATOM 3467 C CA . GLN B 1 8 ? -23.828 14.141 -9.797 1 69.69 8 GLN B CA 1
ATOM 3468 C C . GLN B 1 8 ? -23.375 12.789 -10.344 1 69.69 8 GLN B C 1
ATOM 3470 O O . GLN B 1 8 ? -24.188 11.898 -10.57 1 69.69 8 GLN B O 1
ATOM 3475 N N . ASP B 1 9 ? -22.391 12.727 -11.234 1 93.38 9 ASP B N 1
ATOM 3476 C CA . ASP B 1 9 ? -21.781 11.508 -11.758 1 93.38 9 ASP B CA 1
ATOM 3477 C C . ASP B 1 9 ? -21.328 10.594 -10.625 1 93.38 9 ASP B C 1
ATOM 3479 O O . ASP B 1 9 ? -21.531 10.898 -9.453 1 93.38 9 ASP B O 1
ATOM 3483 N N . THR B 1 10 ? -21.203 9.375 -10.945 1 97.94 10 THR B N 1
ATOM 3484 C CA . THR B 1 10 ? -20.703 8.367 -10.016 1 97.94 10 THR B CA 1
ATOM 3485 C C . THR B 1 10 ? -19.203 8.172 -10.18 1 97.94 10 THR B C 1
ATOM 3487 O O . THR B 1 10 ? -18.703 8.094 -11.305 1 97.94 10 THR B O 1
ATOM 3490 N N . VAL B 1 11 ? -18.5 8.211 -9.062 1 97.69 11 VAL B N 1
ATOM 3491 C CA . VAL B 1 11 ? -17.047 8.078 -9.141 1 97.69 11 VAL B CA 1
ATOM 3492 C C . VAL B 1 11 ? -16.609 6.801 -8.422 1 97.69 11 VAL B C 1
ATOM 3494 O O . VAL B 1 11 ? -17.297 6.309 -7.531 1 97.69 11 VAL B O 1
ATOM 3497 N N . ALA B 1 12 ? -15.5 6.242 -8.844 1 98.31 12 ALA B N 1
ATOM 3498 C CA . ALA B 1 12 ? -14.906 5.051 -8.234 1 98.31 12 ALA B CA 1
ATOM 3499 C C . ALA B 1 12 ? -13.391 5.18 -8.133 1 98.31 12 ALA B C 1
ATOM 3501 O O . ALA B 1 12 ? -12.758 5.82 -8.977 1 98.31 12 ALA B O 1
ATOM 3502 N N . ALA B 1 13 ? -12.836 4.598 -7.055 1 97.75 13 ALA B N 1
ATOM 3503 C CA . ALA B 1 13 ? -11.383 4.59 -6.887 1 97.75 13 ALA B CA 1
ATOM 3504 C C . ALA B 1 13 ? -10.953 3.531 -5.875 1 97.75 13 ALA B C 1
ATOM 3506 O O . ALA B 1 13 ? -11.781 2.986 -5.148 1 97.75 13 ALA B O 1
ATOM 3507 N N . LEU B 1 14 ? -9.711 3.168 -5.977 1 97.56 14 LEU B N 1
ATOM 3508 C CA . LEU B 1 14 ? -9.07 2.367 -4.938 1 97.56 14 LEU B CA 1
ATOM 3509 C C . LEU B 1 14 ? -8.953 3.16 -3.641 1 97.56 14 LEU B C 1
ATOM 3511 O O . LEU B 1 14 ? -8.32 4.219 -3.613 1 97.56 14 LEU B O 1
ATOM 3515 N N . ALA B 1 15 ? -9.586 2.662 -2.551 1 97.31 15 ALA B N 1
ATOM 3516 C CA . ALA B 1 15 ? -9.609 3.387 -1.282 1 97.31 15 ALA B CA 1
ATOM 3517 C C . ALA B 1 15 ? -8.422 2.996 -0.406 1 97.31 15 ALA B C 1
ATOM 3519 O O . ALA B 1 15 ? -8 3.766 0.459 1 97.31 15 ALA B O 1
ATOM 3520 N N . THR B 1 16 ? -7.902 1.762 -0.518 1 97.44 16 THR B N 1
ATOM 3521 C CA . THR B 1 16 ? -6.766 1.271 0.255 1 97.44 16 THR B CA 1
ATOM 3522 C C . THR B 1 16 ? -5.449 1.662 -0.409 1 97.44 16 THR B C 1
ATOM 3524 O O . THR B 1 16 ? -5.434 2.1 -1.562 1 97.44 16 THR B O 1
ATOM 3527 N N . PRO B 1 17 ? -4.324 1.59 0.371 1 94.12 17 PRO B N 1
ATOM 3528 C CA . PRO B 1 17 ? -3.037 1.838 -0.282 1 94.12 17 PRO B CA 1
ATOM 3529 C C . PRO B 1 17 ? -2.787 0.905 -1.466 1 94.12 17 PRO B C 1
ATOM 3531 O O . PRO B 1 17 ? -3.246 -0.24 -1.462 1 94.12 17 PRO B O 1
ATOM 3534 N N . PRO B 1 18 ? -2.141 1.46 -2.486 1 92 18 PRO B N 1
ATOM 3535 C CA . PRO B 1 18 ? -1.737 0.544 -3.557 1 92 18 PRO B CA 1
ATOM 3536 C C . PRO B 1 18 ? -0.736 -0.509 -3.084 1 92 18 PRO B C 1
ATOM 3538 O O . PRO B 1 18 ? -0.049 -0.307 -2.08 1 92 18 PRO B O 1
ATOM 3541 N N . GLY B 1 19 ? -0.731 -1.601 -3.777 1 91.19 19 GLY B N 1
ATOM 3542 C CA . GLY B 1 19 ? 0.183 -2.674 -3.422 1 91.19 19 GLY B CA 1
ATOM 3543 C C . GLY B 1 19 ? -0.519 -3.994 -3.16 1 91.19 19 GLY B C 1
ATOM 3544 O O . GLY B 1 19 ? -1.581 -4.262 -3.725 1 91.19 19 GLY B O 1
ATOM 3545 N N . ARG B 1 20 ? 0.206 -4.855 -2.344 1 92.38 20 ARG B N 1
ATOM 3546 C CA . ARG B 1 20 ? -0.314 -6.195 -2.078 1 92.38 20 ARG B CA 1
ATOM 3547 C C . ARG B 1 20 ? -0.692 -6.352 -0.609 1 92.38 20 ARG B C 1
ATOM 3549 O O . ARG B 1 20 ? 0.059 -5.941 0.278 1 92.38 20 ARG B O 1
ATOM 3556 N N . GLY B 1 21 ? -1.857 -6.805 -0.359 1 93.31 21 GLY B N 1
ATOM 3557 C CA . GLY B 1 21 ? -2.375 -7.086 0.971 1 93.31 21 GLY B CA 1
ATOM 3558 C C . GLY B 1 21 ? -3.562 -8.031 0.962 1 93.31 21 GLY B C 1
ATOM 3559 O O . GLY B 1 21 ? -4.066 -8.391 -0.103 1 93.31 21 GLY B O 1
ATOM 3560 N N . GLY B 1 22 ? -3.961 -8.445 2.1 1 95.19 22 GLY B N 1
ATOM 3561 C CA . GLY B 1 22 ? -5.074 -9.375 2.207 1 95.19 22 GLY B CA 1
ATOM 3562 C C . GLY B 1 22 ? -6.383 -8.797 1.689 1 95.19 22 GLY B C 1
ATOM 3563 O O . GLY B 1 22 ? -7.199 -9.523 1.115 1 95.19 22 GLY B O 1
ATOM 3564 N N . VAL B 1 23 ? -6.516 -7.48 1.899 1 97.56 23 VAL B N 1
ATOM 3565 C CA . VAL B 1 23 ? -7.777 -6.863 1.505 1 97.56 23 VAL B CA 1
ATOM 3566 C C . VAL B 1 23 ? -7.508 -5.566 0.747 1 97.56 23 VAL B C 1
ATOM 3568 O O . VAL B 1 23 ? -6.629 -4.789 1.131 1 97.56 23 VAL B O 1
ATOM 3571 N N . GLY B 1 24 ? -8.188 -5.371 -0.338 1 97.75 24 GLY B N 1
ATOM 3572 C CA . GLY B 1 24 ? -8.312 -4.102 -1.033 1 97.75 24 GLY B CA 1
ATOM 3573 C C . GLY B 1 24 ? -9.75 -3.635 -1.163 1 97.75 24 GLY B C 1
ATOM 3574 O O . GLY B 1 24 ? -10.672 -4.453 -1.231 1 97.75 24 GLY B O 1
ATOM 3575 N N . ILE B 1 25 ? -9.938 -2.299 -1.208 1 98.56 25 ILE B N 1
ATOM 3576 C CA . ILE B 1 25 ? -11.297 -1.77 -1.24 1 98.56 25 ILE B CA 1
ATOM 3577 C C . ILE B 1 25 ? -11.461 -0.85 -2.449 1 98.56 25 ILE B C 1
ATOM 3579 O O . ILE B 1 25 ? -10.703 0.109 -2.615 1 98.56 25 ILE B O 1
ATOM 3583 N N . ILE B 1 26 ? -12.383 -1.18 -3.291 1 98.69 26 ILE B N 1
ATOM 3584 C CA . ILE B 1 26 ? -12.875 -0.237 -4.289 1 98.69 26 ILE B CA 1
ATOM 3585 C C . ILE B 1 26 ? -14.094 0.502 -3.746 1 98.69 26 ILE B C 1
ATOM 3587 O O . ILE B 1 26 ? -15.07 -0.123 -3.324 1 98.69 26 ILE B O 1
ATOM 3591 N N . ARG B 1 27 ? -14.016 1.794 -3.732 1 98.56 27 ARG B N 1
ATOM 3592 C CA . ARG B 1 27 ? -15.117 2.625 -3.256 1 98.56 27 ARG B CA 1
ATOM 3593 C C . ARG B 1 27 ? -15.828 3.311 -4.418 1 98.56 27 ARG B C 1
ATOM 3595 O O . ARG B 1 27 ? -15.18 3.818 -5.336 1 98.56 27 ARG B O 1
ATOM 3602 N N . VAL B 1 28 ? -17.125 3.281 -4.41 1 98.62 28 VAL B N 1
ATOM 3603 C CA . VAL B 1 28 ? -17.969 3.941 -5.395 1 98.62 28 VAL B CA 1
ATOM 3604 C C . VAL B 1 28 ? -18.906 4.926 -4.691 1 98.62 28 VAL B C 1
ATOM 3606 O O . VAL B 1 28 ? -19.469 4.617 -3.641 1 98.62 28 VAL B O 1
ATOM 3609 N N . SER B 1 29 ? -19.047 6.137 -5.188 1 98.25 29 SER B N 1
ATOM 3610 C CA . SER B 1 29 ? -19.953 7.145 -4.641 1 98.25 29 SER B CA 1
ATOM 3611 C C . SER B 1 29 ? -20.766 7.809 -5.738 1 98.25 29 SER B C 1
ATOM 3613 O O . SER B 1 29 ? -20.219 8.289 -6.73 1 98.25 29 SER B O 1
ATOM 3615 N N . GLY B 1 30 ? -22.047 7.832 -5.559 1 97.81 30 GLY B N 1
ATOM 3616 C CA . GLY B 1 30 ? -22.906 8.492 -6.527 1 97.81 30 GLY B CA 1
ATOM 3617 C C . GLY B 1 30 ? -24.188 7.734 -6.801 1 97.81 30 GLY B C 1
ATOM 3618 O O . GLY B 1 30 ? -24.484 6.727 -6.148 1 97.81 30 GLY B O 1
ATOM 3619 N N . PRO B 1 31 ? -24.938 8.172 -7.715 1 97.06 31 PRO B N 1
ATOM 3620 C CA . PRO B 1 31 ? -26.297 7.648 -7.949 1 97.06 31 PRO B CA 1
ATOM 3621 C C . PRO B 1 31 ? -26.281 6.262 -8.586 1 97.06 31 PRO B C 1
ATOM 3623 O O . PRO B 1 31 ? -27.281 5.535 -8.516 1 97.06 31 PRO B O 1
ATOM 3626 N N . ALA B 1 32 ? -25.203 5.789 -9.188 1 97.5 32 ALA B N 1
ATOM 3627 C CA . ALA B 1 32 ? -25.156 4.508 -9.883 1 97.5 32 ALA B CA 1
ATOM 3628 C C . ALA B 1 32 ? -24.797 3.375 -8.93 1 97.5 32 ALA B C 1
ATOM 3630 O O . ALA B 1 32 ? -24.656 2.223 -9.344 1 97.5 32 ALA B O 1
ATOM 3631 N N . CYS B 1 33 ? -24.625 3.643 -7.676 1 98.06 33 CYS B N 1
ATOM 3632 C CA . CYS B 1 33 ? -24.172 2.646 -6.711 1 98.06 33 CYS B CA 1
ATOM 3633 C C . CYS B 1 33 ? -25.094 1.433 -6.707 1 98.06 33 CYS B C 1
ATOM 3635 O O . CYS B 1 33 ? -24.625 0.293 -6.727 1 98.06 33 CYS B O 1
ATOM 3637 N N . THR B 1 34 ? -26.375 1.666 -6.703 1 97.44 34 THR B N 1
ATOM 3638 C CA . THR B 1 34 ? -27.328 0.566 -6.656 1 97.44 34 THR B CA 1
ATOM 3639 C C . THR B 1 34 ? -27.266 -0.266 -7.934 1 97.44 34 THR B C 1
ATOM 3641 O O . THR B 1 34 ? -27.312 -1.497 -7.883 1 97.44 34 THR B O 1
ATOM 3644 N N . THR B 1 35 ? -27.141 0.378 -9.055 1 97.56 35 THR B N 1
ATOM 3645 C CA . THR B 1 35 ? -27.031 -0.306 -10.336 1 97.56 35 THR B CA 1
ATOM 3646 C C . THR B 1 35 ? -25.75 -1.144 -10.391 1 97.56 35 THR B C 1
ATOM 3648 O O . THR B 1 35 ? -25.781 -2.291 -10.844 1 97.56 35 THR B O 1
ATOM 3651 N N . ILE B 1 36 ? -24.703 -0.582 -9.945 1 98.56 36 ILE B N 1
ATOM 3652 C CA . ILE B 1 36 ? -23.406 -1.278 -9.93 1 98.56 36 ILE B CA 1
ATOM 3653 C C . ILE B 1 36 ? -23.484 -2.475 -8.984 1 98.56 36 ILE B C 1
ATOM 3655 O O . ILE B 1 36 ? -23.016 -3.568 -9.32 1 98.56 36 ILE B O 1
ATOM 3659 N N . ALA B 1 37 ? -24.125 -2.285 -7.828 1 98.62 37 ALA B N 1
ATOM 3660 C CA . ALA B 1 37 ? -24.297 -3.379 -6.879 1 98.62 37 ALA B CA 1
ATOM 3661 C C . ALA B 1 37 ? -25.125 -4.512 -7.492 1 98.62 37 ALA B C 1
ATOM 3663 O O . ALA B 1 37 ? -24.766 -5.684 -7.363 1 98.62 37 ALA B O 1
ATOM 3664 N N . GLN B 1 38 ? -26.172 -4.164 -8.141 1 98.19 38 GLN B N 1
ATOM 3665 C CA . GLN B 1 38 ? -27.031 -5.164 -8.773 1 98.19 38 GLN B CA 1
ATOM 3666 C C . GLN B 1 38 ? -26.25 -5.965 -9.82 1 98.19 38 GLN B C 1
ATOM 3668 O O . GLN B 1 38 ? -26.375 -7.191 -9.883 1 98.19 38 GLN B O 1
ATOM 3673 N N . ALA B 1 39 ? -25.5 -5.32 -10.586 1 98.31 39 ALA B N 1
ATOM 3674 C CA . ALA B 1 39 ? -24.766 -5.969 -11.672 1 98.31 39 ALA B CA 1
ATOM 3675 C C . ALA B 1 39 ? -23.656 -6.859 -11.125 1 98.31 39 ALA B C 1
ATOM 3677 O O . ALA B 1 39 ? -23.422 -7.957 -11.641 1 98.31 39 ALA B O 1
ATOM 3678 N N . MET B 1 40 ? -22.969 -6.426 -10.055 1 98.5 40 MET B N 1
ATOM 3679 C CA . MET B 1 40 ? -21.766 -7.109 -9.617 1 98.5 40 MET B CA 1
ATOM 3680 C C . MET B 1 40 ? -22.062 -8.109 -8.508 1 98.5 40 MET B C 1
ATOM 3682 O O . MET B 1 40 ? -21.312 -9.07 -8.305 1 98.5 40 MET B O 1
ATOM 3686 N N . LEU B 1 41 ? -23.156 -7.859 -7.773 1 98.38 41 LEU B N 1
ATOM 3687 C CA . LEU B 1 41 ? -23.469 -8.703 -6.621 1 98.38 41 LEU B CA 1
ATOM 3688 C C . LEU B 1 41 ? -24.75 -9.484 -6.848 1 98.38 41 LEU B C 1
ATOM 3690 O O . LEU B 1 41 ? -25.031 -10.445 -6.125 1 98.38 41 LEU B O 1
ATOM 3694 N N . GLY B 1 42 ? -25.594 -9.133 -7.777 1 97.44 42 GLY B N 1
ATOM 3695 C CA . GLY B 1 42 ? -26.906 -9.719 -7.992 1 97.44 42 GLY B CA 1
ATOM 3696 C C . GLY B 1 42 ? -28 -9.023 -7.207 1 97.44 42 GLY B C 1
ATOM 3697 O O . GLY B 1 42 ? -29.188 -9.25 -7.449 1 97.44 42 GLY B O 1
ATOM 3698 N N . HIS B 1 43 ? -27.641 -8.117 -6.25 1 97.19 43 HIS B N 1
ATOM 3699 C CA . HIS B 1 43 ? -28.547 -7.324 -5.43 1 97.19 43 HIS B CA 1
ATOM 3700 C C . HIS B 1 43 ? -27.828 -6.148 -4.789 1 97.19 43 HIS B C 1
ATOM 3702 O O . HIS B 1 43 ? -26.594 -6.066 -4.84 1 97.19 43 HIS B O 1
ATOM 3708 N N . CYS B 1 44 ? -28.516 -5.27 -4.262 1 97.25 44 CYS B N 1
ATOM 3709 C CA . CYS B 1 44 ? -27.938 -4.227 -3.428 1 97.25 44 CYS B CA 1
ATOM 3710 C C . CYS B 1 44 ? -27.984 -4.609 -1.953 1 97.25 44 CYS B C 1
ATOM 3712 O O . CYS B 1 44 ? -29.078 -4.836 -1.408 1 97.25 44 CYS B O 1
ATOM 3714 N N . PRO B 1 45 ? -26.844 -4.715 -1.347 1 97.38 45 PRO B N 1
ATOM 3715 C CA . PRO B 1 45 ? -26.875 -5.078 0.071 1 97.38 45 PRO B CA 1
ATOM 3716 C C . PRO B 1 45 ? -27.719 -4.117 0.91 1 97.38 45 PRO B C 1
ATOM 3718 O O . PRO B 1 45 ? -27.875 -2.949 0.546 1 97.38 45 PRO B O 1
ATOM 3721 N N . ALA B 1 46 ? -28.312 -4.637 2.025 1 97.56 46 ALA B N 1
ATOM 3722 C CA . ALA B 1 46 ? -28.953 -3.746 3 1 97.56 46 ALA B CA 1
ATOM 3723 C C . ALA B 1 46 ? -27.938 -2.768 3.58 1 97.56 46 ALA B C 1
ATOM 3725 O O . ALA B 1 46 ? -26.766 -3.117 3.781 1 97.56 46 ALA B O 1
ATOM 3726 N N . PRO B 1 47 ? -28.375 -1.54 3.793 1 97.81 47 PRO B N 1
ATOM 3727 C CA . PRO B 1 47 ? -27.438 -0.542 4.305 1 97.81 47 PRO B CA 1
ATOM 3728 C C . PRO B 1 47 ? -26.672 -1.024 5.539 1 97.81 47 PRO B C 1
ATOM 3730 O O . PRO B 1 47 ? -27.281 -1.566 6.469 1 97.81 47 PRO B O 1
ATOM 3733 N N . ARG B 1 48 ? -25.359 -0.92 5.496 1 98 48 ARG B N 1
ATOM 3734 C CA . ARG B 1 48 ? -24.438 -1.148 6.605 1 98 48 ARG B CA 1
ATOM 3735 C C . ARG B 1 48 ? -24.328 -2.635 6.926 1 98 48 ARG B C 1
ATOM 3737 O O . ARG B 1 48 ? -23.688 -3.016 7.914 1 98 48 ARG B O 1
ATOM 3744 N N . GLN B 1 49 ? -24.906 -3.488 6.113 1 97.94 49 GLN B N 1
ATOM 3745 C CA . GLN B 1 49 ? -24.797 -4.93 6.293 1 97.94 49 GLN B CA 1
ATOM 3746 C C . GLN B 1 49 ? -23.719 -5.516 5.383 1 97.94 49 GLN B C 1
ATOM 3748 O O . GLN B 1 49 ? -23.781 -5.359 4.164 1 97.94 49 GLN B O 1
ATOM 3753 N N . ALA B 1 50 ? -22.781 -6.188 6.023 1 98.31 50 ALA B N 1
ATOM 3754 C CA . ALA B 1 50 ? -21.719 -6.816 5.238 1 98.31 50 ALA B CA 1
ATOM 3755 C C . ALA B 1 50 ? -22.25 -8.039 4.492 1 98.31 50 ALA B C 1
ATOM 3757 O O . ALA B 1 50 ? -22.797 -8.961 5.102 1 98.31 50 ALA B O 1
ATOM 3758 N N . HIS B 1 51 ? -22.094 -8.07 3.193 1 97.56 51 HIS B N 1
ATOM 3759 C CA . HIS B 1 51 ? -22.5 -9.188 2.344 1 97.56 51 HIS B CA 1
ATOM 3760 C C . HIS B 1 51 ? -21.281 -9.867 1.723 1 97.56 51 HIS B C 1
ATOM 3762 O O . HIS B 1 51 ? -20.453 -9.203 1.095 1 97.56 51 HIS B O 1
ATOM 3768 N N . TYR B 1 52 ? -21.188 -11.164 1.967 1 97.56 52 TYR B N 1
ATOM 3769 C CA . TYR B 1 52 ? -20.109 -11.93 1.358 1 97.56 52 TYR B CA 1
ATOM 3770 C C . TYR B 1 52 ? -20.578 -12.656 0.11 1 97.56 52 TYR B C 1
ATOM 3772 O O . TYR B 1 52 ? -21.641 -13.305 0.125 1 97.56 52 TYR B O 1
ATOM 3780 N N . GLY B 1 53 ? -19.859 -12.578 -0.997 1 96.88 53 GLY B N 1
ATOM 3781 C CA . GLY B 1 53 ? -20.219 -13.289 -2.215 1 96.88 53 GLY B CA 1
ATOM 3782 C C . GLY B 1 53 ? -19.312 -12.969 -3.383 1 96.88 53 GLY B C 1
ATOM 3783 O O . GLY B 1 53 ? -18.297 -12.281 -3.217 1 96.88 53 GLY B O 1
ATOM 3784 N N . PRO B 1 54 ? -19.625 -13.5 -4.531 1 97.62 54 PRO B N 1
ATOM 3785 C CA . PRO B 1 54 ? -18.828 -13.242 -5.73 1 97.62 54 PRO B CA 1
ATOM 3786 C C . PRO B 1 54 ? -19.031 -11.828 -6.273 1 97.62 54 PRO B C 1
ATOM 3788 O O . PRO B 1 54 ? -20.125 -11.281 -6.207 1 97.62 54 PRO B O 1
ATOM 3791 N N . PHE B 1 55 ? -17.984 -11.164 -6.684 1 98.62 55 PHE B N 1
ATOM 3792 C CA . PHE B 1 55 ? -18.016 -9.953 -7.492 1 98.62 55 PHE B CA 1
ATOM 3793 C C . PHE B 1 55 ? -17.984 -10.289 -8.977 1 98.62 55 PHE B C 1
ATOM 3795 O O . PHE B 1 55 ? -16.953 -10.727 -9.492 1 98.62 55 PHE B O 1
ATOM 3802 N N . ARG B 1 56 ? -19.047 -10.039 -9.641 1 98 56 ARG B N 1
ATOM 3803 C CA . ARG B 1 56 ? -19.203 -10.523 -11.008 1 98 56 ARG B CA 1
ATOM 3804 C C . ARG B 1 56 ? -18.719 -9.492 -12.016 1 98 56 ARG B C 1
ATOM 3806 O O . ARG B 1 56 ? -19 -8.297 -11.883 1 98 56 ARG B O 1
ATOM 3813 N N . GLY B 1 57 ? -17.938 -9.945 -12.977 1 95.56 57 GLY B N 1
ATOM 3814 C CA . GLY B 1 57 ? -17.641 -9.156 -14.172 1 95.56 57 GLY B CA 1
ATOM 3815 C C . GLY B 1 57 ? -18.688 -9.328 -15.266 1 95.56 57 GLY B C 1
ATOM 3816 O O . GLY B 1 57 ? -19.828 -9.68 -14.992 1 95.56 57 GLY B O 1
ATOM 3817 N N . ALA B 1 58 ? -18.312 -8.93 -16.484 1 90.38 58 ALA B N 1
ATOM 3818 C CA . ALA B 1 58 ? -19.234 -9.062 -17.609 1 90.38 58 ALA B CA 1
ATOM 3819 C C . ALA B 1 58 ? -19.453 -10.531 -17.969 1 90.38 58 ALA B C 1
ATOM 3821 O O . ALA B 1 58 ? -20.562 -10.938 -18.281 1 90.38 58 ALA B O 1
ATOM 3822 N N . ARG B 1 59 ? -18.375 -11.344 -17.844 1 86.94 59 ARG B N 1
ATOM 3823 C CA . ARG B 1 59 ? -18.469 -12.734 -18.281 1 86.94 59 ARG B CA 1
ATOM 3824 C C . ARG B 1 59 ? -18.141 -13.695 -17.141 1 86.94 59 ARG B C 1
ATOM 3826 O O . ARG B 1 59 ? -18.719 -14.781 -17.062 1 86.94 59 ARG B O 1
ATOM 3833 N N . GLU B 1 60 ? -17.281 -13.289 -16.312 1 90.88 60 GLU B N 1
ATOM 3834 C CA . GLU B 1 60 ? -16.812 -14.188 -15.266 1 90.88 60 GLU B CA 1
ATOM 3835 C C . GLU B 1 60 ? -16.734 -13.469 -13.922 1 90.88 60 GLU B C 1
ATOM 3837 O O . GLU B 1 60 ? -16.828 -12.242 -13.859 1 90.88 60 GLU B O 1
ATOM 3842 N N . VAL B 1 61 ? -16.656 -14.297 -12.906 1 96.5 61 VAL B N 1
ATOM 3843 C CA . VAL B 1 61 ? -16.453 -13.75 -11.57 1 96.5 61 VAL B CA 1
ATOM 3844 C C . VAL B 1 61 ? -15.055 -13.164 -11.453 1 96.5 61 VAL B C 1
ATOM 3846 O O . VAL B 1 61 ? -14.078 -13.789 -11.883 1 96.5 61 VAL B O 1
ATOM 3849 N N . ILE B 1 62 ? -14.93 -11.977 -10.977 1 97.44 62 ILE B N 1
ATOM 3850 C CA . ILE B 1 62 ? -13.648 -11.281 -10.852 1 97.44 62 ILE B CA 1
ATOM 3851 C C . ILE B 1 62 ? -12.977 -11.664 -9.539 1 97.44 62 ILE B C 1
ATOM 3853 O O . ILE B 1 62 ? -11.758 -11.867 -9.492 1 97.44 62 ILE B O 1
ATOM 3857 N N . ASP B 1 63 ? -13.742 -11.719 -8.469 1 98 63 ASP B N 1
ATOM 3858 C CA . ASP B 1 63 ? -13.273 -11.945 -7.105 1 98 63 ASP B CA 1
ATOM 3859 C C . ASP B 1 63 ? -14.422 -12.352 -6.184 1 98 63 ASP B C 1
ATOM 3861 O O . ASP B 1 63 ? -15.562 -12.469 -6.625 1 98 63 ASP B O 1
ATOM 3865 N N . GLU B 1 64 ? -14.07 -12.688 -5.016 1 97.25 64 GLU B N 1
ATOM 3866 C CA . GLU B 1 64 ? -15.023 -12.891 -3.926 1 97.25 64 GLU B CA 1
ATOM 3867 C C . GLU B 1 64 ? -14.633 -12.078 -2.693 1 97.25 64 GLU B C 1
ATOM 3869 O O . GLU B 1 64 ? -13.453 -11.992 -2.35 1 97.25 64 GLU B O 1
ATOM 3874 N N . GLY B 1 65 ? -15.594 -11.461 -2.119 1 97.69 65 GLY B N 1
ATOM 3875 C CA . GLY B 1 65 ? -15.289 -10.641 -0.963 1 97.69 65 GLY B CA 1
ATOM 3876 C C . GLY B 1 65 ? -16.516 -10.055 -0.296 1 97.69 65 GLY B C 1
ATOM 3877 O O . GLY B 1 65 ? -17.609 -10.625 -0.387 1 97.69 65 GLY B O 1
ATOM 3878 N N . ILE B 1 66 ? -16.328 -9.008 0.508 1 98.5 66 ILE B N 1
ATOM 3879 C CA . ILE B 1 66 ? -17.375 -8.359 1.282 1 98.5 66 ILE B CA 1
ATOM 3880 C C . ILE B 1 66 ? -17.812 -7.074 0.582 1 98.5 66 ILE B C 1
ATOM 3882 O O . ILE B 1 66 ? -16.969 -6.293 0.121 1 98.5 66 ILE B O 1
ATOM 3886 N N . ALA B 1 67 ? -19.094 -6.93 0.418 1 98.75 67 ALA B N 1
ATOM 3887 C CA . ALA B 1 67 ? -19.656 -5.684 -0.102 1 98.75 67 ALA B CA 1
ATOM 3888 C C . ALA B 1 67 ? -20.422 -4.934 0.982 1 98.75 67 ALA B C 1
ATOM 3890 O O . ALA B 1 67 ? -21.141 -5.543 1.773 1 98.75 67 ALA B O 1
ATOM 3891 N N . LEU B 1 68 ? -20.219 -3.652 1.11 1 98.69 68 LEU B N 1
ATOM 3892 C CA . LEU B 1 68 ? -20.953 -2.766 2.008 1 98.69 68 LEU B CA 1
ATOM 3893 C C . LEU B 1 68 ? -21.656 -1.658 1.227 1 98.69 68 LEU B C 1
ATOM 3895 O O . LEU B 1 68 ? -21.094 -1.108 0.279 1 98.69 68 LEU B O 1
ATOM 3899 N N . TYR B 1 69 ? -22.844 -1.387 1.591 1 98.69 69 TYR B N 1
ATOM 3900 C CA . TYR B 1 69 ? -23.625 -0.302 1.014 1 98.69 69 TYR B CA 1
ATOM 3901 C C . TYR B 1 69 ? -24.031 0.708 2.082 1 98.69 69 TYR B C 1
ATOM 3903 O O . TYR B 1 69 ? -24.531 0.33 3.145 1 98.69 69 TYR B O 1
ATOM 3911 N N . PHE B 1 70 ? -23.688 1.956 1.883 1 98.38 70 PHE B N 1
ATOM 3912 C CA . PHE B 1 70 ? -24.094 3.068 2.732 1 98.38 70 PHE B CA 1
ATOM 3913 C C . PHE B 1 70 ? -25.047 4 1.982 1 98.38 70 PHE B C 1
ATOM 3915 O O . PHE B 1 70 ? -24.656 4.629 0.998 1 98.38 70 PHE B O 1
ATOM 3922 N N . GLU B 1 71 ? -26.203 4.148 2.463 1 97.38 71 GLU B N 1
ATOM 3923 C CA . GLU B 1 71 ? -27.219 4.973 1.812 1 97.38 71 GLU B CA 1
ATOM 3924 C C . GLU B 1 71 ? -27.062 6.441 2.197 1 97.38 71 GLU B C 1
ATOM 3926 O O . GLU B 1 71 ? -26.906 6.77 3.377 1 97.38 71 GLU B O 1
ATOM 3931 N N . GLY B 1 72 ? -27.047 7.32 1.188 1 95.19 72 GLY B N 1
ATOM 3932 C CA . GLY B 1 72 ? -27.031 8.742 1.481 1 95.19 72 GLY B CA 1
ATOM 3933 C C . GLY B 1 72 ? -28.219 9.188 2.316 1 95.19 72 GLY B C 1
ATOM 3934 O O . GLY B 1 72 ? -29.328 8.641 2.182 1 95.19 72 GLY B O 1
ATOM 3935 N N . PRO B 1 73 ? -28.031 10.125 3.172 1 95.75 73 PRO B N 1
ATOM 3936 C CA . PRO B 1 73 ? -26.859 10.953 3.465 1 95.75 73 PRO B CA 1
ATOM 3937 C C . PRO B 1 73 ? -25.953 10.336 4.523 1 95.75 73 PRO B C 1
ATOM 3939 O O . PRO B 1 73 ? -25 10.977 4.969 1 95.75 73 PRO B O 1
ATOM 3942 N N . HIS B 1 74 ? -26.297 9.078 5.004 1 94.94 74 HIS B N 1
ATOM 3943 C CA . HIS B 1 74 ? -25.531 8.43 6.062 1 94.94 74 HIS B CA 1
ATOM 3944 C C . HIS B 1 74 ? -24.312 7.695 5.5 1 94.94 74 HIS B C 1
ATOM 3946 O O . HIS B 1 74 ? -24.172 6.484 5.68 1 94.94 74 HIS B O 1
ATOM 3952 N N . SER B 1 75 ? -23.578 8.406 4.801 1 97.25 75 SER B N 1
ATOM 3953 C CA . SER B 1 75 ? -22.344 7.934 4.191 1 97.25 75 SER B CA 1
ATOM 3954 C C . SER B 1 75 ? -21.25 8.984 4.293 1 97.25 75 SER B C 1
ATOM 3956 O O . SER B 1 75 ? -21.484 10.102 4.746 1 97.25 75 SER B O 1
ATOM 3958 N N . PHE B 1 76 ? -20.047 8.625 3.943 1 95.69 76 PHE B N 1
ATOM 3959 C CA . PHE B 1 76 ? -18.906 9.523 4.016 1 95.69 76 PHE B CA 1
ATOM 3960 C C . PHE B 1 76 ? -19.109 10.742 3.129 1 95.69 76 PHE B C 1
ATOM 3962 O O . PHE B 1 76 ? -18.922 11.875 3.57 1 95.69 76 PHE B O 1
ATOM 3969 N N . THR B 1 77 ? -19.547 10.5 1.881 1 96.12 77 THR B N 1
ATOM 3970 C CA . THR B 1 77 ? -19.672 11.578 0.911 1 96.12 77 THR B CA 1
ATOM 3971 C C . THR B 1 77 ? -21.031 12.25 1.028 1 96.12 77 THR B C 1
ATOM 3973 O O . THR B 1 77 ? -21.266 13.312 0.441 1 96.12 77 THR B O 1
ATOM 3976 N N . GLY B 1 78 ? -21.969 11.719 1.766 1 97.06 78 GLY B N 1
ATOM 3977 C CA . GLY B 1 78 ? -23.328 12.195 1.8 1 97.06 78 GLY B CA 1
ATOM 3978 C C . GLY B 1 78 ? -24.188 11.656 0.666 1 97.06 78 GLY B C 1
ATOM 3979 O O . GLY B 1 78 ? -25.375 11.945 0.589 1 97.06 78 GLY B O 1
ATOM 3980 N N . GLU B 1 79 ? -23.578 10.836 -0.177 1 97.31 79 GLU B N 1
ATOM 3981 C CA . GLU B 1 79 ? -24.234 10.148 -1.283 1 97.31 79 GLU B CA 1
ATOM 3982 C C . GLU B 1 79 ? -24.344 8.648 -1.007 1 97.31 79 GLU B C 1
ATOM 3984 O O . GLU B 1 79 ? -23.969 8.18 0.069 1 97.31 79 GLU B O 1
ATOM 3989 N N . ASP B 1 80 ? -24.938 7.961 -1.997 1 98.06 80 ASP B N 1
ATOM 3990 C CA . ASP B 1 80 ? -24.812 6.508 -1.925 1 98.06 80 ASP B CA 1
ATOM 3991 C C . ASP B 1 80 ? -23.359 6.066 -2.123 1 98.06 80 ASP B C 1
ATOM 3993 O O . ASP B 1 80 ? -22.656 6.582 -3 1 98.06 80 ASP B O 1
ATOM 3997 N N . VAL B 1 81 ? -22.922 5.195 -1.244 1 98.5 81 VAL B N 1
ATOM 3998 C CA . VAL B 1 81 ? -21.562 4.703 -1.332 1 98.5 81 VAL B CA 1
ATOM 3999 C C . VAL B 1 81 ? -21.547 3.178 -1.323 1 98.5 81 VAL B C 1
ATOM 4001 O O . VAL B 1 81 ? -22.266 2.553 -0.534 1 98.5 81 VAL B O 1
ATOM 4004 N N . LEU B 1 82 ? -20.906 2.59 -2.25 1 98.81 82 LEU B N 1
ATOM 4005 C CA . LEU B 1 82 ? -20.672 1.153 -2.336 1 98.81 82 LEU B CA 1
ATOM 4006 C C . LEU B 1 82 ? -19.188 0.831 -2.164 1 98.81 82 LEU B C 1
ATOM 4008 O O . LEU B 1 82 ? -18.344 1.467 -2.787 1 98.81 82 LEU B O 1
ATOM 4012 N N . GLU B 1 83 ? -18.859 -0.044 -1.261 1 98.81 83 GLU B N 1
ATOM 4013 C CA . GLU B 1 83 ? -17.484 -0.53 -1.104 1 98.81 83 GLU B CA 1
ATOM 4014 C C . GLU B 1 83 ? -17.391 -2.014 -1.444 1 98.81 83 GLU B C 1
ATOM 4016 O O . GLU B 1 83 ? -18.156 -2.826 -0.932 1 98.81 83 GLU B O 1
ATOM 4021 N N . LEU B 1 84 ? -16.531 -2.346 -2.355 1 98.81 84 LEU B N 1
ATOM 4022 C CA . LEU B 1 84 ? -16.172 -3.721 -2.688 1 98.81 84 LEU B CA 1
ATOM 4023 C C . LEU B 1 84 ? -14.828 -4.094 -2.068 1 98.81 84 LEU B C 1
ATOM 4025 O O . LEU B 1 84 ? -13.781 -3.619 -2.514 1 98.81 84 LEU B O 1
ATOM 4029 N N . GLN B 1 85 ? -14.891 -4.898 -1.015 1 98.62 85 GLN B N 1
ATOM 4030 C CA . GLN B 1 85 ? -13.695 -5.344 -0.305 1 98.62 85 GLN B CA 1
ATOM 4031 C C . GLN B 1 85 ? -13.258 -6.727 -0.776 1 98.62 85 GLN B C 1
ATOM 4033 O O . GLN B 1 85 ? -13.789 -7.742 -0.321 1 98.62 85 GLN B O 1
ATOM 4038 N N . GLY B 1 86 ? -12.352 -6.75 -1.725 1 98.12 86 GLY B N 1
ATOM 4039 C CA . GLY B 1 86 ? -11.836 -7.988 -2.277 1 98.12 86 GLY B CA 1
ATOM 4040 C C . GLY B 1 86 ? -10.398 -8.266 -1.873 1 98.12 86 GLY B C 1
ATOM 4041 O O . GLY B 1 86 ? -9.93 -7.766 -0.852 1 98.12 86 GLY B O 1
ATOM 4042 N N . HIS B 1 87 ? -9.75 -9.18 -2.543 1 97.5 87 HIS B N 1
ATOM 4043 C CA . HIS B 1 87 ? -8.344 -9.469 -2.295 1 97.5 87 HIS B CA 1
ATOM 4044 C C . HIS B 1 87 ? -7.445 -8.336 -2.777 1 97.5 87 HIS B C 1
ATOM 4046 O O . HIS B 1 87 ? -7.637 -7.816 -3.881 1 97.5 87 HIS B O 1
ATOM 4052 N N . GLY B 1 88 ? -6.547 -8 -1.921 1 95.88 88 GLY B N 1
ATOM 4053 C CA . GLY B 1 88 ? -5.742 -6.809 -2.145 1 95.88 88 GLY B CA 1
ATOM 4054 C C . GLY B 1 88 ? -4.594 -7.035 -3.107 1 95.88 88 GLY B C 1
ATOM 4055 O O . GLY B 1 88 ? -3.447 -6.707 -2.801 1 95.88 88 GLY B O 1
ATOM 4056 N N . GLY B 1 89 ? -4.77 -7.531 -4.242 1 94.56 89 GLY B N 1
ATOM 4057 C CA . GLY B 1 89 ? -3.818 -7.621 -5.336 1 94.56 89 GLY B CA 1
ATOM 4058 C C . GLY B 1 89 ? -4.062 -6.598 -6.43 1 94.56 89 GLY B C 1
ATOM 4059 O O . GLY B 1 89 ? -5.215 -6.312 -6.773 1 94.56 89 GLY B O 1
ATOM 4060 N N . PRO B 1 90 ? -3.023 -6.043 -6.938 1 94.31 90 PRO B N 1
ATOM 4061 C CA . PRO B 1 90 ? -3.184 -4.961 -7.91 1 94.31 90 PRO B CA 1
ATOM 4062 C C . PRO B 1 90 ? -4.051 -5.359 -9.102 1 94.31 90 PRO B C 1
ATOM 4064 O O . PRO B 1 90 ? -4.898 -4.578 -9.547 1 94.31 90 PRO B O 1
ATOM 4067 N N . VAL B 1 91 ? -3.877 -6.531 -9.641 1 93.44 91 VAL B N 1
ATOM 4068 C CA . VAL B 1 91 ? -4.621 -6.977 -10.812 1 93.44 91 VAL B CA 1
ATOM 4069 C C . VAL B 1 91 ? -6.113 -7.043 -10.484 1 93.44 91 VAL B C 1
ATOM 4071 O O . VAL B 1 91 ? -6.945 -6.574 -11.266 1 93.44 91 VAL B O 1
ATOM 4074 N N . ILE B 1 92 ? -6.441 -7.594 -9.344 1 96.62 92 ILE B N 1
ATOM 4075 C CA . ILE B 1 92 ? -7.832 -7.746 -8.93 1 96.62 92 ILE B CA 1
ATOM 4076 C C . ILE B 1 92 ? -8.461 -6.367 -8.734 1 96.62 92 ILE B C 1
ATOM 4078 O O . ILE B 1 92 ? -9.586 -6.121 -9.188 1 96.62 92 ILE B O 1
ATOM 4082 N N . MET B 1 93 ? -7.781 -5.492 -8.047 1 97.25 93 MET B N 1
ATOM 4083 C CA . MET B 1 93 ? -8.289 -4.145 -7.816 1 97.25 93 MET B CA 1
ATOM 4084 C C . MET B 1 93 ? -8.547 -3.42 -9.133 1 97.25 93 MET B C 1
ATOM 4086 O O . MET B 1 93 ? -9.562 -2.746 -9.289 1 97.25 93 MET B O 1
ATOM 4090 N N . ASP B 1 94 ? -7.645 -3.59 -10.062 1 96.44 94 ASP B N 1
ATOM 4091 C CA . ASP B 1 94 ? -7.801 -2.977 -11.383 1 96.44 94 ASP B CA 1
ATOM 4092 C C . ASP B 1 94 ? -9.031 -3.525 -12.094 1 96.44 94 ASP B C 1
ATOM 4094 O O . ASP B 1 94 ? -9.789 -2.768 -12.711 1 96.44 94 ASP B O 1
ATOM 4098 N N . LEU B 1 95 ? -9.188 -4.832 -12 1 96.5 95 LEU B N 1
ATOM 4099 C CA . LEU B 1 95 ? -10.312 -5.477 -12.656 1 96.5 95 LEU B CA 1
ATOM 4100 C C . LEU B 1 95 ? -11.633 -5 -12.062 1 96.5 95 LEU B C 1
ATOM 4102 O O . LEU B 1 95 ? -12.594 -4.73 -12.797 1 96.5 95 LEU B O 1
ATOM 4106 N N . LEU B 1 96 ? -11.703 -4.934 -10.789 1 98.25 96 LEU B N 1
ATOM 4107 C CA . LEU B 1 96 ? -12.906 -4.457 -10.125 1 98.25 96 LEU B CA 1
ATOM 4108 C C . LEU B 1 96 ? -13.203 -3.01 -10.5 1 98.25 96 LEU B C 1
ATOM 4110 O O . LEU B 1 96 ? -14.352 -2.658 -10.781 1 98.25 96 LEU B O 1
ATOM 4114 N N . LEU B 1 97 ? -12.18 -2.158 -10.461 1 97.56 97 LEU B N 1
ATOM 4115 C CA . LEU B 1 97 ? -12.328 -0.753 -10.82 1 97.56 97 LEU B CA 1
ATOM 4116 C C . LEU B 1 97 ? -12.805 -0.609 -12.266 1 97.56 97 LEU B C 1
ATOM 4118 O O . LEU B 1 97 ? -13.711 0.179 -12.547 1 97.56 97 LEU B O 1
ATOM 4122 N N . GLU B 1 98 ? -12.172 -1.365 -13.164 1 97.25 98 GLU B N 1
ATOM 4123 C CA . GLU B 1 98 ? -12.562 -1.36 -14.57 1 97.25 98 GLU B CA 1
ATOM 4124 C C . GLU B 1 98 ? -14.039 -1.721 -14.742 1 97.25 98 GLU B C 1
ATOM 4126 O O . GLU B 1 98 ? -14.742 -1.109 -15.547 1 97.25 98 GLU B O 1
ATOM 4131 N N . ARG B 1 99 ? -14.438 -2.709 -14.008 1 98.25 99 ARG B N 1
ATOM 4132 C CA . ARG B 1 99 ? -15.828 -3.135 -14.094 1 98.25 99 ARG B CA 1
ATOM 4133 C C . ARG B 1 99 ? -16.766 -2.023 -13.633 1 98.25 99 ARG B C 1
ATOM 4135 O O . ARG B 1 99 ? -17.812 -1.791 -14.258 1 98.25 99 ARG B O 1
ATOM 4142 N N . CYS B 1 100 ? -16.438 -1.343 -12.555 1 98.25 100 CYS B N 1
ATOM 4143 C CA . CYS B 1 100 ? -17.234 -0.214 -12.086 1 98.25 100 CYS B CA 1
ATOM 4144 C C . CYS B 1 100 ? -17.344 0.856 -13.164 1 98.25 100 CYS B C 1
ATOM 4146 O O . CYS B 1 100 ? -18.422 1.42 -13.375 1 98.25 100 CYS B O 1
ATOM 4148 N N . VAL B 1 101 ? -16.266 1.13 -13.836 1 97.56 101 VAL B N 1
ATOM 4149 C CA . VAL B 1 101 ? -16.25 2.135 -14.898 1 97.56 101 VAL B CA 1
ATOM 4150 C C . VAL B 1 101 ? -17.141 1.689 -16.047 1 97.56 101 VAL B C 1
ATOM 4152 O O . VAL B 1 101 ? -17.906 2.488 -16.594 1 97.56 101 VAL B O 1
ATOM 4155 N N . GLN B 1 102 ? -17.062 0.406 -16.406 1 97.44 102 GLN B N 1
ATOM 4156 C CA . GLN B 1 102 ? -17.891 -0.15 -17.453 1 97.44 102 GLN B CA 1
ATOM 4157 C C . GLN B 1 102 ? -19.375 0.017 -17.125 1 97.44 102 GLN B C 1
ATOM 4159 O O . GLN B 1 102 ? -20.203 0.129 -18.031 1 97.44 102 GLN B O 1
ATOM 4164 N N . LEU B 1 103 ? -19.625 0.059 -15.867 1 97.94 103 LEU B N 1
ATOM 4165 C CA . LEU B 1 103 ? -21.016 0.107 -15.43 1 97.94 103 LEU B CA 1
ATOM 4166 C C . LEU B 1 103 ? -21.469 1.546 -15.18 1 97.94 103 LEU B C 1
ATOM 4168 O O . LEU B 1 103 ? -22.547 1.783 -14.648 1 97.94 103 LEU B O 1
ATOM 4172 N N . GLY B 1 104 ? -20.594 2.543 -15.461 1 96.31 104 GLY B N 1
ATOM 4173 C CA . GLY B 1 104 ? -21.062 3.916 -15.5 1 96.31 104 GLY B CA 1
ATOM 4174 C C . GLY B 1 104 ? -20.297 4.84 -14.562 1 96.31 104 GLY B C 1
ATOM 4175 O O . GLY B 1 104 ? -20.516 6.051 -14.57 1 96.31 104 GLY B O 1
ATOM 4176 N N . ALA B 1 105 ? -19.391 4.344 -13.742 1 97.75 105 ALA B N 1
ATOM 4177 C CA . ALA B 1 105 ? -18.609 5.207 -12.859 1 97.75 105 ALA B CA 1
ATOM 4178 C C . ALA B 1 105 ? -17.438 5.832 -13.609 1 97.75 105 ALA B C 1
ATOM 4180 O O . ALA B 1 105 ? -16.953 5.277 -14.602 1 97.75 105 ALA B O 1
ATOM 4181 N N . ARG B 1 106 ? -17.078 6.977 -13.25 1 96.94 106 ARG B N 1
ATOM 4182 C CA . ARG B 1 106 ? -15.828 7.598 -13.688 1 96.94 106 ARG B CA 1
ATOM 4183 C C . ARG B 1 106 ? -14.742 7.445 -12.625 1 96.94 106 ARG B C 1
ATOM 4185 O O . ARG B 1 106 ? -15.031 7.406 -11.43 1 96.94 106 ARG B O 1
ATOM 4192 N N . LEU B 1 107 ? -13.492 7.34 -13.062 1 95.56 107 LEU B N 1
ATOM 4193 C CA . LEU B 1 107 ? -12.406 7.344 -12.094 1 95.56 107 LEU B CA 1
ATOM 4194 C C . LEU B 1 107 ? -12.406 8.633 -11.281 1 95.56 107 LEU B C 1
ATOM 4196 O O . LEU B 1 107 ? -12.523 9.727 -11.836 1 95.56 107 LEU B O 1
ATOM 4200 N N . ALA B 1 108 ? -12.336 8.484 -9.977 1 95 108 ALA B N 1
ATOM 4201 C CA . ALA B 1 108 ? -12.32 9.656 -9.102 1 95 108 ALA B CA 1
ATOM 4202 C C . ALA B 1 108 ? -11.023 10.445 -9.266 1 95 108 ALA B C 1
ATOM 4204 O O . ALA B 1 108 ? -9.945 9.859 -9.422 1 95 108 ALA B O 1
ATOM 4205 N N . ARG B 1 109 ? -11.109 11.719 -9.211 1 90.81 109 ARG B N 1
ATOM 4206 C CA . ARG B 1 109 ? -9.938 12.578 -9.109 1 90.81 109 ARG B CA 1
ATOM 4207 C C . ARG B 1 109 ? -9.344 12.531 -7.707 1 90.81 109 ARG B C 1
ATOM 4209 O O . ARG B 1 109 ? -9.992 12.078 -6.762 1 90.81 109 ARG B O 1
ATOM 4216 N N . PRO B 1 110 ? -8.078 12.898 -7.594 1 88.81 110 PRO B N 1
ATOM 4217 C CA . PRO B 1 110 ? -7.508 12.961 -6.25 1 88.81 110 PRO B CA 1
ATOM 4218 C C . PRO B 1 110 ? -8.359 13.781 -5.281 1 88.81 110 PRO B C 1
ATOM 4220 O O . PRO B 1 110 ? -8.781 14.891 -5.613 1 88.81 110 PRO B O 1
ATOM 4223 N N . GLY B 1 111 ? -8.68 13.219 -4.152 1 91.56 111 GLY B N 1
ATOM 4224 C CA . GLY B 1 111 ? -9.391 13.922 -3.098 1 91.56 111 GLY B CA 1
ATOM 4225 C C . GLY B 1 111 ? -10.875 14.078 -3.381 1 91.56 111 GLY B C 1
ATOM 4226 O O . GLY B 1 111 ? -11.586 14.734 -2.625 1 91.56 111 GLY B O 1
ATOM 4227 N N . GLU B 1 112 ? -11.383 13.516 -4.422 1 93.31 112 GLU B N 1
ATOM 4228 C CA . GLU B 1 112 ? -12.734 13.82 -4.879 1 93.31 112 GLU B CA 1
ATOM 4229 C C . GLU B 1 112 ? -13.781 13.297 -3.891 1 93.31 112 GLU B C 1
ATOM 4231 O O . GLU B 1 112 ? -14.852 13.891 -3.748 1 93.31 112 GLU B O 1
ATOM 4236 N N . PHE B 1 113 ? -13.547 12.188 -3.213 1 95.31 113 PHE B N 1
ATOM 4237 C CA . PHE B 1 113 ? -14.492 11.711 -2.213 1 95.31 113 PHE B CA 1
ATOM 4238 C C . PHE B 1 113 ? -14.641 12.719 -1.077 1 95.31 113 PHE B C 1
ATOM 4240 O O . PHE B 1 113 ? -15.75 13.008 -0.633 1 95.31 113 PHE B O 1
ATOM 4247 N N . SER B 1 114 ? -13.516 13.242 -0.603 1 94.12 114 SER B N 1
ATOM 4248 C CA . SER B 1 114 ? -13.523 14.266 0.442 1 94.12 114 SER B CA 1
ATOM 4249 C C . SER B 1 114 ? -14.172 15.555 -0.051 1 94.12 114 SER B C 1
ATOM 4251 O O . SER B 1 114 ? -14.875 16.234 0.704 1 94.12 114 SER B O 1
ATOM 4253 N N . GLU B 1 115 ? -13.828 15.898 -1.309 1 92.69 115 GLU B N 1
ATOM 4254 C CA . GLU B 1 115 ? -14.453 17.078 -1.903 1 92.69 115 GLU B CA 1
ATOM 4255 C C . GLU B 1 115 ? -15.977 16.953 -1.892 1 92.69 115 GLU B C 1
ATOM 4257 O O . GLU B 1 115 ? -16.672 17.906 -1.523 1 92.69 115 GLU B O 1
ATOM 4262 N N . ARG B 1 116 ? -16.484 15.812 -2.273 1 93.88 116 ARG B N 1
ATOM 4263 C CA . ARG B 1 116 ? -17.922 15.578 -2.295 1 93.88 116 ARG B CA 1
ATOM 4264 C C . ARG B 1 116 ? -18.5 15.594 -0.885 1 93.88 116 ARG B C 1
ATOM 4266 O O . ARG B 1 116 ? -19.625 16.062 -0.671 1 93.88 116 ARG B O 1
ATOM 4273 N N . ALA B 1 117 ? -17.797 15.047 0.056 1 94.81 117 ALA B N 1
ATOM 4274 C CA . ALA B 1 117 ? -18.203 15.141 1.453 1 94.81 117 ALA B CA 1
ATOM 4275 C C . ALA B 1 117 ? -18.344 16.594 1.895 1 94.81 117 ALA B C 1
ATOM 4277 O O . ALA B 1 117 ? -19.297 16.953 2.594 1 94.81 117 ALA B O 1
ATOM 4278 N N . PHE B 1 118 ? -17.406 17.453 1.481 1 93.19 118 PHE B N 1
ATOM 4279 C CA . PHE B 1 118 ? -17.438 18.891 1.788 1 93.19 118 PHE B CA 1
ATOM 4280 C C . PHE B 1 118 ? -18.641 19.547 1.143 1 93.19 118 PHE B C 1
ATOM 4282 O O . PHE B 1 118 ? -19.391 20.266 1.809 1 93.19 118 PHE B O 1
ATOM 4289 N N . LEU B 1 119 ? -18.797 19.203 -0.086 1 91.88 119 LEU B N 1
ATOM 4290 C CA . LEU B 1 119 ? -19.875 19.828 -0.849 1 91.88 119 LEU B CA 1
ATOM 4291 C C . LEU B 1 119 ? -21.234 19.406 -0.312 1 91.88 119 LEU B C 1
ATOM 4293 O O . LEU B 1 119 ? -22.219 20.156 -0.425 1 91.88 119 LEU B O 1
ATOM 4297 N N . ASN B 1 120 ? -21.297 18.25 0.303 1 93.88 120 ASN B N 1
ATOM 4298 C CA . ASN B 1 120 ? -22.547 17.734 0.856 1 93.88 120 ASN B CA 1
ATOM 4299 C C . ASN B 1 120 ? -22.656 18.031 2.35 1 93.88 120 ASN B C 1
ATOM 4301 O O . ASN B 1 120 ? -23.438 17.391 3.053 1 93.88 120 ASN B O 1
ATOM 4305 N N . ASP B 1 121 ? -21.781 18.891 2.904 1 93.06 121 ASP B N 1
ATOM 4306 C CA . ASP B 1 121 ? -21.828 19.438 4.254 1 93.06 121 ASP B CA 1
ATOM 4307 C C . ASP B 1 121 ? -21.578 18.359 5.301 1 93.06 121 ASP B C 1
ATOM 4309 O O . ASP B 1 121 ? -22.141 18.406 6.398 1 93.06 121 ASP B O 1
ATOM 4313 N N . LYS B 1 122 ? -20.875 17.266 4.82 1 94.19 122 LYS B N 1
ATOM 4314 C CA . LYS B 1 122 ? -20.484 16.234 5.777 1 94.19 122 LYS B CA 1
ATOM 4315 C C . LYS B 1 122 ? -19.328 16.688 6.652 1 94.19 122 LYS B C 1
ATOM 4317 O O . LYS B 1 122 ? -19.203 16.266 7.801 1 94.19 122 LYS B O 1
ATOM 4322 N N . LEU B 1 123 ? -18.438 17.531 6.105 1 93.88 123 LEU B N 1
ATOM 4323 C CA . LEU B 1 123 ? -17.266 18.109 6.742 1 93.88 123 LEU B CA 1
ATOM 4324 C C . LEU B 1 123 ? -16.969 19.5 6.191 1 93.88 123 LEU B C 1
ATOM 4326 O O . LEU B 1 123 ? -17.328 19.812 5.055 1 93.88 123 LEU B O 1
ATOM 4330 N N . ASP B 1 124 ? -16.391 20.328 7.035 1 94.06 124 ASP B N 1
ATOM 4331 C CA . ASP B 1 124 ? -15.922 21.594 6.48 1 94.06 124 ASP B CA 1
ATOM 4332 C C . ASP B 1 124 ? -14.531 21.438 5.859 1 94.06 124 ASP B C 1
ATOM 4334 O O . ASP B 1 124 ? -13.992 20.328 5.809 1 94.06 124 ASP B O 1
ATOM 4338 N N . LEU B 1 125 ? -14.008 22.453 5.316 1 93.75 125 LEU B N 1
ATOM 4339 C CA . LEU B 1 125 ? -12.773 22.391 4.539 1 93.75 125 LEU B CA 1
ATOM 4340 C C . LEU B 1 125 ? -11.594 22.016 5.43 1 93.75 125 LEU B C 1
ATOM 4342 O O . LEU B 1 125 ? -10.734 21.234 5.031 1 93.75 125 LEU B O 1
ATOM 4346 N N . ALA B 1 126 ? -11.523 22.609 6.617 1 94.5 126 ALA B N 1
ATOM 4347 C CA . ALA B 1 126 ? -10.461 22.281 7.562 1 94.5 126 ALA B CA 1
ATOM 4348 C C . ALA B 1 126 ? -10.508 20.812 7.965 1 94.5 126 ALA B C 1
ATOM 4350 O O . ALA B 1 126 ? -9.469 20.156 8.062 1 94.5 126 ALA B O 1
ATOM 4351 N N . GLN B 1 127 ? -11.711 20.328 8.141 1 94.81 127 GLN B N 1
ATOM 4352 C CA . GLN B 1 127 ? -11.883 18.922 8.477 1 94.81 127 GLN B CA 1
ATOM 4353 C C . GLN B 1 127 ? -11.453 18.031 7.316 1 94.81 127 GLN B C 1
ATOM 4355 O O . GLN B 1 127 ? -10.82 16.984 7.523 1 94.81 127 GLN B O 1
ATOM 4360 N N . ALA B 1 128 ? -11.805 18.391 6.125 1 93.94 128 ALA B N 1
ATOM 4361 C CA . ALA B 1 128 ? -11.398 17.625 4.945 1 93.94 128 ALA B CA 1
ATOM 4362 C C . ALA B 1 128 ? -9.875 17.547 4.84 1 93.94 128 ALA B C 1
ATOM 4364 O O . ALA B 1 128 ? -9.32 16.469 4.59 1 93.94 128 ALA B O 1
ATOM 4365 N N . GLU B 1 129 ? -9.227 18.641 5.027 1 93.44 129 GLU B N 1
ATOM 4366 C CA . GLU B 1 129 ? -7.766 18.672 4.973 1 93.44 129 GLU B CA 1
ATOM 4367 C C . GLU B 1 129 ? -7.148 17.828 6.082 1 93.44 129 GLU B C 1
ATOM 4369 O O . GLU B 1 129 ? -6.078 17.234 5.898 1 93.44 129 GLU B O 1
ATOM 4374 N N . ALA B 1 130 ? -7.844 17.812 7.23 1 95.12 130 ALA B N 1
ATOM 4375 C CA . ALA B 1 130 ? -7.363 17.031 8.359 1 95.12 130 ALA B CA 1
ATOM 4376 C C . ALA B 1 130 ? -7.301 15.547 8.008 1 95.12 130 ALA B C 1
ATOM 4378 O O . ALA B 1 130 ? -6.457 14.812 8.531 1 95.12 130 ALA B O 1
ATOM 4379 N N . ILE B 1 131 ? -8.164 15.078 7.094 1 94.94 131 ILE B N 1
ATOM 4380 C CA . ILE B 1 131 ? -8.133 13.688 6.645 1 94.94 131 ILE B CA 1
ATOM 4381 C C . ILE B 1 131 ? -6.801 13.398 5.961 1 94.94 131 ILE B C 1
ATOM 4383 O O . ILE B 1 131 ? -6.145 12.398 6.266 1 94.94 131 ILE B O 1
ATOM 4387 N N . ALA B 1 132 ? -6.453 14.25 5.008 1 93.38 132 ALA B N 1
ATOM 4388 C CA . ALA B 1 132 ? -5.168 14.102 4.328 1 93.38 132 ALA B CA 1
ATOM 4389 C C . ALA B 1 132 ? -4.012 14.133 5.32 1 93.38 132 ALA B C 1
ATOM 4391 O O . ALA B 1 132 ? -3.078 13.328 5.223 1 93.38 132 ALA B O 1
ATOM 4392 N N . ASP B 1 133 ? -4.105 15.047 6.281 1 93.75 133 ASP B N 1
ATOM 4393 C CA . ASP B 1 133 ? -3.061 15.164 7.293 1 93.75 133 ASP B CA 1
ATOM 4394 C C . ASP B 1 133 ? -2.949 13.891 8.125 1 93.75 133 ASP B C 1
ATOM 4396 O O . ASP B 1 133 ? -1.847 13.477 8.492 1 93.75 133 ASP B O 1
ATOM 4400 N N . LEU B 1 134 ? -4.078 13.367 8.422 1 94.94 134 LEU B N 1
ATOM 4401 C CA . LEU B 1 134 ? -4.121 12.148 9.219 1 94.94 134 LEU B CA 1
ATOM 4402 C C . LEU B 1 134 ? -3.434 11 8.492 1 94.94 134 LEU B C 1
ATOM 4404 O O . LEU B 1 134 ? -2.631 10.273 9.086 1 94.94 134 LEU B O 1
ATOM 4408 N N . ILE B 1 135 ? -3.715 10.805 7.254 1 94.44 135 ILE B N 1
ATOM 4409 C CA . ILE B 1 135 ? -3.17 9.734 6.434 1 94.44 135 ILE B CA 1
ATOM 4410 C C . ILE B 1 135 ? -1.671 9.945 6.23 1 94.44 135 ILE B C 1
ATOM 4412 O O . ILE B 1 135 ? -0.895 8.984 6.234 1 94.44 135 ILE B O 1
ATOM 4416 N N . GLU B 1 136 ? -1.203 11.18 6.152 1 90.38 136 GLU B N 1
ATOM 4417 C CA . GLU B 1 136 ? 0.175 11.523 5.816 1 90.38 136 GLU B CA 1
ATOM 4418 C C . GLU B 1 136 ? 1.021 11.695 7.074 1 90.38 136 GLU B C 1
ATOM 4420 O O . GLU B 1 136 ? 2.24 11.867 6.992 1 90.38 136 GLU B O 1
ATOM 4425 N N . ALA B 1 137 ? 0.389 11.641 8.219 1 90.62 137 ALA B N 1
ATOM 4426 C CA . ALA B 1 137 ? 1.104 11.898 9.469 1 90.62 137 ALA B CA 1
ATOM 4427 C C . ALA B 1 137 ? 2.346 11.023 9.586 1 90.62 137 ALA B C 1
ATOM 4429 O O . ALA B 1 137 ? 2.295 9.828 9.289 1 90.62 137 ALA B O 1
ATOM 4430 N N . SER B 1 138 ? 3.422 11.609 10.008 1 85.69 138 SER B N 1
ATOM 4431 C CA . SER B 1 138 ? 4.68 10.883 10.133 1 85.69 138 SER B CA 1
ATOM 4432 C C . SER B 1 138 ? 5.055 10.656 11.594 1 85.69 138 SER B C 1
ATOM 4434 O O . SER B 1 138 ? 6.086 10.055 11.891 1 85.69 138 SER B O 1
ATOM 4436 N N . SER B 1 139 ? 4.32 11.195 12.523 1 87.12 139 SER B N 1
ATOM 4437 C CA . SER B 1 139 ? 4.547 11.016 13.953 1 87.12 139 SER B CA 1
ATOM 4438 C C . SER B 1 139 ? 3.229 10.859 14.711 1 87.12 139 SER B C 1
ATOM 4440 O O . SER B 1 139 ? 2.166 11.211 14.188 1 87.12 139 SER B O 1
ATOM 4442 N N . ARG B 1 140 ? 3.312 10.312 15.891 1 88.94 140 ARG B N 1
ATOM 4443 C CA . ARG B 1 140 ? 2.137 10.141 16.734 1 88.94 140 ARG B CA 1
ATOM 4444 C C . ARG B 1 140 ? 1.488 11.492 17.047 1 88.94 140 ARG B C 1
ATOM 4446 O O . ARG B 1 140 ? 0.264 11.625 16.984 1 88.94 140 ARG B O 1
ATOM 4453 N N . GLY B 1 141 ? 2.312 12.477 17.328 1 88.62 141 GLY B N 1
ATOM 4454 C CA . GLY B 1 141 ? 1.794 13.805 17.625 1 88.62 141 GLY B CA 1
ATOM 4455 C C . GLY B 1 141 ? 1.049 14.43 16.469 1 88.62 141 GLY B C 1
ATOM 4456 O O . GLY B 1 141 ? -0.014 15.023 16.656 1 88.62 141 GLY B O 1
ATOM 4457 N N . ALA B 1 142 ? 1.629 14.297 15.305 1 91 142 ALA B N 1
ATOM 4458 C CA . ALA B 1 142 ? 0.979 14.828 14.109 1 91 142 ALA B CA 1
ATOM 4459 C C . ALA B 1 142 ? -0.36 14.141 13.859 1 91 142 ALA B C 1
ATOM 4461 O O . ALA B 1 142 ? -1.337 14.789 13.477 1 91 142 ALA B O 1
ATOM 4462 N N . ALA B 1 143 ? -0.414 12.844 14.07 1 93.81 143 ALA B N 1
ATOM 4463 C CA . ALA B 1 143 ? -1.646 12.086 13.891 1 93.81 143 ALA B CA 1
ATOM 4464 C C . ALA B 1 143 ? -2.717 12.523 14.883 1 93.81 143 ALA B C 1
ATOM 4466 O O . ALA B 1 143 ? -3.881 12.703 14.516 1 93.81 143 ALA B O 1
ATOM 4467 N N . GLU B 1 144 ? -2.32 12.727 16.094 1 93.31 144 GLU B N 1
ATOM 4468 C CA . GLU B 1 144 ? -3.244 13.172 17.125 1 93.31 144 GLU B CA 1
ATOM 4469 C C . GLU B 1 144 ? -3.812 14.555 16.797 1 93.31 144 GLU B C 1
ATOM 4471 O O . GLU B 1 144 ? -5.016 14.781 16.938 1 93.31 144 GLU B O 1
ATOM 4476 N N . ASN B 1 145 ? -2.953 15.445 16.375 1 94.12 145 ASN B N 1
ATOM 4477 C CA . ASN B 1 145 ? -3.4 16.781 15.969 1 94.12 145 ASN B CA 1
ATOM 4478 C C . ASN B 1 145 ? -4.395 16.703 14.812 1 94.12 145 ASN B C 1
ATOM 4480 O O . ASN B 1 145 ? -5.418 17.391 14.828 1 94.12 145 ASN B O 1
ATOM 4484 N N . ALA B 1 146 ? -4.039 15.883 13.859 1 95.88 146 ALA B N 1
ATOM 4485 C CA . ALA B 1 146 ? -4.898 15.75 12.688 1 95.88 146 ALA B CA 1
ATOM 4486 C C . ALA B 1 146 ? -6.266 15.195 13.078 1 95.88 146 ALA B C 1
ATOM 4488 O O . ALA B 1 146 ? -7.293 15.648 12.57 1 95.88 146 ALA B O 1
ATOM 4489 N N . LEU B 1 147 ? -6.285 14.242 13.961 1 96.56 147 LEU B N 1
ATOM 4490 C CA . LEU B 1 147 ? -7.547 13.656 14.406 1 96.56 147 LEU B CA 1
ATOM 4491 C C . LEU B 1 147 ? -8.398 14.703 15.125 1 96.56 147 LEU B C 1
ATOM 4493 O O . LEU B 1 147 ? -9.609 14.781 14.898 1 96.56 147 LEU B O 1
ATOM 4497 N N . ARG B 1 148 ? -7.828 15.508 15.961 1 95.44 148 ARG B N 1
ATOM 4498 C CA . ARG B 1 148 ? -8.555 16.562 16.656 1 95.44 148 ARG B CA 1
ATOM 4499 C C . ARG B 1 148 ? -9.156 17.562 15.664 1 95.44 148 ARG B C 1
ATOM 4501 O O . ARG B 1 148 ? -10.289 18.016 15.844 1 95.44 148 ARG B O 1
ATOM 4508 N N . SER B 1 149 ? -8.344 17.859 14.688 1 96.62 149 SER B N 1
ATOM 4509 C CA . SER B 1 149 ? -8.867 18.734 13.641 1 96.62 149 SER B CA 1
ATOM 4510 C C . SER B 1 149 ? -10.039 18.094 12.914 1 96.62 149 SER B C 1
ATOM 4512 O O . SER B 1 149 ? -11.031 18.75 12.609 1 96.62 149 SER B O 1
ATOM 4514 N N . LEU B 1 150 ? -9.906 16.828 12.609 1 96.25 150 LEU B N 1
ATOM 4515 C CA . LEU B 1 150 ? -10.977 16.094 11.945 1 96.25 150 LEU B CA 1
ATOM 4516 C C . LEU B 1 150 ? -12.234 16.078 12.797 1 96.25 150 LEU B C 1
ATOM 4518 O O . LEU B 1 150 ? -13.352 16.188 12.273 1 96.25 150 LEU B O 1
ATOM 4522 N N . GLN B 1 151 ? -12.062 16.047 14.078 1 95.38 151 GLN B N 1
ATOM 4523 C CA . GLN B 1 151 ? -13.18 16.016 15.008 1 95.38 151 GLN B CA 1
ATOM 4524 C C . GLN B 1 151 ? -13.773 17.406 15.203 1 95.38 151 GLN B C 1
ATOM 4526 O O . GLN B 1 151 ? -14.773 17.562 15.906 1 95.38 151 GLN B O 1
ATOM 4531 N N . GLY B 1 152 ? -13.125 18.391 14.688 1 95.94 152 GLY B N 1
ATOM 4532 C CA . GLY B 1 152 ? -13.742 19.703 14.625 1 95.94 152 GLY B CA 1
ATOM 4533 C C . GLY B 1 152 ? -13.148 20.703 15.609 1 95.94 152 GLY B C 1
ATOM 4534 O O . GLY B 1 152 ? -13.648 21.812 15.758 1 95.94 152 GLY B O 1
ATOM 4535 N N . GLU B 1 153 ? -12.062 20.344 16.234 1 95.62 153 GLU B N 1
ATOM 4536 C CA . GLU B 1 153 ? -11.477 21.234 17.234 1 95.62 153 GLU B CA 1
ATOM 4537 C C . GLU B 1 153 ? -11.086 22.578 16.625 1 95.62 153 GLU B C 1
ATOM 4539 O O . GLU B 1 153 ? -11.461 23.641 17.141 1 95.62 153 GLU B O 1
ATOM 4544 N N . PHE B 1 154 ? -10.367 22.562 15.555 1 96.69 154 PHE B N 1
ATOM 4545 C CA . PHE B 1 154 ? -9.938 23.781 14.883 1 96.69 154 PHE B CA 1
ATOM 4546 C C . PHE B 1 154 ? -11.141 24.578 14.375 1 96.69 154 PHE B C 1
ATOM 4548 O O . PHE B 1 154 ? -11.234 25.781 14.609 1 96.69 154 PHE B O 1
ATOM 4555 N N . SER B 1 155 ? -12.047 23.875 13.75 1 96.75 155 SER B N 1
ATOM 4556 C CA . SER B 1 155 ? -13.234 24.484 13.172 1 96.75 155 SER B CA 1
ATOM 4557 C C . SER B 1 155 ? -14.07 25.188 14.242 1 96.75 155 SER B C 1
ATOM 4559 O O . SER B 1 155 ? -14.547 26.297 14.031 1 96.75 155 SER B O 1
ATOM 4561 N N . HIS B 1 156 ? -14.227 24.547 15.336 1 96.69 156 HIS B N 1
ATOM 4562 C CA . HIS B 1 156 ? -15.023 25.109 16.422 1 96.69 156 HIS B CA 1
ATOM 4563 C C . HIS B 1 156 ? -14.406 26.406 16.938 1 96.69 156 HIS B C 1
ATOM 4565 O O . HIS B 1 156 ? -15.117 27.375 17.219 1 96.69 156 HIS B O 1
ATOM 4571 N N . ARG B 1 157 ? -13.125 26.406 17.109 1 96.5 157 ARG B N 1
ATOM 4572 C CA . ARG B 1 157 ? -12.438 27.609 17.578 1 96.5 157 ARG B CA 1
ATOM 4573 C C . ARG B 1 157 ? -12.57 28.75 16.578 1 96.5 157 ARG B C 1
ATOM 4575 O O . ARG B 1 157 ? -12.82 29.891 16.969 1 96.5 157 ARG B O 1
ATOM 4582 N N . VAL B 1 158 ? -12.445 28.406 15.359 1 97.06 158 VAL B N 1
ATOM 4583 C CA . VAL B 1 158 ? -12.555 29.422 14.312 1 97.06 158 VAL B CA 1
ATOM 4584 C C . VAL B 1 158 ? -13.992 29.938 14.25 1 97.06 158 VAL B C 1
ATOM 4586 O O . VAL B 1 158 ? -14.211 31.156 14.164 1 97.06 158 VAL B O 1
ATOM 4589 N N . GLN B 1 159 ? -14.945 29.078 14.336 1 95.88 159 GLN B N 1
ATOM 4590 C CA . GLN B 1 159 ? -16.359 29.453 14.281 1 95.88 159 GLN B CA 1
ATOM 4591 C C . GLN B 1 159 ? -16.719 30.344 15.477 1 95.88 159 GLN B C 1
ATOM 4593 O O . GLN B 1 159 ? -17.516 31.281 15.336 1 95.88 159 GLN B O 1
ATOM 4598 N N . ALA B 1 160 ? -16.188 30.047 16.594 1 96.88 160 ALA B N 1
ATOM 4599 C CA . ALA B 1 160 ? -16.422 30.875 17.781 1 96.88 160 ALA B CA 1
ATOM 4600 C C . ALA B 1 160 ? -15.93 32.312 17.547 1 96.88 160 ALA B C 1
ATOM 4602 O O . ALA B 1 160 ? -16.609 33.281 17.922 1 96.88 160 ALA B O 1
ATOM 4603 N N . LEU B 1 161 ? -14.766 32.406 16.969 1 97.44 161 LEU B N 1
ATOM 4604 C CA . LEU B 1 161 ? -14.219 33.719 16.641 1 97.44 161 LEU B CA 1
ATOM 4605 C C . LEU B 1 161 ? -15.109 34.469 15.648 1 97.44 161 LEU B C 1
ATOM 4607 O O . LEU B 1 161 ? -15.398 35.656 15.82 1 97.44 161 LEU B O 1
ATOM 4611 N N . VAL B 1 162 ? -15.586 33.75 14.633 1 95.88 162 VAL B N 1
ATOM 4612 C CA . VAL B 1 162 ? -16.438 34.344 13.609 1 95.88 162 VAL B CA 1
ATOM 4613 C C . VAL B 1 162 ? -17.734 34.844 14.234 1 95.88 162 VAL B C 1
ATOM 4615 O O . VAL B 1 162 ? -18.203 35.938 13.938 1 95.88 162 VAL B O 1
ATOM 4618 N N . GLN B 1 163 ? -18.266 34.062 15.109 1 95.31 163 GLN B N 1
ATOM 4619 C CA . GLN B 1 163 ? -19.516 34.438 15.773 1 95.31 163 GLN B CA 1
ATOM 4620 C C . GLN B 1 163 ? -19.328 35.719 16.594 1 95.31 163 GLN B C 1
ATOM 4622 O O . GLN B 1 163 ? -20.188 36.625 16.578 1 95.31 163 GLN B O 1
ATOM 4627 N N . ARG B 1 164 ? -18.266 35.812 17.281 1 95.88 164 ARG B N 1
ATOM 4628 C CA . ARG B 1 164 ? -17.984 37 18.078 1 95.88 164 ARG B CA 1
ATOM 4629 C C . ARG B 1 164 ? -17.781 38.219 17.188 1 95.88 164 ARG B C 1
ATOM 4631 O O . ARG B 1 164 ? -18.188 39.312 17.531 1 95.88 164 ARG B O 1
ATOM 4638 N N . LEU B 1 165 ? -17.141 38 16.078 1 95.81 165 LEU B N 1
ATOM 4639 C CA . LEU B 1 165 ? -16.922 39.094 15.133 1 95.81 165 LEU B CA 1
ATOM 4640 C C . LEU B 1 165 ? -18.25 39.594 14.562 1 95.81 165 LEU B C 1
ATOM 4642 O O . LEU B 1 165 ? -18.453 40.781 14.43 1 95.81 165 LEU B O 1
ATOM 4646 N N . VAL B 1 166 ? -19.109 38.656 14.242 1 93.5 166 VAL B N 1
ATOM 4647 C CA . VAL B 1 166 ? -20.406 39 13.695 1 93.5 166 VAL B CA 1
ATOM 4648 C C . VAL B 1 166 ? -21.203 39.812 14.727 1 93.5 166 VAL B C 1
ATOM 4650 O O . VAL B 1 166 ? -21.797 40.844 14.398 1 93.5 166 VAL B O 1
ATOM 4653 N N . GLU B 1 167 ? -21.188 39.375 15.938 1 91.69 167 GLU B N 1
ATOM 4654 C CA . GLU B 1 167 ? -21.906 40.062 17.016 1 91.69 167 GLU B CA 1
ATOM 4655 C C . GLU B 1 167 ? -21.359 41.469 17.203 1 91.69 167 GLU B C 1
ATOM 4657 O O . GLU B 1 167 ? -22.141 42.438 17.328 1 91.69 167 GLU B O 1
ATOM 4662 N N . LEU B 1 168 ? -20.031 41.562 17.25 1 91.69 168 LEU B N 1
ATOM 4663 C CA . LEU B 1 168 ? -19.406 42.875 17.422 1 91.69 168 LEU B CA 1
ATOM 4664 C C . LEU B 1 168 ? -19.719 43.781 16.25 1 91.69 168 LEU B C 1
ATOM 4666 O O . LEU B 1 168 ? -20 44.969 16.438 1 91.69 168 LEU B O 1
ATOM 4670 N N . ARG B 1 169 ? -19.703 43.25 15.047 1 91.06 169 ARG B N 1
ATOM 4671 C CA . ARG B 1 169 ? -20 44.031 13.844 1 91.06 169 ARG B CA 1
ATOM 4672 C C . ARG B 1 169 ? -21.438 44.531 13.867 1 91.06 169 ARG B C 1
ATOM 4674 O O . ARG B 1 169 ? -21.688 45.688 13.547 1 91.06 169 ARG B O 1
ATOM 4681 N N . ILE B 1 170 ? -22.344 43.688 14.234 1 87.44 170 ILE B N 1
ATOM 4682 C CA . ILE B 1 170 ? -23.75 44.062 14.328 1 87.44 170 ILE B CA 1
ATOM 4683 C C . ILE B 1 170 ? -23.891 45.188 15.352 1 87.44 170 ILE B C 1
ATOM 4685 O O . ILE B 1 170 ? -24.609 46.188 15.109 1 87.44 170 ILE B O 1
ATOM 4689 N N . TYR B 1 171 ? -23.203 45.062 16.438 1 84.62 171 TYR B N 1
ATOM 4690 C CA . TYR B 1 171 ? -23.234 46.062 17.484 1 84.62 171 TYR B CA 1
ATOM 4691 C C . TYR B 1 171 ? -22.703 47.406 16.953 1 84.62 171 TYR B C 1
ATOM 4693 O O . TYR B 1 171 ? -23.312 48.438 17.188 1 84.62 171 TYR B O 1
ATOM 4701 N N . VAL B 1 172 ? -21.562 47.375 16.266 1 85.44 172 VAL B N 1
ATOM 4702 C CA . VAL B 1 172 ? -20.922 48.562 15.727 1 85.44 172 VAL B CA 1
ATOM 4703 C C . VAL B 1 172 ? -21.828 49.219 14.672 1 85.44 172 VAL B C 1
ATOM 4705 O O . VAL B 1 172 ? -22 50.438 14.648 1 85.44 172 VAL B O 1
ATOM 4708 N N . GLU B 1 173 ? -22.406 48.406 13.82 1 83.62 173 GLU B N 1
ATOM 4709 C CA . GLU B 1 173 ? -23.281 48.906 12.773 1 83.62 173 GLU B CA 1
ATOM 4710 C C . GLU B 1 173 ? -24.547 49.531 13.359 1 83.62 173 GLU B C 1
ATOM 4712 O O . GLU B 1 173 ? -25.031 50.562 12.859 1 83.62 173 GLU B O 1
ATOM 4717 N N . ALA B 1 174 ? -25.078 49 14.406 1 78.81 174 ALA B N 1
ATOM 4718 C CA . ALA B 1 174 ? -26.25 49.562 15.086 1 78.81 174 ALA B CA 1
ATOM 4719 C C . ALA B 1 174 ? -25.938 50.906 15.695 1 78.81 174 ALA B C 1
ATOM 4721 O O . ALA B 1 174 ? -26.781 51.812 15.695 1 78.81 174 ALA B O 1
ATOM 4722 N N . ALA B 1 175 ? -24.719 51.031 16.219 1 76.06 175 ALA B N 1
ATOM 4723 C CA . ALA B 1 175 ? -24.297 52.281 16.844 1 76.06 175 ALA B CA 1
ATOM 4724 C C . ALA B 1 175 ? -24.141 53.375 15.797 1 76.06 175 ALA B C 1
ATOM 4726 O O . ALA B 1 175 ? -24.359 54.562 16.094 1 76.06 175 ALA B O 1
ATOM 4727 N N . ILE B 1 176 ? -23.781 53 14.664 1 75.69 176 ILE B N 1
ATOM 4728 C CA . ILE B 1 176 ? -23.625 53.969 13.57 1 75.69 176 ILE B CA 1
ATOM 4729 C C . ILE B 1 176 ? -24.984 54.406 13.07 1 75.69 176 ILE B C 1
ATOM 4731 O O . ILE B 1 176 ? -25.203 55.594 12.797 1 75.69 176 ILE B O 1
ATOM 4735 N N . ASP B 1 177 ? -25.938 53.562 12.961 1 74.75 177 ASP B N 1
ATOM 4736 C CA . ASP B 1 177 ? -27.266 53.844 12.398 1 74.75 177 ASP B CA 1
ATOM 4737 C C . ASP B 1 177 ? -28.109 54.656 13.367 1 74.75 177 ASP B C 1
ATOM 4739 O O . ASP B 1 177 ? -29.016 55.375 12.953 1 74.75 177 ASP B O 1
ATOM 4743 N N . PHE B 1 178 ? -27.797 54.469 14.664 1 71.06 178 PHE B N 1
ATOM 4744 C CA . PHE B 1 178 ? -28.578 55.219 15.648 1 71.06 178 PHE B CA 1
ATOM 4745 C C . PHE B 1 178 ? -27.688 56.094 16.5 1 71.06 178 PHE B C 1
ATOM 4747 O O . PHE B 1 178 ? -27.469 55.812 17.688 1 71.06 178 PHE B O 1
ATOM 4754 N N . PRO B 1 179 ? -27.094 57.219 15.953 1 61.56 179 PRO B N 1
ATOM 4755 C CA . PRO B 1 179 ? -26.094 58.094 16.594 1 61.56 179 PRO B CA 1
ATOM 4756 C C . PRO B 1 179 ? -26.578 58.719 17.891 1 61.56 179 PRO B C 1
ATOM 4758 O O . PRO B 1 179 ? -25.781 59.031 18.781 1 61.56 179 PRO B O 1
ATOM 4761 N N . GLU B 1 180 ? -27.797 59.156 17.938 1 58.5 180 GLU B N 1
ATOM 4762 C CA . GLU B 1 180 ? -28.25 59.938 19.094 1 58.5 180 GLU B CA 1
ATOM 4763 C C . GLU B 1 180 ? -27.984 59.156 20.391 1 58.5 180 GLU B C 1
ATOM 4765 O O . GLU B 1 180 ? -27.641 59.781 21.422 1 58.5 180 GLU B O 1
ATOM 4770 N N . GLU B 1 181 ? -28.312 58.031 20.453 1 51.09 181 GLU B N 1
ATOM 4771 C CA . GLU B 1 181 ? -28.234 57.219 21.656 1 51.09 181 GLU B CA 1
ATOM 4772 C C . GLU B 1 181 ? -26.859 56.594 21.797 1 51.09 181 GLU B C 1
ATOM 4774 O O . GLU B 1 181 ? -26.391 56.344 22.922 1 51.09 181 GLU B O 1
ATOM 4779 N N . GLU B 1 182 ? -25.953 56.375 20.781 1 51.34 182 GLU B N 1
ATOM 4780 C CA . GLU B 1 182 ? -24.984 55.281 20.719 1 51.34 182 GLU B CA 1
ATOM 4781 C C . GLU B 1 182 ? -23.562 55.812 20.516 1 51.34 182 GLU B C 1
ATOM 4783 O O . GLU B 1 182 ? -22.609 55.031 20.484 1 51.34 182 GLU B O 1
ATOM 4788 N N . ILE B 1 183 ? -23.469 57.062 20.188 1 51.69 183 ILE B N 1
ATOM 4789 C CA . ILE B 1 183 ? -22.141 57.625 19.969 1 51.69 183 ILE B CA 1
ATOM 4790 C C . ILE B 1 183 ? -21.25 57.281 21.156 1 51.69 183 ILE B C 1
ATOM 4792 O O . ILE B 1 183 ? -20.094 56.906 20.969 1 51.69 183 ILE B O 1
ATOM 4796 N N . ASP B 1 184 ? -21.875 57.406 22.359 1 54.81 184 ASP B N 1
ATOM 4797 C CA . ASP B 1 184 ? -21.125 57.125 23.578 1 54.81 184 ASP B CA 1
ATOM 4798 C C . ASP B 1 184 ? -20.688 55.656 23.625 1 54.81 184 ASP B C 1
ATOM 4800 O O . ASP B 1 184 ? -19.734 55.312 24.312 1 54.81 184 ASP B O 1
ATOM 4804 N N . PHE B 1 185 ? -21.297 55 22.766 1 54.72 185 PHE B N 1
ATOM 4805 C CA . PHE B 1 185 ? -21.172 53.562 22.844 1 54.72 185 PHE B CA 1
ATOM 4806 C C . PHE B 1 185 ? -19.828 53.125 22.281 1 54.72 185 PHE B C 1
ATOM 4808 O O . PHE B 1 185 ? -19.203 52.188 22.828 1 54.72 185 PHE B O 1
ATOM 4815 N N . LEU B 1 186 ? -19.391 53.812 21.203 1 59.12 186 LEU B N 1
ATOM 4816 C CA . LEU B 1 186 ? -18.109 53.438 20.625 1 59.12 186 LEU B CA 1
ATOM 4817 C C . LEU B 1 186 ? -16.969 53.969 21.5 1 59.12 186 LEU B C 1
ATOM 4819 O O . LEU B 1 186 ? -15.875 53.375 21.5 1 59.12 186 LEU B O 1
ATOM 4823 N N . ALA B 1 187 ? -17.453 54.969 22.312 1 57.47 187 ALA B N 1
ATOM 4824 C CA . ALA B 1 187 ? -16.469 55.656 23.141 1 57.47 187 ALA B CA 1
ATOM 4825 C C . ALA B 1 187 ? -16.359 55 24.516 1 57.47 187 ALA B C 1
ATOM 4827 O O . ALA B 1 187 ? -15.359 55.188 25.219 1 57.47 187 ALA B O 1
ATOM 4828 N N . ASP B 1 188 ? -17.438 54.219 24.875 1 61.88 188 ASP B N 1
ATOM 4829 C CA . ASP B 1 188 ? -17.469 53.812 26.281 1 61.88 188 ASP B CA 1
ATOM 4830 C C . ASP B 1 188 ? -16.562 52.625 26.547 1 61.88 188 ASP B C 1
ATOM 4832 O O . ASP B 1 188 ? -16.609 52.031 27.609 1 61.88 188 ASP B O 1
ATOM 4836 N N . GLY B 1 189 ? -15.688 52.312 25.656 1 79.94 189 GLY B N 1
ATOM 4837 C CA . GLY B 1 189 ? -14.672 51.312 25.938 1 79.94 189 GLY B CA 1
ATOM 4838 C C . GLY B 1 189 ? -15.18 49.906 25.781 1 79.94 189 GLY B C 1
ATOM 4839 O O . GLY B 1 189 ? -14.398 48.938 25.812 1 79.94 189 GLY B O 1
ATOM 4840 N N . HIS B 1 190 ? -16.531 49.781 25.688 1 82.62 190 HIS B N 1
ATOM 4841 C CA . HIS B 1 190 ? -17.125 48.469 25.578 1 82.62 190 HIS B CA 1
ATOM 4842 C C . HIS B 1 190 ? -16.688 47.75 24.297 1 82.62 190 HIS B C 1
ATOM 4844 O O . HIS B 1 190 ? -16.266 46.594 24.328 1 82.62 190 HIS B O 1
ATOM 4850 N N . VAL B 1 191 ? -16.75 48.531 23.188 1 86.88 191 VAL B N 1
ATOM 4851 C CA . VAL B 1 191 ? -16.359 47.969 21.891 1 86.88 191 VAL B CA 1
ATOM 4852 C C . VAL B 1 191 ? -14.867 47.625 21.906 1 86.88 191 VAL B C 1
ATOM 4854 O O . VAL B 1 191 ? -14.461 46.562 21.438 1 86.88 191 VAL B O 1
ATOM 4857 N N . ALA B 1 192 ? -14.109 48.5 22.531 1 88.5 192 ALA B N 1
ATOM 4858 C CA . ALA B 1 192 ? -12.672 48.281 22.641 1 88.5 192 ALA B CA 1
ATOM 4859 C C . ALA B 1 192 ? -12.367 47.031 23.453 1 88.5 192 ALA B C 1
ATOM 4861 O O . ALA B 1 192 ? -11.438 46.281 23.141 1 88.5 192 ALA B O 1
ATOM 4862 N N . GLY B 1 193 ? -13.102 46.844 24.469 1 90.81 193 GLY B N 1
ATOM 4863 C CA . GLY B 1 193 ? -12.922 45.656 25.297 1 90.81 193 GLY B CA 1
ATOM 4864 C C . GLY B 1 193 ? -13.25 44.375 24.578 1 90.81 193 GLY B C 1
ATOM 4865 O O . GLY B 1 193 ? -12.516 43.375 24.672 1 90.81 193 GLY B O 1
ATOM 4866 N N . LYS B 1 194 ? -14.398 44.375 23.875 1 92.06 194 LYS B N 1
ATOM 4867 C CA . LYS B 1 194 ? -14.781 43.188 23.094 1 92.06 194 LYS B CA 1
ATOM 4868 C C . LYS B 1 194 ? -13.75 42.906 22.016 1 92.06 194 LYS B C 1
ATOM 4870 O O . LYS B 1 194 ? -13.406 41.719 21.781 1 92.06 194 LYS B O 1
ATOM 4875 N N . LEU B 1 195 ? -13.297 43.938 21.391 1 93.88 195 LEU B N 1
ATOM 4876 C CA . LEU B 1 195 ? -12.289 43.812 20.344 1 93.88 195 LEU B CA 1
ATOM 4877 C C . LEU B 1 195 ? -11.008 43.188 20.906 1 93.88 195 LEU B C 1
ATOM 4879 O O . LEU B 1 195 ? -10.414 42.312 20.297 1 93.88 195 LEU B O 1
ATOM 4883 N N . ALA B 1 196 ? -10.602 43.656 22.078 1 94.94 196 ALA B N 1
ATOM 4884 C CA . ALA B 1 196 ? -9.391 43.125 22.719 1 94.94 196 ALA B CA 1
ATOM 4885 C C . ALA B 1 196 ? -9.523 41.656 23.047 1 94.94 196 ALA B C 1
ATOM 4887 O O . ALA B 1 196 ? -8.562 40.906 22.922 1 94.94 196 ALA B O 1
ATOM 4888 N N . THR B 1 197 ? -10.695 41.281 23.484 1 96.31 197 THR B N 1
ATOM 4889 C CA . THR B 1 197 ? -10.953 39.906 23.797 1 96.31 197 THR B CA 1
ATOM 4890 C C . THR B 1 197 ? -10.852 39.031 22.547 1 96.31 197 THR B C 1
ATOM 4892 O O . THR B 1 197 ? -10.25 37.938 22.578 1 96.31 197 THR B O 1
ATOM 4895 N N . ILE B 1 198 ? -11.43 39.438 21.453 1 97.62 198 ILE B N 1
ATOM 4896 C CA . ILE B 1 198 ? -11.383 38.719 20.188 1 97.62 198 ILE B CA 1
ATOM 4897 C C . ILE B 1 198 ? -9.938 38.594 19.719 1 97.62 198 ILE B C 1
ATOM 4899 O O . ILE B 1 198 ? -9.523 37.531 19.266 1 97.62 198 ILE B O 1
ATOM 4903 N N . GLN B 1 199 ? -9.195 39.656 19.844 1 97.94 199 GLN B N 1
ATOM 4904 C CA . GLN B 1 199 ? -7.793 39.656 19.422 1 97.94 199 GLN B CA 1
ATOM 4905 C C . GLN B 1 199 ? -6.98 38.656 20.25 1 97.94 199 GLN B C 1
ATOM 4907 O O . GLN B 1 199 ? -6.113 37.969 19.719 1 97.94 199 GLN B O 1
ATOM 4912 N N . ALA B 1 200 ? -7.281 38.625 21.547 1 97.69 200 ALA B N 1
ATOM 4913 C CA . ALA B 1 200 ? -6.59 37.688 22.422 1 97.69 200 ALA B CA 1
ATOM 4914 C C . ALA B 1 200 ? -6.91 36.25 22.031 1 97.69 200 ALA B C 1
ATOM 4916 O O . ALA B 1 200 ? -6.02 35.375 21.984 1 97.69 200 ALA B O 1
ATOM 4917 N N . ASP B 1 201 ? -8.164 36 21.781 1 97.38 201 ASP B N 1
ATOM 4918 C CA . ASP B 1 201 ? -8.586 34.656 21.359 1 97.38 201 ASP B CA 1
ATOM 4919 C C . ASP B 1 201 ? -7.953 34.281 20.031 1 97.38 201 ASP B C 1
ATOM 4921 O O . ASP B 1 201 ? -7.535 33.125 19.828 1 97.38 201 ASP B O 1
ATOM 4925 N N . LEU B 1 202 ? -7.938 35.188 19.109 1 98.25 202 LEU B N 1
ATOM 4926 C CA . LEU B 1 202 ? -7.324 34.969 17.797 1 98.25 202 LEU B CA 1
ATOM 4927 C C . LEU B 1 202 ? -5.848 34.625 17.938 1 98.25 202 LEU B C 1
ATOM 4929 O O . LEU B 1 202 ? -5.344 33.719 17.266 1 98.25 202 LEU B O 1
ATOM 4933 N N . ALA B 1 203 ? -5.184 35.375 18.828 1 97 203 ALA B N 1
ATOM 4934 C CA . ALA B 1 203 ? -3.764 35.125 19.062 1 97 203 ALA B CA 1
ATOM 4935 C C . ALA B 1 203 ? -3.535 33.688 19.594 1 97 203 ALA B C 1
ATOM 4937 O O . ALA B 1 203 ? -2.562 33.031 19.219 1 97 203 ALA B O 1
ATOM 4938 N N . GLU B 1 204 ? -4.41 33.281 20.438 1 95.38 204 GLU B N 1
ATOM 4939 C CA . GLU B 1 204 ? -4.312 31.922 20.969 1 95.38 204 GLU B CA 1
ATOM 4940 C C . GLU B 1 204 ? -4.5 30.875 19.891 1 95.38 204 GLU B C 1
ATOM 4942 O O . GLU B 1 204 ? -3.752 29.891 19.812 1 95.38 204 GLU B O 1
ATOM 4947 N N . VAL B 1 205 ? -5.504 31.031 19.047 1 96.44 205 VAL B N 1
ATOM 4948 C CA . VAL B 1 205 ? -5.762 30.109 17.938 1 96.44 205 VAL B CA 1
ATOM 4949 C C . VAL B 1 205 ? -4.578 30.109 16.984 1 96.44 205 VAL B C 1
ATOM 4951 O O . VAL B 1 205 ? -4.16 29.047 16.5 1 96.44 205 VAL B O 1
ATOM 4954 N N . ARG B 1 206 ? -4.055 31.297 16.703 1 96.12 206 ARG B N 1
ATOM 4955 C CA . ARG B 1 206 ? -2.918 31.422 15.797 1 96.12 206 ARG B CA 1
ATOM 4956 C C . ARG B 1 206 ? -1.693 30.703 16.359 1 96.12 206 ARG B C 1
ATOM 4958 O O . ARG B 1 206 ? -0.96 30.047 15.602 1 96.12 206 ARG B O 1
ATOM 4965 N N . ALA B 1 207 ? -1.485 30.844 17.641 1 93.38 207 ALA B N 1
ATOM 4966 C CA . ALA B 1 207 ? -0.364 30.156 18.281 1 93.38 207 ALA B CA 1
ATOM 4967 C C . ALA B 1 207 ? -0.522 28.641 18.188 1 93.38 207 ALA B C 1
ATOM 4969 O O . ALA B 1 207 ? 0.424 27.938 17.844 1 93.38 207 ALA B O 1
ATOM 4970 N N . ALA B 1 208 ? -1.669 28.172 18.484 1 93.56 208 ALA B N 1
ATOM 4971 C CA . ALA B 1 208 ? -1.955 26.75 18.391 1 93.56 208 ALA B CA 1
ATOM 4972 C C . ALA B 1 208 ? -1.808 26.25 16.969 1 93.56 208 ALA B C 1
ATOM 4974 O O . ALA B 1 208 ? -1.221 25.188 16.734 1 93.56 208 ALA B O 1
ATOM 4975 N N . ALA B 1 209 ? -2.359 26.984 16.031 1 95.06 209 ALA B N 1
ATOM 4976 C CA . ALA B 1 209 ? -2.248 26.625 14.617 1 95.06 209 ALA B CA 1
ATOM 4977 C C . ALA B 1 209 ? -0.789 26.594 14.172 1 95.06 209 ALA B C 1
ATOM 4979 O O . ALA B 1 209 ? -0.398 25.734 13.375 1 95.06 209 ALA B O 1
ATOM 4980 N N . GLY B 1 210 ? -0.059 27.547 14.656 1 93.19 210 GLY B N 1
ATOM 4981 C CA . GLY B 1 210 ? 1.361 27.578 14.352 1 93.19 210 GLY B CA 1
ATOM 4982 C C . GLY B 1 210 ? 2.088 26.312 14.789 1 93.19 210 GLY B C 1
ATOM 4983 O O . GLY B 1 210 ? 2.889 25.766 14.039 1 93.19 210 GLY B O 1
ATOM 4984 N N . GLN B 1 211 ? 1.762 25.891 15.961 1 91.62 211 GLN B N 1
ATOM 4985 C CA . GLN B 1 211 ? 2.34 24.656 16.469 1 91.62 211 GLN B CA 1
ATOM 4986 C C . GLN B 1 211 ? 1.893 23.453 15.633 1 91.62 211 GLN B C 1
ATOM 4988 O O . GLN B 1 211 ? 2.693 22.562 15.336 1 91.62 211 GLN B O 1
ATOM 4993 N N . GLY B 1 212 ? 0.626 23.453 15.32 1 92.19 212 GLY B N 1
ATOM 4994 C CA . GLY B 1 212 ? 0.104 22.391 14.484 1 92.19 212 GLY B CA 1
ATOM 4995 C C . GLY B 1 212 ? 0.787 22.312 13.133 1 92.19 212 GLY B C 1
ATOM 4996 O O . GLY B 1 212 ? 1.093 21.219 12.648 1 92.19 212 GLY B O 1
ATOM 4997 N N . ALA B 1 213 ? 0.988 23.422 12.523 1 92.31 213 ALA B N 1
ATOM 4998 C CA . ALA B 1 213 ? 1.651 23.484 11.227 1 92.31 213 ALA B CA 1
ATOM 4999 C C . ALA B 1 213 ? 3.086 22.969 11.312 1 92.31 213 ALA B C 1
ATOM 5001 O O . ALA B 1 213 ? 3.568 22.297 10.406 1 92.31 213 ALA B O 1
ATOM 5002 N N . LEU B 1 214 ? 3.703 23.297 12.383 1 90.12 214 LEU B N 1
ATOM 5003 C CA . LEU B 1 214 ? 5.082 22.859 12.594 1 90.12 214 LEU B CA 1
ATOM 5004 C C . LEU B 1 214 ? 5.152 21.344 12.75 1 90.12 214 LEU B C 1
ATOM 5006 O O . LEU B 1 214 ? 6.074 20.703 12.242 1 90.12 214 LEU B O 1
ATOM 5010 N N . MET B 1 215 ? 4.238 20.828 13.438 1 88.62 215 MET B N 1
ATOM 5011 C CA . MET B 1 215 ? 4.211 19.391 13.664 1 88.62 215 MET B CA 1
ATOM 5012 C C . MET B 1 215 ? 3.916 18.641 12.359 1 88.62 215 MET B C 1
ATOM 5014 O O . MET B 1 215 ? 4.301 17.484 12.203 1 88.62 215 MET B O 1
ATOM 5018 N N . ARG B 1 216 ? 3.264 19.281 11.477 1 88.88 216 ARG B N 1
ATOM 5019 C CA . ARG B 1 216 ? 2.902 18.656 10.203 1 88.88 216 ARG B CA 1
ATOM 5020 C C . ARG B 1 216 ? 4.035 18.781 9.195 1 88.88 216 ARG B C 1
ATOM 5022 O O . ARG B 1 216 ? 4.457 17.781 8.602 1 88.88 216 ARG B O 1
ATOM 5029 N N . GLU B 1 217 ? 4.547 19.969 9.008 1 88.06 217 GLU B N 1
ATOM 5030 C CA . GLU B 1 217 ? 5.504 20.25 7.941 1 88.06 217 GLU B CA 1
ATOM 5031 C C . GLU B 1 217 ? 6.938 20.078 8.43 1 88.06 217 GLU B C 1
ATOM 5033 O O . GLU B 1 217 ? 7.824 19.703 7.652 1 88.06 217 GLU B O 1
ATOM 5038 N N . GLY B 1 218 ? 7.105 20.422 9.602 1 88.88 218 GLY B N 1
ATOM 5039 C CA . GLY B 1 218 ? 8.445 20.344 10.172 1 88.88 218 GLY B CA 1
ATOM 5040 C C . GLY B 1 218 ? 9.344 21.484 9.766 1 88.88 218 GLY B C 1
ATOM 5041 O O . GLY B 1 218 ? 8.875 22.609 9.578 1 88.88 218 GLY B O 1
ATOM 5042 N N . MET B 1 219 ? 10.617 21.219 9.914 1 90 219 MET B N 1
ATOM 5043 C CA . MET B 1 219 ? 11.656 22.203 9.648 1 90 219 MET B CA 1
ATOM 5044 C C . MET B 1 219 ? 12.648 21.672 8.617 1 90 219 MET B C 1
ATOM 5046 O O . MET B 1 219 ? 12.992 20.5 8.625 1 90 219 MET B O 1
ATOM 5050 N N . SER B 1 220 ? 12.953 22.516 7.688 1 91.06 220 SER B N 1
ATOM 5051 C CA . SER B 1 220 ? 14 22.172 6.727 1 91.06 220 SER B CA 1
ATOM 5052 C C . SER B 1 220 ? 15.344 22.766 7.141 1 91.06 220 SER B C 1
ATOM 5054 O O . SER B 1 220 ? 15.461 23.984 7.32 1 91.06 220 SER B O 1
ATOM 5056 N N . VAL B 1 221 ? 16.359 21.859 7.27 1 91.94 221 VAL B N 1
ATOM 5057 C CA . VAL B 1 221 ? 17.688 22.297 7.707 1 91.94 221 VAL B CA 1
ATOM 5058 C C . VAL B 1 221 ? 18.734 21.859 6.691 1 91.94 221 VAL B C 1
ATOM 5060 O O . VAL B 1 221 ? 18.703 20.719 6.223 1 91.94 221 VAL B O 1
ATOM 5063 N N . VAL B 1 222 ? 19.594 22.781 6.363 1 91 222 VAL B N 1
ATOM 5064 C CA . VAL B 1 222 ? 20.703 22.453 5.477 1 91 222 VAL B CA 1
ATOM 5065 C C . VAL B 1 222 ? 22 22.438 6.266 1 91 222 VAL B C 1
ATOM 5067 O O . VAL B 1 222 ? 22.25 23.344 7.074 1 91 222 VAL B O 1
ATOM 5070 N N . ILE B 1 223 ? 22.734 21.328 6.027 1 90.62 223 ILE B N 1
ATOM 5071 C CA . ILE B 1 223 ? 24.078 21.25 6.613 1 90.62 223 ILE B CA 1
ATOM 5072 C C . ILE B 1 223 ? 25.125 21.609 5.559 1 90.62 223 ILE B C 1
ATOM 5074 O O . ILE B 1 223 ? 25.266 20.891 4.562 1 90.62 223 ILE B O 1
ATOM 5078 N N . ALA B 1 224 ? 25.781 22.688 5.812 1 88.94 224 ALA B N 1
ATOM 5079 C CA . ALA B 1 224 ? 26.844 23.141 4.922 1 88.94 224 ALA B CA 1
ATOM 5080 C C . ALA B 1 224 ? 28.188 23.156 5.645 1 88.94 224 ALA B C 1
ATOM 5082 O O . ALA B 1 224 ? 28.234 23.25 6.875 1 88.94 224 ALA B O 1
ATOM 5083 N N . GLY B 1 225 ? 29.219 23.016 4.84 1 88.5 225 GLY B N 1
ATOM 5084 C CA . GLY B 1 225 ? 30.562 23.031 5.387 1 88.5 225 GLY B CA 1
ATOM 5085 C C . GLY B 1 225 ? 31.594 22.453 4.441 1 88.5 225 GLY B C 1
ATOM 5086 O O . GLY B 1 225 ? 31.266 21.766 3.479 1 88.5 225 GLY B O 1
ATOM 5087 N N . ARG B 1 226 ? 32.812 22.828 4.746 1 83.5 226 ARG B N 1
ATOM 5088 C CA . ARG B 1 226 ? 33.906 22.312 3.949 1 83.5 226 ARG B CA 1
ATOM 5089 C C . ARG B 1 226 ? 34.094 20.812 4.164 1 83.5 226 ARG B C 1
ATOM 5091 O O . ARG B 1 226 ? 33.531 20.234 5.105 1 83.5 226 ARG B O 1
ATOM 5098 N N . PRO B 1 227 ? 34.812 20.219 3.201 1 83.69 227 PRO B N 1
ATOM 5099 C CA . PRO B 1 227 ? 35.062 18.781 3.395 1 83.69 227 PRO B CA 1
ATOM 5100 C C . PRO B 1 227 ? 35.719 18.484 4.746 1 83.69 227 PRO B C 1
ATOM 5102 O O . PRO B 1 227 ? 36.531 19.266 5.23 1 83.69 227 PRO B O 1
ATOM 5105 N N . ASN B 1 228 ? 35.281 17.453 5.379 1 84.94 228 ASN B N 1
ATOM 5106 C CA . ASN B 1 228 ? 35.844 16.906 6.609 1 84.94 228 ASN B CA 1
ATOM 5107 C C . ASN B 1 228 ? 35.406 17.688 7.832 1 84.94 228 ASN B C 1
ATOM 5109 O O . ASN B 1 228 ? 35.938 17.516 8.93 1 84.94 228 ASN B O 1
ATOM 5113 N N . ALA B 1 229 ? 34.438 18.547 7.602 1 90.75 229 ALA B N 1
ATOM 5114 C CA . ALA B 1 229 ? 33.875 19.297 8.727 1 90.75 229 ALA B CA 1
ATOM 5115 C C . ALA B 1 229 ? 33.031 18.422 9.617 1 90.75 229 ALA B C 1
ATOM 5117 O O . ALA B 1 229 ? 32.688 18.797 10.742 1 90.75 229 ALA B O 1
ATOM 5118 N N . GLY B 1 230 ? 32.562 17.234 9.156 1 89.12 230 GLY B N 1
ATOM 5119 C CA . GLY B 1 230 ? 31.781 16.281 9.953 1 89.12 230 GLY B CA 1
ATOM 5120 C C . GLY B 1 230 ? 30.312 16.297 9.633 1 89.12 230 GLY B C 1
ATOM 5121 O O . GLY B 1 230 ? 29.484 15.945 10.477 1 89.12 230 GLY B O 1
ATOM 5122 N N . LYS B 1 231 ? 29.906 16.75 8.484 1 87.5 231 LYS B N 1
ATOM 5123 C CA . LYS B 1 231 ? 28.5 16.844 8.07 1 87.5 231 LYS B CA 1
ATOM 5124 C C . LYS B 1 231 ? 27.797 15.5 8.172 1 87.5 231 LYS B C 1
ATOM 5126 O O . LYS B 1 231 ? 26.719 15.398 8.766 1 87.5 231 LYS B O 1
ATOM 5131 N N . SER B 1 232 ? 28.422 14.453 7.645 1 83.31 232 SER B N 1
ATOM 5132 C CA . SER B 1 232 ? 27.828 13.117 7.688 1 83.31 232 SER B CA 1
ATOM 5133 C C . SER B 1 232 ? 27.75 12.594 9.117 1 83.31 232 SER B C 1
ATOM 5135 O O . SER B 1 232 ? 26.766 11.953 9.5 1 83.31 232 SER B O 1
ATOM 5137 N N . SER B 1 233 ? 28.766 12.898 9.844 1 86.81 233 SER B N 1
ATOM 5138 C CA . SER B 1 233 ? 28.781 12.469 11.242 1 86.81 233 SER B CA 1
ATOM 5139 C C . SER B 1 233 ? 27.641 13.117 12.023 1 86.81 233 SER B C 1
ATOM 5141 O O . SER B 1 233 ? 27.016 12.477 12.867 1 86.81 233 SER B O 1
ATOM 5143 N N . LEU B 1 234 ? 27.422 14.352 11.734 1 90.12 234 LEU B N 1
ATOM 5144 C CA . LEU B 1 234 ? 26.344 15.047 12.414 1 90.12 234 LEU B CA 1
ATOM 5145 C C . LEU B 1 234 ? 24.984 14.461 12.016 1 90.12 234 LEU B C 1
ATOM 5147 O O . LEU B 1 234 ? 24.125 14.25 12.867 1 90.12 234 LEU B O 1
ATOM 5151 N N . LEU B 1 235 ? 24.828 14.25 10.734 1 84.81 235 LEU B N 1
ATOM 5152 C CA . LEU B 1 235 ? 23.594 13.633 10.25 1 84.81 235 LEU B CA 1
ATOM 5153 C C . LEU B 1 235 ? 23.344 12.297 10.945 1 84.81 235 LEU B C 1
ATOM 5155 O O . LEU B 1 235 ? 22.219 12.016 11.367 1 84.81 235 LEU B O 1
ATOM 5159 N N . ASN B 1 236 ? 24.328 11.555 11.125 1 82.94 236 ASN B N 1
ATOM 5160 C CA . ASN B 1 236 ? 24.219 10.266 11.797 1 82.94 236 ASN B CA 1
ATOM 5161 C C . ASN B 1 236 ? 23.859 10.43 13.273 1 82.94 236 ASN B C 1
ATOM 5163 O O . ASN B 1 236 ? 23.031 9.688 13.797 1 82.94 236 ASN B O 1
ATOM 5167 N N . ALA B 1 237 ? 24.5 11.328 13.836 1 86.5 237 ALA B N 1
ATOM 5168 C CA . ALA B 1 237 ? 24.25 11.586 15.25 1 86.5 237 ALA B CA 1
ATOM 5169 C C . ALA B 1 237 ? 22.812 12.016 15.484 1 86.5 237 ALA B C 1
ATOM 5171 O O . ALA B 1 237 ? 22.188 11.625 16.469 1 86.5 237 ALA B O 1
ATOM 5172 N N . LEU B 1 238 ? 22.297 12.742 14.57 1 84.75 238 LEU B N 1
ATOM 5173 C CA . LEU B 1 238 ? 20.922 13.219 14.68 1 84.75 238 LEU B CA 1
ATOM 5174 C C . LEU B 1 238 ? 19.938 12.094 14.406 1 84.75 238 LEU B C 1
ATOM 5176 O O . LEU B 1 238 ? 18.844 12.055 15 1 84.75 238 LEU B O 1
ATOM 5180 N N . THR B 1 239 ? 20.312 11.156 13.492 1 75.62 239 THR B N 1
ATOM 5181 C CA . THR B 1 239 ? 19.453 10.047 13.102 1 75.62 239 THR B CA 1
ATOM 5182 C C . THR B 1 239 ? 19.453 8.969 14.18 1 75.62 239 THR B C 1
ATOM 5184 O O . THR B 1 239 ? 18.438 8.305 14.398 1 75.62 239 THR B O 1
ATOM 5187 N N . GLU B 1 240 ? 20.531 8.422 14.695 1 64.44 240 GLU B N 1
ATOM 5188 C CA . GLU B 1 240 ? 20.688 7.336 15.664 1 64.44 240 GLU B CA 1
ATOM 5189 C C . GLU B 1 240 ? 19.844 7.574 16.906 1 64.44 240 GLU B C 1
ATOM 5191 O O . GLU B 1 240 ? 19.344 6.629 17.516 1 64.44 240 GLU B O 1
ATOM 5196 N N . GLN B 1 241 ? 19.797 8.641 17.281 1 53.75 241 GLN B N 1
ATOM 5197 C CA . GLN B 1 241 ? 19.094 8.875 18.547 1 53.75 241 GLN B CA 1
ATOM 5198 C C . GLN B 1 241 ? 17.578 8.828 18.359 1 53.75 241 GLN B C 1
ATOM 5200 O O . GLN B 1 241 ? 16.844 8.641 19.328 1 53.75 241 GLN B O 1
ATOM 5205 N N . GLU B 1 242 ? 17.125 9.07 17.188 1 52.56 242 GLU B N 1
ATOM 5206 C CA . GLU B 1 242 ? 15.672 9.164 17.094 1 52.56 242 GLU B CA 1
ATOM 5207 C C . GLU B 1 242 ? 15.117 8.133 16.109 1 52.56 242 GLU B C 1
ATOM 5209 O O . GLU B 1 242 ? 15.812 7.734 15.172 1 52.56 242 GLU B O 1
ATOM 5214 N N . THR B 1 243 ? 14.375 7.105 16.641 1 45.12 243 THR B N 1
ATOM 5215 C CA . THR B 1 243 ? 13.688 6.078 15.867 1 45.12 243 THR B CA 1
ATOM 5216 C C . THR B 1 243 ? 13.195 6.641 14.539 1 45.12 243 THR B C 1
ATOM 5218 O O . THR B 1 243 ? 12.25 7.434 14.508 1 45.12 243 THR B O 1
ATOM 5221 N N . ALA B 1 244 ? 14.094 7.031 13.734 1 43.81 244 ALA B N 1
ATOM 5222 C CA . ALA B 1 244 ? 13.742 7.582 12.43 1 43.81 244 ALA B CA 1
ATOM 5223 C C . ALA B 1 244 ? 12.93 6.574 11.617 1 43.81 244 ALA B C 1
ATOM 5225 O O . ALA B 1 244 ? 13.305 5.402 11.523 1 43.81 244 ALA B O 1
ATOM 5226 N N . ILE B 1 245 ? 11.703 6.641 11.703 1 40.66 245 ILE B N 1
ATOM 5227 C CA . ILE B 1 245 ? 11.039 5.871 10.656 1 40.66 245 ILE B CA 1
ATOM 5228 C C . ILE B 1 245 ? 11.555 6.309 9.289 1 40.66 245 ILE B C 1
ATOM 5230 O O . ILE B 1 245 ? 11.352 7.457 8.883 1 40.66 245 ILE B O 1
ATOM 5234 N N . VAL B 1 246 ? 12.648 5.781 8.969 1 39.31 246 VAL B N 1
ATOM 5235 C CA . VAL B 1 246 ? 13.188 6.059 7.641 1 39.31 246 VAL B CA 1
ATOM 5236 C C . VAL B 1 246 ? 12.172 5.648 6.574 1 39.31 246 VAL B C 1
ATOM 5238 O O . VAL B 1 246 ? 11.68 4.516 6.586 1 39.31 246 VAL B O 1
ATOM 5241 N N . THR B 1 247 ? 11.32 6.531 6.305 1 37.94 247 THR B N 1
ATOM 5242 C CA . THR B 1 247 ? 10.469 6.145 5.18 1 37.94 247 THR B CA 1
ATOM 5243 C C . THR B 1 247 ? 11.195 6.375 3.857 1 37.94 247 THR B C 1
ATOM 5245 O O . THR B 1 247 ? 11.727 7.457 3.613 1 37.94 247 THR B O 1
ATOM 5248 N N . ASP B 1 248 ? 11.867 5.469 3.391 1 38.59 248 ASP B N 1
ATOM 5249 C CA . ASP B 1 248 ? 12.359 5.617 2.021 1 38.59 248 ASP B CA 1
ATOM 5250 C C . ASP B 1 248 ? 11.211 5.961 1.066 1 38.59 248 ASP B C 1
ATOM 5252 O O . ASP B 1 248 ? 10.281 5.172 0.903 1 38.59 248 ASP B O 1
ATOM 5256 N N . ILE B 1 249 ? 10.789 7.172 1.151 1 36.16 249 ILE B N 1
ATOM 5257 C CA . ILE B 1 249 ? 9.859 7.457 0.065 1 36.16 249 ILE B CA 1
ATOM 5258 C C . ILE B 1 249 ? 10.484 7.062 -1.27 1 36.16 249 ILE B C 1
ATOM 5260 O O . ILE B 1 249 ? 11.516 7.613 -1.663 1 36.16 249 ILE B O 1
ATOM 5264 N N . GLU B 1 250 ? 10.297 6.016 -1.75 1 32.91 250 GLU B N 1
ATOM 5265 C CA . GLU B 1 250 ? 10.477 5.5 -3.104 1 32.91 250 GLU B CA 1
ATOM 5266 C C . GLU B 1 250 ? 9.773 6.375 -4.133 1 32.91 250 GLU B C 1
ATOM 5268 O O . GLU B 1 250 ? 8.617 6.758 -3.938 1 32.91 250 GLU B O 1
ATOM 5273 N N . GLY B 1 251 ? 10.516 7.418 -4.805 1 32.66 251 GLY B N 1
ATOM 5274 C CA . GLY B 1 251 ? 10.32 8.297 -5.949 1 32.66 251 GLY B CA 1
ATOM 5275 C C . GLY B 1 251 ? 11.203 9.523 -5.918 1 32.66 251 GLY B C 1
ATOM 5276 O O . GLY B 1 251 ? 11.031 10.438 -6.723 1 32.66 251 GLY B O 1
ATOM 5277 N N . THR B 1 252 ? 11.453 10.133 -4.723 1 33.5 252 THR B N 1
ATOM 5278 C CA . THR B 1 252 ? 12.242 11.344 -4.93 1 33.5 252 THR B CA 1
ATOM 5279 C C . THR B 1 252 ? 13.602 11.008 -5.535 1 33.5 252 THR B C 1
ATOM 5281 O O . THR B 1 252 ? 14.102 9.898 -5.371 1 33.5 252 THR B O 1
ATOM 5284 N N . THR B 1 253 ? 13.984 11.797 -6.609 1 33.94 253 THR B N 1
ATOM 5285 C CA . THR B 1 253 ? 15.234 11.812 -7.363 1 33.94 253 THR B CA 1
ATOM 5286 C C . THR B 1 253 ? 16.406 11.492 -6.453 1 33.94 253 THR B C 1
ATOM 5288 O O . THR B 1 253 ? 16.375 11.758 -5.25 1 33.94 253 THR B O 1
ATOM 5291 N N . ARG B 1 254 ? 17.484 10.797 -6.922 1 33.91 254 ARG B N 1
ATOM 5292 C CA . ARG B 1 254 ? 18.828 10.406 -6.527 1 33.91 254 ARG B CA 1
ATOM 5293 C C . ARG B 1 254 ? 19.516 11.516 -5.742 1 33.91 254 ARG B C 1
ATOM 5295 O O . ARG B 1 254 ? 20.562 11.297 -5.125 1 33.91 254 ARG B O 1
ATOM 5302 N N . ASP B 1 255 ? 19.344 12.828 -6.059 1 39.97 255 ASP B N 1
ATOM 5303 C CA . ASP B 1 255 ? 20.406 13.789 -5.781 1 39.97 255 ASP B CA 1
ATOM 5304 C C . ASP B 1 255 ? 20.5 14.102 -4.289 1 39.97 255 ASP B C 1
ATOM 5306 O O . ASP B 1 255 ? 21.578 14.039 -3.695 1 39.97 255 ASP B O 1
ATOM 5310 N N . VAL B 1 256 ? 19.75 15.078 -3.781 1 46.72 256 VAL B N 1
ATOM 5311 C CA . VAL B 1 256 ? 19.984 15.594 -2.438 1 46.72 256 VAL B CA 1
ATOM 5312 C C . VAL B 1 256 ? 19.406 14.633 -1.404 1 46.72 256 VAL B C 1
ATOM 5314 O O . VAL B 1 256 ? 18.234 14.266 -1.477 1 46.72 256 VAL B O 1
ATOM 5317 N N . LEU B 1 257 ? 20.344 13.875 -0.826 1 51.38 257 LEU B N 1
ATOM 5318 C CA . LEU B 1 257 ? 19.938 12.93 0.216 1 51.38 257 LEU B CA 1
ATOM 5319 C C . LEU B 1 257 ? 19.141 13.633 1.308 1 51.38 257 LEU B C 1
ATOM 5321 O O . LEU B 1 257 ? 19.594 14.625 1.875 1 51.38 257 LEU B O 1
ATOM 5325 N N . ARG B 1 258 ? 17.859 13.648 1.324 1 62.16 258 ARG B N 1
ATOM 5326 C CA . ARG B 1 258 ? 17.016 14.156 2.396 1 62.16 258 ARG B CA 1
ATOM 5327 C C . ARG B 1 258 ? 16.734 13.07 3.434 1 62.16 258 ARG B C 1
ATOM 5329 O O . ARG B 1 258 ? 16.406 11.938 3.08 1 62.16 258 ARG B O 1
ATOM 5336 N N . GLU B 1 259 ? 17.312 13.406 4.641 1 71.94 259 GLU B N 1
ATOM 5337 C CA . GLU B 1 259 ? 16.938 12.547 5.754 1 71.94 259 GLU B CA 1
ATOM 5338 C C . GLU B 1 259 ? 15.789 13.141 6.551 1 71.94 259 GLU B C 1
ATOM 5340 O O . GLU B 1 259 ? 15.727 14.352 6.762 1 71.94 259 GLU B O 1
ATOM 5345 N N . HIS B 1 260 ? 14.828 12.352 6.82 1 76.06 260 HIS B N 1
ATOM 5346 C CA . HIS B 1 260 ? 13.688 12.766 7.629 1 76.06 260 HIS B CA 1
ATOM 5347 C C . HIS B 1 260 ? 13.781 12.203 9.047 1 76.06 260 HIS B C 1
ATOM 5349 O O . HIS B 1 260 ? 13.75 10.984 9.234 1 76.06 260 HIS B O 1
ATOM 5355 N N . ILE B 1 261 ? 14.086 13.133 9.93 1 81.88 261 ILE B N 1
ATOM 5356 C CA . ILE B 1 261 ? 14.156 12.711 11.328 1 81.88 261 ILE B CA 1
ATOM 5357 C C . ILE B 1 261 ? 13.148 13.5 12.156 1 81.88 261 ILE B C 1
ATOM 5359 O O . ILE B 1 261 ? 12.477 14.391 11.641 1 81.88 261 ILE B O 1
ATOM 5363 N N . HIS B 1 262 ? 12.875 13.078 13.422 1 83.5 262 HIS B N 1
ATOM 5364 C CA . HIS B 1 262 ? 11.953 13.789 14.305 1 83.5 262 HIS B CA 1
ATOM 5365 C C . HIS B 1 262 ? 12.672 14.328 15.539 1 83.5 262 HIS B C 1
ATOM 5367 O O . HIS B 1 262 ? 13.508 13.633 16.125 1 83.5 262 HIS B O 1
ATOM 5373 N N . LEU B 1 263 ? 12.516 15.547 15.75 1 84.94 263 LEU B N 1
ATOM 5374 C CA . LEU B 1 263 ? 12.93 16.172 17 1 84.94 263 LEU B CA 1
ATOM 5375 C C . LEU B 1 263 ? 11.742 16.328 17.938 1 84.94 263 LEU B C 1
ATOM 5377 O O . LEU B 1 263 ? 10.961 17.281 17.797 1 84.94 263 LEU B O 1
ATOM 5381 N N . ASP B 1 264 ? 11.578 15.508 18.906 1 79.19 264 ASP B N 1
ATOM 5382 C CA . ASP B 1 264 ? 10.461 15.531 19.844 1 79.19 264 ASP B CA 1
ATOM 5383 C C . ASP B 1 264 ? 9.125 15.555 19.094 1 79.19 264 ASP B C 1
ATOM 5385 O O . ASP B 1 264 ? 8.227 16.328 19.438 1 79.19 264 ASP B O 1
ATOM 5389 N N . GLY B 1 265 ? 9.141 14.891 17.969 1 79.19 265 GLY B N 1
ATOM 5390 C CA . GLY B 1 265 ? 7.902 14.781 17.203 1 79.19 265 GLY B CA 1
ATOM 5391 C C . GLY B 1 265 ? 7.84 15.727 16.031 1 79.19 265 GLY B C 1
ATOM 5392 O O . GLY B 1 265 ? 7.016 15.555 15.133 1 79.19 265 GLY B O 1
ATOM 5393 N N . MET B 1 266 ? 8.633 16.688 16.047 1 85.31 266 MET B N 1
ATOM 5394 C CA . MET B 1 266 ? 8.703 17.625 14.914 1 85.31 266 MET B CA 1
ATOM 5395 C C . MET B 1 266 ? 9.555 17.047 13.789 1 85.31 266 MET B C 1
ATOM 5397 O O . MET B 1 266 ? 10.734 16.734 13.992 1 85.31 266 MET B O 1
ATOM 5401 N N . PRO B 1 267 ? 8.93 17.031 12.648 1 87.94 267 PRO B N 1
ATOM 5402 C CA . PRO B 1 267 ? 9.742 16.547 11.531 1 87.94 267 PRO B CA 1
ATOM 5403 C C . PRO B 1 267 ? 10.898 17.484 11.195 1 87.94 267 PRO B C 1
ATOM 5405 O O . PRO B 1 267 ? 10.742 18.719 11.242 1 87.94 267 PRO B O 1
ATOM 5408 N N . LEU B 1 268 ? 12.062 16.859 10.984 1 88.5 268 LEU B N 1
ATOM 5409 C CA . LEU B 1 268 ? 13.25 17.594 10.555 1 88.5 268 LEU B CA 1
ATOM 5410 C C . LEU B 1 268 ? 13.773 17.047 9.227 1 88.5 268 LEU B C 1
ATOM 5412 O O . LEU B 1 268 ? 14.188 15.891 9.148 1 88.5 268 LEU B O 1
ATOM 5416 N N . HIS B 1 269 ? 13.648 17.906 8.297 1 87.44 269 HIS B N 1
ATOM 5417 C CA . HIS B 1 269 ? 14.18 17.562 6.98 1 87.44 269 HIS B CA 1
ATOM 5418 C C . HIS B 1 269 ? 15.602 18.078 6.809 1 87.44 269 HIS B C 1
ATOM 5420 O O . HIS B 1 269 ? 15.812 19.281 6.617 1 87.44 269 HIS B O 1
ATOM 5426 N N . VAL B 1 270 ? 16.531 17.094 6.801 1 87.31 270 VAL B N 1
ATOM 5427 C CA . VAL B 1 270 ? 17.922 17.5 6.758 1 87.31 270 VAL B CA 1
ATOM 5428 C C . VAL B 1 270 ? 18.5 17.25 5.359 1 87.31 270 VAL B C 1
ATOM 5430 O O . VAL B 1 270 ? 18.375 16.156 4.82 1 87.31 270 VAL B O 1
ATOM 5433 N N . ILE B 1 271 ? 19 18.281 4.863 1 81.69 271 ILE B N 1
ATOM 5434 C CA . ILE B 1 271 ? 19.609 18.203 3.543 1 81.69 271 ILE B CA 1
ATOM 5435 C C . ILE B 1 271 ? 21.125 18.312 3.678 1 81.69 271 ILE B C 1
ATOM 5437 O O . ILE B 1 271 ? 21.641 19.297 4.211 1 81.69 271 ILE B O 1
ATOM 5441 N N . ASP B 1 272 ? 21.719 17.219 3.262 1 76.94 272 ASP B N 1
ATOM 5442 C CA . ASP B 1 272 ? 23.188 17.219 3.262 1 76.94 272 ASP B CA 1
ATOM 5443 C C . ASP B 1 272 ? 23.734 17.734 1.933 1 76.94 272 ASP B C 1
ATOM 5445 O O . ASP B 1 272 ? 23.406 17.203 0.872 1 76.94 272 ASP B O 1
ATOM 5449 N N . THR B 1 273 ? 24.234 18.859 1.941 1 72.19 273 THR B N 1
ATOM 5450 C CA . THR B 1 273 ? 24.797 19.359 0.693 1 72.19 273 THR B CA 1
ATOM 5451 C C . THR B 1 273 ? 26.203 18.828 0.471 1 72.19 273 THR B C 1
ATOM 5453 O O . THR B 1 273 ? 26.984 18.734 1.416 1 72.19 273 THR B O 1
ATOM 5456 N N . ALA B 1 274 ? 26.219 17.766 -0.442 1 57.41 274 ALA B N 1
ATOM 5457 C CA . ALA B 1 274 ? 27.562 17.359 -0.804 1 57.41 274 ALA B CA 1
ATOM 5458 C C . ALA B 1 274 ? 28.438 18.578 -1.135 1 57.41 274 ALA B C 1
ATOM 5460 O O . ALA B 1 274 ? 27.906 19.641 -1.51 1 57.41 274 ALA B O 1
ATOM 5461 N N . GLY B 1 275 ? 29.812 18.578 -0.892 1 55.81 275 GLY B N 1
ATOM 5462 C CA . GLY B 1 275 ? 30.844 19.578 -1.086 1 55.81 275 GLY B CA 1
ATOM 5463 C C . GLY B 1 275 ? 30.453 20.672 -2.061 1 5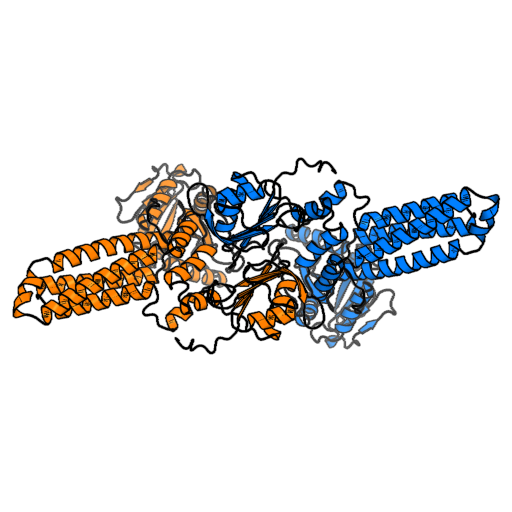5.81 275 GLY B C 1
ATOM 5464 O O . GLY B 1 275 ? 30.344 20.422 -3.266 1 55.81 275 GLY B O 1
ATOM 5465 N N . LEU B 1 276 ? 29.484 21.594 -1.648 1 55.81 276 LEU B N 1
ATOM 5466 C CA . LEU B 1 276 ? 29.234 22.797 -2.418 1 55.81 276 LEU B CA 1
ATOM 5467 C C . LEU B 1 276 ? 30.516 23.312 -3.059 1 55.81 276 LEU B C 1
ATOM 5469 O O . LEU B 1 276 ? 31.125 24.266 -2.562 1 55.81 276 LEU B O 1
ATOM 5473 N N . ARG B 1 277 ? 31.344 22.344 -3.604 1 45.91 277 ARG B N 1
ATOM 5474 C CA . ARG B 1 277 ? 32.594 22.75 -4.258 1 45.91 277 ARG B CA 1
ATOM 5475 C C . ARG B 1 277 ? 32.344 23.188 -5.691 1 45.91 277 ARG B C 1
ATOM 5477 O O . ARG B 1 277 ? 31.344 22.781 -6.309 1 45.91 277 ARG B O 1
ATOM 5484 N N . ASP B 1 278 ? 33.062 24.141 -5.961 1 45.81 278 ASP B N 1
ATOM 5485 C CA . ASP B 1 278 ? 33.188 24.484 -7.371 1 45.81 278 ASP B CA 1
ATOM 5486 C C . ASP B 1 278 ? 33.688 23.312 -8.188 1 45.81 278 ASP B C 1
ATOM 5488 O O . ASP B 1 278 ? 34.719 22.703 -7.848 1 45.81 278 ASP B O 1
ATOM 5492 N N . THR B 1 279 ? 32.844 22.469 -8.555 1 49.25 279 THR B N 1
ATOM 5493 C CA . THR B 1 279 ? 33.344 21.406 -9.43 1 49.25 279 THR B CA 1
ATOM 5494 C C . THR B 1 279 ? 33.062 21.734 -10.891 1 49.25 279 THR B C 1
ATOM 5496 O O . THR B 1 279 ? 32.062 22.359 -11.211 1 49.25 279 THR B O 1
ATOM 5499 N N . PRO B 1 280 ? 34.094 21.719 -11.688 1 48.47 280 PRO B N 1
ATOM 5500 C CA . PRO B 1 280 ? 33.906 21.938 -13.117 1 48.47 280 PRO B CA 1
ATOM 5501 C C . PRO B 1 280 ? 32.969 20.906 -13.742 1 48.47 280 PRO B C 1
ATOM 5503 O O . PRO B 1 280 ? 32.531 21.062 -14.883 1 48.47 280 PRO B O 1
ATOM 5506 N N . ASP B 1 281 ? 32.75 19.953 -13.023 1 48.19 281 ASP B N 1
ATOM 5507 C CA . ASP B 1 281 ? 32 18.875 -13.641 1 48.19 281 ASP B CA 1
ATOM 5508 C C . ASP B 1 281 ? 30.5 19.203 -13.68 1 48.19 281 ASP B C 1
ATOM 5510 O O . ASP B 1 281 ? 29.938 19.672 -12.688 1 48.19 281 ASP B O 1
ATOM 5514 N N . ALA B 1 282 ? 30.031 19.281 -14.906 1 51.53 282 ALA B N 1
ATOM 5515 C CA . ALA B 1 282 ? 28.656 19.656 -15.25 1 51.53 282 ALA B CA 1
ATOM 5516 C C . ALA B 1 282 ? 27.656 19 -14.305 1 51.53 282 ALA B C 1
ATOM 5518 O O . ALA B 1 282 ? 26.672 19.625 -13.891 1 51.53 282 ALA B O 1
ATOM 5519 N N . VAL B 1 283 ? 27.875 17.734 -14.133 1 48.12 283 VAL B N 1
ATOM 5520 C CA . VAL B 1 283 ? 27 17 -13.242 1 48.12 283 VAL B CA 1
ATOM 5521 C C . VAL B 1 283 ? 27.078 17.594 -11.828 1 48.12 283 VAL B C 1
ATOM 5523 O O . VAL B 1 283 ? 26.062 17.703 -11.141 1 48.12 283 VAL B O 1
ATOM 5526 N N . GLU B 1 284 ? 28.172 18.031 -11.547 1 56.62 284 GLU B N 1
ATOM 5527 C CA . GLU B 1 284 ? 28.406 18.609 -10.227 1 56.62 284 GLU B CA 1
ATOM 5528 C C . GLU B 1 284 ? 27.781 20 -10.102 1 56.62 284 GLU B C 1
ATOM 5530 O O . GLU B 1 284 ? 27.297 20.359 -9.039 1 56.62 284 GLU B O 1
ATOM 5535 N N . LYS B 1 285 ? 27.734 20.703 -11.266 1 59.97 285 LYS B N 1
ATOM 5536 C CA . LYS B 1 285 ? 27.125 22.031 -11.273 1 59.97 285 LYS B CA 1
ATOM 5537 C C . LYS B 1 285 ? 25.641 21.953 -10.961 1 59.97 285 LYS B C 1
ATOM 5539 O O . LYS B 1 285 ? 25.109 22.797 -10.25 1 59.97 285 LYS B O 1
ATOM 5544 N N . ILE B 1 286 ? 25.016 20.969 -11.609 1 61.31 286 ILE B N 1
ATOM 5545 C CA . ILE B 1 286 ? 23.594 20.766 -11.359 1 61.31 286 ILE B CA 1
ATOM 5546 C C . ILE B 1 286 ? 23.375 20.453 -9.883 1 61.31 286 ILE B C 1
ATOM 5548 O O . ILE B 1 286 ? 22.422 20.953 -9.266 1 61.31 286 ILE B O 1
ATOM 5552 N N . GLY B 1 287 ? 24.234 19.703 -9.414 1 65.56 287 GLY B N 1
ATOM 5553 C CA . GLY B 1 287 ? 24.156 19.391 -7.996 1 65.56 287 GLY B CA 1
ATOM 5554 C C . GLY B 1 287 ? 24.312 20.609 -7.105 1 65.56 287 GLY B C 1
ATOM 5555 O O . GLY B 1 287 ? 23.578 20.766 -6.125 1 65.56 287 GLY B O 1
ATOM 5556 N N . VAL B 1 288 ? 25.203 21.516 -7.617 1 71.44 288 VAL B N 1
ATOM 5557 C CA . VAL B 1 288 ? 25.469 22.734 -6.855 1 71.44 288 VAL B CA 1
ATOM 5558 C C . VAL B 1 288 ? 24.266 23.656 -6.926 1 71.44 288 VAL B C 1
ATOM 5560 O O . VAL B 1 288 ? 23.859 24.25 -5.918 1 71.44 288 VAL B O 1
ATOM 5563 N N . ALA B 1 289 ? 23.703 23.844 -8.023 1 75.75 289 ALA B N 1
ATOM 5564 C CA . ALA B 1 289 ? 22.516 24.688 -8.18 1 75.75 289 ALA B CA 1
ATOM 5565 C C . ALA B 1 289 ? 21.359 24.188 -7.32 1 75.75 289 ALA B C 1
ATOM 5567 O O . ALA B 1 289 ? 20.672 24.969 -6.672 1 75.75 289 ALA B O 1
ATOM 5568 N N . ARG B 1 290 ? 21.203 22.984 -7.242 1 76 290 ARG B N 1
ATOM 5569 C CA . ARG B 1 290 ? 20.141 22.391 -6.438 1 76 290 ARG B CA 1
ATOM 5570 C C . ARG B 1 290 ? 20.391 22.609 -4.949 1 76 290 ARG B C 1
ATOM 5572 O O . ARG B 1 290 ? 19.453 22.859 -4.188 1 76 290 ARG B O 1
ATOM 5579 N N . ALA B 1 291 ? 21.609 22.469 -4.672 1 76.88 291 ALA B N 1
ATOM 5580 C CA . ALA B 1 291 ? 21.969 22.688 -3.271 1 76.88 291 ALA B CA 1
ATOM 5581 C C . ALA B 1 291 ? 21.641 24.109 -2.846 1 76.88 291 ALA B C 1
ATOM 5583 O O . ALA B 1 291 ? 21.125 24.344 -1.749 1 76.88 291 ALA B O 1
ATOM 5584 N N . TRP B 1 292 ? 21.891 25.031 -3.709 1 83.56 292 TRP B N 1
ATOM 5585 C CA . TRP B 1 292 ? 21.609 26.438 -3.383 1 83.56 292 TRP B CA 1
ATOM 5586 C C . TRP B 1 292 ? 20.109 26.703 -3.309 1 83.56 292 TRP B C 1
ATOM 5588 O O . TRP B 1 292 ? 19.656 27.5 -2.486 1 83.56 292 TRP B O 1
ATOM 5598 N N . GLU B 1 293 ? 19.391 26.062 -4.125 1 82.75 293 GLU B N 1
ATOM 5599 C CA . GLU B 1 293 ? 17.938 26.172 -4.043 1 82.75 293 GLU B CA 1
ATOM 5600 C C . GLU B 1 293 ? 17.422 25.688 -2.688 1 82.75 293 GLU B C 1
ATOM 5602 O O . GLU B 1 293 ? 16.547 26.312 -2.094 1 82.75 293 GLU B O 1
ATOM 5607 N N . GLU B 1 294 ? 18.031 24.688 -2.234 1 82.56 294 GLU B N 1
ATOM 5608 C CA . GLU B 1 294 ? 17.641 24.141 -0.933 1 82.56 294 GLU B CA 1
ATOM 5609 C C . GLU B 1 294 ? 18.047 25.094 0.196 1 82.56 294 GLU B C 1
ATOM 5611 O O . GLU B 1 294 ? 17.297 25.25 1.167 1 82.56 294 GLU B O 1
ATOM 5616 N N . ILE B 1 295 ? 19.172 25.641 0.012 1 85.69 295 ILE B N 1
ATOM 5617 C CA . ILE B 1 295 ? 19.672 26.562 1.017 1 85.69 295 ILE B CA 1
ATOM 5618 C C . ILE B 1 295 ? 18.75 27.781 1.102 1 85.69 295 ILE B C 1
ATOM 5620 O O . ILE B 1 295 ? 18.422 28.25 2.197 1 85.69 295 ILE B O 1
ATOM 5624 N N . GLU B 1 296 ? 18.297 28.156 -0.014 1 86.75 296 GLU B N 1
ATOM 5625 C CA . GLU B 1 296 ? 17.406 29.328 -0.07 1 86.75 296 GLU B CA 1
ATOM 5626 C C . GLU B 1 296 ? 16.062 29.031 0.587 1 86.75 296 GLU B C 1
ATOM 5628 O O . GLU B 1 296 ? 15.469 29.906 1.208 1 86.75 296 GLU B O 1
ATOM 5633 N N . LYS B 1 297 ? 15.672 27.875 0.54 1 86.56 297 LYS B N 1
ATOM 5634 C CA . LYS B 1 297 ? 14.344 27.5 1.034 1 86.56 297 LYS B CA 1
ATOM 5635 C C . LYS B 1 297 ? 14.422 26.984 2.471 1 86.56 297 LYS B C 1
ATOM 5637 O O . LYS B 1 297 ? 13.391 26.812 3.127 1 86.56 297 LYS B O 1
ATOM 5642 N N . ALA B 1 298 ? 15.641 26.828 2.982 1 90.81 298 ALA B N 1
ATOM 5643 C CA . ALA B 1 298 ? 15.82 26.203 4.289 1 90.81 298 ALA B CA 1
ATOM 5644 C C . ALA B 1 298 ? 15.375 27.141 5.41 1 90.81 298 ALA B C 1
ATOM 5646 O O . ALA B 1 298 ? 15.539 28.359 5.312 1 90.81 298 ALA B O 1
ATOM 5647 N N . ASP B 1 299 ? 14.82 26.531 6.422 1 92 299 ASP B N 1
ATOM 5648 C CA . ASP B 1 299 ? 14.453 27.297 7.617 1 92 299 ASP B CA 1
ATOM 5649 C C . ASP B 1 299 ? 15.695 27.672 8.422 1 92 299 ASP B C 1
ATOM 5651 O O . ASP B 1 299 ? 15.703 28.703 9.109 1 92 299 ASP B O 1
ATOM 5655 N N . ARG B 1 300 ? 16.672 26.828 8.297 1 93.69 300 ARG B N 1
ATOM 5656 C CA . ARG B 1 300 ? 17.922 27.094 8.984 1 93.69 300 ARG B CA 1
ATOM 5657 C C . ARG B 1 300 ? 19.094 26.469 8.227 1 93.69 300 ARG B C 1
ATOM 5659 O O . ARG B 1 300 ? 18.969 25.391 7.641 1 93.69 300 ARG B O 1
ATOM 5666 N N . VAL B 1 301 ? 20.188 27.188 8.242 1 94.44 301 VAL B N 1
ATOM 5667 C CA . VAL B 1 301 ? 21.438 26.703 7.652 1 94.44 301 VAL B CA 1
ATOM 5668 C C . VAL B 1 301 ? 22.484 26.5 8.742 1 94.44 301 VAL B C 1
ATOM 5670 O O . VAL B 1 301 ? 22.797 27.438 9.484 1 94.44 301 VAL B O 1
ATOM 5673 N N . LEU B 1 302 ? 22.969 25.281 8.805 1 95.19 302 LEU B N 1
ATOM 5674 C CA . LEU B 1 302 ? 24.047 24.969 9.727 1 95.19 302 LEU B CA 1
ATOM 5675 C C . LEU B 1 302 ? 25.406 24.984 9.008 1 95.19 302 LEU B C 1
ATOM 5677 O O . LEU B 1 302 ? 25.672 24.094 8.188 1 95.19 302 LEU B O 1
ATOM 5681 N N . LEU B 1 303 ? 26.188 25.938 9.305 1 94.62 303 LEU B N 1
ATOM 5682 C CA . LEU B 1 303 ? 27.547 25.969 8.773 1 94.62 303 LEU B CA 1
ATOM 5683 C C . LEU B 1 303 ? 28.516 25.25 9.711 1 94.62 303 LEU B C 1
ATOM 5685 O O . LEU B 1 303 ? 28.812 25.75 10.797 1 94.62 303 LEU B O 1
ATOM 5689 N N . MET B 1 304 ? 28.938 24.172 9.242 1 95.44 304 MET B N 1
ATOM 5690 C CA . MET B 1 304 ? 29.812 23.328 10.07 1 95.44 304 MET B CA 1
ATOM 5691 C C . MET B 1 304 ? 31.281 23.656 9.82 1 95.44 304 MET B C 1
ATOM 5693 O O . MET B 1 304 ? 31.703 23.812 8.672 1 95.44 304 MET B O 1
ATOM 5697 N N . VAL B 1 305 ? 32.031 23.75 10.914 1 95 305 VAL B N 1
ATOM 5698 C CA . VAL B 1 305 ? 33.469 23.984 10.836 1 95 305 VAL B CA 1
ATOM 5699 C C . VAL B 1 305 ? 34.188 23.062 11.828 1 95 305 VAL B C 1
ATOM 5701 O O . VAL B 1 305 ? 33.656 22.719 12.875 1 95 305 VAL B O 1
ATOM 5704 N N . ASP B 1 306 ? 35.312 22.625 11.406 1 95.5 306 ASP B N 1
ATOM 5705 C CA . ASP B 1 306 ? 36.188 21.891 12.305 1 95.5 306 ASP B CA 1
ATOM 5706 C C . ASP B 1 306 ? 36.844 22.812 13.336 1 95.5 306 ASP B C 1
ATOM 5708 O O . ASP B 1 306 ? 37.719 23.625 13 1 95.5 306 ASP B O 1
ATOM 5712 N N . ALA B 1 307 ? 36.469 22.562 14.477 1 95.94 307 ALA B N 1
ATOM 5713 C CA . ALA B 1 307 ? 36.906 23.469 15.547 1 95.94 307 ALA B CA 1
ATOM 5714 C C . ALA B 1 307 ? 38.406 23.391 15.758 1 95.94 307 ALA B C 1
ATOM 5716 O O . ALA B 1 307 ? 39 24.312 16.328 1 95.94 307 ALA B O 1
ATOM 5717 N N . ALA B 1 308 ? 39 22.328 15.281 1 93.81 308 ALA B N 1
ATOM 5718 C CA . ALA B 1 308 ? 40.438 22.141 15.461 1 93.81 308 ALA B CA 1
ATOM 5719 C C . ALA B 1 308 ? 41.219 22.953 14.438 1 93.81 308 ALA B C 1
ATOM 5721 O O . ALA B 1 308 ? 42.406 23.203 14.617 1 93.81 308 ALA B O 1
ATOM 5722 N N . THR B 1 309 ? 40.531 23.422 13.438 1 93.56 309 THR B N 1
ATOM 5723 C CA . THR B 1 309 ? 41.25 24.047 12.328 1 93.56 309 THR B CA 1
ATOM 5724 C C . THR B 1 309 ? 41.188 25.562 12.406 1 93.56 309 THR B C 1
ATOM 5726 O O . THR B 1 309 ? 41.969 26.266 11.75 1 93.56 309 THR B O 1
ATOM 5729 N N . THR B 1 310 ? 40.25 26.062 13.148 1 92.94 310 THR B N 1
ATOM 5730 C CA . THR B 1 310 ? 40.094 27.516 13.258 1 92.94 310 THR B CA 1
ATOM 5731 C C . THR B 1 310 ? 39.438 27.891 14.578 1 92.94 310 THR B C 1
ATOM 5733 O O . THR B 1 310 ? 38.656 27.141 15.117 1 92.94 310 THR B O 1
ATOM 5736 N N . GLU B 1 311 ? 39.75 29.094 15 1 92.06 311 GLU B N 1
ATOM 5737 C CA . GLU B 1 311 ? 39.156 29.625 16.203 1 92.06 311 GLU B CA 1
ATOM 5738 C C . GLU B 1 311 ? 38.094 30.672 15.867 1 92.06 311 GLU B C 1
ATOM 5740 O O . GLU B 1 311 ? 37.406 31.203 16.766 1 92.06 311 GLU B O 1
ATOM 5745 N N . ALA B 1 312 ? 37.969 30.891 14.594 1 91.81 312 ALA B N 1
ATOM 5746 C CA . ALA B 1 312 ? 37.031 31.922 14.156 1 91.81 312 ALA B CA 1
ATOM 5747 C C . ALA B 1 312 ? 35.594 31.547 14.492 1 91.81 312 ALA B C 1
ATOM 5749 O O . ALA B 1 312 ? 35.188 30.375 14.391 1 91.81 312 ALA B O 1
ATOM 5750 N N . VAL B 1 313 ? 34.75 32.594 14.891 1 92.69 313 VAL B N 1
ATOM 5751 C CA . VAL B 1 313 ? 33.344 32.344 15.188 1 92.69 313 VAL B CA 1
ATOM 5752 C C . VAL B 1 313 ? 32.469 33.188 14.258 1 92.69 313 VAL B C 1
ATOM 5754 O O . VAL B 1 313 ? 31.25 33.156 14.359 1 92.69 313 VAL B O 1
ATOM 5757 N N . ASP B 1 314 ? 33.156 33.906 13.344 1 91.69 314 ASP B N 1
ATOM 5758 C CA . ASP B 1 314 ? 32.438 34.656 12.32 1 91.69 314 ASP B CA 1
ATOM 5759 C C . ASP B 1 314 ? 32.344 33.875 11.016 1 91.69 314 ASP B C 1
ATOM 5761 O O . ASP B 1 314 ? 33.375 33.625 10.367 1 91.69 314 ASP B O 1
ATOM 5765 N N . PRO B 1 315 ? 31.094 33.531 10.609 1 92.25 315 PRO B N 1
ATOM 5766 C CA . PRO B 1 315 ? 30.938 32.75 9.367 1 92.25 315 PRO B CA 1
ATOM 5767 C C . PRO B 1 315 ? 31.562 33.469 8.164 1 92.25 315 PRO B C 1
ATOM 5769 O O . PRO B 1 315 ? 32.062 32.781 7.258 1 92.25 315 PRO B O 1
ATOM 5772 N N . MET B 1 316 ? 31.547 34.75 8.227 1 90.38 316 MET B N 1
ATOM 5773 C CA . MET B 1 316 ? 32.125 35.5 7.121 1 90.38 316 MET B CA 1
ATOM 5774 C C . MET B 1 316 ? 33.656 35.281 7.047 1 90.38 316 MET B C 1
ATOM 5776 O O . MET B 1 316 ? 34.219 35.281 5.957 1 90.38 316 MET B O 1
ATOM 5780 N N . ALA B 1 317 ? 34.25 35.125 8.172 1 91.62 317 ALA B N 1
ATOM 5781 C CA . ALA B 1 317 ? 35.688 34.844 8.219 1 91.62 317 ALA B CA 1
ATOM 5782 C C . ALA B 1 317 ? 35.969 33.406 7.828 1 91.62 317 ALA B C 1
ATOM 5784 O O . ALA B 1 317 ? 37.062 33.125 7.289 1 91.62 317 ALA B O 1
ATOM 5785 N N . ILE B 1 318 ? 35.062 32.594 8.047 1 89.88 318 ILE B N 1
ATOM 5786 C CA . ILE B 1 318 ? 35.25 31.172 7.844 1 89.88 318 ILE B CA 1
ATOM 5787 C C . ILE B 1 318 ? 35.031 30.828 6.375 1 89.88 318 ILE B C 1
ATOM 5789 O O . ILE B 1 318 ? 35.844 30.109 5.766 1 89.88 318 ILE B O 1
ATOM 5793 N N . TRP B 1 319 ? 33.938 31.312 5.789 1 89.19 319 TRP B N 1
ATOM 5794 C CA . TRP B 1 319 ? 33.562 31 4.414 1 89.19 319 TRP B CA 1
ATOM 5795 C C . TRP B 1 319 ? 32.844 32.156 3.758 1 89.19 319 TRP B C 1
ATOM 5797 O O . TRP B 1 319 ? 31.625 32.094 3.502 1 89.19 319 TRP B O 1
ATOM 5807 N N . PRO B 1 320 ? 33.562 33.156 3.414 1 89.88 320 PRO B N 1
ATOM 5808 C CA . PRO B 1 320 ? 33 34.406 2.938 1 89.88 320 PRO B CA 1
ATOM 5809 C C . PRO B 1 320 ? 32.125 34.219 1.691 1 89.88 320 PRO B C 1
ATOM 5811 O O . PRO B 1 320 ? 31.031 34.781 1.608 1 89.88 320 PRO B O 1
ATOM 5814 N N . GLU B 1 321 ? 32.594 33.375 0.823 1 85.56 321 GLU B N 1
ATOM 5815 C CA . GLU B 1 321 ? 31.859 33.188 -0.434 1 85.56 321 GLU B CA 1
ATOM 5816 C C . GLU B 1 321 ? 30.5 32.531 -0.202 1 85.56 321 GLU B C 1
ATOM 5818 O O . GLU B 1 321 ? 29.531 32.875 -0.879 1 85.56 321 GLU B O 1
ATOM 5823 N N . PHE B 1 322 ? 30.469 31.719 0.744 1 86.81 322 PHE B N 1
ATOM 5824 C CA . PHE B 1 322 ? 29.234 31.031 1.058 1 86.81 322 PHE B CA 1
ATOM 5825 C C . PHE B 1 322 ? 28.25 31.969 1.745 1 86.81 322 PHE B C 1
ATOM 5827 O O . PHE B 1 322 ? 27.078 32.062 1.344 1 86.81 322 PHE B O 1
ATOM 5834 N N . VAL B 1 323 ? 28.75 32.719 2.674 1 89.56 323 VAL B N 1
ATOM 5835 C CA . VAL B 1 323 ? 27.891 33.562 3.504 1 89.56 323 VAL B CA 1
ATOM 5836 C C . VAL B 1 323 ? 27.375 34.75 2.676 1 89.56 323 VAL B C 1
ATOM 5838 O O . VAL B 1 323 ? 26.219 35.125 2.822 1 89.56 323 VAL B O 1
ATOM 5841 N N . ALA B 1 324 ? 28.172 35.156 1.815 1 88.19 324 ALA B N 1
ATOM 5842 C CA . ALA B 1 324 ? 27.797 36.312 0.978 1 88.19 324 ALA B CA 1
ATOM 5843 C C . ALA B 1 324 ? 26.656 35.938 0.029 1 88.19 324 ALA B C 1
ATOM 5845 O O . ALA B 1 324 ? 25.875 36.781 -0.383 1 88.19 324 ALA B O 1
ATOM 5846 N N . ARG B 1 325 ? 26.578 34.75 -0.227 1 87.19 325 ARG B N 1
ATOM 5847 C CA . ARG B 1 325 ? 25.594 34.312 -1.203 1 87.19 325 ARG B CA 1
ATOM 5848 C C . ARG B 1 325 ? 24.266 33.969 -0.527 1 87.19 325 ARG B C 1
ATOM 5850 O O . ARG B 1 325 ? 23.25 33.781 -1.198 1 87.19 325 ARG B O 1
ATOM 5857 N N . LEU B 1 326 ? 24.281 33.906 0.732 1 89.25 326 LEU B N 1
ATOM 5858 C CA . LEU B 1 326 ? 23.062 33.562 1.448 1 89.25 326 LEU B CA 1
ATOM 5859 C C . LEU B 1 326 ? 22.031 34.688 1.318 1 89.25 326 LEU B C 1
ATOM 5861 O O . LEU B 1 326 ? 22.359 35.844 1.505 1 89.25 326 LEU B O 1
ATOM 5865 N N . ALA B 1 327 ? 20.812 34.281 0.946 1 84.88 327 ALA B N 1
ATOM 5866 C CA . ALA B 1 327 ? 19.734 35.25 0.808 1 84.88 327 ALA B CA 1
ATOM 5867 C C . ALA B 1 327 ? 19.406 35.906 2.152 1 84.88 327 ALA B C 1
ATOM 5869 O O . ALA B 1 32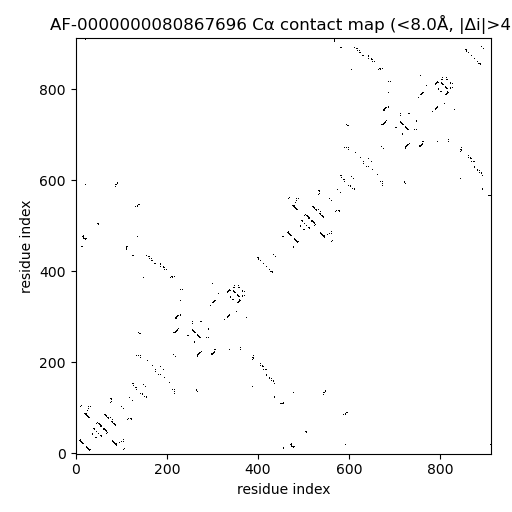7 ? 19.141 37.094 2.225 1 84.88 327 ALA B O 1
ATOM 5870 N N . ASP B 1 328 ? 19.438 35.125 3.268 1 87.94 328 ASP B N 1
ATOM 5871 C CA . ASP B 1 328 ? 19.125 35.594 4.613 1 87.94 328 ASP B CA 1
ATOM 5872 C C . ASP B 1 328 ? 20.125 35.031 5.633 1 87.94 328 ASP B C 1
ATOM 5874 O O . ASP B 1 328 ? 19.906 33.969 6.203 1 87.94 328 ASP B O 1
ATOM 5878 N N . PRO B 1 329 ? 21.078 35.812 5.898 1 86.5 329 PRO B N 1
ATOM 5879 C CA . PRO B 1 329 ? 22.125 35.344 6.809 1 86.5 329 PRO B CA 1
ATOM 5880 C C . PRO B 1 329 ? 21.625 35.156 8.234 1 86.5 329 PRO B C 1
ATOM 5882 O O . PRO B 1 329 ? 22.312 34.531 9.055 1 86.5 329 PRO B O 1
ATOM 5885 N N . SER B 1 330 ? 20.453 35.75 8.484 1 87.19 330 SER B N 1
ATOM 5886 C CA . SER B 1 330 ? 19.922 35.594 9.836 1 87.19 330 SER B CA 1
ATOM 5887 C C . SER B 1 330 ? 19.531 34.156 10.125 1 87.19 330 SER B C 1
ATOM 5889 O O . SER B 1 330 ? 19.359 33.781 11.281 1 87.19 330 SER B O 1
ATOM 5891 N N . ARG B 1 331 ? 19.484 33.312 9.141 1 92.62 331 ARG B N 1
ATOM 5892 C CA . ARG B 1 331 ? 19.078 31.922 9.281 1 92.62 331 ARG B CA 1
ATOM 5893 C C . ARG B 1 331 ? 20.297 31.016 9.461 1 92.62 331 ARG B C 1
ATOM 5895 O O . ARG B 1 331 ? 20.156 29.781 9.508 1 92.62 331 ARG B O 1
ATOM 5902 N N . LEU B 1 332 ? 21.422 31.625 9.695 1 94.38 332 LEU B N 1
ATOM 5903 C CA . LEU B 1 332 ? 22.656 30.859 9.773 1 94.38 332 LEU B CA 1
ATOM 5904 C C . LEU B 1 332 ? 23.031 30.578 11.227 1 94.38 332 LEU B C 1
ATOM 5906 O O . LEU B 1 332 ? 22.938 31.453 12.078 1 94.38 332 LEU B O 1
ATOM 5910 N N . THR B 1 333 ? 23.328 29.344 11.5 1 95.5 333 THR B N 1
ATOM 5911 C CA . THR B 1 333 ? 23.953 28.938 12.758 1 95.5 333 THR B CA 1
ATOM 5912 C C . THR B 1 333 ? 25.328 28.328 12.508 1 95.5 333 THR B C 1
ATOM 5914 O O . THR B 1 333 ? 25.469 27.453 11.648 1 95.5 333 THR B O 1
ATOM 5917 N N . LEU B 1 334 ? 26.281 28.828 13.203 1 96.31 334 LEU B N 1
ATOM 5918 C CA . LEU B 1 334 ? 27.609 28.25 13.109 1 96.31 334 LEU B CA 1
ATOM 5919 C C . LEU B 1 334 ? 27.75 27.062 14.055 1 96.31 334 LEU B C 1
ATOM 5921 O O . LEU B 1 334 ? 27.422 27.156 15.234 1 96.31 334 LEU B O 1
ATOM 5925 N N . VAL B 1 335 ? 28.188 25.938 13.5 1 97.25 335 VAL B N 1
ATOM 5926 C CA . VAL B 1 335 ? 28.422 24.734 14.297 1 97.25 335 VAL B CA 1
ATOM 5927 C C . VAL B 1 335 ? 29.906 24.391 14.305 1 97.25 335 VAL B C 1
ATOM 5929 O O . VAL B 1 335 ? 30.469 24 13.281 1 97.25 335 VAL B O 1
ATOM 5932 N N . ARG B 1 336 ? 30.484 24.562 15.406 1 97.06 336 ARG B N 1
ATOM 5933 C CA . ARG B 1 336 ? 31.875 24.156 15.594 1 97.06 336 ARG B CA 1
ATOM 5934 C C . ARG B 1 336 ? 31.969 22.719 16.078 1 97.06 336 ARG B C 1
ATOM 5936 O O . ARG B 1 336 ? 31.688 22.422 17.234 1 97.06 336 ARG B O 1
ATOM 5943 N N . ASN B 1 337 ? 32.406 21.859 15.203 1 97.19 337 ASN B N 1
ATOM 5944 C CA . ASN B 1 337 ? 32.438 20.422 15.445 1 97.19 337 ASN B CA 1
ATOM 5945 C C . ASN B 1 337 ? 33.844 19.938 15.859 1 97.19 337 ASN B C 1
ATOM 5947 O O . ASN B 1 337 ? 34.812 20.703 15.789 1 97.19 337 ASN B O 1
ATOM 5951 N N . LYS B 1 338 ? 33.906 18.734 16.344 1 97 338 LYS B N 1
ATOM 5952 C CA . LYS B 1 338 ? 35.125 18.047 16.75 1 97 338 LYS B CA 1
ATOM 5953 C C . LYS B 1 338 ? 35.75 18.703 17.984 1 97 338 LYS B C 1
ATOM 5955 O O . LYS B 1 338 ? 36.969 18.859 18.062 1 97 338 LYS B O 1
ATOM 5960 N N . ILE B 1 339 ? 34.938 19.016 18.828 1 96.44 339 ILE B N 1
ATOM 5961 C CA . ILE B 1 339 ? 35.438 19.688 20.016 1 96.44 339 ILE B CA 1
ATOM 5962 C C . ILE B 1 339 ? 36.156 18.703 20.906 1 96.44 339 ILE B C 1
ATOM 5964 O O . ILE B 1 339 ? 36.844 19.094 21.859 1 96.44 339 ILE B O 1
ATOM 5968 N N . ASP B 1 340 ? 36 17.453 20.641 1 94.88 340 ASP B N 1
ATOM 5969 C CA . ASP B 1 340 ? 36.812 16.453 21.312 1 94.88 340 ASP B CA 1
ATOM 5970 C C . ASP B 1 340 ? 38.281 16.672 21.031 1 94.88 340 ASP B C 1
ATOM 5972 O O . ASP B 1 340 ? 39.156 16.312 21.859 1 94.88 340 ASP B O 1
ATOM 5976 N N . ALA B 1 341 ? 38.531 17.203 19.938 1 93.31 341 ALA B N 1
ATOM 5977 C CA . ALA B 1 341 ? 39.906 17.5 19.562 1 93.31 341 ALA B CA 1
ATOM 5978 C C . ALA B 1 341 ? 40.312 18.906 20 1 93.31 341 ALA B C 1
ATOM 5980 O O . ALA B 1 341 ? 41.406 19.109 20.516 1 93.31 341 ALA B O 1
ATOM 5981 N N . SER B 1 342 ? 39.406 19.891 19.875 1 93.44 342 SER B N 1
ATOM 5982 C CA . SER B 1 342 ? 39.719 21.266 20.188 1 93.44 342 SER B CA 1
ATOM 5983 C C . SER B 1 342 ? 39.562 21.562 21.672 1 93.44 342 SER B C 1
ATOM 5985 O O . SER B 1 342 ? 40.031 22.578 22.172 1 93.44 342 SER B O 1
ATOM 5987 N N . HIS B 1 343 ? 38.812 20.797 22.391 1 93.94 343 HIS B N 1
ATOM 5988 C CA . HIS B 1 343 ? 38.562 20.859 23.828 1 93.94 343 HIS B CA 1
ATOM 5989 C C . HIS B 1 343 ? 37.75 22.078 24.203 1 93.94 343 HIS B C 1
ATOM 5991 O O . HIS B 1 343 ? 37.844 22.594 25.312 1 93.94 343 HIS B O 1
ATOM 5997 N N . GLU B 1 344 ? 37 22.531 23.203 1 95.19 344 GLU B N 1
ATOM 5998 C CA . GLU B 1 344 ? 36.031 23.578 23.516 1 95.19 344 GLU B CA 1
ATOM 5999 C C . GLU B 1 344 ? 34.875 23.031 24.344 1 95.19 344 GLU B C 1
ATOM 6001 O O . GLU B 1 344 ? 34.562 21.844 24.312 1 95.19 344 GLU B O 1
ATOM 6006 N N . THR B 1 345 ? 34.25 23.906 25.156 1 95.5 345 THR B N 1
ATOM 6007 C CA . THR B 1 345 ? 33.094 23.516 25.969 1 95.5 345 THR B CA 1
ATOM 6008 C C . THR B 1 345 ? 31.844 23.359 25.109 1 95.5 345 THR B C 1
ATOM 6010 O O . THR B 1 345 ? 31.5 24.266 24.344 1 95.5 345 THR B O 1
ATOM 6013 N N . PRO B 1 346 ? 31.234 22.219 25.203 1 96.5 346 PRO B N 1
ATOM 6014 C CA . PRO B 1 346 ? 30.031 22.016 24.391 1 96.5 346 PRO B CA 1
ATOM 6015 C C . PRO B 1 346 ? 28.891 22.953 24.766 1 96.5 346 PRO B C 1
ATOM 6017 O O . PRO B 1 346 ? 28.734 23.312 25.938 1 96.5 346 PRO B O 1
ATOM 6020 N N . GLY B 1 347 ? 28.031 23.344 23.781 1 94.38 347 GLY B N 1
ATOM 6021 C CA . GLY B 1 347 ? 26.844 24.125 24.094 1 94.38 347 GLY B CA 1
ATOM 6022 C C . GLY B 1 347 ? 26.609 25.266 23.125 1 94.38 347 GLY B C 1
ATOM 6023 O O . GLY B 1 347 ? 27.328 25.391 22.125 1 94.38 347 GLY B O 1
ATOM 6024 N N . LEU B 1 348 ? 25.547 25.969 23.406 1 94.5 348 LEU B N 1
ATOM 6025 C CA . LEU B 1 348 ? 25.125 27.109 22.594 1 94.5 348 LEU B CA 1
ATOM 6026 C C . LEU B 1 348 ? 25.688 28.422 23.141 1 94.5 348 LEU B C 1
ATOM 6028 O O . LEU B 1 348 ? 25.656 28.641 24.359 1 94.5 348 LEU B O 1
ATOM 6032 N N . ASP B 1 349 ? 26.328 29.125 22.266 1 91.19 349 ASP B N 1
ATOM 6033 C CA . ASP B 1 349 ? 26.797 30.469 22.594 1 91.19 349 ASP B CA 1
ATOM 6034 C C . ASP B 1 349 ? 26 31.531 21.812 1 91.19 349 ASP B C 1
ATOM 6036 O O . ASP B 1 349 ? 26.094 31.594 20.578 1 91.19 349 ASP B O 1
ATOM 6040 N N . THR B 1 350 ? 25.172 32.375 22.547 1 84 350 THR B N 1
ATOM 6041 C CA . THR B 1 350 ? 24.344 33.406 21.906 1 84 350 THR B CA 1
ATOM 6042 C C . THR B 1 350 ? 24.969 34.781 22.031 1 84 350 THR B C 1
ATOM 6044 O O . THR B 1 350 ? 24.328 35.781 21.766 1 84 350 THR B O 1
ATOM 6047 N N . GLY B 1 351 ? 26.141 34.781 22.578 1 76.75 351 GLY B N 1
ATOM 6048 C CA . GLY B 1 351 ? 26.828 36.062 22.781 1 76.75 351 GLY B CA 1
ATOM 6049 C C . GLY B 1 351 ? 27.375 36.656 21.5 1 76.75 351 GLY B C 1
ATOM 6050 O O . GLY B 1 351 ? 27.641 37.844 21.438 1 76.75 351 GLY B O 1
ATOM 6051 N N . SER B 1 352 ? 27.547 35.906 20.547 1 76.5 352 SER B N 1
ATOM 6052 C CA . SER B 1 352 ? 28.062 36.375 19.266 1 76.5 352 SER B CA 1
ATOM 6053 C C . SER B 1 352 ? 26.938 36.906 18.375 1 76.5 352 SER B C 1
ATOM 6055 O O . SER B 1 352 ? 25.766 36.844 18.75 1 76.5 352 SER B O 1
ATOM 6057 N N . GLU B 1 353 ? 27.281 37.594 17.281 1 80.38 353 GLU B N 1
ATOM 6058 C CA . GLU B 1 353 ? 26.328 38.156 16.344 1 80.38 353 GLU B CA 1
ATOM 6059 C C . GLU B 1 353 ? 25.375 37.062 15.812 1 80.38 353 GLU B C 1
ATOM 6061 O O . GLU B 1 353 ? 24.188 37.344 15.594 1 80.38 353 GLU B O 1
ATOM 6066 N N . ARG B 1 354 ? 25.969 35.938 15.727 1 89.31 354 ARG B N 1
ATOM 6067 C CA . ARG B 1 354 ? 25.203 34.781 15.273 1 89.31 354 ARG B CA 1
ATOM 6068 C C . ARG B 1 354 ? 25.328 33.625 16.266 1 89.31 354 ARG B C 1
ATOM 6070 O O . ARG B 1 354 ? 26.328 33.5 16.969 1 89.31 354 ARG B O 1
ATOM 6077 N N . PRO B 1 355 ? 24.297 32.781 16.297 1 94.5 355 PRO B N 1
ATOM 6078 C CA . PRO B 1 355 ? 24.391 31.641 17.219 1 94.5 355 PRO B CA 1
ATOM 6079 C C . PRO B 1 355 ? 25.516 30.688 16.844 1 94.5 355 PRO B C 1
ATOM 6081 O O . PRO B 1 355 ? 25.703 30.375 15.664 1 94.5 355 PRO B O 1
ATOM 6084 N N . VAL B 1 356 ? 26.281 30.281 17.875 1 96.12 356 VAL B N 1
ATOM 6085 C CA . VAL B 1 356 ? 27.375 29.312 17.703 1 96.12 356 VAL B CA 1
ATOM 6086 C C . VAL B 1 356 ? 27.125 28.094 18.594 1 96.12 356 VAL B C 1
ATOM 6088 O O . VAL B 1 356 ? 26.906 28.234 19.797 1 96.12 356 VAL B O 1
ATOM 6091 N N . ILE B 1 357 ? 27.141 27 17.953 1 97.38 357 ILE B N 1
ATOM 6092 C CA . ILE B 1 357 ? 26.984 25.766 18.703 1 97.38 357 ILE B CA 1
ATOM 6093 C C . ILE B 1 357 ? 28.281 24.953 18.625 1 97.38 357 ILE B C 1
ATOM 6095 O O . ILE B 1 357 ? 28.797 24.703 17.531 1 97.38 357 ILE B O 1
ATOM 6099 N N . ARG B 1 358 ? 28.781 24.609 19.75 1 97.44 358 ARG B N 1
ATOM 6100 C CA . ARG B 1 358 ? 29.969 23.75 19.844 1 97.44 358 ARG B CA 1
ATOM 6101 C C . ARG B 1 358 ? 29.578 22.328 20.188 1 97.44 358 ARG B C 1
ATOM 6103 O O . ARG B 1 358 ? 28.859 22.078 21.156 1 97.44 358 ARG B O 1
ATOM 6110 N N . LEU B 1 359 ? 30.031 21.406 19.297 1 97.69 359 LEU B N 1
ATOM 6111 C CA . LEU B 1 359 ? 29.625 20.031 19.547 1 97.69 359 LEU B CA 1
ATOM 6112 C C . LEU B 1 359 ? 30.641 19.047 18.984 1 97.69 359 LEU B C 1
ATOM 6114 O O . LEU B 1 359 ? 31.578 19.438 18.297 1 97.69 359 LEU B O 1
ATOM 6118 N N . SER B 1 360 ? 30.531 17.797 19.422 1 97.44 360 SER B N 1
ATOM 6119 C CA . SER B 1 360 ? 31.219 16.656 18.828 1 97.44 360 SER B CA 1
ATOM 6120 C C . SER B 1 360 ? 30.219 15.641 18.266 1 97.44 360 SER B C 1
ATOM 6122 O O . SER B 1 360 ? 29.547 14.938 19.031 1 97.44 360 SER B O 1
ATOM 6124 N N . ALA B 1 361 ? 30.156 15.633 17 1 94.06 361 ALA B N 1
ATOM 6125 C CA . ALA B 1 361 ? 29.266 14.672 16.375 1 94.06 361 ALA B CA 1
ATOM 6126 C C . ALA B 1 361 ? 29.656 13.234 16.719 1 94.06 361 ALA B C 1
ATOM 6128 O O . ALA B 1 361 ? 28.797 12.359 16.812 1 94.06 361 ALA B O 1
ATOM 6129 N N . LYS B 1 362 ? 30.844 13.023 16.922 1 91.81 362 LYS B N 1
ATOM 6130 C CA . LYS B 1 362 ? 31.375 11.695 17.219 1 91.81 362 LYS B CA 1
ATOM 6131 C C . LYS B 1 362 ? 31 11.25 18.625 1 91.81 362 LYS B C 1
ATOM 6133 O O . LYS B 1 362 ? 30.453 10.164 18.812 1 91.81 362 LYS B O 1
ATOM 6138 N N . SER B 1 363 ? 31.219 12.133 19.609 1 93.12 363 SER B N 1
ATOM 6139 C CA . SER B 1 363 ? 30.984 11.773 21 1 93.12 363 SER B CA 1
ATOM 6140 C C . SER B 1 363 ? 29.547 12.047 21.406 1 93.12 363 SER B C 1
ATOM 6142 O O . SER B 1 363 ? 29.047 11.508 22.391 1 93.12 363 SER B O 1
ATOM 6144 N N . GLY B 1 364 ? 28.906 12.984 20.766 1 93.56 364 GLY B N 1
ATOM 6145 C CA . GLY B 1 364 ? 27.531 13.359 21.078 1 93.56 364 GLY B CA 1
ATOM 6146 C C . GLY B 1 364 ? 27.453 14.602 21.953 1 93.56 364 GLY B C 1
ATOM 6147 O O . GLY B 1 364 ? 26.359 15.148 22.141 1 93.56 364 GLY B O 1
ATOM 6148 N N . ALA B 1 365 ? 28.594 14.992 22.375 1 94.94 365 ALA B N 1
ATOM 6149 C CA . ALA B 1 365 ? 28.594 16.188 23.219 1 94.94 365 ALA B CA 1
ATOM 6150 C C . ALA B 1 365 ? 28.078 17.406 22.438 1 94.94 365 ALA B C 1
ATOM 6152 O O . ALA B 1 365 ? 28.516 17.672 21.328 1 94.94 365 ALA B O 1
ATOM 6153 N N . GLY B 1 366 ? 27.078 18.078 23.062 1 95.69 366 GLY B N 1
ATOM 6154 C CA . GLY B 1 366 ? 26.578 19.312 22.469 1 95.69 366 GLY B CA 1
ATOM 6155 C C . GLY B 1 366 ? 25.422 19.094 21.5 1 95.69 366 GLY B C 1
ATOM 6156 O O . GLY B 1 366 ? 24.812 20.062 21.031 1 95.69 366 GLY B O 1
ATOM 6157 N N . ILE B 1 367 ? 25.109 17.906 21.188 1 94.25 367 ILE B N 1
ATOM 6158 C CA . ILE B 1 367 ? 24.047 17.609 20.219 1 94.25 367 ILE B CA 1
ATOM 6159 C C . ILE B 1 367 ? 22.703 18.047 20.797 1 94.25 367 ILE B C 1
ATOM 6161 O O . ILE B 1 367 ? 21.844 18.562 20.062 1 94.25 367 ILE B O 1
ATOM 6165 N N . MET B 1 368 ? 22.547 17.891 22.031 1 93 368 MET B N 1
ATOM 6166 C CA . MET B 1 368 ? 21.297 18.297 22.688 1 93 368 MET B CA 1
ATOM 6167 C C . MET B 1 368 ? 21.094 19.797 22.562 1 93 368 MET B C 1
ATOM 6169 O O . MET B 1 368 ? 19.969 20.266 22.359 1 93 368 MET B O 1
ATOM 6173 N N . SER B 1 369 ? 22.156 20.484 22.656 1 95 369 SER B N 1
ATOM 6174 C CA . SER B 1 369 ? 22.078 21.938 22.516 1 95 369 SER B CA 1
ATOM 6175 C C . SER B 1 369 ? 21.656 22.328 21.094 1 95 369 SER B C 1
ATOM 6177 O O . SER B 1 369 ? 20.891 23.281 20.922 1 95 369 SER B O 1
ATOM 6179 N N . LEU B 1 370 ? 22.109 21.609 20.188 1 94.81 370 LEU B N 1
ATOM 6180 C CA . LEU B 1 370 ? 21.719 21.859 18.812 1 94.81 370 LEU B CA 1
ATOM 6181 C C . LEU B 1 370 ? 20.219 21.594 18.625 1 94.81 370 LEU B C 1
ATOM 6183 O O . LEU B 1 370 ? 19.516 22.406 18.047 1 94.81 370 LEU B O 1
ATOM 6187 N N . LYS B 1 371 ? 19.766 20.5 19.156 1 92.19 371 LYS B N 1
ATOM 6188 C CA . LYS B 1 371 ? 18.344 20.141 19.031 1 92.19 371 LYS B CA 1
ATOM 6189 C C . LYS B 1 371 ? 17.453 21.203 19.656 1 92.19 371 LYS B C 1
ATOM 6191 O O . LYS B 1 371 ? 16.469 21.625 19.062 1 92.19 371 LYS B O 1
ATOM 6196 N N . GLU B 1 372 ? 17.844 21.641 20.781 1 92.69 372 GLU B N 1
ATOM 6197 C CA . GLU B 1 372 ? 17.078 22.672 21.469 1 92.69 372 GLU B CA 1
ATOM 6198 C C . GLU B 1 372 ? 17.078 23.984 20.703 1 92.69 372 GLU B C 1
ATOM 6200 O O . GLU B 1 372 ? 16.062 24.688 20.641 1 92.69 372 GLU B O 1
ATOM 6205 N N . HIS B 1 373 ? 18.188 24.281 20.188 1 93.75 373 HIS B N 1
ATOM 6206 C CA . HIS B 1 373 ? 18.328 25.5 19.375 1 93.75 373 HIS B CA 1
ATOM 6207 C C . HIS B 1 373 ? 17.391 25.469 18.172 1 93.75 373 HIS B C 1
ATOM 6209 O O . HIS B 1 373 ? 16.672 26.438 17.906 1 93.75 373 HIS B O 1
ATOM 6215 N N . LEU B 1 374 ? 17.391 24.391 17.516 1 92.81 374 LEU B N 1
ATOM 6216 C CA . LEU B 1 374 ? 16.547 24.25 16.328 1 92.81 374 LEU B CA 1
ATOM 6217 C C . LEU B 1 374 ? 15.062 24.359 16.703 1 92.81 374 LEU B C 1
ATOM 6219 O O . LEU B 1 374 ? 14.297 25.031 16.016 1 92.81 374 LEU B O 1
ATOM 6223 N N . LYS B 1 375 ? 14.633 23.75 17.781 1 91.25 375 LYS B N 1
ATOM 6224 C CA . LYS B 1 375 ? 13.25 23.844 18.266 1 91.25 375 LYS B CA 1
ATOM 6225 C C . LYS B 1 375 ? 12.898 25.297 18.609 1 91.25 375 LYS B C 1
ATOM 6227 O O . LYS B 1 375 ? 11.828 25.781 18.234 1 91.25 375 LYS B O 1
ATOM 6232 N N . ALA B 1 376 ? 13.836 25.922 19.219 1 91.12 376 ALA B N 1
ATOM 6233 C CA . ALA B 1 376 ? 13.609 27.297 19.656 1 91.12 376 ALA B CA 1
ATOM 6234 C C . ALA B 1 376 ? 13.469 28.234 18.469 1 91.12 376 ALA B C 1
ATOM 6236 O O . ALA B 1 376 ? 12.617 29.125 18.469 1 91.12 376 ALA B O 1
ATOM 6237 N N . VAL B 1 377 ? 14.281 28.031 17.516 1 90.56 377 VAL B N 1
ATOM 6238 C CA . VAL B 1 377 ? 14.266 28.875 16.328 1 90.56 377 VAL B CA 1
ATOM 6239 C C . VAL B 1 377 ? 12.891 28.797 15.664 1 90.56 377 VAL B C 1
ATOM 6241 O O . VAL B 1 377 ? 12.383 29.797 15.156 1 90.56 377 VAL B O 1
ATOM 6244 N N . MET B 1 378 ? 12.32 27.625 15.711 1 89.44 378 MET B N 1
ATOM 6245 C CA . MET B 1 378 ? 11.047 27.406 15.039 1 89.44 378 MET B CA 1
ATOM 6246 C C . MET B 1 378 ? 9.875 27.719 15.961 1 89.44 378 MET B C 1
ATOM 6248 O O . MET B 1 378 ? 8.727 27.75 15.523 1 89.44 378 MET B O 1
ATOM 6252 N N . GLY B 1 379 ? 10.148 27.984 17.219 1 87.94 379 GLY B N 1
ATOM 6253 C CA . GLY B 1 379 ? 9.086 28.234 18.188 1 87.94 379 GLY B CA 1
ATOM 6254 C C . GLY B 1 379 ? 8.312 27 18.562 1 87.94 379 GLY B C 1
ATOM 6255 O O . GLY B 1 379 ? 7.113 27.062 18.859 1 87.94 379 GLY B O 1
ATOM 6256 N N . PHE B 1 380 ? 8.914 25.922 18.531 1 87 380 PHE B N 1
ATOM 6257 C CA . PHE B 1 380 ? 8.258 24.656 18.844 1 87 380 PHE B CA 1
ATOM 6258 C C . PHE B 1 380 ? 8.141 24.469 20.344 1 87 380 PHE B C 1
ATOM 6260 O O . PHE B 1 380 ? 9.125 24.562 21.078 1 87 380 PHE B O 1
ATOM 6267 N N . ALA B 1 381 ? 6.91 24.359 20.797 1 79.38 381 ALA B N 1
ATOM 6268 C CA . ALA B 1 381 ? 6.629 24.094 22.203 1 79.38 381 ALA B CA 1
ATOM 6269 C C . ALA B 1 381 ? 6.113 22.656 22.391 1 79.38 381 ALA B C 1
ATOM 6271 O O . ALA B 1 381 ? 5.238 22.203 21.656 1 79.38 381 ALA B O 1
ATOM 6272 N N . ALA B 1 382 ? 6.75 21.875 23.219 1 66.81 382 ALA B N 1
ATOM 6273 C CA . ALA B 1 382 ? 6.445 20.453 23.391 1 66.81 382 ALA B CA 1
ATOM 6274 C C . ALA B 1 382 ? 5.09 20.266 24.062 1 66.81 382 ALA B C 1
ATOM 6276 O O . ALA B 1 382 ? 4.547 19.156 24.062 1 66.81 382 ALA B O 1
ATOM 6277 N N . THR B 1 383 ? 4.445 21.328 24.562 1 63.56 383 THR B N 1
ATOM 6278 C CA . THR B 1 383 ? 3.213 21.078 25.297 1 63.56 383 THR B CA 1
ATOM 6279 C C . THR B 1 383 ? 2.08 20.703 24.344 1 63.56 383 THR B C 1
ATOM 6281 O O . THR B 1 383 ? 1.795 21.453 23.406 1 63.56 383 THR B O 1
ATOM 6284 N N . PRO B 1 384 ? 1.531 19.469 24.5 1 59.59 384 PRO B N 1
ATOM 6285 C CA . PRO B 1 384 ? 0.531 18.891 23.609 1 59.59 384 PRO B CA 1
ATOM 6286 C C . PRO B 1 384 ? -0.841 19.547 23.75 1 59.59 384 PRO B C 1
ATOM 6288 O O . PRO B 1 384 ? -1.688 19.406 22.859 1 59.59 384 PRO B O 1
ATOM 6291 N N . GLU B 1 385 ? -1.121 20.422 24.75 1 60.34 385 GLU B N 1
ATOM 6292 C CA . GLU B 1 385 ? -2.531 20.688 25.016 1 60.34 385 GLU B CA 1
ATOM 6293 C C . GLU B 1 385 ? -3.121 21.641 23.984 1 60.34 385 GLU B C 1
ATOM 6295 O O . GLU B 1 385 ? -2.529 22.688 23.688 1 60.34 385 GLU B O 1
ATOM 6300 N N . GLY B 1 386 ? -4.219 21.234 23.484 1 65.38 386 GLY B N 1
ATOM 6301 C CA . GLY B 1 386 ? -5.086 22.047 22.656 1 65.38 386 GLY B CA 1
ATOM 6302 C C . GLY B 1 386 ? -4.602 22.172 21.219 1 65.38 386 GLY B C 1
ATOM 6303 O O . GLY B 1 386 ? -4.902 23.156 20.547 1 65.38 386 GLY B O 1
ATOM 6304 N N . ARG B 1 387 ? -3.941 21.094 20.781 1 84.75 387 ARG B N 1
ATOM 6305 C CA . ARG B 1 387 ? -3.35 21.25 19.453 1 84.75 387 ARG B CA 1
ATOM 6306 C C . ARG B 1 387 ? -4.195 20.562 18.391 1 84.75 387 ARG B C 1
ATOM 6308 O O . ARG B 1 387 ? -5.012 19.688 18.703 1 84.75 387 ARG B O 1
ATOM 6315 N N . PHE B 1 388 ? -4.227 21.156 17.281 1 93.31 388 PHE B N 1
ATOM 6316 C CA . PHE B 1 388 ? -4.848 20.672 16.047 1 93.31 388 PHE B CA 1
ATOM 6317 C C . PHE B 1 388 ? -3.939 20.922 14.852 1 93.31 388 PHE B C 1
ATOM 6319 O O . PHE B 1 388 ? -2.912 21.594 14.977 1 93.31 388 PHE B O 1
ATOM 6326 N N . SER B 1 389 ? -4.23 20.25 13.82 1 94.5 389 SER B N 1
ATOM 6327 C CA . SER B 1 389 ? -3.42 20.422 12.617 1 94.5 389 SER B CA 1
ATOM 6328 C C . SER B 1 389 ? -3.811 21.703 11.875 1 94.5 389 SER B C 1
ATOM 6330 O O . SER B 1 389 ? -4.969 22.109 11.914 1 94.5 389 SER B O 1
ATOM 6332 N N . ALA B 1 390 ? -2.816 22.266 11.297 1 94.62 390 ALA B N 1
ATOM 6333 C CA . ALA B 1 390 ? -3.029 23.469 10.477 1 94.62 390 ALA B CA 1
ATOM 6334 C C . ALA B 1 390 ? -2.031 23.531 9.32 1 94.62 390 ALA B C 1
ATOM 6336 O O . ALA B 1 390 ? -1.003 22.844 9.352 1 94.62 390 ALA B O 1
ATOM 6337 N N . ARG B 1 391 ? -2.432 24.266 8.344 1 92 391 ARG B N 1
ATOM 6338 C CA . ARG B 1 391 ? -1.612 24.453 7.148 1 92 391 ARG B CA 1
ATOM 6339 C C . ARG B 1 391 ? -1.264 25.922 6.953 1 92 391 ARG B C 1
ATOM 6341 O O . ARG B 1 391 ? -1.785 26.797 7.656 1 92 391 ARG B O 1
ATOM 6348 N N . ARG B 1 392 ? -0.418 26.219 5.992 1 89.88 392 ARG B N 1
ATOM 6349 C CA . ARG B 1 392 ? 0.07 27.578 5.746 1 89.88 392 ARG B CA 1
ATOM 6350 C C . ARG B 1 392 ? -1.078 28.516 5.391 1 89.88 392 ARG B C 1
ATOM 6352 O O . ARG B 1 392 ? -1.097 29.672 5.82 1 89.88 392 ARG B O 1
ATOM 6359 N N . ARG B 1 393 ? -2.027 28.031 4.641 1 90.75 393 ARG B N 1
ATOM 6360 C CA . ARG B 1 393 ? -3.145 28.891 4.254 1 90.75 393 ARG B CA 1
ATOM 6361 C C . ARG B 1 393 ? -3.971 29.297 5.469 1 90.75 393 ARG B C 1
ATOM 6363 O O . ARG B 1 393 ? -4.551 30.375 5.496 1 90.75 393 ARG B O 1
ATOM 6370 N N . HIS B 1 394 ? -4.031 28.391 6.48 1 95.31 394 HIS B N 1
ATOM 6371 C CA . HIS B 1 394 ? -4.73 28.719 7.715 1 95.31 394 HIS B CA 1
ATOM 6372 C C . HIS B 1 394 ? -4.02 29.844 8.469 1 95.31 394 HIS B C 1
ATOM 6374 O O . HIS B 1 394 ? -4.66 30.797 8.922 1 95.31 394 HIS B O 1
ATOM 6380 N N . LEU B 1 395 ? -2.729 29.688 8.531 1 95.81 395 LEU B N 1
ATOM 6381 C CA . LEU B 1 395 ? -1.936 30.719 9.203 1 95.81 395 LEU B CA 1
ATOM 6382 C C . LEU B 1 395 ? -2.084 32.062 8.508 1 95.81 395 LEU B C 1
ATOM 6384 O O . LEU B 1 395 ? -2.244 33.094 9.164 1 95.81 395 LEU B O 1
ATOM 6388 N N . ASP B 1 396 ? -2.076 31.953 7.223 1 95.69 396 ASP B N 1
ATOM 6389 C CA . ASP B 1 396 ? -2.26 33.188 6.438 1 95.69 396 ASP B CA 1
ATOM 6390 C C . ASP B 1 396 ? -3.607 33.812 6.734 1 95.69 396 ASP B C 1
ATOM 6392 O O . ASP B 1 396 ? -3.686 35.031 6.941 1 95.69 396 ASP B O 1
ATOM 6396 N N . ALA B 1 397 ? -4.621 33.062 6.77 1 96.31 397 ALA B N 1
ATOM 6397 C CA . ALA B 1 397 ? -5.961 33.562 7.059 1 96.31 397 ALA B CA 1
ATOM 6398 C C . ALA B 1 397 ? -6.02 34.188 8.453 1 96.31 397 ALA B C 1
ATOM 6400 O O . ALA B 1 397 ? -6.598 35.25 8.633 1 96.31 397 ALA B O 1
ATOM 6401 N N . LEU B 1 398 ? -5.434 33.562 9.406 1 98 398 LEU B N 1
ATOM 6402 C CA . LEU B 1 398 ? -5.406 34.062 10.773 1 98 398 LEU B CA 1
ATOM 6403 C C . LEU B 1 398 ? -4.629 35.375 10.852 1 98 398 LEU B C 1
ATOM 6405 O O . LEU B 1 398 ? -5.039 36.312 11.547 1 98 398 LEU B O 1
ATOM 6409 N N . ASP B 1 399 ? -3.57 35.438 10.125 1 98 399 ASP B N 1
ATOM 6410 C CA . ASP B 1 399 ? -2.758 36.656 10.102 1 98 399 ASP B CA 1
ATOM 6411 C C . ASP B 1 399 ? -3.518 37.812 9.453 1 98 399 ASP B C 1
ATOM 6413 O O . ASP B 1 399 ? -3.453 38.969 9.938 1 98 399 ASP B O 1
ATOM 6417 N N . ARG B 1 400 ? -4.191 37.562 8.398 1 97.75 400 ARG B N 1
ATOM 6418 C CA . ARG B 1 400 ? -4.996 38.594 7.746 1 97.75 400 ARG B CA 1
ATOM 6419 C C . ARG B 1 400 ? -6.105 39.062 8.664 1 97.75 400 ARG B C 1
ATOM 6421 O O . ARG B 1 400 ? -6.395 40.281 8.719 1 97.75 400 ARG B O 1
ATOM 6428 N N . ALA B 1 401 ? -6.707 38.125 9.352 1 98.25 401 ALA B N 1
ATOM 6429 C CA . ALA B 1 401 ? -7.73 38.531 10.32 1 98.25 401 ALA B CA 1
ATOM 6430 C C . ALA B 1 401 ? -7.145 39.406 11.414 1 98.25 401 ALA B C 1
ATOM 6432 O O . ALA B 1 401 ? -7.746 40.438 11.781 1 98.25 401 ALA B O 1
ATOM 6433 N N . ASP B 1 402 ? -6.016 39.031 11.898 1 98.25 402 ASP B N 1
ATOM 6434 C CA . ASP B 1 402 ? -5.34 39.812 12.93 1 98.25 402 ASP B CA 1
ATOM 6435 C C . ASP B 1 402 ? -5.02 41.219 12.43 1 98.25 402 ASP B C 1
ATOM 6437 O O . ASP B 1 402 ? -5.223 42.219 13.148 1 98.25 402 ASP B O 1
ATOM 6441 N N . ALA B 1 403 ? -4.543 41.312 11.219 1 98 403 ALA B N 1
ATOM 6442 C CA . ALA B 1 403 ? -4.223 42.625 10.625 1 98 403 ALA B CA 1
ATOM 6443 C C . ALA B 1 403 ? -5.469 43.5 10.508 1 98 403 ALA B C 1
ATOM 6445 O O . ALA B 1 403 ? -5.426 44.688 10.797 1 98 403 ALA B O 1
ATOM 6446 N N . ALA B 1 404 ? -6.516 42.875 10.102 1 97.69 404 ALA B N 1
ATOM 6447 C CA . ALA B 1 404 ? -7.777 43.625 9.984 1 97.69 404 ALA B CA 1
ATOM 6448 C C . ALA B 1 404 ? -8.242 44.125 11.344 1 97.69 404 ALA B C 1
ATOM 6450 O O . ALA B 1 404 ? -8.68 45.281 11.461 1 97.69 404 ALA B O 1
ATOM 6451 N N . LEU B 1 405 ? -8.133 43.344 12.344 1 97.25 405 LEU B N 1
ATOM 6452 C CA . LEU B 1 405 ? -8.57 43.75 13.68 1 97.25 405 LEU B CA 1
ATOM 6453 C C . LEU B 1 405 ? -7.68 44.844 14.242 1 97.25 405 LEU B C 1
ATOM 6455 O O . LEU B 1 405 ? -8.164 45.75 14.93 1 97.25 405 LEU B O 1
ATOM 6459 N N . CYS B 1 406 ? -6.391 44.719 13.961 1 96.56 406 CYS B N 1
ATOM 6460 C CA . CYS B 1 406 ? -5.465 45.75 14.391 1 96.56 406 CYS B CA 1
ATOM 6461 C C . CYS B 1 406 ? -5.793 47.094 13.727 1 96.56 406 CYS B C 1
ATOM 6463 O O . CYS B 1 406 ? -5.77 48.125 14.375 1 96.56 406 CYS B O 1
ATOM 6465 N N . ASN B 1 407 ? -6.086 47 12.469 1 95.19 407 ASN B N 1
ATOM 6466 C CA . ASN B 1 407 ? -6.52 48.188 11.758 1 95.19 407 ASN B CA 1
ATOM 6467 C C . ASN B 1 407 ? -7.793 48.781 12.359 1 95.19 407 ASN B C 1
ATOM 6469 O O . ASN B 1 407 ? -7.898 50 12.547 1 95.19 407 ASN B O 1
ATOM 6473 N N . GLY B 1 408 ? -8.711 47.875 12.609 1 92.56 408 GLY B N 1
ATOM 6474 C CA . GLY B 1 408 ? -9.953 48.312 13.227 1 92.56 408 GLY B CA 1
ATOM 6475 C C . GLY B 1 408 ? -9.758 48.969 14.578 1 92.56 408 GLY B C 1
ATOM 6476 O O . GLY B 1 408 ? -10.398 49.969 14.891 1 92.56 408 GLY B O 1
ATOM 6477 N N . GLU B 1 409 ? -8.875 48.406 15.375 1 91.75 409 GLU B N 1
ATOM 6478 C CA . GLU B 1 409 ? -8.562 48.969 16.672 1 91.75 409 GLU B CA 1
ATOM 6479 C C . GLU B 1 409 ? -7.973 50.375 16.547 1 91.75 409 GLU B C 1
ATOM 6481 O O . GLU B 1 409 ? -8.328 51.281 17.297 1 91.75 409 GLU B O 1
ATOM 6486 N N . ALA B 1 410 ? -7.094 50.531 15.586 1 90.75 410 ALA B N 1
ATOM 6487 C CA . ALA B 1 410 ? -6.473 51.844 15.344 1 90.75 410 ALA B CA 1
ATOM 6488 C C . ALA B 1 410 ? -7.508 52.875 14.906 1 90.75 410 ALA B C 1
ATOM 6490 O O . ALA B 1 410 ? -7.438 54.031 15.312 1 90.75 410 ALA B O 1
ATOM 6491 N N . GLN B 1 411 ? -8.406 52.406 14.086 1 85.31 411 GLN B N 1
ATOM 6492 C CA . GLN B 1 411 ? -9.461 53.281 13.617 1 85.31 411 GLN B CA 1
ATOM 6493 C C . GLN B 1 411 ? -10.375 53.719 14.758 1 85.31 411 GLN B C 1
ATOM 6495 O O . GLN B 1 411 ? -10.789 54.875 14.828 1 85.31 411 GLN B O 1
ATOM 6500 N N . LEU B 1 412 ? -10.695 52.844 15.586 1 83.56 412 LEU B N 1
ATOM 6501 C CA . LEU B 1 412 ? -11.555 53.125 16.734 1 83.56 412 LEU B CA 1
ATOM 6502 C C . LEU B 1 412 ? -10.883 54.094 17.688 1 83.56 412 LEU B C 1
ATOM 6504 O O . LEU B 1 412 ? -11.492 55.062 18.141 1 83.56 412 LEU B O 1
ATOM 6508 N N . ALA B 1 413 ? -9.633 53.812 17.984 1 82.5 413 ALA B N 1
ATOM 6509 C CA . ALA B 1 413 ? -8.891 54.625 18.953 1 82.5 413 ALA B CA 1
ATOM 6510 C C . ALA B 1 413 ? -8.586 56 18.406 1 82.5 413 ALA B C 1
ATOM 6512 O O . ALA B 1 413 ? -8.633 57 19.141 1 82.5 413 ALA B O 1
ATOM 6513 N N . GLY B 1 414 ? -8.211 56.031 17.234 1 76.31 414 GLY B N 1
ATOM 6514 C CA . GLY B 1 414 ? -7.762 57.281 16.672 1 76.31 414 GLY B CA 1
ATOM 6515 C C . GLY B 1 414 ? -8.898 58.156 16.188 1 76.31 414 GLY B C 1
ATOM 6516 O O . GLY B 1 414 ? -8.898 59.375 16.406 1 76.31 414 GLY B O 1
ATOM 6517 N N . TYR B 1 415 ? -9.898 57.656 15.477 1 69.25 415 TYR B N 1
ATOM 6518 C CA . TYR B 1 415 ? -10.812 58.5 14.719 1 69.25 415 TYR B CA 1
ATOM 6519 C C . TYR B 1 415 ? -12.258 58.25 15.125 1 69.25 415 TYR B C 1
ATOM 6521 O O . TYR B 1 415 ? -13.18 58.906 14.633 1 69.25 415 TYR B O 1
ATOM 6529 N N . GLY B 1 416 ? -12.438 57.375 16.094 1 67.31 416 GLY B N 1
ATOM 6530 C CA . GLY B 1 416 ? -13.805 57.031 16.422 1 67.31 416 GLY B CA 1
ATOM 6531 C C . GLY B 1 416 ? -14.617 56.594 15.219 1 67.31 416 GLY B C 1
ATOM 6532 O O . GLY B 1 416 ? -15.836 56.812 15.164 1 67.31 416 GLY B O 1
ATOM 6533 N N . ALA B 1 417 ? -13.812 56.156 14.18 1 73.31 417 ALA B N 1
ATOM 6534 C CA . ALA B 1 417 ? -14.453 55.844 12.906 1 73.31 417 ALA B CA 1
ATOM 6535 C C . ALA B 1 417 ? -15.117 54.469 12.93 1 73.31 417 ALA B C 1
ATOM 6537 O O . ALA B 1 417 ? -14.508 53.469 12.555 1 73.31 417 ALA B O 1
ATOM 6538 N N . GLY B 1 418 ? -16.406 54.469 13.312 1 78.19 418 GLY B N 1
ATOM 6539 C CA . GLY B 1 418 ? -17.172 53.25 13.453 1 78.19 418 GLY B CA 1
ATOM 6540 C C . GLY B 1 418 ? -17.359 52.5 12.148 1 78.19 418 GLY B C 1
ATOM 6541 O O . GLY B 1 418 ? -17.297 51.25 12.109 1 78.19 418 GLY B O 1
ATOM 6542 N N . GLU B 1 419 ? -17.5 53.25 11.047 1 80.25 419 GLU B N 1
ATOM 6543 C CA . GLU B 1 419 ? -17.719 52.656 9.742 1 80.25 419 GLU B CA 1
ATOM 6544 C C . GLU B 1 419 ? -16.5 51.875 9.281 1 80.25 419 GLU B C 1
ATOM 6546 O O . GLU B 1 419 ? -16.625 50.75 8.758 1 80.25 419 GLU B O 1
ATOM 6551 N N . LEU B 1 420 ? -15.375 52.438 9.578 1 86.88 420 LEU B N 1
ATOM 6552 C CA . LEU B 1 420 ? -14.133 51.781 9.188 1 86.88 420 LEU B CA 1
ATOM 6553 C C . LEU B 1 420 ? -13.891 50.531 10.039 1 86.88 420 LEU B C 1
ATOM 6555 O O . LEU B 1 420 ? -13.414 49.5 9.531 1 86.88 420 LEU B O 1
ATOM 6559 N N . LEU B 1 421 ? -14.32 50.625 11.281 1 90.31 421 LEU B N 1
ATOM 6560 C CA . LEU B 1 421 ? -14.211 49.469 12.156 1 90.31 421 LEU B CA 1
ATOM 6561 C C . LEU B 1 421 ? -15.117 48.312 11.68 1 90.31 421 LEU B C 1
ATOM 6563 O O . LEU B 1 421 ? -14.703 47.156 11.648 1 90.31 421 LEU B O 1
ATOM 6567 N N . ALA B 1 422 ? -16.328 48.656 11.273 1 89.56 422 ALA B N 1
ATOM 6568 C CA . ALA B 1 422 ? -17.266 47.656 10.781 1 89.56 422 ALA B CA 1
ATOM 6569 C C . ALA B 1 422 ? -16.703 46.938 9.555 1 89.56 422 ALA B C 1
ATOM 6571 O O . ALA B 1 422 ? -16.844 45.719 9.422 1 89.56 422 ALA B O 1
ATOM 6572 N N . GLU B 1 423 ? -16.047 47.688 8.734 1 93.12 423 GLU B N 1
ATOM 6573 C CA . GLU B 1 423 ? -15.438 47.094 7.539 1 93.12 423 GLU B CA 1
ATOM 6574 C C . GLU B 1 423 ? -14.273 46.188 7.902 1 93.12 423 GLU B C 1
ATOM 6576 O O . GLU B 1 423 ? -14.133 45.094 7.332 1 93.12 423 GLU B O 1
ATOM 6581 N N . ASP B 1 424 ? -13.469 46.594 8.805 1 95.25 424 ASP B N 1
ATOM 6582 C CA . ASP B 1 424 ? -12.352 45.781 9.258 1 95.25 424 ASP B CA 1
ATOM 6583 C C . ASP B 1 424 ? -12.852 44.5 9.914 1 95.25 424 ASP B C 1
ATOM 6585 O O . ASP B 1 424 ? -12.25 43.406 9.742 1 95.25 424 ASP B O 1
ATOM 6589 N N . LEU B 1 425 ? -13.938 44.625 10.68 1 95.19 425 LEU B N 1
ATOM 6590 C CA . LEU B 1 425 ? -14.531 43.469 11.297 1 95.19 425 LEU B CA 1
ATOM 6591 C C . LEU B 1 425 ? -15.055 42.5 10.234 1 95.19 425 LEU B C 1
ATOM 6593 O O . LEU B 1 425 ? -14.93 41.281 10.375 1 95.19 425 LEU B O 1
ATOM 6597 N N . ARG B 1 426 ? -15.57 43 9.188 1 94.75 426 ARG B N 1
ATOM 6598 C CA . ARG B 1 426 ? -16.031 42.188 8.078 1 94.75 426 ARG B CA 1
ATOM 6599 C C . ARG B 1 426 ? -14.875 41.469 7.387 1 94.75 426 ARG B C 1
ATOM 6601 O O . ARG B 1 426 ? -14.984 40.312 7.023 1 94.75 426 ARG B O 1
ATOM 6608 N N . ASP B 1 427 ? -13.805 42.188 7.176 1 96.38 427 ASP B N 1
ATOM 6609 C CA . ASP B 1 427 ? -12.617 41.594 6.555 1 96.38 427 ASP B CA 1
ATOM 6610 C C . ASP B 1 427 ? -12.062 40.469 7.398 1 96.38 427 ASP B C 1
ATOM 6612 O O . ASP B 1 427 ? -11.672 39.406 6.859 1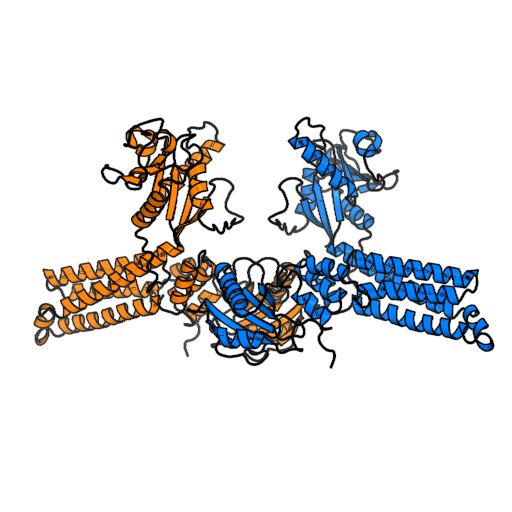 96.38 427 ASP B O 1
ATOM 6616 N N . ALA B 1 428 ? -12 40.625 8.695 1 97.5 428 ALA B N 1
ATOM 6617 C CA . ALA B 1 428 ? -11.523 39.594 9.602 1 97.5 428 ALA B CA 1
ATOM 6618 C C . ALA B 1 428 ? -12.438 38.375 9.547 1 97.5 428 ALA B C 1
ATOM 6620 O O . ALA B 1 428 ? -11.953 37.219 9.5 1 97.5 428 ALA B O 1
ATOM 6621 N N . GLN B 1 429 ? -13.727 38.656 9.531 1 94.94 429 GLN B N 1
ATOM 6622 C CA . GLN B 1 429 ? -14.719 37.594 9.43 1 94.94 429 GLN B CA 1
ATOM 6623 C C . GLN B 1 429 ? -14.531 36.781 8.148 1 94.94 429 GLN B C 1
ATOM 6625 O O . GLN B 1 429 ? -14.562 35.531 8.172 1 94.94 429 GLN B O 1
ATOM 6630 N N . GLN B 1 430 ? -14.305 37.469 7.039 1 94.5 430 GLN B N 1
ATOM 6631 C CA . GLN B 1 430 ? -14.125 36.812 5.746 1 94.5 430 GLN B CA 1
ATOM 6632 C C . GLN B 1 430 ? -12.859 35.969 5.727 1 94.5 430 GLN B C 1
ATOM 6634 O O . GLN B 1 430 ? -12.867 34.812 5.234 1 94.5 430 GLN B O 1
ATOM 6639 N N . ALA B 1 431 ? -11.766 36.469 6.254 1 96 431 ALA B N 1
ATOM 6640 C CA . ALA B 1 431 ? -10.508 35.719 6.312 1 96 431 ALA B CA 1
ATOM 6641 C C . ALA B 1 431 ? -10.656 34.438 7.121 1 96 431 ALA B C 1
ATOM 6643 O O . ALA B 1 431 ? -10.234 33.375 6.676 1 96 431 ALA B O 1
ATOM 6644 N N . LEU B 1 432 ? -11.312 34.531 8.273 1 96.94 432 LEU B N 1
ATOM 6645 C CA . LEU B 1 432 ? -11.508 33.375 9.125 1 96.94 432 LEU B CA 1
ATOM 6646 C C . LEU B 1 432 ? -12.453 32.375 8.461 1 96.94 432 LEU B C 1
ATOM 6648 O O . LEU B 1 432 ? -12.266 31.156 8.578 1 96.94 432 LEU B O 1
ATOM 6652 N N . GLY B 1 433 ? -13.477 32.844 7.785 1 93.75 433 GLY B N 1
ATOM 6653 C CA . GLY B 1 433 ? -14.43 32 7.094 1 93.75 433 GLY B CA 1
ATOM 6654 C C . GLY B 1 433 ? -13.789 31.141 6.023 1 93.75 433 GLY B C 1
ATOM 6655 O O . GLY B 1 433 ? -14.266 30.031 5.738 1 93.75 433 GLY B O 1
ATOM 6656 N N . GLU B 1 434 ? -12.641 31.609 5.402 1 92.81 434 GLU B N 1
ATOM 6657 C CA . GLU B 1 434 ? -11.922 30.859 4.383 1 92.81 434 GLU B CA 1
ATOM 6658 C C . GLU B 1 434 ? -11.359 29.562 4.957 1 92.81 434 GLU B C 1
ATOM 6660 O O . GLU B 1 434 ? -11.133 28.594 4.223 1 92.81 434 GLU B O 1
ATOM 6665 N N . ILE B 1 435 ? -11.094 29.547 6.242 1 94.81 435 ILE B N 1
ATOM 6666 C CA . ILE B 1 435 ? -10.477 28.391 6.883 1 94.81 435 ILE B CA 1
ATOM 6667 C C . ILE B 1 435 ? -11.43 27.203 6.82 1 94.81 435 ILE B C 1
ATOM 6669 O O . ILE B 1 435 ? -11.023 26.094 6.461 1 94.81 435 ILE B O 1
ATOM 6673 N N . THR B 1 436 ? -12.758 27.422 7.09 1 93.19 436 THR B N 1
ATOM 6674 C CA . THR B 1 436 ? -13.742 26.344 7.117 1 93.19 436 THR B CA 1
ATOM 6675 C C . THR B 1 436 ? -14.453 26.219 5.773 1 93.19 436 THR B C 1
ATOM 6677 O O . THR B 1 436 ? -15.32 25.375 5.598 1 93.19 436 THR B O 1
ATOM 6680 N N . GLY B 1 437 ? -14.172 27.047 4.785 1 88.5 437 GLY B N 1
ATOM 6681 C CA . GLY B 1 437 ? -14.656 26.922 3.422 1 88.5 437 GLY B CA 1
ATOM 6682 C C . GLY B 1 437 ? -15.93 27.703 3.164 1 88.5 437 GLY B C 1
ATOM 6683 O O . GLY B 1 437 ? -16.594 27.5 2.148 1 88.5 437 GLY B O 1
ATOM 6684 N N . GLU B 1 438 ? -16.438 28.531 4 1 79.69 438 GLU B N 1
ATOM 6685 C CA . GLU B 1 438 ? -17.672 29.297 3.811 1 79.69 438 GLU B CA 1
ATOM 6686 C C . GLU B 1 438 ? -17.516 30.281 2.652 1 79.69 438 GLU B C 1
ATOM 6688 O O . GLU B 1 438 ? -18.5 30.594 1.972 1 79.69 438 GLU B O 1
ATOM 6693 N N . PHE B 1 439 ? -16.344 30.766 2.35 1 66.06 439 PHE B N 1
ATOM 6694 C CA . PHE B 1 439 ? -16.125 31.734 1.278 1 66.06 439 PHE B CA 1
ATOM 6695 C C . PHE B 1 439 ? -15.031 31.25 0.329 1 66.06 439 PHE B C 1
ATOM 6697 O O . PHE B 1 439 ? -14.094 31.984 0.034 1 66.06 439 PHE B O 1
ATOM 6704 N N . SER B 1 440 ? -15.273 29.984 -0.156 1 63.28 440 SER B N 1
ATOM 6705 C CA . SER B 1 440 ? -14.117 29.484 -0.901 1 63.28 440 SER B CA 1
ATOM 6706 C C . SER B 1 440 ? -14.398 29.469 -2.4 1 63.28 440 SER B C 1
ATOM 6708 O O . SER B 1 440 ? -15.523 29.203 -2.826 1 63.28 440 SER B O 1
ATOM 6710 N N . ALA B 1 441 ? -13.336 30.031 -3.104 1 63 441 ALA B N 1
ATOM 6711 C CA . ALA B 1 441 ? -13.328 30 -4.562 1 63 441 ALA B CA 1
ATOM 6712 C C . ALA B 1 441 ? -13.016 28.594 -5.078 1 63 441 ALA B C 1
ATOM 6714 O O . ALA B 1 441 ? -12.344 27.812 -4.398 1 63 441 ALA B O 1
ATOM 6715 N N . ASP B 1 442 ? -13.531 28.281 -6.191 1 70.44 442 ASP B N 1
ATOM 6716 C CA . ASP B 1 442 ? -13.32 27.016 -6.898 1 70.44 442 ASP B CA 1
ATOM 6717 C C . ASP B 1 442 ? -11.828 26.703 -7.031 1 70.44 442 ASP B C 1
ATOM 6719 O O . ASP B 1 442 ? -11.414 25.562 -6.871 1 70.44 442 ASP B O 1
ATOM 6723 N N . ASP B 1 443 ? -11.055 27.703 -7.176 1 65.12 443 ASP B N 1
ATOM 6724 C CA . ASP B 1 443 ? -9.617 27.516 -7.375 1 65.12 443 ASP B CA 1
ATOM 6725 C C . ASP B 1 443 ? -8.953 26.984 -6.102 1 65.12 443 ASP B C 1
ATOM 6727 O O . ASP B 1 443 ? -8.078 26.125 -6.168 1 65.12 443 ASP B O 1
ATOM 6731 N N . LEU B 1 444 ? -9.461 27.438 -5.055 1 71.88 444 LEU B N 1
ATOM 6732 C CA . LEU B 1 444 ? -8.914 26.984 -3.781 1 71.88 444 LEU B CA 1
ATOM 6733 C C . LEU B 1 444 ? -9.242 25.516 -3.537 1 71.88 444 LEU B C 1
ATOM 6735 O O . LEU B 1 444 ? -8.375 24.734 -3.133 1 71.88 444 LEU B O 1
ATOM 6739 N N . LEU B 1 445 ? -10.438 25.219 -3.908 1 77.12 445 LEU B N 1
ATOM 6740 C CA . LEU B 1 445 ? -10.867 23.844 -3.721 1 77.12 445 LEU B CA 1
ATOM 6741 C C . LEU B 1 445 ? -10.055 22.891 -4.602 1 77.12 445 LEU B C 1
ATOM 6743 O O . LEU B 1 445 ? -9.664 21.812 -4.156 1 77.12 445 LEU B O 1
ATOM 6747 N N . GLY B 1 446 ? -9.797 23.312 -5.84 1 75.75 446 GLY B N 1
ATOM 6748 C CA . GLY B 1 446 ? -8.984 22.516 -6.746 1 75.75 446 GLY B CA 1
ATOM 6749 C C . GLY B 1 446 ? -7.582 22.266 -6.227 1 75.75 446 GLY B C 1
ATOM 6750 O O . GLY B 1 446 ? -7.082 21.141 -6.301 1 75.75 446 GLY B O 1
ATOM 6751 N N . GLU B 1 447 ? -7.012 23.203 -5.688 1 73.19 447 GLU B N 1
ATOM 6752 C CA . GLU B 1 447 ? -5.656 23.094 -5.156 1 73.19 447 GLU B CA 1
ATOM 6753 C C . GLU B 1 447 ? -5.621 22.188 -3.926 1 73.19 447 GLU B C 1
ATOM 6755 O O . GLU B 1 447 ? -4.727 21.359 -3.791 1 73.19 447 GLU B O 1
ATOM 6760 N N . ILE B 1 448 ? -6.59 22.391 -3.098 1 76.5 448 ILE B N 1
ATOM 6761 C CA . ILE B 1 448 ? -6.621 21.656 -1.838 1 76.5 448 ILE B CA 1
ATOM 6762 C C . ILE B 1 448 ? -6.867 20.172 -2.109 1 76.5 448 ILE B C 1
ATOM 6764 O O . ILE B 1 448 ? -6.082 19.312 -1.69 1 76.5 448 ILE B O 1
ATOM 6768 N N . PHE B 1 449 ? -7.848 19.859 -2.842 1 77.12 449 PHE B N 1
ATOM 6769 C CA . PHE B 1 449 ? -8.211 18.453 -3.027 1 77.12 449 PHE B CA 1
ATOM 6770 C C . PHE B 1 449 ? -7.293 17.781 -4.039 1 77.12 449 PHE B C 1
ATOM 6772 O O . PHE B 1 449 ? -7.086 16.578 -3.99 1 77.12 449 PHE B O 1
ATOM 6779 N N . GLY B 1 450 ? -6.695 18.531 -4.918 1 71.69 450 GLY B N 1
ATOM 6780 C CA . GLY B 1 450 ? -5.703 18 -5.848 1 71.69 450 GLY B CA 1
ATOM 6781 C C . GLY B 1 450 ? -4.48 17.438 -5.152 1 71.69 450 GLY B C 1
ATOM 6782 O O . GLY B 1 450 ? -3.752 16.625 -5.73 1 71.69 450 GLY B O 1
ATOM 6783 N N . SER B 1 451 ? -4.301 17.828 -3.932 1 73.69 451 SER B N 1
ATOM 6784 C CA . SER B 1 451 ? -3.119 17.406 -3.195 1 73.69 451 SER B CA 1
ATOM 6785 C C . SER B 1 451 ? -3.377 16.094 -2.455 1 73.69 451 SER B C 1
ATOM 6787 O O . SER B 1 451 ? -2.463 15.523 -1.857 1 73.69 451 SER B O 1
ATOM 6789 N N . PHE B 1 452 ? -4.633 15.664 -2.582 1 67.19 452 PHE B N 1
ATOM 6790 C CA . PHE B 1 452 ? -5 14.422 -1.92 1 67.19 452 PHE B CA 1
ATOM 6791 C C . PHE B 1 452 ? -4.59 13.219 -2.76 1 67.19 452 PHE B C 1
ATOM 6793 O O . PHE B 1 452 ? -4.348 13.344 -3.961 1 67.19 452 PHE B O 1
ATOM 6800 N N . CYS B 1 453 ? -4.402 12.094 -2.127 1 64.62 453 CYS B N 1
ATOM 6801 C CA . CYS B 1 453 ? -4.27 10.836 -2.854 1 64.62 453 CYS B CA 1
ATOM 6802 C C . CYS B 1 453 ? -5.609 10.391 -3.428 1 64.62 453 CYS B C 1
ATOM 6804 O O . CYS B 1 453 ? -6.664 10.852 -2.982 1 64.62 453 CYS B O 1
ATOM 6806 N N . ILE B 1 454 ? -5.492 9.555 -4.48 1 50.72 454 ILE B N 1
ATOM 6807 C CA . ILE B 1 454 ? -6.707 9.016 -5.074 1 50.72 454 ILE B CA 1
ATOM 6808 C C . ILE B 1 454 ? -7.398 8.086 -4.082 1 50.72 454 ILE B C 1
ATOM 6810 O O . ILE B 1 454 ? -6.734 7.336 -3.359 1 50.72 454 ILE B O 1
ATOM 6814 N N . GLY B 1 455 ? -8.688 8.117 -4.039 1 58.66 455 GLY B N 1
ATOM 6815 C CA . GLY B 1 455 ? -9.445 7.262 -3.141 1 58.66 455 GLY B CA 1
ATOM 6816 C C . GLY B 1 455 ? -9.812 7.941 -1.837 1 58.66 455 GLY B C 1
ATOM 6817 O O . GLY B 1 455 ? -10.438 7.332 -0.967 1 58.66 455 GLY B O 1
ATOM 6818 N N . LYS B 1 456 ? -9.406 9.164 -1.789 1 70.81 456 LYS B N 1
ATOM 6819 C CA . LYS B 1 456 ? -9.734 9.961 -0.615 1 70.81 456 LYS B CA 1
ATOM 6820 C C . LYS B 1 456 ? -10.773 11.023 -0.951 1 70.81 456 LYS B C 1
ATOM 6822 O O . LYS B 1 456 ? -10.891 11.453 -2.104 1 70.81 456 LYS B O 1
#

Nearest PDB structures (foldseek):
  3gei-assembly1_A-2  TM=7.975E-01  e=1.032E-33  Chlorobaculum tepidum
  3gei-assembly2_B  TM=8.009E-01  e=2.181E-33  Chlorobaculum tepidum
  3gee-assembly1_A-2  TM=8.000E-01  e=3.689E-31  Chlorobaculum tepidum
  3gei-assembly2_C  TM=8.857E-01  e=5.998E-20  Chlorobaculum tepidum
  2gja-assembly1_A  TM=8.397E-01  e=3.288E-17  Escherichia coli BL21(DE3)

Organism: NCBI:txid3151122